Protein AF-A0A9P6XFS3-F1 (afdb_monomer_lite)

InterPro domains:
  IPR006603 PQ-loop repeat [PF04193] (33-91)
  IPR006603 PQ-loop repeat [PF04193] (213-265)
  IPR006603 PQ-loop repeat [SM00679] (46-77)
  IPR006603 PQ-loop repeat [SM00679] (227-258)
  IPR029044 Nucleotide-diphospho-sugar transferases [G3DSA:3.90.550.10] (421-679)

Sequence (886 aa):
MTICIPVKDGIPYIQWINTLFGDCVYGKQEAASLLLGYLSIFFWLNAQLPQLIENYKASSADGLSLNFLSIWLAGDTTNLIGALLTDQLPFQLYLGFYFVSIDICLLSQWIYYKKIKSNHIEEYVIIPQQDTIKPSNTLFQHPAHHIPLNINNNTPIIHDESTPFSSSASPSKWYTLSSKDNTAKLMSIFLFALNTTHSSTSFISTQDGLIWIGRISAWICTTLYLMSRIPQILKNRRRQSVEGLSASLFIFAACANFAYTSSILSHPGQTIESLLEALPYLIGSSVMLTIQSTPQFISFYPLLCRFKHYPLHLVLLTRDGLNQQKIQRVFTESACEHADNVIIHDLTNSLDPLEQLSDLVKDIQTKVLLQSDQPIHPTLKALIDKHQITNIALPEKEIIHALWIPDLSIGALQNWNKIDIKLVIITDRRPHSLSRLLQSAGKSNYLGDQVDLMIHMEQSADRATRMLVNSFVWKQGIKFLRHRVKKGGLMPAIVESWYPSHNDEYAVLLEDDIEVSPLFYVWSKYSILKYRYSGNKDAYRLMYGISLYAPRNLELVPSGRVSFDPNSVLLPAHYAPQTPYASQIPCSWGAVYFPEHWREFHAYLIRRLQDLNLPKHSDVRLISVPGSRSDKWKKSWKKYFIELVYLRAYVMLYPNFYDFEAFSTNHVEFGTHVKSEKRQSVIGTFMVPLMQRDTILSQLPDHRLPFFEDLPVLDLWGQLQTHESLDAKASAYHEHVSSCPRKVGSFDPRDLFCLVDGPPDPPQVFPMSRKKPKPPVLVKEAVQPIEYKYKTDHTKEEEEQGKNTLVELGPKPIDVAQLSAVEDKSKGKDDELVDLENDLDTLNRIYYTLNPNHLDFLEDEKMNIEDEEMEEMEGLEEEDVQIVEE

Foldseek 3Di:
DDDEDQDDPNFGFDVVCCVPPVFGATDDLLVLLQVLLVLLVVLVLCLLVLLLVLLVVVLAQLLDFLLLLVLQLLLLVLQLVLCVLLVHDVVLNVVSVSSNVSSVSSNVSNCCSPPVVVVVVVVPDDDDDDDDDDDDDDDDDDDDDDDDDDDDDDDDDDDDDDDDFPGRDRPRPPPDDDDDDDPVPPVVVVVVVDDDDDDDDDDPDDPVVSVVSSVVSRVSSVVSVVCSVVSSVVSCVVVVHSPSDDPSSVVSNVSSVVSNVVSVCSRPVDDPVVVVLCCLVVVDAEEEEEDADPLLCVLCVLLLLLQDPAAYEYEYNYQHPDFPVVVVVCCVVVVSPPNVSYHYHYLNPPPDSLVVVLVVCVSSVHQEYEYAQDDDDVSVVVSCVVSVHHYQHFHSVCSVLVSQVSVFDSQLSSCLQVAAEEEFEEEEACLPLLVLALVLVQLADQRLAQYEYEYEYEQRYDPNNVVSLVPDDRDRHHYHYHYDVDGDDDQCRQLVRDADPDQNYKYWYAYSQKHFESCLNSVQSQVCSQQPRRPDPCSVQFAFWAAQFQAQWQAFAQVGIDGDALCVAQVVVPHDAFAKAKELQDDDHIIMGGNLLSVLLVQQVVVLVVLVPDPPPDQRQDQADPNTPLVVVPPDSSSSSSSVCLLQVHIYIYGRFPQRAGGMFGQQDDDDPDDDPCNVVCRVNGGGHYDHDPCCQVGYVVSHHDHPQPHFYAYSRSHTDHSVRSNVSSQVVQVVQAVAHDDRRPSHCVRSDHDDPDHHDDPDDDDPDPPDPPDPDDDDDDDDDDDDDDDDPDDPVVVVVVVVVPVPPDDDDDDPVPDDDPPDDDPDDDCVVVVVVVVVVVVVVVVCVVPVPPPPVVVVVVVVVVVVVVVVVVPPPDDDDYDDDD

Structure (mmCIF, N/CA/C/O backbone):
data_AF-A0A9P6XFS3-F1
#
_entry.id   AF-A0A9P6XFS3-F1
#
loop_
_atom_site.group_PDB
_atom_site.id
_atom_site.type_symbol
_atom_site.label_atom_id
_atom_site.label_alt_id
_atom_site.label_comp_id
_atom_site.label_asym_id
_atom_site.label_entity_id
_atom_site.label_seq_id
_atom_site.pdbx_PDB_ins_code
_atom_site.Cartn_x
_atom_site.Cartn_y
_atom_site.Cartn_z
_atom_site.occupancy
_atom_site.B_iso_or_equiv
_atom_site.auth_seq_id
_atom_site.auth_comp_id
_atom_site.auth_asym_id
_atom_site.auth_atom_id
_atom_site.pdbx_PDB_model_num
ATOM 1 N N . MET A 1 1 ? -45.324 42.388 4.764 1.00 39.16 1 MET A N 1
ATOM 2 C CA . MET A 1 1 ? -44.541 42.719 5.971 1.00 39.16 1 MET A CA 1
ATOM 3 C C . MET A 1 1 ? -44.550 41.501 6.863 1.00 39.16 1 MET A C 1
ATOM 5 O O . MET A 1 1 ? -45.624 40.977 7.133 1.00 39.16 1 MET A O 1
ATOM 9 N N . THR A 1 2 ? -43.370 41.021 7.230 1.00 50.62 2 THR A N 1
ATOM 10 C CA . THR A 1 2 ? -43.166 39.866 8.108 1.00 50.62 2 THR A CA 1
ATOM 11 C C . THR A 1 2 ? -43.687 40.214 9.505 1.00 50.62 2 THR A C 1
ATOM 13 O O . THR A 1 2 ? -43.320 41.251 10.055 1.00 50.62 2 THR A O 1
ATOM 16 N N . ILE A 1 3 ? -44.591 39.408 10.066 1.00 64.38 3 ILE A N 1
ATOM 17 C CA . ILE A 1 3 ? -45.109 39.629 11.425 1.00 64.38 3 ILE A CA 1
ATOM 18 C C . ILE A 1 3 ? -44.061 39.084 12.400 1.00 64.38 3 ILE A C 1
ATOM 20 O O . ILE A 1 3 ? -43.930 37.872 12.546 1.00 64.38 3 ILE A O 1
ATOM 24 N N . CYS A 1 4 ? -43.290 39.970 13.035 1.00 68.12 4 CYS A N 1
ATOM 25 C CA . CYS A 1 4 ? -42.277 39.574 14.013 1.00 68.12 4 CYS A CA 1
ATOM 26 C C . CYS A 1 4 ? -42.895 39.348 15.394 1.00 68.12 4 CYS A C 1
ATOM 28 O O . CYS A 1 4 ? -43.711 40.144 15.863 1.00 68.12 4 CYS A O 1
ATOM 30 N N . ILE A 1 5 ? -42.455 38.291 16.076 1.00 74.38 5 ILE A N 1
ATOM 31 C CA . ILE A 1 5 ? -42.801 38.043 17.478 1.00 74.38 5 ILE A CA 1
ATOM 32 C C . ILE A 1 5 ? -42.156 39.163 18.321 1.00 74.38 5 ILE A C 1
ATOM 34 O O . ILE A 1 5 ? -40.963 39.415 18.138 1.00 74.38 5 ILE A O 1
ATOM 38 N N . PRO A 1 6 ? -42.883 39.849 19.227 1.00 70.44 6 PRO A N 1
ATOM 39 C CA . PRO A 1 6 ? -42.342 40.992 19.968 1.00 70.44 6 PRO A CA 1
ATOM 40 C C . PRO A 1 6 ? -41.097 40.658 20.797 1.00 70.44 6 PRO A C 1
ATOM 42 O O . PRO A 1 6 ? -40.181 41.473 20.881 1.00 70.44 6 PRO A O 1
ATOM 45 N N . VAL A 1 7 ? -41.058 39.454 21.377 1.00 70.88 7 VAL A N 1
ATOM 46 C CA . VAL A 1 7 ? -39.967 38.945 22.215 1.00 70.88 7 VAL A CA 1
ATOM 47 C C . VAL A 1 7 ? -39.783 37.452 21.935 1.00 70.88 7 VAL A C 1
ATOM 49 O O . VAL A 1 7 ? -40.754 36.700 22.002 1.00 70.88 7 VAL A O 1
ATOM 52 N N . LYS A 1 8 ? -38.550 37.030 21.639 1.00 61.84 8 LYS A N 1
ATOM 53 C CA . LYS A 1 8 ? -38.138 35.624 21.497 1.00 61.84 8 LYS A CA 1
ATOM 54 C C . LYS A 1 8 ? -37.037 35.367 22.531 1.00 61.84 8 LYS A C 1
ATOM 56 O O . LYS A 1 8 ? -36.092 36.147 22.601 1.00 61.84 8 LYS A O 1
ATOM 61 N N . ASP A 1 9 ? -37.214 34.367 23.394 1.00 64.62 9 ASP A N 1
ATOM 62 C CA . ASP A 1 9 ? -36.261 34.005 24.462 1.00 64.62 9 ASP A CA 1
ATOM 63 C C . ASP A 1 9 ? -35.845 35.181 25.376 1.00 64.62 9 ASP A C 1
ATOM 65 O O . ASP A 1 9 ? -34.686 35.349 25.744 1.00 64.62 9 ASP A O 1
ATOM 69 N N . GLY A 1 10 ? -36.800 36.052 25.725 1.00 68.94 10 GLY A N 1
ATOM 70 C CA . GLY A 1 10 ? -36.563 37.225 26.581 1.00 68.94 10 GLY A CA 1
ATOM 71 C C . GLY A 1 10 ? -35.883 38.416 25.890 1.00 68.94 10 GLY A C 1
ATOM 72 O O . GLY A 1 10 ? -35.712 39.462 26.516 1.00 68.94 10 GLY A O 1
ATOM 73 N N . ILE A 1 11 ? -35.543 38.303 24.601 1.00 73.81 11 ILE A N 1
ATOM 74 C CA . ILE A 1 11 ? -34.881 39.352 23.819 1.00 73.81 11 ILE A CA 1
ATOM 75 C C . ILE A 1 11 ? -35.889 39.962 22.824 1.00 73.81 11 ILE A C 1
ATOM 77 O O . ILE A 1 11 ? -36.499 39.228 22.040 1.00 73.81 11 ILE A O 1
ATOM 81 N N . PRO A 1 12 ? -36.107 41.293 22.826 1.00 80.00 12 PRO A N 1
ATOM 82 C CA . PRO A 1 12 ? -36.963 41.937 21.835 1.00 80.00 12 PRO A CA 1
ATOM 83 C C . PRO A 1 12 ? -36.295 41.947 20.455 1.00 80.00 12 PRO A C 1
ATOM 85 O O . PRO A 1 12 ? -35.069 42.044 20.349 1.00 80.00 12 PRO A O 1
ATOM 88 N N . TYR A 1 13 ? -37.096 41.884 19.387 1.00 77.31 13 TYR A N 1
ATOM 89 C CA . TYR A 1 13 ? -36.550 42.027 18.035 1.00 77.31 13 TYR A CA 1
ATOM 90 C C . TYR A 1 13 ? -35.995 43.438 17.818 1.00 77.31 13 TYR A C 1
ATOM 92 O O . TYR A 1 13 ? -36.491 44.433 18.357 1.00 77.31 13 TYR A O 1
ATOM 100 N N . ILE A 1 14 ? -34.965 43.545 16.988 1.00 80.88 14 ILE A N 1
ATOM 101 C CA . ILE A 1 14 ? -34.314 44.818 16.704 1.00 80.88 14 ILE A CA 1
ATOM 102 C C . ILE A 1 14 ? -35.177 45.619 15.723 1.00 80.88 14 ILE A C 1
ATOM 104 O O . ILE A 1 14 ? -35.217 45.356 14.520 1.00 80.88 14 ILE A O 1
ATOM 108 N N . GLN A 1 15 ? -35.867 46.632 16.250 1.00 78.31 15 GLN A N 1
ATOM 109 C CA . GLN A 1 15 ? -36.891 47.381 15.519 1.00 78.31 15 GLN A CA 1
ATOM 110 C C . GLN A 1 15 ? -36.364 48.081 14.257 1.00 78.31 15 GLN A C 1
ATOM 112 O O . GLN A 1 15 ? -37.048 48.089 13.233 1.00 78.31 15 GLN A O 1
ATOM 117 N N . TRP A 1 16 ? -35.145 48.631 14.288 1.00 79.31 16 TRP A N 1
ATOM 118 C CA . TRP A 1 16 ? -34.572 49.310 13.121 1.00 79.31 16 TRP A CA 1
ATOM 119 C C . TRP A 1 16 ? -34.246 48.337 11.978 1.00 79.31 16 TRP A C 1
ATOM 121 O O . TRP A 1 16 ? -34.464 48.685 10.822 1.00 79.31 16 TRP A O 1
ATOM 131 N N . ILE A 1 17 ? -33.814 47.105 12.282 1.00 72.81 17 ILE A N 1
ATOM 132 C CA . ILE A 1 17 ? -33.537 46.066 11.274 1.00 72.81 17 ILE A CA 1
ATOM 133 C C . ILE A 1 17 ? -34.837 45.631 10.598 1.00 72.81 17 ILE A C 1
ATOM 135 O O . ILE A 1 17 ? -34.900 45.566 9.374 1.00 72.81 17 ILE A O 1
ATOM 139 N N . ASN A 1 18 ? -35.897 45.415 11.377 1.00 72.44 18 ASN A N 1
ATOM 140 C CA . ASN A 1 18 ? -37.210 45.092 10.823 1.00 72.44 18 ASN A CA 1
ATOM 141 C C . ASN A 1 18 ? -37.765 46.246 9.966 1.00 72.44 18 ASN A C 1
ATOM 143 O O . ASN A 1 18 ? -38.307 46.026 8.889 1.00 72.44 18 ASN A O 1
ATOM 147 N N . THR A 1 19 ? -37.570 47.494 10.397 1.00 73.31 19 THR A N 1
ATOM 148 C CA . THR A 1 19 ? -38.058 48.669 9.652 1.00 73.31 19 THR A CA 1
ATOM 149 C C . THR A 1 19 ? -37.316 48.867 8.324 1.00 73.31 19 THR A C 1
ATOM 151 O O . THR A 1 19 ? -37.940 49.232 7.331 1.00 73.31 19 THR A O 1
ATOM 154 N N . LEU A 1 20 ? -36.001 48.621 8.289 1.00 67.31 20 LEU A N 1
ATOM 155 C CA . LEU A 1 20 ? -35.159 48.830 7.103 1.00 67.31 20 LEU A CA 1
ATOM 156 C C . LEU A 1 20 ? -35.117 47.624 6.152 1.00 67.31 20 LEU A C 1
ATOM 158 O O . LEU A 1 20 ? -35.124 47.811 4.938 1.00 67.31 20 LEU A O 1
ATOM 162 N N . PHE A 1 21 ? -35.076 46.400 6.682 1.00 66.38 21 PHE A N 1
ATOM 163 C CA . PHE A 1 21 ? -34.845 45.169 5.909 1.00 66.38 21 PHE A CA 1
ATOM 164 C C . PHE A 1 21 ? -36.028 44.179 5.952 1.00 66.38 21 PHE A C 1
ATOM 166 O O . PHE A 1 21 ? -36.081 43.227 5.166 1.00 66.38 21 PHE A O 1
ATOM 173 N N . GLY A 1 22 ? -37.011 44.404 6.833 1.00 62.94 22 GLY A N 1
ATOM 174 C CA . GLY A 1 22 ? -38.179 43.528 6.997 1.00 62.94 22 GLY A CA 1
ATOM 175 C C . GLY A 1 22 ? -37.867 42.178 7.649 1.00 62.94 22 GLY A C 1
ATOM 176 O O . GLY A 1 22 ? -38.631 41.229 7.458 1.00 62.94 22 GLY A O 1
ATOM 177 N N . ASP A 1 23 ? -36.735 42.085 8.352 1.00 64.31 23 ASP A N 1
ATOM 178 C CA . ASP A 1 23 ? -36.216 40.862 8.966 1.00 64.31 23 ASP A CA 1
ATOM 179 C C . ASP A 1 23 ? -36.404 40.885 10.492 1.00 64.31 23 ASP A C 1
ATOM 181 O O . ASP A 1 23 ? -36.121 41.884 11.161 1.00 64.31 23 ASP A O 1
ATOM 185 N N . CYS A 1 24 ? -36.870 39.765 11.050 1.00 73.50 24 CYS A N 1
ATOM 186 C CA . CYS A 1 24 ? -37.084 39.600 12.487 1.00 73.50 24 CYS A CA 1
ATOM 187 C C . CYS A 1 24 ? -35.804 39.059 13.138 1.00 73.50 24 CYS A C 1
ATOM 189 O O . CYS A 1 24 ? -35.574 37.854 13.134 1.00 73.50 24 CYS A O 1
ATOM 191 N N . VAL A 1 25 ? -34.968 39.957 13.663 1.00 71.44 25 VAL A N 1
ATOM 192 C CA . VAL A 1 25 ? -33.649 39.632 14.231 1.00 71.44 25 VAL A CA 1
ATOM 193 C C . VAL A 1 25 ? -33.635 39.879 15.731 1.00 71.44 25 VAL A C 1
ATOM 195 O O . VAL A 1 25 ? -34.026 40.960 16.183 1.00 71.44 25 VAL A O 1
ATOM 198 N N . TYR A 1 26 ? -33.157 38.900 16.493 1.00 75.69 26 TYR A N 1
ATOM 199 C CA . TYR A 1 26 ? -33.203 38.867 17.950 1.00 75.69 26 TYR A CA 1
ATOM 200 C C . TYR A 1 26 ? -31.785 38.761 18.525 1.00 75.69 26 TYR A C 1
ATOM 202 O O . TYR A 1 26 ? -31.110 37.751 18.400 1.00 75.69 26 TYR A O 1
ATOM 210 N N . GLY A 1 27 ? -31.311 39.812 19.197 1.00 78.62 27 GLY A N 1
ATOM 211 C CA . GLY A 1 27 ? -29.997 39.803 19.852 1.00 78.62 27 GLY A CA 1
ATOM 212 C C . GLY A 1 27 ? -28.816 40.206 18.956 1.00 78.62 27 GLY A C 1
ATOM 213 O O . GLY A 1 27 ? -28.952 40.495 17.769 1.00 78.62 27 GLY A O 1
ATOM 214 N N . LYS A 1 28 ? -27.627 40.309 19.567 1.00 79.19 28 LYS A N 1
ATOM 215 C CA . LYS A 1 28 ? -26.438 40.929 18.945 1.00 79.19 28 LYS A CA 1
ATOM 216 C C . LYS A 1 28 ? -25.748 40.034 17.909 1.00 79.19 28 LYS A C 1
ATOM 218 O O . LYS A 1 28 ? -25.191 40.551 16.947 1.00 79.19 28 LYS A O 1
ATOM 223 N N . GLN A 1 29 ? -25.784 38.718 18.107 1.00 71.94 29 GLN A N 1
ATOM 224 C CA . GLN A 1 29 ? -25.119 37.740 17.242 1.00 71.94 29 GLN A CA 1
ATOM 225 C C . GLN A 1 29 ? -25.838 37.591 15.894 1.00 71.94 29 GLN A C 1
ATOM 227 O O . GLN A 1 29 ? -25.209 37.716 14.846 1.00 71.94 29 GLN A O 1
ATOM 232 N N . GLU A 1 30 ? -27.168 37.451 15.909 1.00 67.88 30 GLU A N 1
ATOM 233 C CA . GLU A 1 30 ? -27.983 37.431 14.686 1.00 67.88 30 GLU A CA 1
ATOM 234 C C . GLU A 1 30 ? -27.827 38.731 13.883 1.00 67.88 30 GLU A C 1
ATOM 236 O O . GLU A 1 30 ? -27.698 38.714 12.659 1.00 67.88 30 GLU A O 1
ATOM 241 N N . ALA A 1 31 ? -27.765 39.869 14.581 1.00 75.81 31 ALA A N 1
ATOM 242 C CA . ALA A 1 31 ? -27.537 41.169 13.962 1.00 75.81 31 ALA A CA 1
ATOM 243 C C . ALA A 1 31 ? -26.146 41.281 13.321 1.00 75.81 31 ALA A C 1
ATOM 245 O O . ALA A 1 31 ? -26.024 41.830 12.227 1.00 75.81 31 ALA A O 1
ATOM 246 N N . ALA A 1 32 ? -25.102 40.753 13.969 1.00 77.31 32 ALA A N 1
ATOM 247 C CA . ALA A 1 32 ? -23.749 40.741 13.419 1.00 77.31 32 ALA A CA 1
ATOM 248 C C . ALA A 1 32 ? -23.660 39.868 12.159 1.00 77.31 32 ALA A C 1
ATOM 250 O O . ALA A 1 32 ? -23.127 40.318 11.145 1.00 77.31 32 ALA A O 1
ATOM 251 N N . SER A 1 33 ? -24.246 38.665 12.193 1.00 70.06 33 SER A N 1
ATOM 252 C CA . SER A 1 33 ? -24.356 37.780 11.028 1.00 70.06 33 SER A CA 1
ATOM 253 C C . SER A 1 33 ? -25.056 38.482 9.860 1.00 70.06 33 SER A C 1
ATOM 255 O O . SER A 1 33 ? -24.516 38.524 8.752 1.00 70.06 33 SER A O 1
ATOM 257 N N . LEU A 1 34 ? -26.196 39.131 10.116 1.00 69.44 34 LEU A N 1
ATOM 258 C CA . LEU A 1 34 ? -26.934 39.882 9.099 1.00 69.44 34 LEU A CA 1
ATOM 259 C C . LEU A 1 34 ? -26.101 41.020 8.487 1.00 69.44 34 LEU A C 1
ATOM 261 O O . LEU A 1 34 ? -26.038 41.167 7.265 1.00 69.44 34 LEU A O 1
ATOM 265 N N . LEU A 1 35 ? -25.463 41.835 9.331 1.00 79.31 35 LEU A N 1
ATOM 266 C CA . LEU A 1 35 ? -24.676 42.989 8.894 1.00 79.31 35 LEU A CA 1
ATOM 267 C C . LEU A 1 35 ? -23.454 42.578 8.068 1.00 79.31 35 LEU A C 1
ATOM 269 O O . LEU A 1 35 ? -23.166 43.212 7.054 1.00 79.31 35 LEU A O 1
ATOM 273 N N . LEU A 1 36 ? -22.774 41.498 8.457 1.00 71.50 36 LEU A N 1
ATOM 274 C CA . LEU A 1 36 ? -21.675 40.913 7.684 1.00 71.50 36 LEU A CA 1
ATOM 275 C C . LEU A 1 36 ? -22.153 40.389 6.321 1.00 71.50 36 LEU A C 1
ATOM 277 O O . LEU A 1 36 ? -21.462 40.566 5.316 1.00 71.50 36 LEU A O 1
ATOM 281 N N . GLY A 1 37 ? -23.366 39.830 6.261 1.00 63.78 37 GLY A N 1
ATOM 282 C CA . GLY A 1 37 ? -23.999 39.410 5.010 1.00 63.78 37 GLY A CA 1
ATOM 283 C C . 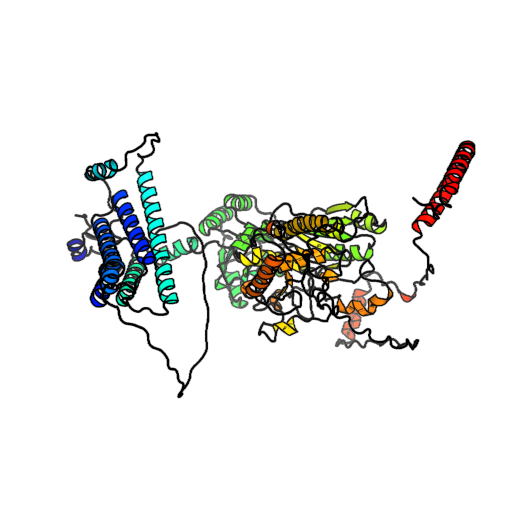GLY A 1 37 ? -24.237 40.587 4.057 1.00 63.78 37 GLY A C 1
ATOM 284 O O . GLY A 1 37 ? -23.845 40.533 2.892 1.00 63.78 37 GLY A O 1
ATOM 285 N N . TYR A 1 38 ? -24.793 41.697 4.551 1.00 73.88 38 TYR A N 1
ATOM 286 C CA . TYR A 1 38 ? -24.963 42.914 3.742 1.00 73.88 38 TYR A CA 1
ATOM 287 C C . TYR A 1 38 ? -23.635 43.572 3.351 1.00 73.88 38 TYR A C 1
ATOM 289 O O . TYR A 1 38 ? -23.512 44.100 2.244 1.00 73.88 38 TYR A O 1
ATOM 297 N N . LEU A 1 39 ? -22.622 43.504 4.217 1.00 79.69 39 LEU A N 1
ATOM 298 C CA . LEU A 1 39 ? -21.278 43.990 3.910 1.00 79.69 39 LEU A CA 1
ATOM 299 C C . LEU A 1 39 ? -20.637 43.196 2.760 1.00 79.69 39 LEU A C 1
ATOM 301 O O . LEU A 1 39 ? -20.007 43.783 1.880 1.00 79.69 39 LEU A O 1
ATOM 305 N N . SER A 1 40 ? -20.851 41.878 2.722 1.00 73.31 40 SER A N 1
ATOM 306 C CA . SER A 1 40 ? -20.419 41.038 1.602 1.00 73.31 40 SER A CA 1
ATOM 307 C C . SER A 1 40 ? -21.057 41.470 0.278 1.00 73.31 40 SER A C 1
ATOM 309 O O . SER A 1 40 ? -20.356 41.670 -0.715 1.00 73.31 40 SER A O 1
ATOM 311 N N . ILE A 1 41 ? -22.374 41.697 0.278 1.00 69.56 41 ILE A N 1
ATOM 312 C CA . ILE A 1 41 ? -23.122 42.164 -0.901 1.00 69.56 41 ILE A CA 1
ATOM 313 C C . ILE A 1 41 ? -22.569 43.497 -1.404 1.00 69.56 41 ILE A C 1
ATOM 315 O O . ILE A 1 41 ? -22.357 43.671 -2.604 1.00 69.56 41 ILE A O 1
ATOM 319 N N . PHE A 1 42 ? -22.317 44.434 -0.489 1.00 82.19 42 PHE A N 1
ATOM 320 C CA . PHE A 1 42 ? -21.756 45.736 -0.830 1.00 82.19 42 PHE A CA 1
ATOM 321 C C . PHE A 1 42 ? -20.411 45.603 -1.554 1.00 82.19 42 PHE A C 1
ATOM 323 O O . PHE A 1 42 ? -20.197 46.243 -2.586 1.00 82.19 42 PHE A O 1
ATOM 330 N N . PHE A 1 43 ? -19.515 44.749 -1.057 1.00 78.69 43 PHE A N 1
ATOM 331 C CA . PHE A 1 43 ? -18.230 44.521 -1.710 1.00 78.69 43 PHE A CA 1
ATOM 332 C C . PHE A 1 43 ? -18.369 43.819 -3.065 1.00 78.69 43 PHE A C 1
ATOM 334 O O . PHE A 1 43 ? -17.682 44.209 -4.009 1.00 78.69 43 PHE A O 1
ATOM 341 N N . TRP A 1 44 ? -19.288 42.858 -3.203 1.00 75.69 44 TRP A N 1
ATOM 342 C CA . TRP A 1 44 ? -19.545 42.175 -4.474 1.00 75.69 44 TRP A CA 1
ATOM 343 C C . TRP A 1 44 ? -20.098 43.106 -5.558 1.00 75.69 44 TRP A C 1
ATOM 345 O O . TRP A 1 44 ? -19.600 43.084 -6.683 1.00 75.69 44 TRP A O 1
ATOM 355 N N . LEU A 1 45 ? -21.048 43.984 -5.219 1.00 79.06 45 LEU A N 1
ATOM 356 C CA . LEU A 1 45 ? -21.591 44.977 -6.156 1.00 79.06 45 LEU A CA 1
ATOM 357 C C . LEU A 1 45 ? -20.506 45.906 -6.714 1.00 79.06 45 LEU A C 1
ATOM 359 O O . LEU A 1 45 ? -20.556 46.298 -7.878 1.00 79.06 45 LEU A O 1
ATOM 363 N N . ASN A 1 46 ? -19.507 46.238 -5.895 1.00 82.81 46 ASN A N 1
ATOM 364 C CA . ASN A 1 46 ? -18.442 47.167 -6.261 1.00 82.81 46 ASN A CA 1
ATOM 365 C C . ASN A 1 46 ? -17.182 46.481 -6.810 1.00 82.81 46 ASN A C 1
ATOM 367 O O . ASN A 1 46 ? -16.261 47.174 -7.238 1.00 82.81 46 ASN A O 1
ATOM 371 N N . ALA A 1 47 ? -17.121 45.147 -6.838 1.00 78.94 47 ALA A N 1
ATOM 372 C CA . ALA A 1 47 ? -15.903 44.428 -7.203 1.00 78.94 47 ALA A CA 1
ATOM 373 C C . ALA A 1 47 ? -15.498 44.652 -8.668 1.00 78.94 47 ALA A C 1
ATOM 375 O O . ALA A 1 47 ? -14.326 44.874 -8.956 1.00 78.94 47 ALA A O 1
ATOM 376 N N . GLN A 1 48 ? -16.450 44.635 -9.602 1.00 80.81 48 GLN A N 1
ATOM 377 C CA . GLN A 1 48 ? -16.161 44.684 -11.043 1.00 80.81 48 GLN A CA 1
ATOM 378 C C . GLN A 1 48 ? -15.972 46.110 -11.596 1.00 80.81 48 GLN A C 1
ATOM 380 O O . GLN A 1 48 ? -15.328 46.291 -12.633 1.00 80.81 48 GLN A O 1
ATOM 385 N N . LEU A 1 49 ? -16.443 47.139 -10.881 1.00 86.50 49 LEU A N 1
ATOM 386 C CA . LEU A 1 49 ? -16.354 48.543 -11.308 1.00 86.50 49 LEU A CA 1
ATOM 387 C C . LEU A 1 49 ? -14.909 49.051 -11.493 1.00 86.50 49 LEU A C 1
ATOM 389 O O . LEU A 1 49 ? -14.637 49.662 -12.529 1.00 86.50 49 LEU A O 1
ATOM 393 N N . PRO A 1 50 ? -13.952 48.792 -10.576 1.00 88.25 50 PRO A N 1
ATOM 394 C CA . PRO A 1 50 ? -12.562 49.196 -10.762 1.00 88.25 50 PRO A CA 1
ATOM 395 C C . PRO A 1 50 ? -11.946 48.689 -12.065 1.00 88.25 50 PRO A C 1
ATOM 397 O O . PRO A 1 50 ? -11.201 49.422 -12.706 1.00 88.25 50 PRO A O 1
ATOM 400 N N . GLN A 1 51 ? -12.280 47.469 -12.492 1.00 87.44 51 GLN A N 1
ATOM 401 C CA . GLN A 1 51 ? -11.755 46.912 -13.738 1.00 87.44 51 GLN A CA 1
ATOM 402 C C . GLN A 1 51 ? -12.383 47.566 -14.975 1.00 87.44 51 GLN A C 1
ATOM 404 O O . GLN A 1 51 ? -11.680 47.816 -15.953 1.00 87.44 51 GLN A O 1
ATOM 409 N N . LEU A 1 52 ? -13.679 47.887 -14.929 1.00 86.75 52 LEU A N 1
ATOM 410 C CA . LEU A 1 52 ? -14.365 48.621 -15.997 1.00 86.75 52 LEU A CA 1
ATOM 411 C C . LEU A 1 52 ? -13.743 50.015 -16.203 1.00 86.75 52 LEU A C 1
ATOM 413 O O . LEU A 1 52 ? -13.557 50.463 -17.338 1.00 86.75 52 LEU A O 1
ATOM 417 N N . ILE A 1 53 ? -13.394 50.680 -15.097 1.00 87.38 53 ILE A N 1
ATOM 418 C CA . ILE A 1 53 ? -12.721 51.985 -15.088 1.00 87.38 53 ILE A CA 1
ATOM 419 C C . ILE A 1 53 ? -11.282 51.855 -15.593 1.00 87.38 53 ILE A C 1
ATOM 421 O O . ILE A 1 53 ? -10.847 52.685 -16.390 1.00 87.38 53 ILE A O 1
ATOM 425 N N . GLU A 1 54 ? -10.551 50.828 -15.155 1.00 86.00 54 GLU A N 1
ATOM 426 C CA . GLU A 1 54 ? -9.167 50.587 -15.571 1.00 86.00 54 GLU A CA 1
ATOM 427 C C . GLU A 1 54 ? -9.078 50.362 -17.083 1.00 86.00 54 GLU A C 1
ATOM 429 O O . GLU A 1 54 ? -8.298 51.032 -17.751 1.00 86.00 54 GLU A O 1
ATOM 434 N N . ASN A 1 55 ? -9.951 49.521 -17.649 1.00 87.00 55 ASN A N 1
ATOM 435 C CA . ASN A 1 55 ? -10.027 49.301 -19.096 1.00 87.00 55 ASN A CA 1
ATOM 436 C C . ASN A 1 55 ? -10.314 50.600 -19.866 1.00 87.00 55 ASN A C 1
ATOM 438 O O . ASN A 1 55 ? -9.735 50.848 -20.924 1.00 87.00 55 ASN A O 1
ATOM 442 N N . TYR A 1 56 ? -11.207 51.443 -19.336 1.00 86.81 56 TYR A N 1
ATOM 443 C CA . TYR A 1 56 ? -11.553 52.721 -19.956 1.00 86.81 56 TYR A CA 1
ATOM 444 C C . TYR A 1 56 ? -10.382 53.714 -19.922 1.00 86.81 56 TYR A C 1
ATOM 446 O O . TYR A 1 56 ? -10.047 54.307 -20.950 1.00 86.81 56 TYR A O 1
ATOM 454 N N . LYS A 1 57 ? -9.722 53.859 -18.763 1.00 85.56 57 LYS A N 1
ATOM 455 C CA . LYS A 1 57 ? -8.554 54.738 -18.573 1.00 85.56 57 LYS A CA 1
ATOM 456 C C . LYS A 1 57 ? -7.351 54.280 -19.389 1.00 85.56 57 LYS A C 1
ATOM 458 O O . LYS A 1 57 ? -6.736 55.091 -20.073 1.00 85.56 57 LYS A O 1
ATOM 463 N N . ALA A 1 58 ? -7.045 52.986 -19.336 1.00 81.00 58 ALA A N 1
ATOM 464 C CA . ALA A 1 58 ? -5.962 52.374 -20.096 1.00 81.00 58 ALA A CA 1
ATOM 465 C C . ALA A 1 58 ? -6.271 52.328 -21.597 1.00 81.00 58 ALA A C 1
ATOM 467 O O . ALA A 1 58 ? -5.370 52.148 -22.413 1.00 81.00 58 ALA A O 1
ATOM 468 N N . SER A 1 59 ? -7.542 52.506 -21.984 1.00 82.31 59 SER A N 1
ATOM 469 C CA . SER A 1 59 ? -7.975 52.484 -23.380 1.00 82.31 59 SER A CA 1
ATOM 470 C C . SER A 1 59 ? -7.591 51.176 -24.103 1.00 82.31 59 SER A C 1
ATOM 472 O O . SER A 1 59 ? -7.431 51.166 -25.330 1.00 82.31 59 SER A O 1
ATOM 474 N N . SER A 1 60 ? -7.428 50.103 -23.317 1.00 79.75 60 SER A N 1
ATOM 475 C CA . SER A 1 60 ? -7.020 48.745 -23.677 1.00 79.75 60 SER A CA 1
ATOM 476 C C . SER A 1 60 ? -7.657 47.756 -22.693 1.00 79.75 60 SER A C 1
ATOM 478 O O . SER A 1 60 ? -7.824 48.053 -21.512 1.00 79.75 60 SER A O 1
ATOM 480 N N . ALA A 1 61 ? -7.985 46.559 -23.181 1.00 82.50 61 ALA A N 1
ATOM 481 C CA . ALA A 1 61 ? -8.469 45.434 -22.379 1.00 82.50 61 ALA A CA 1
ATOM 482 C C . ALA A 1 61 ? -7.475 44.252 -22.374 1.00 82.50 61 ALA A C 1
ATOM 484 O O . ALA A 1 61 ? -7.847 43.105 -22.100 1.00 82.50 61 ALA A O 1
ATOM 485 N N . ASP A 1 62 ? -6.197 44.507 -22.682 1.00 78.25 62 ASP A N 1
ATOM 486 C CA . ASP A 1 62 ? -5.172 43.463 -22.801 1.00 78.25 62 ASP A CA 1
ATOM 487 C C . ASP A 1 62 ? -4.863 42.765 -21.476 1.00 78.25 62 ASP A C 1
ATOM 489 O O . ASP A 1 62 ? -4.429 41.610 -21.482 1.00 78.25 62 ASP A O 1
ATOM 493 N N . GLY A 1 63 ? -5.177 43.402 -20.346 1.00 76.94 63 GLY A N 1
ATOM 494 C CA . GLY A 1 63 ? -5.137 42.794 -19.015 1.00 76.94 63 GLY A CA 1
ATOM 495 C C . GLY A 1 63 ? -6.022 41.552 -18.886 1.00 76.94 63 GLY A C 1
ATOM 496 O O . GLY A 1 63 ? -5.608 40.559 -18.291 1.00 76.94 63 GLY A O 1
ATOM 497 N N . LEU A 1 64 ? -7.199 41.532 -19.522 1.00 83.12 64 LEU A N 1
ATOM 498 C CA . LEU A 1 64 ? -8.238 40.523 -19.275 1.00 83.12 64 LEU A CA 1
ATOM 499 C C . LEU A 1 64 ? -8.247 39.381 -20.297 1.00 83.12 64 LEU A C 1
ATOM 501 O O . LEU A 1 64 ? -8.135 39.568 -21.513 1.00 83.12 64 LEU A O 1
ATOM 505 N N . SER A 1 65 ? -8.368 38.154 -19.805 1.00 85.50 65 SER A N 1
ATOM 506 C CA . SER A 1 65 ? -8.522 36.943 -20.607 1.00 85.50 65 SER A CA 1
ATOM 507 C C . SER A 1 65 ? -9.956 36.824 -21.119 1.00 85.50 65 SER A C 1
ATOM 509 O O . SER A 1 65 ? -10.904 36.912 -20.345 1.00 85.50 65 SER A O 1
ATOM 511 N N . LEU A 1 66 ? -10.122 36.575 -22.422 1.00 85.69 66 LEU A N 1
ATOM 512 C CA . LEU A 1 66 ? -11.447 36.353 -23.012 1.00 85.69 66 LEU A CA 1
ATOM 513 C C . LEU A 1 66 ? -12.134 35.139 -22.383 1.00 85.69 66 LEU A C 1
ATOM 515 O O . LEU A 1 66 ? -13.321 35.187 -22.083 1.00 85.69 66 LEU A O 1
ATOM 519 N N . ASN A 1 67 ? -11.372 34.070 -22.142 1.00 85.44 67 ASN A N 1
ATOM 520 C CA . ASN A 1 67 ? -11.889 32.844 -21.540 1.00 85.44 67 ASN A CA 1
ATOM 521 C C . ASN A 1 67 ? -12.351 33.082 -20.098 1.00 85.44 67 ASN A C 1
ATOM 523 O O . ASN A 1 67 ? -13.348 32.515 -19.679 1.00 85.44 67 ASN A O 1
ATOM 527 N N . PHE A 1 68 ? -11.667 33.957 -19.358 1.00 82.00 68 PHE A N 1
ATOM 528 C CA . PHE A 1 68 ? -12.095 34.365 -18.020 1.00 82.00 68 PHE A CA 1
ATOM 529 C C . PHE A 1 68 ? -13.426 35.123 -18.059 1.00 82.00 68 PHE A C 1
ATOM 531 O O . PHE A 1 68 ? -14.356 34.740 -17.358 1.00 82.00 68 PHE A O 1
ATOM 538 N N . LEU A 1 69 ? -13.541 36.130 -18.933 1.00 84.56 69 LEU A N 1
ATOM 539 C CA . LEU A 1 69 ? -14.772 36.912 -19.099 1.00 84.56 69 LEU A CA 1
ATOM 540 C C . LEU A 1 69 ? -15.948 36.060 -19.598 1.00 84.56 69 LEU A C 1
ATOM 542 O O . LEU A 1 69 ? -17.070 36.229 -19.139 1.00 84.56 69 LEU A O 1
ATOM 546 N N . SER A 1 70 ? -15.688 35.118 -20.507 1.00 85.62 70 SER A N 1
ATOM 547 C CA . SER A 1 70 ? -16.724 34.241 -21.067 1.00 85.62 70 SER A CA 1
ATOM 548 C C . SER A 1 70 ? -17.255 33.252 -20.029 1.00 85.62 70 SER A C 1
ATOM 550 O O . SER A 1 70 ? -18.453 32.992 -19.984 1.00 85.62 70 SER A O 1
ATOM 552 N N . ILE A 1 71 ? -16.373 32.713 -19.179 1.00 79.19 71 ILE A N 1
ATOM 553 C CA . ILE A 1 71 ? -16.763 31.810 -18.090 1.00 79.19 71 ILE A CA 1
ATOM 554 C C . ILE A 1 71 ? -17.527 32.566 -16.998 1.00 79.19 71 ILE A C 1
ATOM 556 O O . ILE A 1 71 ? -18.486 32.016 -16.464 1.00 79.19 71 ILE A O 1
ATOM 560 N N . TRP A 1 72 ? -17.145 33.810 -16.687 1.00 80.12 72 TRP A N 1
ATOM 561 C CA . TRP A 1 72 ? -17.902 34.661 -15.764 1.00 80.12 72 TRP A CA 1
ATOM 562 C C . TRP A 1 72 ? -19.312 34.940 -16.265 1.00 80.12 72 TRP A C 1
ATOM 564 O O . TRP A 1 72 ? -20.263 34.536 -15.601 1.00 80.12 72 TRP A O 1
ATOM 574 N N . LEU A 1 73 ? -19.443 35.431 -17.499 1.00 86.50 73 LEU A N 1
ATOM 575 C CA . LEU A 1 73 ? -20.752 35.681 -18.091 1.00 86.50 73 LEU A CA 1
ATOM 576 C C . LEU A 1 73 ? -21.621 34.414 -18.124 1.00 86.50 73 LEU A C 1
ATOM 578 O O . LEU A 1 73 ? -22.820 34.473 -17.852 1.00 86.50 73 LEU A O 1
ATOM 582 N N . ALA A 1 74 ? -21.031 33.256 -18.439 1.00 81.06 74 ALA A N 1
ATOM 583 C CA . ALA A 1 74 ? -21.739 31.978 -18.411 1.00 81.06 74 ALA A CA 1
ATOM 584 C C . ALA A 1 74 ? -22.185 31.594 -16.989 1.00 81.06 74 ALA A C 1
ATOM 586 O O . ALA A 1 74 ? -23.316 31.141 -16.808 1.00 81.06 74 ALA A O 1
ATOM 587 N N . GLY A 1 75 ? -21.329 31.798 -15.984 1.00 70.50 75 GLY A N 1
ATOM 588 C CA . GLY A 1 75 ? -21.642 31.566 -14.574 1.00 70.50 75 GLY A CA 1
ATOM 589 C C . GLY A 1 75 ? -22.800 32.437 -14.090 1.00 70.50 75 GLY A C 1
ATOM 590 O O . GLY A 1 75 ? -23.775 31.904 -13.560 1.00 70.50 75 GLY A O 1
ATOM 591 N N . ASP A 1 76 ? -22.741 33.741 -14.359 1.00 76.38 76 ASP A N 1
ATOM 592 C CA . ASP A 1 76 ? -23.767 34.722 -13.989 1.00 76.38 76 ASP A CA 1
ATOM 593 C C . ASP A 1 76 ? -25.095 34.492 -14.717 1.00 76.38 76 ASP A C 1
ATOM 595 O O . ASP A 1 76 ? -26.170 34.563 -14.118 1.00 76.38 76 ASP A O 1
ATOM 599 N N . THR A 1 77 ? -25.040 34.117 -15.995 1.00 82.00 77 THR A N 1
ATOM 600 C CA . THR A 1 77 ? -26.241 33.766 -16.769 1.00 82.00 77 THR A CA 1
ATOM 601 C C . THR A 1 77 ? -26.904 32.509 -16.211 1.00 82.00 77 THR A C 1
ATOM 603 O O . THR A 1 77 ? -28.122 32.467 -16.047 1.00 82.00 77 THR A O 1
ATOM 606 N N . THR A 1 78 ? -26.111 31.492 -15.867 1.00 71.88 78 THR A N 1
ATOM 607 C CA . THR A 1 78 ? -26.620 30.243 -15.279 1.00 71.88 78 THR A CA 1
ATOM 608 C C . THR A 1 78 ? -27.184 30.481 -13.872 1.00 71.88 78 THR A C 1
ATOM 610 O O . THR A 1 78 ? -28.195 29.883 -13.499 1.00 71.88 78 THR A O 1
ATOM 613 N N . ASN A 1 79 ? -26.594 31.407 -13.109 1.00 69.31 79 ASN A N 1
ATOM 614 C CA . ASN A 1 79 ? -27.127 31.854 -11.823 1.00 69.31 79 ASN A CA 1
ATOM 615 C C . ASN A 1 79 ? -28.494 32.544 -11.982 1.00 69.31 79 ASN A C 1
ATOM 617 O O . ASN A 1 79 ? -29.461 32.181 -11.314 1.00 69.31 79 ASN A O 1
ATOM 621 N N . LEU A 1 80 ? -28.604 33.488 -12.923 1.00 73.12 80 LEU A N 1
ATOM 622 C CA . LEU A 1 80 ? -29.846 34.209 -13.212 1.00 73.12 80 LEU A CA 1
ATOM 623 C C . LEU A 1 80 ? -30.960 33.274 -13.706 1.00 73.12 80 LEU A C 1
ATOM 625 O O . LEU A 1 80 ? -32.104 33.399 -13.272 1.00 73.12 80 LEU A O 1
ATOM 629 N N . ILE A 1 81 ? -30.631 32.312 -14.574 1.00 74.06 81 ILE A N 1
ATOM 630 C CA . ILE A 1 81 ? -31.571 31.277 -15.025 1.00 74.06 81 ILE A CA 1
ATOM 631 C C . ILE A 1 81 ? -32.035 30.431 -13.835 1.00 74.06 81 ILE A C 1
ATOM 633 O O . ILE A 1 81 ? -33.233 30.213 -13.676 1.00 74.06 81 ILE A O 1
ATOM 637 N N . GLY A 1 82 ? -31.115 30.013 -12.961 1.00 62.38 82 GLY A N 1
ATOM 638 C CA . GLY A 1 82 ? -31.454 29.292 -11.734 1.00 62.38 82 GLY A CA 1
ATOM 639 C C . GLY A 1 82 ? -32.415 30.082 -10.843 1.00 62.38 82 GLY A C 1
ATOM 640 O O . GLY A 1 82 ? -33.418 29.532 -10.388 1.00 62.38 82 GLY A O 1
ATOM 641 N N . ALA A 1 83 ? -32.162 31.380 -10.654 1.00 61.03 83 ALA A N 1
ATOM 642 C CA . ALA A 1 83 ? -33.008 32.267 -9.857 1.00 61.03 83 ALA A CA 1
ATOM 643 C C . ALA A 1 83 ? -34.407 32.474 -10.466 1.00 61.03 83 ALA A C 1
ATOM 645 O O . ALA A 1 83 ? -35.399 32.456 -9.737 1.00 61.03 83 ALA A O 1
ATOM 646 N N . LEU A 1 84 ? -34.499 32.616 -11.793 1.00 68.50 84 LEU A N 1
ATOM 647 C CA . LEU A 1 84 ? -35.768 32.722 -12.524 1.00 68.50 84 LEU A CA 1
ATOM 648 C C . LEU A 1 84 ? -36.595 31.435 -12.450 1.00 68.50 84 LEU A C 1
ATOM 650 O O . LEU A 1 84 ? -37.807 31.496 -12.284 1.00 68.50 84 LEU A O 1
ATOM 654 N N . LEU A 1 85 ? -35.948 30.275 -12.578 1.00 61.44 85 LEU A N 1
ATOM 655 C CA . LEU A 1 85 ? -36.623 28.973 -12.584 1.00 61.44 85 LEU A CA 1
ATOM 656 C C . LEU A 1 85 ? -37.075 28.516 -11.193 1.00 61.44 85 LEU A C 1
ATOM 658 O O . LEU A 1 85 ? -37.940 27.651 -11.091 1.00 61.44 85 LEU A O 1
ATOM 662 N N . THR A 1 86 ? -36.485 29.068 -10.131 1.00 55.31 86 THR A N 1
ATOM 663 C CA . THR A 1 86 ? -36.789 28.696 -8.739 1.00 55.31 86 THR A CA 1
ATOM 664 C C . THR A 1 86 ? -37.613 29.747 -7.990 1.00 55.31 86 THR A C 1
ATOM 666 O O . THR A 1 86 ? -37.755 29.631 -6.776 1.00 55.31 86 THR A O 1
ATOM 669 N N . ASP A 1 87 ? -38.161 30.748 -8.697 1.00 53.38 87 ASP A N 1
ATOM 670 C CA . ASP A 1 87 ? -38.947 31.862 -8.134 1.00 53.38 87 ASP A CA 1
ATOM 671 C C . ASP A 1 87 ? -38.286 32.476 -6.882 1.00 53.38 87 ASP A C 1
ATOM 673 O O . ASP A 1 87 ? -38.906 32.700 -5.838 1.00 53.38 87 ASP A O 1
ATOM 677 N N . GLN A 1 88 ? -36.978 32.727 -6.986 1.00 52.12 88 GLN A N 1
ATOM 678 C CA . GLN A 1 88 ? -36.189 33.320 -5.910 1.00 52.12 88 GLN A CA 1
ATOM 679 C C . GLN A 1 88 ? -36.631 34.754 -5.582 1.00 52.12 88 GLN A C 1
ATOM 681 O O . GLN A 1 88 ? -37.345 35.416 -6.339 1.00 52.12 88 GLN A O 1
ATOM 686 N N . LEU A 1 89 ? -36.194 35.262 -4.423 1.00 50.84 89 LEU A N 1
ATOM 687 C CA . LEU A 1 89 ? -36.598 36.583 -3.937 1.00 50.84 89 LEU A CA 1
ATOM 688 C C . LEU A 1 89 ? -36.277 37.674 -4.983 1.00 50.84 89 LEU A C 1
ATOM 690 O O . LEU A 1 89 ? -35.187 37.654 -5.558 1.00 50.84 89 LEU A O 1
ATOM 694 N N . PRO A 1 90 ? -37.143 38.694 -5.177 1.00 52.84 90 PRO A N 1
ATOM 695 C CA . PRO A 1 90 ? -36.945 39.732 -6.199 1.00 52.84 90 PRO A CA 1
ATOM 696 C C . PRO A 1 90 ? -35.569 40.411 -6.163 1.00 52.84 90 PRO A C 1
ATOM 698 O O . PRO A 1 90 ? -35.016 40.778 -7.192 1.00 52.84 90 PRO A O 1
ATOM 701 N N . PHE A 1 91 ? -34.984 40.544 -4.974 1.00 57.97 91 PHE A N 1
ATOM 702 C CA . PHE A 1 91 ? -33.641 41.085 -4.795 1.00 57.97 91 PHE A CA 1
ATOM 703 C C . PHE A 1 91 ? -32.530 40.204 -5.401 1.00 57.97 91 PHE A C 1
ATOM 705 O O . PHE A 1 91 ? -31.613 40.735 -6.024 1.00 57.97 91 PHE A O 1
ATOM 712 N N . GLN A 1 92 ? -32.620 38.877 -5.263 1.00 54.09 92 GLN A N 1
ATOM 713 C CA . GLN A 1 92 ? -31.670 37.932 -5.866 1.00 54.09 92 GLN A CA 1
ATOM 714 C C . GLN A 1 92 ? -31.759 37.983 -7.392 1.00 54.09 92 GLN A C 1
ATOM 716 O O . GLN A 1 92 ? -30.739 37.973 -8.079 1.00 54.09 92 GLN A O 1
ATOM 721 N N . LEU A 1 93 ? -32.976 38.156 -7.913 1.00 62.09 93 LEU A N 1
ATOM 722 C CA . LEU A 1 93 ? -33.205 38.357 -9.335 1.00 62.09 93 LEU A CA 1
ATOM 723 C C . LEU A 1 93 ? -32.570 39.664 -9.844 1.00 62.09 93 LEU A C 1
ATOM 725 O O . LEU A 1 93 ? -31.863 39.651 -10.850 1.00 62.09 93 LEU A O 1
ATOM 729 N N . TYR A 1 94 ? -32.758 40.783 -9.134 1.00 72.19 94 TYR A N 1
ATOM 730 C CA . TYR A 1 94 ? -32.137 42.065 -9.497 1.00 72.19 94 TYR A CA 1
ATOM 731 C C . TYR A 1 94 ? -30.607 42.015 -9.473 1.00 72.19 94 TYR A C 1
ATOM 733 O O . TYR A 1 94 ? -29.968 42.598 -10.348 1.00 72.19 94 TYR A O 1
ATOM 741 N N . LEU A 1 95 ? -30.014 41.299 -8.516 1.00 68.44 95 LEU A N 1
ATOM 742 C CA . LEU A 1 95 ? -28.568 41.088 -8.475 1.00 68.44 95 LEU A CA 1
ATOM 743 C C . LEU A 1 95 ? -28.070 40.215 -9.627 1.00 68.44 95 LEU A C 1
ATOM 745 O O . LEU A 1 95 ? -27.066 40.559 -10.243 1.00 68.44 95 LEU A O 1
ATOM 749 N N . GLY A 1 96 ? -28.784 39.139 -9.967 1.00 68.62 96 GLY A N 1
ATOM 750 C CA . GLY A 1 96 ? -28.454 38.321 -11.137 1.00 68.62 96 GLY A CA 1
ATOM 751 C C . GLY A 1 96 ? -28.471 39.139 -12.432 1.00 68.62 96 GLY A C 1
ATOM 752 O O . GLY A 1 96 ? -27.530 39.080 -13.221 1.00 68.62 96 GLY A O 1
ATOM 753 N N . PHE A 1 97 ? -29.489 39.986 -12.621 1.00 80.38 97 PHE A N 1
ATOM 754 C CA . PHE A 1 97 ? -29.532 40.915 -13.755 1.00 80.38 97 PHE A CA 1
ATOM 755 C C . PHE A 1 97 ? -28.378 41.922 -13.738 1.00 80.38 97 PHE A C 1
ATOM 757 O O . PHE A 1 97 ? -27.813 42.216 -14.794 1.00 80.38 97 PHE A O 1
ATOM 764 N N . TYR A 1 98 ? -28.016 42.443 -12.563 1.00 83.19 98 TYR A N 1
ATOM 765 C CA . TYR A 1 98 ? -26.890 43.361 -12.411 1.00 83.19 98 TYR A CA 1
ATOM 766 C C . TYR A 1 98 ? -25.573 42.724 -12.872 1.00 83.19 98 TYR A C 1
ATOM 768 O O . TYR A 1 98 ? -24.911 43.302 -13.735 1.00 83.19 98 TYR A O 1
ATOM 776 N N . PHE A 1 99 ? -25.228 41.534 -12.364 1.00 80.00 99 PHE A N 1
ATOM 777 C CA . PHE A 1 99 ? -23.958 40.871 -12.682 1.00 80.00 99 PHE A CA 1
ATOM 778 C C . PHE A 1 99 ? -23.853 40.450 -14.154 1.00 80.00 99 PHE A C 1
ATOM 780 O O . PHE A 1 99 ? -22.842 40.717 -14.802 1.00 80.00 99 PHE A O 1
ATOM 787 N N . VAL A 1 100 ? -24.934 39.926 -14.741 1.00 85.25 100 VAL A N 1
ATOM 788 C CA . VAL A 1 100 ? -24.969 39.645 -16.188 1.00 85.25 100 VAL A CA 1
ATOM 789 C C . VAL A 1 100 ? -24.755 40.927 -17.005 1.00 85.25 100 VAL A C 1
ATOM 791 O O . VAL A 1 100 ? -24.019 40.927 -17.992 1.00 85.25 100 VAL A O 1
ATOM 794 N N . SER A 1 101 ? -25.358 42.046 -16.594 1.00 88.06 101 SER A N 1
ATOM 795 C CA . SER A 1 101 ? -25.243 43.316 -17.324 1.00 88.06 101 SER A CA 1
ATOM 796 C C . SER A 1 101 ? -23.821 43.885 -17.296 1.00 88.06 101 SER A C 1
ATOM 798 O O . SER A 1 101 ? -23.313 44.342 -18.321 1.00 88.06 101 SER A O 1
ATOM 800 N N . ILE A 1 102 ? -23.155 43.863 -16.140 1.00 85.94 102 ILE A N 1
ATOM 801 C CA . ILE A 1 102 ? -21.780 44.369 -15.999 1.00 85.94 102 ILE A CA 1
ATOM 802 C C . ILE A 1 102 ? -20.751 43.452 -16.680 1.00 85.94 102 ILE A C 1
ATOM 804 O O . ILE A 1 102 ? -19.794 43.959 -17.272 1.00 85.94 102 ILE A O 1
ATOM 808 N N . ASP A 1 103 ? -20.989 42.140 -16.719 1.00 87.19 103 ASP A N 1
ATOM 809 C CA . ASP A 1 103 ? -20.173 41.194 -17.484 1.00 87.19 103 ASP A CA 1
ATOM 810 C C . ASP A 1 103 ? -20.289 41.429 -18.993 1.00 87.19 103 ASP A C 1
ATOM 812 O O . ASP A 1 103 ? -19.276 41.464 -19.699 1.00 87.19 103 ASP A O 1
ATOM 816 N N . ILE A 1 104 ? -21.505 41.681 -19.497 1.00 91.62 104 ILE A N 1
ATOM 817 C CA . ILE A 1 104 ? -21.724 42.089 -20.893 1.00 91.62 104 ILE A CA 1
ATOM 818 C C . ILE A 1 104 ? -20.987 43.401 -21.190 1.00 91.62 104 ILE A C 1
ATOM 820 O O . ILE A 1 104 ? -20.355 43.522 -22.244 1.00 91.62 104 ILE A O 1
ATOM 824 N N . CYS A 1 105 ? -21.012 44.373 -20.275 1.00 91.00 105 CYS A N 1
ATOM 825 C CA . CYS A 1 105 ? -20.264 45.626 -20.426 1.00 91.00 105 CYS A CA 1
ATOM 826 C C . CYS A 1 105 ? -18.746 45.389 -20.514 1.00 91.00 105 CYS A C 1
ATOM 828 O O . CYS A 1 105 ? -18.092 45.942 -21.402 1.00 91.00 105 CYS A O 1
ATOM 830 N N . LEU A 1 106 ? -18.176 44.545 -19.647 1.00 87.19 106 LEU A N 1
ATOM 831 C CA . LEU A 1 106 ? -16.749 44.198 -19.675 1.00 87.19 106 LEU A CA 1
ATOM 832 C C . LEU A 1 106 ? -16.363 43.432 -20.946 1.00 87.19 106 LEU A C 1
ATOM 834 O O . LEU A 1 106 ? -15.328 43.722 -21.553 1.00 87.19 106 LEU A O 1
ATOM 838 N N . LEU A 1 107 ? -17.202 42.494 -21.389 1.00 89.38 107 LEU A N 1
ATOM 839 C CA . LEU A 1 107 ? -16.998 41.770 -22.643 1.00 89.38 107 LEU A CA 1
ATOM 840 C C . LEU A 1 107 ? -17.080 42.715 -23.852 1.00 89.38 107 LEU A C 1
ATOM 842 O O . LEU A 1 107 ? -16.258 42.628 -24.764 1.00 89.38 107 LEU A O 1
ATOM 846 N N . SER A 1 108 ? -18.012 43.669 -23.831 1.00 88.44 108 SER A N 1
ATOM 847 C CA . SER A 1 108 ? -18.161 44.688 -24.876 1.00 88.44 108 SER A CA 1
ATOM 848 C C . SER A 1 108 ? -16.952 45.622 -24.934 1.00 88.44 108 SER A C 1
ATOM 850 O O . SER A 1 108 ? -16.434 45.877 -26.022 1.00 88.44 108 SER A O 1
ATOM 852 N N . GLN A 1 109 ? -16.435 46.072 -23.783 1.00 88.50 109 GLN A N 1
ATOM 853 C CA . GLN A 1 109 ? -15.173 46.820 -23.719 1.00 88.50 109 GLN A CA 1
ATOM 854 C C . GLN A 1 109 ? -14.013 46.011 -24.303 1.00 88.50 109 GLN A C 1
ATOM 856 O O . GLN A 1 109 ? -13.222 46.543 -25.082 1.00 88.50 109 GLN A O 1
ATOM 861 N N . TRP A 1 110 ? -13.921 44.723 -23.963 1.00 87.69 110 TRP A N 1
ATOM 862 C CA . TRP A 1 110 ? -12.880 43.849 -24.492 1.00 87.69 110 TRP A CA 1
ATOM 863 C C . TRP A 1 110 ? -12.938 43.745 -26.019 1.00 87.69 110 TRP A C 1
ATOM 865 O O . TRP A 1 110 ? -11.915 43.913 -26.685 1.00 87.69 110 TRP A O 1
ATOM 875 N N . ILE A 1 111 ? -14.132 43.538 -26.586 1.00 86.44 111 ILE A N 1
ATOM 876 C CA . ILE A 1 111 ? -14.335 43.477 -28.041 1.00 86.44 111 ILE A CA 1
ATOM 877 C C . ILE A 1 111 ? -13.984 44.822 -28.691 1.00 86.44 111 ILE A C 1
ATOM 879 O O . ILE A 1 111 ? -13.265 44.848 -29.691 1.00 86.44 111 ILE A O 1
ATOM 883 N N . TYR A 1 112 ? -14.444 45.937 -28.122 1.00 85.44 112 TYR A N 1
ATOM 884 C CA . TYR A 1 112 ? -14.215 47.274 -28.668 1.00 85.44 112 TYR A CA 1
ATOM 885 C C . TYR A 1 112 ? -12.725 47.640 -28.711 1.00 85.44 112 TYR A C 1
ATOM 887 O O . TYR A 1 112 ? -12.195 47.971 -29.776 1.00 85.44 112 TYR A O 1
ATOM 895 N N . TYR A 1 113 ? -12.021 47.524 -27.582 1.00 83.81 113 TYR A N 1
ATOM 896 C CA . TYR A 1 113 ? -10.614 47.918 -27.499 1.00 83.81 113 TYR A CA 1
ATOM 897 C C . TYR A 1 113 ? -9.683 46.977 -28.262 1.00 83.81 113 TYR A C 1
ATOM 899 O O . TYR A 1 113 ? -8.680 47.437 -28.801 1.00 83.81 113 TYR A O 1
ATOM 907 N N . LYS A 1 114 ? -10.015 45.683 -28.356 1.00 75.75 114 LYS A N 1
ATOM 908 C CA . LYS A 1 114 ? -9.141 44.702 -29.007 1.00 75.75 114 LYS A CA 1
ATOM 909 C C . LYS A 1 114 ? -9.425 44.495 -30.493 1.00 75.75 114 LYS A C 1
ATOM 911 O O . LYS A 1 114 ? -8.493 44.259 -31.251 1.00 75.75 114 LYS A O 1
ATOM 916 N N . LYS A 1 115 ? -10.690 44.551 -30.922 1.00 69.00 115 LYS A N 1
ATOM 917 C CA . LYS A 1 115 ? -11.093 44.190 -32.295 1.00 69.00 115 LYS A CA 1
ATOM 918 C C . LYS A 1 115 ? -11.442 45.399 -33.163 1.00 69.00 115 LYS A C 1
ATOM 920 O O . LYS A 1 115 ? -11.195 45.361 -34.360 1.00 69.00 115 LYS A O 1
ATOM 925 N N . ILE A 1 116 ? -11.997 46.465 -32.581 1.00 63.81 116 ILE A N 1
ATOM 926 C CA . ILE A 1 116 ? -12.454 47.646 -33.338 1.00 63.81 116 ILE A CA 1
ATOM 927 C C . ILE A 1 116 ? -11.379 48.743 -33.348 1.00 63.81 116 ILE A C 1
ATOM 929 O O . ILE A 1 116 ? -11.039 49.257 -34.410 1.00 63.81 116 ILE A O 1
ATOM 933 N N . LYS A 1 117 ? -10.780 49.065 -32.193 1.00 60.22 117 LYS A N 1
ATOM 934 C CA . LYS A 1 117 ? -9.723 50.091 -32.101 1.00 60.22 117 LYS A CA 1
ATOM 935 C C . LYS A 1 117 ? -8.390 49.644 -32.726 1.00 60.22 117 LYS A C 1
ATOM 937 O O . LYS A 1 117 ? -7.721 50.465 -33.341 1.00 60.22 117 LYS A O 1
ATOM 942 N N . SER A 1 118 ? -8.031 48.358 -32.622 1.00 55.78 118 SER A N 1
ATOM 943 C CA . SER A 1 118 ? -6.806 47.807 -33.236 1.00 55.78 118 SER A CA 1
ATOM 944 C C . SER A 1 118 ? -6.829 47.900 -34.768 1.00 55.78 118 SER A C 1
ATOM 946 O O . SER A 1 118 ? -5.835 48.303 -35.365 1.00 55.78 118 SER A O 1
ATOM 948 N N . ASN A 1 119 ? -7.980 47.630 -35.398 1.00 50.97 119 ASN A N 1
ATOM 949 C CA . ASN A 1 119 ? -8.137 47.720 -36.854 1.00 50.97 119 ASN A CA 1
ATOM 950 C C . ASN A 1 119 ? -8.025 49.160 -37.389 1.00 50.97 119 ASN A C 1
ATOM 952 O O . ASN A 1 119 ? -7.625 49.348 -38.529 1.00 50.97 119 ASN A O 1
ATOM 956 N N . HIS A 1 120 ? -8.334 50.178 -36.577 1.00 51.72 120 HIS A N 1
ATOM 957 C CA . HIS A 1 120 ? -8.166 51.584 -36.968 1.00 51.72 120 HIS A CA 1
ATOM 958 C C . HIS A 1 120 ? -6.729 52.113 -36.802 1.00 51.72 120 HIS A C 1
ATOM 960 O O . HIS A 1 120 ? -6.404 53.148 -37.379 1.00 51.72 120 HIS A O 1
ATOM 966 N N . ILE A 1 121 ? -5.873 51.443 -36.018 1.00 52.47 121 ILE A N 1
ATOM 967 C CA . ILE A 1 121 ? -4.480 51.868 -35.783 1.00 52.47 121 ILE A CA 1
ATOM 968 C C . ILE A 1 121 ? -3.522 51.241 -36.812 1.00 52.47 121 ILE A C 1
ATOM 970 O O . ILE A 1 121 ? -2.575 51.906 -37.231 1.00 52.47 121 ILE A O 1
ATOM 974 N N . GLU A 1 122 ? -3.783 50.015 -37.285 1.00 46.19 122 GLU A N 1
ATOM 975 C CA . GLU A 1 122 ? -2.969 49.375 -38.338 1.00 46.19 122 GLU A CA 1
ATOM 976 C C . GLU A 1 122 ? -3.074 50.072 -39.710 1.00 46.19 122 GLU A C 1
ATOM 978 O O . GLU A 1 122 ? -2.161 49.953 -40.522 1.00 46.19 122 GLU A O 1
ATOM 983 N N . GLU A 1 123 ? -4.112 50.877 -39.957 1.00 45.78 123 GLU A N 1
ATOM 984 C CA . GLU A 1 123 ? -4.271 51.626 -41.215 1.00 45.78 123 GLU A CA 1
ATOM 985 C C . GLU A 1 123 ? -3.400 52.907 -41.286 1.00 45.78 123 GLU A C 1
ATOM 987 O O . GLU A 1 123 ? -3.276 53.506 -42.352 1.00 45.78 123 GLU A O 1
ATOM 992 N N . TYR A 1 124 ? -2.746 53.323 -40.186 1.00 48.00 124 TYR A N 1
ATOM 993 C CA . TYR A 1 124 ? -2.004 54.599 -40.107 1.00 48.00 124 TYR A CA 1
ATOM 994 C C . TYR A 1 124 ? -0.480 54.499 -39.921 1.00 48.00 124 TYR A C 1
ATOM 996 O O . TYR A 1 124 ? 0.187 55.536 -39.912 1.00 48.00 124 TYR A O 1
ATOM 1004 N N . VAL A 1 125 ? 0.114 53.306 -39.807 1.00 41.50 125 VAL A N 1
ATOM 1005 C CA . VAL A 1 125 ? 1.572 53.168 -39.610 1.00 41.50 125 VAL A CA 1
ATOM 1006 C C . VAL A 1 125 ? 2.222 52.469 -40.803 1.00 41.50 125 VAL A C 1
ATOM 1008 O O . VAL A 1 125 ? 2.482 51.271 -40.791 1.00 41.50 125 VAL A O 1
ATOM 1011 N N . ILE A 1 126 ? 2.532 53.254 -41.835 1.00 45.91 126 ILE A N 1
ATOM 1012 C CA . ILE A 1 126 ? 3.590 52.940 -42.802 1.00 45.91 126 ILE A CA 1
ATOM 1013 C C . ILE A 1 126 ? 4.805 53.770 -42.389 1.00 45.91 126 ILE A C 1
ATOM 1015 O O . ILE A 1 126 ? 4.666 54.985 -42.322 1.00 45.91 126 ILE A O 1
ATOM 1019 N N . ILE A 1 127 ? 5.961 53.140 -42.130 1.00 33.81 127 ILE A N 1
ATOM 1020 C CA . ILE A 1 127 ? 7.334 53.654 -42.371 1.00 33.81 127 ILE A CA 1
ATOM 1021 C C . ILE A 1 127 ? 8.370 52.540 -42.049 1.00 33.81 127 ILE A C 1
ATOM 1023 O O . ILE A 1 127 ? 8.086 51.674 -41.222 1.00 33.81 127 ILE A O 1
ATOM 1027 N N . PRO A 1 128 ? 9.534 52.508 -42.739 1.00 39.28 128 PRO A N 1
ATOM 1028 C CA . PRO A 1 128 ? 10.335 51.311 -43.011 1.00 39.28 128 PRO A CA 1
ATOM 1029 C C . PRO A 1 128 ? 11.500 51.042 -42.034 1.00 39.28 128 PRO A C 1
ATOM 1031 O O . PRO A 1 128 ? 11.827 51.853 -41.174 1.00 39.28 128 PRO A O 1
ATOM 1034 N N . GLN A 1 129 ? 12.113 49.865 -42.228 1.00 39.19 129 GLN A N 1
ATOM 1035 C CA . GLN A 1 129 ? 13.261 49.259 -41.529 1.00 39.19 129 GLN A CA 1
ATOM 1036 C C . GLN A 1 129 ? 14.451 50.191 -41.238 1.00 39.19 129 GLN A C 1
ATOM 1038 O O . GLN A 1 129 ? 14.888 50.909 -42.135 1.00 39.19 129 GLN A O 1
ATOM 1043 N N . GLN A 1 130 ? 15.095 50.010 -40.069 1.00 28.88 130 GLN A N 1
ATOM 1044 C CA . GLN A 1 130 ? 16.562 50.068 -39.964 1.00 28.88 130 GLN A CA 1
ATOM 1045 C C . GLN A 1 130 ? 17.155 49.394 -38.710 1.00 28.88 130 GLN A C 1
ATOM 1047 O O . GLN A 1 130 ? 16.508 49.244 -37.676 1.00 28.88 130 GLN A O 1
ATOM 1052 N N . ASP A 1 131 ? 18.402 48.965 -38.892 1.00 28.84 131 ASP A N 1
ATOM 1053 C CA . ASP A 1 131 ? 19.200 47.977 -38.168 1.00 28.84 131 ASP A CA 1
ATOM 1054 C C . ASP A 1 131 ? 19.861 48.407 -36.837 1.00 28.84 131 ASP A C 1
ATOM 1056 O O . ASP A 1 131 ? 20.249 49.554 -36.649 1.00 28.84 131 ASP A O 1
ATOM 1060 N N . THR A 1 132 ? 20.174 47.379 -36.028 1.00 33.00 132 THR A N 1
ATOM 1061 C CA . THR A 1 132 ? 21.341 47.198 -35.119 1.00 33.00 132 THR A CA 1
ATOM 1062 C C . THR A 1 132 ? 21.588 48.137 -33.923 1.00 33.00 132 THR A C 1
ATOM 1064 O O . THR A 1 132 ? 21.658 49.347 -34.067 1.00 33.00 132 THR A O 1
ATOM 1067 N N . ILE A 1 133 ? 21.876 47.537 -32.747 1.00 27.22 133 ILE A N 1
ATOM 1068 C CA . ILE A 1 133 ? 23.114 47.670 -31.923 1.00 27.22 133 ILE A CA 1
ATOM 1069 C C . ILE A 1 133 ? 22.892 47.028 -30.523 1.00 27.22 133 ILE A C 1
ATOM 1071 O O . ILE A 1 133 ? 21.920 47.320 -29.835 1.00 27.22 133 ILE A O 1
ATOM 1075 N N . LYS A 1 134 ? 23.829 46.172 -30.076 1.00 32.50 134 LYS A N 1
ATOM 1076 C CA . LYS A 1 134 ? 24.121 45.851 -28.652 1.00 32.50 134 LYS A CA 1
ATOM 1077 C C . LYS A 1 134 ? 25.391 46.627 -28.253 1.00 32.50 134 LYS A C 1
ATOM 1079 O O . LYS A 1 134 ? 26.253 46.746 -29.126 1.00 32.50 134 LYS A O 1
ATOM 1084 N N . PRO A 1 135 ? 25.576 47.100 -26.994 1.00 28.61 135 PRO A N 1
ATOM 1085 C CA . PRO A 1 135 ? 26.364 46.303 -26.023 1.00 28.61 135 PRO A CA 1
ATOM 1086 C C . PRO A 1 135 ? 26.111 46.513 -24.492 1.00 28.61 135 PRO A C 1
ATOM 1088 O O . PRO A 1 135 ? 25.680 47.562 -24.036 1.00 28.61 135 PRO A O 1
ATOM 1091 N N . SER A 1 136 ? 26.438 45.441 -23.752 1.00 21.34 136 SER A N 1
ATOM 1092 C CA . SER A 1 136 ? 27.058 45.174 -22.420 1.00 21.34 136 SER A CA 1
ATOM 1093 C C . SER A 1 136 ? 27.180 46.152 -21.209 1.00 21.34 136 SER A C 1
ATOM 1095 O O . SER A 1 136 ? 27.707 47.247 -21.346 1.00 21.34 136 SER A O 1
ATOM 1097 N N . ASN A 1 137 ? 26.919 45.556 -20.014 1.00 22.86 137 ASN A N 1
ATOM 1098 C CA . ASN A 1 137 ? 27.529 45.608 -18.640 1.00 22.86 137 ASN A CA 1
ATOM 1099 C C . ASN A 1 137 ? 27.668 46.948 -17.865 1.00 22.86 137 ASN A C 1
ATOM 1101 O O . ASN A 1 137 ? 28.217 47.895 -18.404 1.00 22.86 137 ASN A O 1
ATOM 1105 N N . THR A 1 138 ? 27.222 47.086 -16.595 1.00 22.42 138 THR A N 1
ATOM 1106 C CA . THR A 1 138 ? 27.865 46.699 -15.289 1.00 22.42 138 THR A CA 1
ATOM 1107 C C . THR A 1 138 ? 26.835 46.809 -14.114 1.00 22.42 138 THR A C 1
ATOM 1109 O O . THR A 1 138 ? 26.035 47.735 -14.122 1.00 22.42 138 THR A O 1
ATOM 1112 N N . LEU A 1 139 ? 26.597 45.836 -13.203 1.00 21.09 139 LEU A N 1
ATOM 1113 C CA . LEU A 1 139 ? 27.272 45.422 -11.930 1.00 21.09 139 LEU A CA 1
ATOM 1114 C C . LEU A 1 139 ? 27.492 46.568 -10.894 1.00 21.09 139 LEU A C 1
ATOM 1116 O O . LEU A 1 139 ? 28.285 47.455 -11.180 1.00 21.09 139 LEU A O 1
ATOM 1120 N N . PHE A 1 140 ? 26.775 46.697 -9.757 1.00 21.09 140 PHE A N 1
ATOM 1121 C CA . PHE A 1 140 ? 26.892 46.088 -8.392 1.00 21.09 140 PHE A CA 1
ATOM 1122 C C . PHE A 1 140 ? 25.772 46.744 -7.506 1.00 21.09 140 PHE A C 1
ATOM 1124 O O . PHE A 1 140 ? 25.387 47.861 -7.825 1.00 21.09 140 PHE A O 1
ATOM 1131 N N . GLN A 1 141 ? 25.159 46.213 -6.425 1.00 20.70 141 GLN A N 1
ATOM 1132 C CA . GLN A 1 141 ? 25.701 45.626 -5.183 1.00 20.70 141 GLN A CA 1
ATOM 1133 C C . GLN A 1 141 ? 24.571 44.992 -4.298 1.00 20.70 141 GLN A C 1
ATOM 1135 O O . GLN A 1 141 ? 23.459 45.508 -4.241 1.00 20.70 141 GLN A O 1
ATOM 1140 N N . HIS A 1 142 ? 24.900 43.880 -3.618 1.00 20.88 142 HIS A N 1
ATOM 1141 C CA . HIS A 1 142 ? 24.171 43.054 -2.605 1.00 20.88 142 HIS A CA 1
ATOM 1142 C C . HIS A 1 142 ? 23.973 43.776 -1.226 1.00 20.88 142 HIS A C 1
ATOM 1144 O O . HIS A 1 142 ? 24.522 44.874 -1.134 1.00 20.88 142 HIS A O 1
ATOM 1150 N N . PRO A 1 143 ? 23.326 43.241 -0.130 1.00 25.20 143 PRO A N 1
ATOM 1151 C CA . PRO A 1 143 ? 23.247 41.826 0.317 1.00 25.20 143 PRO A CA 1
ATOM 1152 C C . PRO A 1 143 ? 21.949 41.294 1.016 1.00 25.20 143 PRO A C 1
ATOM 1154 O O . PRO A 1 143 ? 21.113 42.040 1.503 1.00 25.20 143 PRO A O 1
ATOM 1157 N N . ALA A 1 144 ? 21.904 39.952 1.119 1.00 21.61 144 ALA A N 1
ATOM 1158 C CA . ALA A 1 144 ? 21.304 39.089 2.161 1.00 21.61 144 ALA A CA 1
ATOM 1159 C C . ALA A 1 144 ? 19.772 39.066 2.416 1.00 21.61 144 ALA A C 1
ATOM 1161 O O . ALA A 1 144 ? 19.210 39.992 2.981 1.00 21.61 144 ALA A O 1
ATOM 1162 N N . HIS A 1 145 ? 19.114 37.920 2.171 1.00 22.16 145 HIS A N 1
ATOM 1163 C CA . HIS A 1 145 ? 18.875 36.883 3.197 1.00 22.16 145 HIS A CA 1
ATOM 1164 C C . HIS A 1 145 ? 17.966 35.733 2.695 1.00 22.16 145 HIS A C 1
ATOM 1166 O O . HIS A 1 145 ? 16.922 35.951 2.098 1.00 22.16 145 HIS A O 1
ATOM 1172 N N . HIS A 1 146 ? 18.420 34.514 3.001 1.00 22.75 146 HIS A N 1
ATOM 1173 C CA . HIS A 1 146 ? 17.693 33.291 3.367 1.00 22.75 146 HIS A CA 1
ATOM 1174 C C . HIS A 1 146 ? 16.510 32.739 2.548 1.00 22.75 146 HIS A C 1
ATOM 1176 O O . HIS A 1 146 ? 15.389 33.209 2.650 1.00 22.75 146 HIS A O 1
ATOM 1182 N N . ILE A 1 147 ? 16.812 31.581 1.939 1.00 24.06 147 ILE A N 1
ATOM 1183 C CA . ILE A 1 147 ? 16.252 30.244 2.243 1.00 24.06 147 ILE A CA 1
ATOM 1184 C C . ILE A 1 147 ? 14.788 29.993 1.849 1.00 24.06 147 ILE A C 1
ATOM 1186 O O . ILE A 1 147 ? 13.917 30.844 1.986 1.00 24.06 147 ILE A O 1
ATOM 1190 N N . PRO A 1 148 ? 14.547 28.804 1.273 1.00 28.41 148 PRO A N 1
ATOM 1191 C CA . PRO A 1 148 ? 13.465 28.546 0.354 1.00 28.41 148 PRO A CA 1
ATOM 1192 C C . PRO A 1 148 ? 12.234 28.068 1.119 1.00 28.41 148 PRO A C 1
ATOM 1194 O O . PRO A 1 148 ? 12.319 27.746 2.298 1.00 28.41 148 PRO A O 1
ATOM 1197 N N . LEU A 1 149 ? 11.109 27.940 0.425 1.00 21.33 149 LEU A N 1
ATOM 1198 C CA . LEU A 1 149 ? 10.415 26.658 0.351 1.00 21.33 149 LEU A CA 1
ATOM 1199 C C . LEU A 1 149 ? 9.279 26.754 -0.665 1.00 21.33 149 LEU A C 1
ATOM 1201 O O . LEU A 1 149 ? 8.281 27.449 -0.507 1.00 21.33 149 LEU A O 1
ATOM 1205 N N . ASN A 1 150 ? 9.531 26.033 -1.752 1.00 24.33 150 ASN A N 1
ATOM 1206 C CA . ASN A 1 150 ? 8.603 25.124 -2.396 1.00 24.33 150 ASN A CA 1
ATOM 1207 C C . ASN A 1 150 ? 7.466 24.690 -1.453 1.00 24.33 150 ASN A C 1
ATOM 1209 O O . ASN A 1 150 ? 7.735 24.307 -0.320 1.00 24.33 150 ASN A O 1
ATOM 1213 N N . ILE A 1 151 ? 6.233 24.679 -1.938 1.00 24.86 151 ILE A N 1
ATOM 1214 C CA . ILE A 1 151 ? 5.488 23.431 -2.117 1.00 24.86 151 ILE A CA 1
ATOM 1215 C C . ILE A 1 151 ? 4.213 23.776 -2.874 1.00 24.86 151 ILE A C 1
ATOM 1217 O O . ILE A 1 151 ? 3.403 24.623 -2.499 1.00 24.86 151 ILE A O 1
ATOM 1221 N N . ASN A 1 152 ? 4.121 23.112 -4.011 1.00 26.25 152 ASN A N 1
ATOM 1222 C CA . ASN A 1 152 ? 3.018 23.132 -4.929 1.00 26.25 152 ASN A CA 1
ATOM 1223 C C . ASN A 1 152 ? 2.047 22.006 -4.557 1.00 26.25 152 ASN A C 1
ATOM 1225 O O . ASN A 1 152 ? 2.465 20.881 -4.310 1.00 26.25 152 ASN A O 1
ATOM 1229 N N . ASN A 1 153 ? 0.772 22.336 -4.727 1.00 28.69 153 ASN A N 1
ATOM 1230 C CA . ASN A 1 153 ? -0.210 21.560 -5.483 1.00 28.69 153 ASN A CA 1
ATOM 1231 C C . ASN A 1 153 ? -0.911 20.347 -4.846 1.00 28.69 153 ASN A C 1
ATOM 1233 O O . ASN A 1 153 ? -0.377 19.254 -4.764 1.00 28.69 153 ASN A O 1
ATOM 1237 N N . ASN A 1 154 ? -2.214 20.577 -4.640 1.00 28.52 154 ASN A N 1
ATOM 1238 C CA . ASN A 1 154 ? -3.362 19.897 -5.260 1.00 28.52 154 ASN A CA 1
ATOM 1239 C C . ASN A 1 154 ? -3.480 18.361 -5.178 1.00 28.52 154 ASN A C 1
ATOM 1241 O O . ASN A 1 154 ? -2.685 17.637 -5.763 1.00 28.52 154 ASN A O 1
ATOM 1245 N N . THR A 1 155 ? -4.647 17.866 -4.738 1.00 29.19 155 THR A N 1
ATOM 1246 C CA . THR A 1 155 ? -5.816 17.455 -5.575 1.00 29.19 155 THR A CA 1
ATOM 1247 C C . THR A 1 155 ? -6.863 16.702 -4.672 1.00 29.19 155 THR A C 1
ATOM 1249 O O . THR A 1 155 ? -6.812 16.926 -3.471 1.00 29.19 155 THR A O 1
ATOM 1252 N N . PRO A 1 156 ? -7.863 15.903 -5.126 1.00 39.88 156 PRO A N 1
ATOM 1253 C CA . PRO A 1 156 ? -9.264 16.306 -5.402 1.00 39.88 156 PRO A CA 1
ATOM 1254 C C . PRO A 1 156 ? -10.385 15.373 -4.793 1.00 39.88 156 PRO A C 1
ATOM 1256 O O . PRO A 1 156 ? -10.065 14.311 -4.283 1.00 39.88 156 PRO A O 1
ATOM 1259 N N . ILE A 1 157 ? -11.691 15.706 -4.982 1.00 26.30 157 ILE A N 1
ATOM 1260 C CA . ILE A 1 157 ? -12.898 14.814 -5.195 1.00 26.30 157 ILE A CA 1
ATOM 1261 C C . ILE A 1 157 ? -14.092 14.802 -4.171 1.00 26.30 157 ILE A C 1
ATOM 1263 O O . ILE A 1 157 ? -13.998 14.227 -3.099 1.00 26.30 157 ILE A O 1
ATOM 1267 N N . ILE A 1 158 ? -15.235 15.375 -4.622 1.00 26.86 158 ILE A N 1
ATOM 1268 C CA . ILE A 1 158 ? -16.682 14.961 -4.698 1.00 26.86 158 ILE A CA 1
ATOM 1269 C C . ILE A 1 158 ? -17.445 14.236 -3.535 1.00 26.86 158 ILE A C 1
ATOM 1271 O O . ILE A 1 158 ? -17.191 13.063 -3.299 1.00 26.86 158 ILE A O 1
ATOM 1275 N N . HIS A 1 159 ? -18.500 14.864 -2.961 1.00 23.83 159 HIS A N 1
ATOM 1276 C CA . HIS A 1 159 ? -19.959 14.508 -2.987 1.00 23.83 159 HIS A CA 1
ATOM 1277 C C . HIS A 1 159 ? -20.772 15.157 -1.835 1.00 23.83 159 HIS A C 1
ATOM 1279 O O . HIS A 1 159 ? -20.250 15.414 -0.759 1.00 23.83 159 HIS A O 1
ATOM 1285 N N . ASP A 1 160 ? -22.041 15.448 -2.137 1.00 23.14 160 ASP A N 1
ATOM 1286 C CA . ASP A 1 160 ? -23.080 16.164 -1.380 1.00 23.14 160 ASP A CA 1
ATOM 1287 C C . ASP A 1 160 ? -23.144 15.954 0.147 1.00 23.14 160 ASP A C 1
ATOM 1289 O O . ASP A 1 160 ? -23.438 14.860 0.614 1.00 23.14 160 ASP A O 1
ATOM 1293 N N . GLU A 1 161 ? -23.065 17.056 0.903 1.00 23.00 161 GLU A N 1
ATOM 1294 C CA . GLU A 1 161 ? -24.206 17.574 1.673 1.00 23.00 161 GLU A CA 1
ATOM 1295 C C . GLU A 1 161 ? -23.985 19.053 2.052 1.00 23.00 161 GLU A C 1
ATOM 1297 O O . GLU A 1 161 ? -22.909 19.469 2.472 1.00 23.00 161 GLU A O 1
ATOM 1302 N N . SER A 1 162 ? -25.042 19.855 1.903 1.00 26.48 162 SER A N 1
ATOM 1303 C CA . SER A 1 162 ? -25.164 21.277 2.274 1.00 26.48 162 SER A CA 1
ATOM 1304 C C . SER A 1 162 ? -24.309 22.299 1.491 1.00 26.48 162 SER A C 1
ATOM 1306 O O . SER A 1 162 ? -23.175 22.650 1.798 1.00 26.48 162 SER A O 1
ATOM 1308 N N . THR A 1 163 ? -24.945 22.844 0.457 1.00 27.06 163 THR A N 1
ATOM 1309 C CA . THR A 1 163 ? -24.535 24.000 -0.351 1.00 27.06 163 THR A CA 1
ATOM 1310 C C . THR A 1 163 ? -24.153 25.239 0.474 1.00 27.06 163 THR A C 1
ATOM 1312 O O . THR A 1 163 ? -24.955 25.667 1.306 1.00 27.06 163 THR A O 1
ATOM 1315 N N . PRO A 1 164 ? -23.088 25.968 0.100 1.00 25.88 164 PRO A N 1
ATOM 1316 C CA . PRO A 1 164 ? -23.045 27.410 0.272 1.00 25.88 164 PRO A CA 1
ATOM 1317 C C . PRO A 1 164 ? -23.074 28.051 -1.115 1.00 25.88 164 PRO A C 1
ATOM 1319 O O . PRO A 1 164 ? -22.059 28.174 -1.800 1.00 25.88 164 PRO A O 1
ATOM 1322 N N . PHE A 1 165 ? -24.269 28.445 -1.551 1.00 31.72 165 PHE A N 1
ATOM 1323 C CA . PHE A 1 165 ? -24.397 29.295 -2.722 1.00 31.72 165 PHE A CA 1
ATOM 1324 C C . PHE A 1 165 ? -24.008 30.720 -2.356 1.00 31.72 165 PHE A C 1
ATOM 1326 O O . PHE A 1 165 ? -24.429 31.238 -1.325 1.00 31.72 165 PHE A O 1
ATOM 1333 N N . SER A 1 166 ? -23.233 31.366 -3.221 1.00 29.14 166 SER A N 1
ATOM 1334 C CA . SER A 1 166 ? -23.118 32.819 -3.241 1.00 29.14 166 SER A CA 1
ATOM 1335 C C . SER A 1 166 ? -24.424 33.370 -3.821 1.00 29.14 166 SER A C 1
ATOM 1337 O O . SER A 1 166 ? -24.559 33.565 -5.023 1.00 29.14 166 SER A O 1
ATOM 1339 N N . SER A 1 167 ? -25.431 33.543 -2.969 1.00 31.98 167 SER A N 1
ATOM 1340 C CA . SER A 1 167 ? -26.659 34.274 -3.294 1.00 31.98 167 SER A CA 1
ATOM 1341 C C . SER A 1 167 ? -27.112 35.031 -2.055 1.00 31.98 167 SER A C 1
ATOM 1343 O O . SER A 1 167 ? -27.938 34.569 -1.275 1.00 31.98 167 SER A O 1
ATOM 1345 N N . SER A 1 168 ? -26.502 36.194 -1.871 1.00 37.84 168 SER A N 1
ATOM 1346 C CA . SER A 1 168 ? -27.069 37.395 -1.256 1.00 37.84 168 SER A CA 1
ATOM 1347 C C . SER A 1 168 ? -28.575 37.348 -0.917 1.00 37.84 168 SER A C 1
ATOM 1349 O O . SER A 1 168 ? -29.420 37.857 -1.652 1.00 37.84 168 SER A O 1
ATOM 1351 N N . ALA A 1 169 ? -28.916 36.792 0.243 1.00 31.02 169 ALA A N 1
ATOM 1352 C CA . ALA A 1 169 ? -30.138 37.095 0.977 1.00 31.02 169 ALA A CA 1
ATOM 1353 C C . ALA A 1 169 ? -29.927 36.787 2.466 1.00 31.02 169 ALA A C 1
ATOM 1355 O O . ALA A 1 169 ? -29.293 35.801 2.830 1.00 31.02 169 ALA A O 1
ATOM 1356 N N . SER A 1 170 ? -30.454 37.669 3.312 1.00 30.70 170 SER A N 1
ATOM 1357 C CA . SER A 1 170 ? -30.491 37.551 4.771 1.00 30.70 170 SER A CA 1
ATOM 1358 C C . SER A 1 170 ? -30.912 36.143 5.249 1.00 30.70 170 SER A C 1
ATOM 1360 O O . SER A 1 170 ? -31.937 35.638 4.780 1.00 30.70 170 SER A O 1
ATOM 1362 N N . PRO A 1 171 ? -30.202 35.531 6.221 1.00 33.06 171 PRO A N 1
ATOM 1363 C CA . PRO A 1 171 ? -30.521 34.206 6.773 1.00 33.06 171 PRO A CA 1
ATOM 1364 C C . PRO A 1 171 ? -31.915 34.065 7.417 1.00 33.06 171 PRO A C 1
ATOM 1366 O O . PRO A 1 171 ? -32.374 32.955 7.668 1.00 33.06 171 PRO A O 1
ATOM 1369 N N . SER A 1 172 ? -32.625 35.164 7.685 1.00 32.78 172 SER A N 1
ATOM 1370 C CA . SER A 1 172 ? -33.867 35.147 8.480 1.00 32.78 172 SER A CA 1
ATOM 1371 C C . SER A 1 172 ? -35.148 34.760 7.716 1.00 32.78 172 SER A C 1
ATOM 1373 O O . SER A 1 172 ? -36.171 34.490 8.345 1.00 32.78 172 SER A O 1
ATOM 1375 N N . LYS A 1 173 ? -35.133 34.701 6.375 1.00 34.69 173 LYS A N 1
ATOM 1376 C CA . LYS A 1 173 ? -36.354 34.508 5.556 1.00 34.69 173 LYS A CA 1
ATOM 1377 C C . LYS A 1 173 ? -36.668 33.069 5.135 1.00 34.69 173 LYS A C 1
ATOM 1379 O O . LYS A 1 173 ? -37.663 32.853 4.450 1.00 34.69 173 LYS A O 1
ATOM 1384 N N . TRP A 1 174 ? -35.909 32.077 5.597 1.00 31.42 174 TRP A N 1
ATOM 1385 C CA . TRP A 1 174 ? -36.148 30.668 5.250 1.00 31.42 174 TRP A CA 1
ATOM 1386 C C . TRP A 1 174 ? -37.437 30.070 5.856 1.00 31.42 174 TRP A C 1
ATOM 1388 O O . TRP A 1 174 ? -37.847 28.990 5.444 1.00 31.42 174 TRP A O 1
ATOM 1398 N N . TYR A 1 175 ? -38.120 30.764 6.781 1.00 29.86 175 TYR A N 1
ATOM 1399 C CA . TYR A 1 175 ? -39.192 30.173 7.601 1.00 29.86 175 TYR A CA 1
ATOM 1400 C C . TYR A 1 175 ? -40.619 30.728 7.421 1.00 29.86 175 TYR A C 1
ATOM 1402 O O . TYR A 1 175 ? -41.456 30.500 8.290 1.00 29.86 175 TYR A O 1
ATOM 1410 N N . THR A 1 176 ? -40.978 31.395 6.315 1.00 24.94 176 THR A N 1
ATOM 1411 C CA . THR A 1 176 ? -42.404 31.745 6.084 1.00 24.94 176 THR A CA 1
ATOM 1412 C C . THR A 1 176 ? -42.922 31.377 4.693 1.00 24.94 176 THR A C 1
ATOM 1414 O O . THR A 1 176 ? -42.340 31.712 3.670 1.00 24.94 176 THR A O 1
ATOM 1417 N N . LEU A 1 177 ? -44.030 30.634 4.727 1.00 27.72 177 LEU A N 1
ATOM 1418 C CA . LEU A 1 177 ? -44.705 29.873 3.678 1.00 27.72 177 LEU A CA 1
ATOM 1419 C C . LEU A 1 177 ? -45.309 30.681 2.509 1.00 27.72 177 LEU A C 1
ATOM 1421 O O . LEU A 1 177 ? -45.858 31.758 2.703 1.00 27.72 177 LEU A O 1
ATOM 1425 N N . SER A 1 178 ? -45.418 29.960 1.384 1.00 26.86 178 SER A N 1
ATOM 1426 C CA . SER A 1 178 ? -46.598 29.823 0.505 1.00 26.86 178 SER A CA 1
ATOM 1427 C C . SER A 1 178 ? -47.036 30.977 -0.410 1.00 26.86 178 SER A C 1
ATOM 1429 O O . SER A 1 178 ? -47.443 32.046 0.031 1.00 26.86 178 SER A O 1
ATOM 1431 N N . SER A 1 179 ? -47.101 30.616 -1.700 1.00 35.25 179 SER A N 1
ATOM 1432 C CA . SER A 1 179 ? -48.124 30.969 -2.697 1.00 35.25 179 SER A CA 1
ATOM 1433 C C . SER A 1 179 ? -48.438 32.451 -2.921 1.00 35.25 179 SER A C 1
ATOM 1435 O O . SER A 1 179 ? -49.157 33.067 -2.131 1.00 35.25 179 SER A O 1
ATOM 1437 N N . LYS A 1 180 ? -48.140 32.936 -4.136 1.00 29.91 180 LYS A N 1
ATOM 1438 C CA . LYS A 1 180 ? -49.181 33.529 -4.997 1.00 29.91 180 LYS A CA 1
ATOM 1439 C C . LYS A 1 180 ? -48.758 33.673 -6.460 1.00 29.91 180 LYS A C 1
ATOM 1441 O O . LYS A 1 180 ? -47.685 34.180 -6.768 1.00 29.91 180 LYS A O 1
ATOM 1446 N N . ASP A 1 181 ? -49.693 33.266 -7.312 1.00 38.88 181 ASP A N 1
ATOM 1447 C CA . ASP A 1 181 ? -49.784 33.461 -8.756 1.00 38.88 181 ASP A CA 1
ATOM 1448 C C . ASP A 1 181 ? -49.408 34.880 -9.207 1.00 38.88 181 ASP A C 1
ATOM 1450 O O . ASP A 1 181 ? -49.961 35.844 -8.674 1.00 38.88 181 ASP A O 1
ATOM 1454 N N . ASN A 1 182 ? -48.520 35.005 -10.210 1.00 33.59 182 ASN A N 1
ATOM 1455 C CA . ASN A 1 182 ? -48.625 35.990 -11.313 1.00 33.59 182 ASN A CA 1
ATOM 1456 C C . ASN A 1 182 ? -47.449 36.010 -12.324 1.00 33.59 182 ASN A C 1
ATOM 1458 O O . ASN A 1 182 ? -47.466 36.822 -13.251 1.00 33.59 182 ASN A O 1
ATOM 1462 N N . THR A 1 183 ? -46.453 35.123 -12.250 1.00 38.25 183 THR A N 1
ATOM 1463 C CA . THR A 1 183 ? -45.289 35.139 -13.172 1.00 38.25 183 THR A CA 1
ATOM 1464 C C . THR A 1 183 ? -45.500 34.383 -14.497 1.00 38.25 183 THR A C 1
ATOM 1466 O O . THR A 1 183 ? -44.663 34.454 -15.396 1.00 38.25 183 THR A O 1
ATOM 1469 N N . ALA A 1 184 ? -46.667 33.759 -14.704 1.00 34.66 184 ALA A N 1
ATOM 1470 C CA . ALA A 1 184 ? -46.983 32.934 -15.880 1.00 34.66 184 ALA A CA 1
ATOM 1471 C C . ALA A 1 184 ? -47.101 33.682 -17.233 1.00 34.66 184 ALA A C 1
ATOM 1473 O O . ALA A 1 184 ? -47.320 33.049 -18.264 1.00 34.66 184 ALA A O 1
ATOM 1474 N N . LYS A 1 185 ? -46.948 35.014 -17.287 1.00 35.91 185 LYS A N 1
ATOM 1475 C CA . LYS A 1 185 ? -47.052 35.777 -18.552 1.00 35.91 185 LYS A CA 1
ATOM 1476 C C . LYS A 1 185 ? -45.723 36.010 -19.277 1.00 35.91 185 LYS A C 1
ATOM 1478 O O . LYS A 1 185 ? -45.737 36.134 -20.500 1.00 35.91 185 LYS A O 1
ATOM 1483 N N . LEU A 1 186 ? -44.585 36.008 -18.579 1.00 37.81 186 LEU A N 1
ATOM 1484 C CA . LEU A 1 186 ? -43.277 36.295 -19.194 1.00 37.81 186 LEU A CA 1
ATOM 1485 C C . LEU A 1 186 ? -42.633 35.078 -19.880 1.00 37.81 186 LEU A C 1
ATOM 1487 O O . LEU A 1 186 ? -41.826 35.245 -20.790 1.00 37.81 186 LEU A O 1
ATOM 1491 N N . MET A 1 187 ? -43.054 33.860 -19.528 1.00 37.09 187 MET A N 1
ATOM 1492 C CA . MET A 1 187 ? -42.493 32.617 -20.078 1.00 37.09 187 MET A CA 1
ATOM 1493 C C . MET A 1 187 ? -43.015 32.269 -21.489 1.00 37.09 187 MET A C 1
ATOM 1495 O O . MET A 1 187 ? -42.403 31.477 -22.199 1.00 37.09 187 MET A O 1
ATOM 1499 N N . SER A 1 188 ? -44.105 32.903 -21.944 1.00 38.88 188 SER A N 1
ATOM 1500 C CA . SER A 1 188 ? -44.704 32.627 -23.264 1.00 38.88 188 SER A CA 1
ATOM 1501 C C . SER A 1 188 ? -43.991 33.308 -24.440 1.00 38.88 188 SER A C 1
ATOM 1503 O O . SER A 1 188 ? -44.087 32.836 -25.569 1.00 38.88 188 SER A O 1
ATOM 1505 N N . ILE A 1 189 ? -43.236 34.384 -24.188 1.00 39.50 189 ILE A N 1
ATOM 1506 C CA . ILE A 1 189 ? -42.561 35.156 -25.245 1.00 39.50 189 ILE A CA 1
ATOM 1507 C C . ILE A 1 189 ? -41.199 34.537 -25.597 1.00 39.50 189 ILE A C 1
ATOM 1509 O O . ILE A 1 189 ? -40.774 34.600 -26.748 1.00 39.50 189 ILE A O 1
ATOM 1513 N N . PHE A 1 190 ? -40.539 33.874 -24.642 1.00 34.69 190 PHE A N 1
ATOM 1514 C CA . PHE A 1 190 ? -39.214 33.282 -24.860 1.00 34.69 190 PHE A CA 1
ATOM 1515 C C . PHE A 1 190 ? -39.273 31.871 -25.476 1.00 34.69 190 PHE A C 1
ATOM 1517 O O . PHE A 1 190 ? -38.374 31.480 -26.216 1.00 34.69 190 PHE A O 1
ATOM 1524 N N . LEU A 1 191 ? -40.363 31.126 -25.252 1.00 38.38 191 LEU A N 1
ATOM 1525 C CA . LEU A 1 191 ? -40.550 29.771 -25.795 1.00 38.38 191 LEU A CA 1
ATOM 1526 C C . LEU A 1 191 ? -41.060 29.734 -27.249 1.00 38.38 191 LEU A C 1
ATOM 1528 O O . LEU A 1 191 ? -41.054 28.672 -27.864 1.00 38.38 191 LEU A O 1
ATOM 1532 N N . PHE A 1 192 ? -41.452 30.869 -27.838 1.00 37.09 192 PHE A N 1
ATOM 1533 C CA . PHE A 1 192 ? -41.913 30.915 -29.234 1.00 37.09 192 PHE A CA 1
ATOM 1534 C C . PHE A 1 192 ? -40.766 31.027 -30.260 1.00 37.09 192 PHE A C 1
ATOM 1536 O O . PHE A 1 192 ? -40.976 30.790 -31.446 1.00 37.09 192 PHE A O 1
ATOM 1543 N N . ALA A 1 193 ? -39.539 31.337 -29.823 1.00 36.72 193 ALA A N 1
ATOM 1544 C CA . ALA A 1 193 ? -38.381 31.501 -30.711 1.00 36.72 193 ALA A CA 1
ATOM 1545 C C . ALA A 1 193 ? -37.635 30.187 -31.037 1.00 36.72 193 ALA A C 1
ATOM 1547 O O . ALA A 1 193 ? -36.727 30.193 -31.864 1.00 36.72 193 ALA A O 1
ATOM 1548 N N . LEU A 1 194 ? -38.012 29.060 -30.420 1.00 36.09 194 LEU A N 1
ATOM 1549 C CA . LEU A 1 194 ? -37.315 27.769 -30.542 1.00 36.09 194 LEU A CA 1
ATOM 1550 C C . LEU A 1 194 ? -38.247 26.616 -30.959 1.00 36.09 194 LEU A C 1
ATOM 1552 O O . LEU A 1 194 ? -38.089 25.490 -30.503 1.00 36.09 194 LEU A O 1
ATOM 1556 N N . ASN A 1 195 ? -39.209 26.870 -31.852 1.00 33.28 195 ASN A N 1
ATOM 1557 C CA . ASN A 1 195 ? -39.999 25.804 -32.475 1.00 33.28 195 ASN A CA 1
ATOM 1558 C C . ASN A 1 195 ? -39.568 25.579 -33.927 1.00 33.28 195 ASN A C 1
ATOM 1560 O O . ASN A 1 195 ? -40.065 26.212 -34.856 1.00 33.28 195 ASN A O 1
ATOM 1564 N N . THR A 1 196 ? -38.686 24.608 -34.150 1.00 33.81 196 THR A N 1
ATOM 1565 C CA . THR A 1 196 ? -38.775 23.785 -35.361 1.00 33.81 196 THR A CA 1
ATOM 1566 C C . THR A 1 196 ? -38.488 22.333 -35.010 1.00 33.81 196 THR A C 1
ATOM 1568 O O . THR A 1 196 ? -37.470 22.017 -34.407 1.00 33.81 196 THR A O 1
ATOM 1571 N N . THR A 1 197 ? -39.397 21.471 -35.461 1.00 32.84 197 THR A N 1
ATOM 1572 C CA . THR A 1 197 ? -39.401 20.000 -35.426 1.00 32.84 197 THR A CA 1
ATOM 1573 C C . THR A 1 197 ? -39.932 19.333 -34.150 1.00 32.84 197 THR A C 1
ATOM 1575 O O . THR A 1 197 ? -39.280 19.199 -33.123 1.00 32.84 197 THR A O 1
ATOM 1578 N N . HIS A 1 198 ? -41.182 18.884 -34.282 1.00 36.91 198 HIS A N 1
ATOM 1579 C CA . HIS A 1 198 ? -41.862 17.913 -33.436 1.00 36.91 198 HIS A CA 1
ATOM 1580 C C . HIS A 1 198 ? -41.049 16.623 -33.277 1.00 36.91 198 HIS A C 1
ATOM 1582 O O . HIS A 1 198 ? -40.651 16.033 -34.280 1.00 36.91 198 HIS A O 1
ATOM 1588 N N . SER A 1 199 ? -40.955 16.113 -32.046 1.00 26.89 199 SER A N 1
ATOM 1589 C CA . SER A 1 199 ? -41.391 14.753 -31.683 1.00 26.89 199 SER A CA 1
ATOM 1590 C C . SER A 1 199 ? -41.409 14.596 -30.160 1.00 26.89 199 SER A C 1
ATOM 1592 O O . SER A 1 199 ? -40.407 14.756 -29.477 1.00 26.89 199 SER A O 1
ATOM 1594 N N . SER A 1 200 ? -42.608 14.322 -29.665 1.00 33.38 200 SER A N 1
ATOM 1595 C CA . SER A 1 200 ? -43.048 13.898 -28.338 1.00 33.38 200 SER A CA 1
ATOM 1596 C C . SER A 1 200 ? -41.996 13.366 -27.348 1.00 33.38 200 SER A C 1
ATOM 1598 O O . SER A 1 200 ? -41.565 12.227 -27.471 1.00 33.38 200 SER A O 1
ATOM 1600 N N . THR A 1 201 ? -41.778 14.097 -26.250 1.00 29.89 201 THR A N 1
ATOM 1601 C CA . THR A 1 201 ? -41.730 13.516 -24.894 1.00 29.89 201 THR A CA 1
ATOM 1602 C C . THR A 1 201 ? -42.276 14.527 -23.891 1.00 29.89 201 THR A C 1
ATOM 1604 O O . THR A 1 201 ? -41.656 15.538 -23.571 1.00 29.89 201 THR A O 1
ATOM 1607 N N . SER A 1 202 ? -43.474 14.233 -23.406 1.00 39.22 202 SER A N 1
ATOM 1608 C CA . SER A 1 202 ? -44.103 14.810 -22.226 1.00 39.22 202 SER A CA 1
ATOM 1609 C C . SER A 1 202 ? -43.251 14.550 -20.978 1.00 39.22 202 SER A C 1
ATOM 1611 O O . SER A 1 202 ? -43.267 13.431 -20.475 1.00 39.22 202 SER A O 1
ATOM 1613 N N . PHE A 1 203 ? -42.521 15.549 -20.473 1.00 32.41 203 PHE A N 1
ATOM 1614 C CA . PHE A 1 203 ? -41.866 15.467 -19.156 1.00 32.41 203 PHE A CA 1
ATOM 1615 C C . PHE A 1 203 ? -41.591 16.848 -18.531 1.00 32.41 203 PHE A C 1
ATOM 1617 O O . PHE A 1 203 ? -40.498 17.122 -18.058 1.00 32.41 203 PHE A O 1
ATOM 1624 N N . ILE A 1 204 ? -42.569 17.760 -18.522 1.00 40.84 204 ILE A N 1
ATOM 1625 C CA . ILE A 1 204 ? -42.469 18.987 -17.709 1.00 40.84 204 ILE A CA 1
ATOM 1626 C C . ILE A 1 204 ? -43.821 19.251 -17.050 1.00 40.84 204 ILE A C 1
ATOM 1628 O O . ILE A 1 204 ? -44.645 19.980 -17.587 1.00 40.84 204 ILE A O 1
ATOM 1632 N N . SER A 1 205 ? -44.066 18.608 -15.907 1.00 43.59 205 SER A N 1
ATOM 1633 C CA . SER A 1 205 ? -45.057 19.061 -14.920 1.00 43.59 205 SER A CA 1
ATOM 1634 C C . SER A 1 205 ? -44.915 18.284 -13.604 1.00 43.59 205 SER A C 1
ATOM 1636 O O . SER A 1 205 ? -45.833 17.585 -13.186 1.00 43.59 205 SER A O 1
ATOM 1638 N N . THR A 1 206 ? -43.777 18.417 -12.925 1.00 45.84 206 THR A N 1
ATOM 1639 C CA . THR A 1 206 ? -43.721 18.252 -11.466 1.00 45.84 206 THR A CA 1
ATOM 1640 C C . THR A 1 206 ? -42.813 19.338 -10.901 1.00 45.84 206 THR A C 1
ATOM 1642 O O . THR A 1 206 ? -41.750 19.628 -11.448 1.00 45.84 206 THR A O 1
ATOM 1645 N N . GLN A 1 207 ? -43.259 19.969 -9.819 1.00 48.66 207 GLN A N 1
ATOM 1646 C CA . GLN A 1 207 ? -42.546 21.000 -9.057 1.00 48.66 207 GLN A CA 1
ATOM 1647 C C . GLN A 1 207 ? -41.112 20.559 -8.681 1.00 48.66 207 GLN A C 1
ATOM 1649 O O . GLN A 1 207 ? -40.201 21.380 -8.613 1.00 48.66 207 GLN A O 1
ATOM 1654 N N . ASP A 1 208 ? -40.892 19.247 -8.569 1.00 49.03 208 ASP A N 1
ATOM 1655 C CA . ASP A 1 208 ? -39.593 18.614 -8.332 1.00 49.03 208 ASP A CA 1
ATOM 1656 C C . ASP A 1 208 ? -38.595 18.797 -9.486 1.00 49.03 208 ASP A C 1
ATOM 1658 O O . ASP A 1 208 ? -37.406 19.003 -9.247 1.00 49.03 208 ASP A O 1
ATOM 1662 N N . GLY A 1 209 ? -39.054 18.774 -10.742 1.00 54.31 209 GLY A N 1
ATOM 1663 C CA . GLY A 1 209 ? -38.182 18.946 -11.909 1.00 54.31 209 GLY A CA 1
ATOM 1664 C C . GLY A 1 209 ? -37.540 20.335 -11.962 1.00 54.31 209 GLY A C 1
ATOM 1665 O O . GLY A 1 209 ? -36.353 20.460 -12.255 1.00 54.31 209 GLY A O 1
ATOM 1666 N N . LEU A 1 210 ? -38.295 21.376 -11.596 1.00 54.06 210 LEU A N 1
ATOM 1667 C CA . LEU A 1 210 ? -37.799 22.756 -11.509 1.00 54.06 210 LEU A CA 1
ATOM 1668 C C . LEU A 1 210 ? -36.757 22.925 -10.395 1.00 54.06 210 LEU A C 1
ATOM 1670 O O . LEU A 1 210 ? -35.748 23.602 -10.594 1.00 54.06 210 LEU A O 1
ATOM 1674 N N . ILE A 1 211 ? -36.945 22.248 -9.258 1.00 52.53 211 ILE A N 1
ATOM 1675 C CA . ILE A 1 211 ? -35.979 22.244 -8.149 1.00 52.53 211 ILE A CA 1
ATOM 1676 C C . ILE A 1 211 ? -34.672 21.564 -8.571 1.00 52.53 211 ILE A C 1
ATOM 1678 O O . ILE A 1 211 ? -33.590 22.092 -8.308 1.00 52.53 211 ILE A O 1
ATOM 1682 N N . TRP A 1 212 ? -34.748 20.419 -9.256 1.00 56.31 212 TRP A N 1
ATOM 1683 C CA . TRP A 1 212 ? -33.562 19.724 -9.762 1.00 56.31 212 TRP A CA 1
ATOM 1684 C C . TRP A 1 212 ? -32.814 20.536 -10.817 1.00 56.31 212 TRP A C 1
ATOM 1686 O O . TRP A 1 212 ? -31.588 20.620 -10.753 1.00 56.31 212 TRP A O 1
ATOM 1696 N N . ILE A 1 213 ? -33.527 21.199 -11.729 1.00 56.19 213 ILE A N 1
ATOM 1697 C CA . ILE A 1 213 ? -32.908 22.108 -12.701 1.00 56.19 213 ILE A CA 1
ATOM 1698 C C . ILE A 1 213 ? -32.223 23.274 -11.979 1.00 56.19 213 ILE A C 1
ATOM 1700 O O . ILE A 1 213 ? -31.075 23.579 -12.292 1.00 56.19 213 ILE A O 1
ATOM 1704 N N . GLY A 1 214 ? -32.861 23.870 -10.966 1.00 51.38 214 GLY A N 1
ATOM 1705 C CA . GLY A 1 214 ? -32.253 24.915 -10.136 1.00 51.38 214 GLY A CA 1
ATOM 1706 C C . GLY A 1 214 ? -30.973 24.456 -9.430 1.00 51.38 214 GLY A C 1
ATOM 1707 O O . GLY A 1 214 ? -29.966 25.162 -9.460 1.00 51.38 214 GLY A O 1
ATOM 1708 N N . ARG A 1 215 ? -30.970 23.241 -8.864 1.00 51.06 215 ARG A N 1
ATOM 1709 C CA . ARG A 1 215 ? -29.793 22.629 -8.215 1.00 51.06 215 ARG A CA 1
ATOM 1710 C C . ARG A 1 215 ? -28.660 22.341 -9.197 1.00 51.06 215 ARG A C 1
ATOM 1712 O O . ARG A 1 215 ? -27.501 22.607 -8.895 1.00 51.06 215 ARG A O 1
ATOM 1719 N N . ILE A 1 216 ? -28.979 21.824 -10.379 1.00 63.62 216 ILE A N 1
ATOM 1720 C CA . ILE A 1 216 ? -27.987 21.572 -11.432 1.00 63.62 216 ILE A CA 1
ATOM 1721 C C . ILE A 1 216 ? -27.409 22.901 -11.938 1.00 63.62 216 ILE A C 1
ATOM 1723 O O . ILE A 1 216 ? -26.193 23.037 -12.054 1.00 63.62 216 ILE A O 1
ATOM 1727 N N . SER A 1 217 ? -28.261 23.905 -12.165 1.00 54.50 217 SER A N 1
ATOM 1728 C CA . SER A 1 217 ? -27.863 25.266 -12.554 1.00 54.50 217 SER A CA 1
ATOM 1729 C C . SER A 1 217 ? -26.911 25.883 -11.526 1.00 54.50 217 SER A C 1
ATOM 1731 O O . SER A 1 217 ? -25.880 26.454 -11.882 1.00 54.50 217 SER A O 1
ATOM 1733 N N . ALA A 1 218 ? -27.208 25.689 -10.240 1.00 50.56 218 ALA A N 1
ATOM 1734 C CA . ALA A 1 218 ? -26.353 26.087 -9.135 1.00 50.56 218 ALA A CA 1
ATOM 1735 C C . ALA A 1 218 ? -24.962 25.421 -9.215 1.00 50.56 218 ALA A C 1
ATOM 1737 O O . ALA A 1 218 ? -23.949 26.119 -9.283 1.00 50.56 218 ALA A O 1
ATOM 1738 N N . TRP A 1 219 ? -24.886 24.091 -9.302 1.00 54.00 219 TRP A N 1
ATOM 1739 C CA . TRP A 1 219 ? -23.603 23.377 -9.394 1.00 54.00 219 TRP A CA 1
ATOM 1740 C C . TRP A 1 219 ? -22.772 23.750 -10.632 1.00 54.00 219 TRP A C 1
ATOM 1742 O O . TRP A 1 219 ? -21.543 23.865 -10.547 1.00 54.00 219 TRP A O 1
ATOM 1752 N N . ILE A 1 220 ? -23.426 23.990 -11.773 1.00 65.00 220 ILE A N 1
ATOM 1753 C CA . ILE A 1 220 ? -22.767 24.472 -12.995 1.00 65.00 220 ILE A CA 1
ATOM 1754 C C . ILE A 1 220 ? -22.174 25.865 -12.762 1.00 65.00 220 ILE A C 1
ATOM 1756 O O . ILE A 1 220 ? -20.996 26.086 -13.040 1.00 65.00 220 ILE A O 1
ATOM 1760 N N . CYS A 1 221 ? -22.958 26.785 -12.200 1.00 57.59 221 CYS A N 1
ATOM 1761 C CA . CYS A 1 221 ? -22.519 28.135 -11.857 1.00 57.59 221 CYS A CA 1
ATOM 1762 C C . CYS A 1 221 ? -21.307 28.125 -10.903 1.00 57.59 221 CYS A C 1
ATOM 1764 O O . CYS A 1 221 ? -20.287 28.759 -11.188 1.00 57.59 221 CYS A O 1
ATOM 1766 N N . THR A 1 222 ? -21.357 27.329 -9.828 1.00 54.81 222 THR A N 1
ATOM 1767 C CA . THR A 1 222 ? -20.239 27.163 -8.883 1.00 54.81 222 THR A CA 1
ATOM 1768 C C . THR A 1 222 ? -18.975 26.670 -9.584 1.00 54.81 222 THR A C 1
ATOM 1770 O O . THR A 1 222 ? -17.892 27.228 -9.394 1.00 54.81 222 THR A O 1
ATOM 1773 N N . THR A 1 223 ? -19.110 25.657 -10.440 1.00 62.66 223 THR A N 1
ATOM 1774 C CA . THR A 1 223 ? -17.980 25.091 -11.187 1.00 62.66 223 THR A CA 1
ATOM 1775 C C . THR A 1 223 ? -17.363 26.127 -12.127 1.00 62.66 223 THR A C 1
ATOM 1777 O O . THR A 1 223 ? -16.139 26.273 -12.170 1.00 62.66 223 THR A O 1
ATOM 1780 N N . LEU A 1 224 ? -18.190 26.901 -12.837 1.00 64.81 224 LEU A N 1
ATOM 1781 C CA . LEU A 1 224 ? -17.728 27.972 -13.722 1.00 64.81 224 LEU A CA 1
ATOM 1782 C C . LEU A 1 224 ? -16.968 29.055 -12.944 1.00 64.81 224 LEU A C 1
ATOM 1784 O O . LEU A 1 224 ? -15.862 29.422 -13.342 1.00 64.81 224 LEU A O 1
ATOM 1788 N N . TYR A 1 225 ? -17.474 29.512 -11.794 1.00 62.25 225 TYR A N 1
ATOM 1789 C CA . TYR A 1 225 ? -16.765 30.510 -10.987 1.00 62.25 225 TYR A CA 1
ATOM 1790 C C . TYR A 1 225 ? -15.428 30.015 -10.442 1.00 62.25 225 TYR A C 1
ATOM 1792 O O . TYR A 1 225 ? -14.447 30.765 -10.497 1.00 62.25 225 TYR A O 1
ATOM 1800 N N . LEU A 1 226 ? -15.352 28.766 -9.971 1.00 63.38 226 LEU A N 1
ATOM 1801 C CA . LEU A 1 226 ? -14.099 28.180 -9.486 1.00 63.38 226 LEU A CA 1
ATOM 1802 C C . LEU A 1 226 ? -13.063 28.060 -10.612 1.00 63.38 226 LEU A C 1
ATOM 1804 O O . LEU A 1 226 ? -11.897 28.416 -10.429 1.00 63.38 226 LEU A O 1
ATOM 1808 N N . MET A 1 227 ? -13.492 27.639 -11.803 1.00 66.75 227 MET A N 1
ATOM 1809 C CA . MET A 1 227 ? -12.597 27.457 -12.951 1.00 66.75 227 MET A CA 1
ATOM 1810 C C . MET A 1 227 ? -12.241 28.770 -13.660 1.00 66.75 227 MET A C 1
ATOM 1812 O O . MET A 1 227 ? -11.208 28.843 -14.330 1.00 66.75 227 MET A O 1
ATOM 1816 N N . SER A 1 228 ? -13.034 29.833 -13.477 1.00 72.06 228 SER A N 1
ATOM 1817 C CA . SER A 1 228 ? -12.847 31.142 -14.130 1.00 72.06 228 SER A CA 1
ATOM 1818 C C . SER A 1 228 ? -11.450 31.738 -13.910 1.00 72.06 228 SER A C 1
ATOM 1820 O O . SER A 1 228 ? -10.881 32.371 -14.802 1.00 72.06 228 SER A O 1
ATOM 1822 N N . ARG A 1 229 ? -10.832 31.500 -12.747 1.00 75.56 229 ARG A N 1
ATOM 1823 C CA . ARG A 1 229 ? -9.532 32.091 -12.395 1.00 75.56 229 ARG A CA 1
ATOM 1824 C C . ARG A 1 229 ? -8.371 31.483 -13.175 1.00 75.56 229 ARG A C 1
ATOM 1826 O O . ARG A 1 229 ? -7.406 32.192 -13.470 1.00 75.56 229 ARG A O 1
ATOM 1833 N N . ILE A 1 230 ? -8.474 30.211 -13.564 1.00 80.88 230 ILE A N 1
ATOM 1834 C CA . ILE A 1 230 ? -7.398 29.469 -14.230 1.00 80.88 230 ILE A CA 1
ATOM 1835 C C . ILE A 1 230 ? -6.997 30.144 -15.557 1.00 80.88 230 ILE A C 1
ATOM 1837 O O . ILE A 1 230 ? -5.815 30.458 -15.721 1.00 80.88 230 ILE A O 1
ATOM 1841 N N . PRO A 1 231 ? -7.920 30.476 -16.485 1.00 82.81 231 PRO A N 1
ATOM 1842 C CA . PRO A 1 231 ? -7.562 31.186 -17.711 1.00 82.81 231 PRO A CA 1
ATOM 1843 C C . PRO A 1 231 ? -6.886 32.544 -17.506 1.00 82.81 231 PRO A C 1
ATOM 1845 O O . PRO A 1 231 ? -6.023 32.910 -18.307 1.00 82.81 231 PRO A O 1
ATOM 1848 N N . GLN A 1 232 ? -7.266 33.306 -16.476 1.00 82.31 232 GLN A N 1
ATOM 1849 C CA . GLN A 1 232 ? -6.643 34.603 -16.198 1.00 82.31 232 GLN A CA 1
ATOM 1850 C C . GLN A 1 232 ? -5.237 34.427 -15.618 1.00 82.31 232 GLN A C 1
ATOM 1852 O O . GLN A 1 232 ? -4.306 35.098 -16.059 1.00 82.31 232 GLN A O 1
ATOM 1857 N N . ILE A 1 233 ? -5.057 33.481 -14.693 1.00 82.50 233 ILE A N 1
ATOM 1858 C CA . ILE A 1 233 ? -3.751 33.151 -14.108 1.00 82.50 233 ILE A CA 1
ATOM 1859 C C . ILE A 1 233 ? -2.797 32.636 -15.188 1.00 82.50 233 ILE A C 1
ATOM 1861 O O . ILE A 1 233 ? -1.655 33.086 -15.266 1.00 82.50 233 ILE A O 1
ATOM 1865 N N . LEU A 1 234 ? -3.263 31.753 -16.076 1.00 84.38 234 LEU A N 1
ATOM 1866 C CA . LEU A 1 234 ? -2.462 31.262 -17.198 1.00 84.38 234 LEU A CA 1
ATOM 1867 C C . LEU A 1 234 ? -2.083 32.391 -18.163 1.00 84.38 234 LEU A C 1
ATOM 1869 O O . LEU A 1 234 ? -0.955 32.408 -18.654 1.00 84.38 234 LEU A O 1
ATOM 1873 N N . LYS A 1 235 ? -2.983 33.353 -18.417 1.00 79.38 235 LYS A N 1
ATOM 1874 C CA . LYS A 1 235 ? -2.667 34.537 -19.228 1.00 79.38 235 LYS A CA 1
ATOM 1875 C C . LYS A 1 235 ? -1.602 35.409 -18.557 1.00 79.38 235 LYS A C 1
ATOM 1877 O O . LYS A 1 235 ? -0.639 35.782 -19.222 1.00 79.38 235 LYS A O 1
ATOM 1882 N N . ASN A 1 236 ? -1.734 35.677 -17.259 1.00 84.06 236 ASN A N 1
ATOM 1883 C CA . ASN A 1 236 ? -0.762 36.464 -16.492 1.00 84.06 236 ASN A CA 1
ATOM 1884 C C . ASN A 1 236 ? 0.603 35.767 -16.451 1.00 84.06 236 ASN A C 1
ATOM 1886 O O . ASN A 1 236 ? 1.625 36.400 -16.699 1.00 84.06 236 ASN A O 1
ATOM 1890 N N . ARG A 1 237 ? 0.621 34.442 -16.240 1.00 86.50 237 ARG A N 1
ATOM 1891 C CA . ARG A 1 237 ? 1.843 33.627 -16.272 1.00 86.50 237 ARG A CA 1
ATOM 1892 C C . ARG A 1 237 ? 2.503 33.646 -17.649 1.00 86.50 237 ARG A C 1
ATOM 1894 O O . ARG A 1 237 ? 3.717 33.749 -17.726 1.00 86.50 237 ARG A O 1
ATOM 1901 N N . ARG A 1 238 ? 1.744 33.579 -18.746 1.00 83.88 238 ARG A N 1
ATOM 1902 C CA . ARG A 1 238 ? 2.323 33.683 -20.099 1.00 83.88 238 ARG A CA 1
ATOM 1903 C C . ARG A 1 238 ? 2.860 35.083 -20.403 1.00 83.88 238 ARG A C 1
ATOM 1905 O O . ARG A 1 238 ? 3.882 35.192 -21.063 1.00 83.88 238 ARG A O 1
ATOM 1912 N N . ARG A 1 239 ? 2.191 36.137 -19.921 1.00 81.19 239 ARG A N 1
ATOM 1913 C CA . ARG A 1 239 ? 2.621 37.537 -20.105 1.00 81.19 239 ARG A CA 1
ATOM 1914 C C . ARG A 1 239 ? 3.739 37.964 -19.150 1.00 81.19 239 ARG A C 1
ATOM 1916 O O . ARG A 1 239 ? 4.321 39.015 -19.380 1.00 81.19 239 ARG A O 1
ATOM 1923 N N . GLN A 1 240 ? 3.997 37.196 -18.084 1.00 81.31 240 GLN A N 1
ATOM 1924 C CA . GLN A 1 240 ? 4.892 37.568 -16.975 1.00 81.31 240 GLN A CA 1
ATOM 1925 C C . GLN A 1 240 ? 4.587 38.974 -16.413 1.00 81.31 240 GLN A C 1
ATOM 1927 O O . GLN A 1 240 ? 5.465 39.669 -15.915 1.00 81.31 240 GLN A O 1
ATOM 1932 N N . SER A 1 241 ? 3.327 39.408 -16.514 1.00 79.62 241 SER A N 1
ATOM 1933 C CA . SER A 1 241 ? 2.867 40.737 -16.118 1.00 79.62 241 SER A CA 1
ATOM 1934 C C . SER A 1 241 ? 1.385 40.688 -15.752 1.00 79.62 241 SER A C 1
ATOM 1936 O O . SER A 1 241 ? 0.604 39.932 -16.342 1.00 79.62 241 SER A O 1
ATOM 1938 N N . VAL A 1 242 ? 1.004 41.505 -14.771 1.00 81.38 242 VAL A N 1
ATOM 1939 C CA . VAL A 1 242 ? -0.387 41.753 -14.354 1.00 81.38 242 VAL A CA 1
ATOM 1940 C C . VAL A 1 242 ? -0.886 43.127 -14.814 1.00 81.38 242 VAL A C 1
ATOM 1942 O O . VAL A 1 242 ? -1.944 43.582 -14.394 1.00 81.38 242 VAL A O 1
ATOM 1945 N N . GLU A 1 243 ? -0.131 43.790 -15.689 1.00 78.81 243 GLU A N 1
ATOM 1946 C CA . GLU A 1 243 ? -0.466 45.102 -16.233 1.00 78.81 243 GLU A CA 1
ATOM 1947 C C . GLU A 1 243 ? -1.801 45.076 -17.002 1.00 78.81 243 GLU A C 1
ATOM 1949 O O . GLU A 1 243 ? -2.064 44.189 -17.834 1.00 78.81 243 GLU A O 1
ATOM 1954 N N . GLY A 1 244 ? -2.657 46.055 -16.688 1.00 77.69 244 GLY A N 1
ATOM 1955 C CA . GLY A 1 244 ? -4.040 46.157 -17.166 1.00 77.69 244 GLY A CA 1
ATOM 1956 C C . GLY A 1 244 ? -5.082 45.434 -16.299 1.00 77.69 244 GLY A C 1
ATOM 1957 O O . GLY A 1 244 ? -6.254 45.392 -16.677 1.00 77.69 244 GLY A O 1
ATOM 1958 N N . LEU A 1 245 ? -4.694 44.847 -15.158 1.00 84.50 245 LEU A N 1
ATOM 1959 C CA . LEU A 1 245 ? -5.622 44.302 -14.159 1.00 84.50 245 LEU A CA 1
ATOM 1960 C C . LEU A 1 245 ? -5.717 45.216 -12.936 1.00 84.50 245 LEU A C 1
ATOM 1962 O O . LEU A 1 245 ? -4.709 45.590 -12.342 1.00 84.50 245 LEU A O 1
ATOM 1966 N N . SER A 1 246 ? -6.940 45.514 -12.509 1.00 85.50 246 SER A N 1
ATOM 1967 C CA . SER A 1 246 ? -7.190 46.296 -11.304 1.00 85.50 246 SER A CA 1
ATOM 1968 C C . SER A 1 246 ? -6.996 45.433 -10.056 1.00 85.50 246 SER A C 1
ATOM 1970 O O . SER A 1 246 ? -7.740 44.480 -9.831 1.00 85.50 246 SER A O 1
ATOM 1972 N N . ALA A 1 247 ? -6.038 45.784 -9.195 1.00 82.19 247 ALA A N 1
ATOM 1973 C CA . ALA A 1 247 ? -5.857 45.116 -7.901 1.00 82.19 247 ALA A CA 1
ATOM 1974 C C . ALA A 1 247 ? -7.104 45.244 -7.005 1.00 82.19 247 ALA A C 1
ATOM 1976 O O . ALA A 1 247 ? -7.451 44.317 -6.272 1.00 82.19 247 ALA A O 1
ATOM 1977 N N . SER A 1 248 ? -7.823 46.367 -7.113 1.00 82.31 248 SER A N 1
ATOM 1978 C CA . SER A 1 248 ? -9.039 46.633 -6.345 1.00 82.31 248 SER A CA 1
ATOM 1979 C C . SER A 1 248 ? -10.139 45.603 -6.613 1.00 82.31 248 SER A C 1
ATOM 1981 O O . SER A 1 248 ? -10.799 45.200 -5.662 1.00 82.31 248 SER A O 1
ATOM 1983 N N . LEU A 1 249 ? -10.284 45.101 -7.848 1.00 80.56 249 LEU A N 1
ATOM 1984 C CA . LEU A 1 249 ? -11.225 44.016 -8.178 1.00 80.56 249 LEU A CA 1
ATOM 1985 C C . LEU A 1 249 ? -11.033 42.796 -7.266 1.00 80.56 249 LEU A C 1
ATOM 1987 O O . LEU A 1 249 ? -11.997 42.218 -6.764 1.00 80.56 249 LEU A O 1
ATOM 1991 N N . PHE A 1 250 ? -9.778 42.410 -7.040 1.00 78.62 250 PHE A N 1
ATOM 1992 C CA . PHE A 1 250 ? -9.437 41.236 -6.242 1.00 78.62 250 PHE A CA 1
ATOM 1993 C C . PHE A 1 250 ? -9.557 41.502 -4.741 1.00 78.62 250 PHE A C 1
ATOM 1995 O O . PHE A 1 250 ? -10.012 40.624 -4.013 1.00 78.62 250 PHE A O 1
ATOM 2002 N N . ILE A 1 251 ? -9.215 42.712 -4.287 1.00 83.06 251 ILE A N 1
ATOM 2003 C CA . ILE A 1 251 ? -9.375 43.121 -2.883 1.00 83.06 251 ILE A CA 1
ATOM 2004 C C . ILE A 1 251 ? -10.858 43.134 -2.502 1.00 83.06 251 ILE A C 1
ATOM 2006 O O . ILE A 1 251 ? -11.234 42.523 -1.506 1.00 83.06 251 ILE A O 1
ATOM 2010 N N . PHE A 1 252 ? -11.714 43.750 -3.324 1.00 77.69 252 PHE A N 1
ATOM 2011 C CA . PHE A 1 252 ? -13.160 43.760 -3.096 1.00 77.69 252 PHE A CA 1
ATOM 2012 C C . PHE A 1 252 ? -13.745 42.343 -3.086 1.00 77.69 252 PHE A C 1
ATOM 2014 O O . PHE A 1 252 ? -14.498 42.012 -2.175 1.00 77.69 252 PHE A O 1
ATOM 2021 N N . ALA A 1 253 ? -13.345 41.474 -4.021 1.00 66.81 253 ALA A N 1
ATOM 2022 C CA . ALA A 1 253 ? -13.789 40.078 -4.032 1.00 66.81 253 ALA A CA 1
ATOM 2023 C C . ALA A 1 253 ? -13.324 39.289 -2.788 1.00 66.81 253 ALA A C 1
ATOM 2025 O O . ALA A 1 253 ? -14.089 38.503 -2.230 1.00 66.81 253 ALA A O 1
ATOM 2026 N N . ALA A 1 254 ? -12.092 39.509 -2.319 1.00 70.19 254 ALA A N 1
ATOM 2027 C CA . ALA A 1 254 ? -11.575 38.869 -1.109 1.00 70.19 254 ALA A CA 1
ATOM 2028 C C . ALA A 1 254 ? -12.318 39.343 0.151 1.00 70.19 254 ALA A C 1
ATOM 2030 O O . ALA A 1 254 ? -12.744 38.517 0.959 1.00 70.19 254 ALA A O 1
ATOM 2031 N N . CYS A 1 255 ? -12.539 40.655 0.289 1.00 75.31 255 CYS A N 1
ATOM 2032 C CA . CYS A 1 255 ? -13.328 41.227 1.381 1.00 75.31 255 CYS A CA 1
ATOM 2033 C C . CYS A 1 255 ? -14.776 40.722 1.365 1.00 75.31 255 CYS A C 1
ATOM 2035 O O . CYS A 1 255 ? -15.333 40.433 2.424 1.00 75.31 255 CYS A O 1
ATOM 2037 N N . ALA A 1 256 ? -15.371 40.569 0.179 1.00 62.38 256 ALA A N 1
ATOM 2038 C CA . ALA A 1 256 ? -16.721 40.045 0.030 1.00 62.38 256 ALA A CA 1
ATOM 2039 C C . ALA A 1 256 ? -16.831 38.588 0.507 1.00 62.38 256 ALA A C 1
ATOM 2041 O O . ALA A 1 256 ? -17.736 38.264 1.278 1.00 62.38 256 ALA A O 1
ATOM 2042 N N . ASN A 1 257 ? -15.885 37.731 0.111 1.00 68.81 257 ASN A N 1
ATOM 2043 C CA . ASN A 1 257 ? -15.836 36.333 0.548 1.00 68.81 257 ASN A CA 1
ATOM 2044 C C . ASN A 1 257 ? -15.577 36.207 2.051 1.00 68.81 257 ASN A C 1
ATOM 2046 O O . ASN A 1 257 ? -16.229 35.411 2.717 1.00 68.81 257 ASN A O 1
ATOM 2050 N N . PHE A 1 258 ? -14.675 37.021 2.604 1.00 71.88 258 PHE A N 1
ATOM 2051 C CA . PHE A 1 258 ? -14.402 37.024 4.041 1.00 71.88 258 PHE A CA 1
ATOM 2052 C C . PHE A 1 258 ? -15.642 37.424 4.850 1.00 71.88 258 PHE A C 1
ATOM 2054 O O . PHE A 1 258 ? -16.049 36.696 5.752 1.00 71.88 258 PHE A O 1
ATOM 2061 N N . ALA A 1 259 ? -16.293 38.533 4.483 1.00 64.25 259 ALA A N 1
ATOM 2062 C CA . ALA A 1 259 ? -17.514 38.989 5.145 1.00 64.25 259 ALA A CA 1
ATOM 2063 C C . ALA A 1 259 ? -18.655 37.960 5.036 1.00 64.25 259 ALA A C 1
ATOM 2065 O O . ALA A 1 259 ? -19.400 37.769 5.995 1.00 64.25 259 ALA A O 1
ATOM 2066 N N . TYR A 1 260 ? -18.757 37.253 3.905 1.00 56.56 260 TYR A N 1
ATOM 2067 C CA . TYR A 1 260 ? -19.741 36.187 3.708 1.00 56.56 260 TYR A CA 1
ATOM 2068 C C . TYR A 1 260 ? -19.494 34.992 4.632 1.00 56.56 260 TYR A C 1
ATOM 2070 O O . TYR A 1 260 ? -20.389 34.572 5.364 1.00 56.56 260 TYR A O 1
ATOM 2078 N N . THR A 1 261 ? -18.262 34.483 4.665 1.00 55.38 261 THR A N 1
ATOM 2079 C CA . THR A 1 261 ? -17.892 33.356 5.529 1.00 55.38 261 THR A CA 1
ATOM 2080 C C . THR A 1 261 ? -18.082 33.706 7.003 1.00 55.38 261 THR A C 1
ATOM 2082 O O . THR A 1 261 ? -18.665 32.928 7.756 1.00 55.38 261 THR A O 1
ATOM 2085 N N . SER A 1 262 ? -17.671 34.906 7.423 1.00 67.69 262 SER A N 1
ATOM 2086 C CA . SER A 1 262 ? -17.891 35.377 8.794 1.00 67.69 262 SER A CA 1
ATOM 2087 C C . SER A 1 262 ? -19.376 35.552 9.130 1.00 67.69 262 SER A C 1
ATOM 2089 O O . SER A 1 262 ? -19.760 35.314 10.273 1.00 67.69 262 SER A O 1
ATOM 2091 N N . SER A 1 263 ? -20.220 35.931 8.162 1.00 58.41 263 SER A N 1
ATOM 2092 C CA . SER A 1 263 ? -21.678 36.014 8.337 1.00 58.41 263 SER A CA 1
ATOM 2093 C C . SER A 1 263 ? -22.286 34.650 8.668 1.00 58.41 263 SER A C 1
ATOM 2095 O O . SER A 1 263 ? -23.049 34.552 9.631 1.00 58.41 263 SER A O 1
ATOM 2097 N N . ILE A 1 264 ? -21.896 33.600 7.936 1.00 56.91 264 ILE A N 1
ATOM 2098 C CA . ILE A 1 264 ? -22.371 32.225 8.160 1.00 56.91 264 ILE A CA 1
ATOM 2099 C C . ILE A 1 264 ? -21.925 31.716 9.534 1.00 56.91 264 ILE A C 1
ATOM 2101 O O . ILE A 1 264 ? -22.761 31.291 10.327 1.00 56.91 264 ILE A O 1
ATOM 2105 N N . LEU A 1 265 ? -20.630 31.839 9.846 1.00 60.03 265 LEU A N 1
ATOM 2106 C CA . LEU A 1 265 ? -20.057 31.373 11.117 1.00 60.03 265 LEU A CA 1
ATOM 2107 C C . LEU A 1 265 ? -20.618 32.109 12.343 1.00 60.03 265 LEU A C 1
ATOM 2109 O O . LEU A 1 265 ? -20.582 31.588 13.451 1.00 60.03 265 LEU A O 1
ATOM 2113 N N . SER A 1 266 ? -21.126 33.330 12.158 1.00 61.00 266 SER A N 1
ATOM 2114 C CA . SER A 1 266 ? -21.697 34.133 13.244 1.00 61.00 266 SER A CA 1
ATOM 2115 C C . SER A 1 266 ? -23.200 33.905 13.439 1.00 61.00 266 SER A C 1
ATOM 2117 O O . SER A 1 266 ? -23.798 34.578 14.277 1.00 61.00 266 SER A O 1
ATOM 2119 N N . HIS A 1 267 ? -23.848 33.020 12.672 1.00 59.06 267 HIS A N 1
ATOM 2120 C CA . HIS A 1 267 ? -25.296 32.820 12.751 1.00 59.06 267 HIS A CA 1
ATOM 2121 C C . HIS A 1 267 ? -25.697 32.056 14.039 1.00 59.06 267 HIS A C 1
ATOM 2123 O O . HIS A 1 267 ? -25.108 31.025 14.344 1.00 59.06 267 HIS A O 1
ATOM 2129 N N . PRO A 1 268 ? -26.730 32.495 14.783 1.00 50.16 268 PRO A N 1
ATOM 2130 C CA . PRO A 1 268 ? -27.220 31.883 16.042 1.00 50.16 268 PRO A CA 1
ATOM 2131 C C . PRO A 1 268 ? -27.612 30.399 15.941 1.00 50.16 268 PRO A C 1
ATOM 2133 O O . P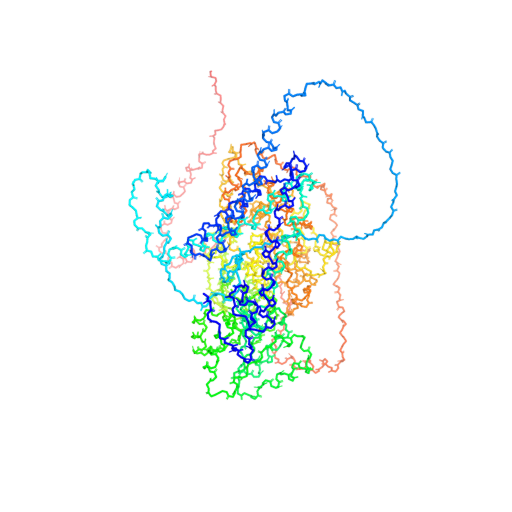RO A 1 268 ? -27.547 29.678 16.928 1.00 50.16 268 PRO A O 1
ATOM 2136 N N . GLY A 1 269 ? -28.052 29.952 14.761 1.00 50.28 269 GLY A N 1
ATOM 2137 C CA . GLY A 1 269 ? -28.414 28.558 14.486 1.00 50.28 269 GLY A CA 1
ATOM 2138 C C . GLY A 1 269 ? -27.212 27.641 14.243 1.00 50.28 269 GLY A C 1
ATOM 2139 O O . GLY A 1 269 ? -27.413 26.448 14.064 1.00 50.28 269 GLY A O 1
ATOM 2140 N N . GLN A 1 270 ? -25.992 28.190 14.217 1.00 48.56 270 GLN A N 1
ATOM 2141 C CA . GLN A 1 270 ? -24.751 27.431 14.311 1.00 48.56 270 GLN A CA 1
ATOM 2142 C C . GLN A 1 270 ? -24.141 27.663 15.697 1.00 48.56 270 GLN A C 1
ATOM 2144 O O . GLN A 1 270 ? -23.313 28.550 15.905 1.00 48.56 270 GLN A O 1
ATOM 2149 N N . THR A 1 271 ? -24.592 26.893 16.685 1.00 50.84 271 THR A N 1
ATOM 2150 C CA . THR A 1 271 ? -23.925 26.815 17.991 1.00 50.84 271 THR A CA 1
ATOM 2151 C C . THR A 1 271 ? -22.620 26.029 17.857 1.00 50.84 271 THR A C 1
ATOM 2153 O O . THR A 1 271 ? -22.514 25.160 16.990 1.00 50.84 271 THR A O 1
ATOM 2156 N N . ILE A 1 272 ? -21.633 26.286 18.730 1.00 49.78 272 ILE A N 1
ATOM 2157 C CA . ILE A 1 272 ? -20.437 25.425 18.848 1.00 49.78 272 ILE A CA 1
ATOM 2158 C C . ILE A 1 272 ? -20.874 23.965 19.023 1.00 49.78 272 ILE A C 1
ATOM 2160 O O . ILE A 1 272 ? -20.279 23.092 18.417 1.00 49.78 272 ILE A O 1
ATOM 2164 N N . GLU A 1 273 ? -21.966 23.716 19.748 1.00 41.53 273 GLU A N 1
ATOM 2165 C CA . GLU A 1 273 ? -22.589 22.397 19.880 1.00 41.53 273 GLU A CA 1
ATOM 2166 C C . GLU A 1 273 ? -23.131 21.849 18.557 1.00 41.53 273 GLU A C 1
ATOM 2168 O O . GLU A 1 273 ? -22.825 20.716 18.250 1.00 41.53 273 GLU A O 1
ATOM 2173 N N . SER A 1 274 ? -23.821 22.624 17.712 1.00 36.72 274 SER A N 1
ATOM 2174 C CA . SER A 1 274 ? -24.255 22.147 16.383 1.00 36.72 274 SER A CA 1
ATOM 2175 C C . SER A 1 274 ? -23.085 21.908 15.416 1.00 36.72 274 SER A C 1
ATOM 2177 O O . SER A 1 274 ? -23.148 21.027 14.564 1.00 36.72 274 SER A O 1
ATOM 2179 N N . LEU A 1 275 ? -21.994 22.672 15.560 1.00 45.00 275 LEU A N 1
ATOM 2180 C CA . LEU A 1 275 ? -20.759 22.484 14.798 1.00 45.00 275 LEU A CA 1
ATOM 2181 C C . LEU A 1 275 ? -20.001 21.247 15.296 1.00 45.00 275 LEU A C 1
ATOM 2183 O O . LEU A 1 275 ? -19.399 20.547 14.490 1.00 45.00 275 LEU A O 1
ATOM 2187 N N . LEU A 1 276 ? -20.066 20.979 16.607 1.00 47.25 276 LEU A N 1
ATOM 2188 C CA . LEU A 1 276 ? -19.555 19.785 17.282 1.00 47.25 276 LEU A CA 1
ATOM 2189 C C . LEU A 1 276 ? -20.444 18.552 17.056 1.00 47.25 276 LEU A C 1
ATOM 2191 O O . LEU A 1 276 ? -19.913 17.455 17.025 1.00 47.25 276 LEU A O 1
ATOM 2195 N N . GLU A 1 277 ? -21.752 18.706 16.853 1.00 36.06 277 GLU A N 1
ATOM 2196 C CA . GLU A 1 277 ? -22.701 17.639 16.507 1.00 36.06 277 GLU A CA 1
ATOM 2197 C C . GLU A 1 277 ? -22.615 17.289 15.027 1.00 36.06 277 GLU A C 1
ATOM 2199 O O . GLU A 1 277 ? -22.713 16.120 14.685 1.00 36.06 277 GLU A O 1
ATOM 2204 N N . ALA A 1 278 ? -22.372 18.269 14.151 1.00 36.53 278 ALA A N 1
ATOM 2205 C CA . ALA A 1 278 ? -22.033 18.036 12.749 1.00 36.53 278 ALA A CA 1
ATOM 2206 C C . ALA A 1 278 ? -20.589 17.530 12.573 1.00 36.53 278 ALA A C 1
ATOM 2208 O O . ALA A 1 278 ? -20.260 16.962 11.532 1.00 36.53 278 ALA A O 1
ATOM 2209 N N . LEU A 1 279 ? -19.723 17.704 13.580 1.00 41.50 279 LEU A N 1
ATOM 2210 C CA . LEU A 1 279 ? -18.314 17.313 13.526 1.00 41.50 279 LEU A CA 1
ATOM 2211 C C . LEU A 1 279 ? -18.128 15.799 13.362 1.00 41.50 279 LEU A C 1
ATOM 2213 O O . LEU A 1 279 ? -17.328 15.445 12.518 1.00 41.50 279 LEU A O 1
ATOM 2217 N N . PRO A 1 280 ? -18.849 14.893 14.051 1.00 41.09 280 PRO A N 1
ATOM 2218 C CA . PRO A 1 280 ? -18.807 13.457 13.764 1.00 41.09 280 PRO A CA 1
ATOM 2219 C C . PRO A 1 280 ? -19.280 13.085 12.352 1.00 41.09 280 PRO A C 1
ATOM 2221 O O . PRO A 1 280 ? -18.769 12.136 11.765 1.00 41.09 280 PRO A O 1
ATOM 2224 N N . TYR A 1 281 ? -20.227 13.841 11.783 1.00 36.59 281 TYR A N 1
ATOM 2225 C CA . TYR A 1 281 ? -20.714 13.621 10.414 1.00 36.59 281 TYR A CA 1
ATOM 2226 C C . TYR A 1 281 ? -19.750 14.189 9.347 1.00 36.59 281 TYR A C 1
ATOM 2228 O O . TYR A 1 281 ? -19.723 13.695 8.223 1.00 36.59 281 TYR A O 1
ATOM 2236 N N . LEU A 1 282 ? -18.921 15.183 9.702 1.00 39.72 282 LEU A N 1
ATOM 2237 C CA . LEU A 1 282 ? -17.870 15.788 8.861 1.00 39.72 282 LEU A CA 1
ATOM 2238 C C . LEU A 1 282 ? -16.481 15.140 9.051 1.00 39.72 282 LEU A C 1
ATOM 2240 O O . LEU A 1 282 ? -15.681 15.088 8.118 1.00 39.72 282 LEU A O 1
ATOM 2244 N N . ILE A 1 283 ? -16.197 14.629 10.247 1.00 46.22 283 ILE A N 1
ATOM 2245 C CA . ILE A 1 283 ? -15.011 13.864 10.653 1.00 46.22 283 ILE A CA 1
ATOM 2246 C C . ILE A 1 283 ? -15.441 12.404 10.665 1.00 46.22 283 ILE A C 1
ATOM 2248 O O . ILE A 1 283 ? -15.694 11.794 11.701 1.00 46.22 283 ILE A O 1
ATOM 2252 N N . GLY A 1 284 ? -15.609 11.875 9.460 1.00 44.84 284 GLY A N 1
ATOM 2253 C CA . GLY A 1 284 ? -16.135 10.541 9.267 1.00 44.84 284 GLY A CA 1
ATOM 2254 C C . GLY A 1 284 ? -15.350 9.464 10.017 1.00 44.84 284 GLY A C 1
ATOM 2255 O O . GLY A 1 284 ? -14.122 9.472 10.070 1.00 44.84 284 GLY A O 1
ATOM 2256 N N . SER A 1 285 ? -16.103 8.446 10.424 1.00 56.06 285 SER A N 1
ATOM 2257 C CA . SER A 1 285 ? -15.635 7.084 10.685 1.00 56.06 285 SER A CA 1
ATOM 2258 C C . SER A 1 285 ? -14.836 6.897 11.978 1.00 56.06 285 SER A C 1
ATOM 2260 O O . SER A 1 285 ? -13.626 7.075 12.027 1.00 56.06 285 SER A O 1
ATOM 2262 N N . SER A 1 286 ? -15.505 6.430 13.027 1.00 75.31 286 SER A N 1
ATOM 2263 C CA . SER A 1 286 ? -14.857 6.048 14.283 1.00 75.31 286 SER A CA 1
ATOM 2264 C C . SER A 1 286 ? -14.389 4.589 14.270 1.00 75.31 286 SER A C 1
ATOM 2266 O O . SER A 1 286 ? -15.008 3.710 13.648 1.00 75.31 286 SER A O 1
ATOM 2268 N N . VAL A 1 287 ? -13.293 4.330 14.988 1.00 88.19 287 VAL A N 1
ATOM 2269 C CA . VAL A 1 287 ? -12.866 2.976 15.354 1.00 88.19 287 VAL A CA 1
ATOM 2270 C C . VAL A 1 287 ? -13.385 2.680 16.755 1.00 88.19 287 VAL A C 1
ATOM 2272 O O . VAL A 1 287 ? -13.178 3.464 17.681 1.00 88.19 287 VAL A O 1
ATOM 2275 N N . MET A 1 288 ? -14.059 1.546 16.907 1.00 91.25 288 MET A N 1
ATOM 2276 C CA . MET A 1 288 ? -14.541 1.041 18.188 1.00 91.25 288 MET A CA 1
ATOM 2277 C C . MET A 1 288 ? -13.717 -0.180 18.589 1.00 91.25 288 MET A C 1
ATOM 2279 O O . MET A 1 288 ? -13.447 -1.035 17.754 1.00 91.25 288 MET A O 1
ATOM 2283 N N . LEU A 1 289 ? -13.335 -0.288 19.858 1.00 92.25 289 LEU A N 1
ATOM 2284 C CA . LEU A 1 289 ? -12.684 -1.467 20.424 1.00 92.25 289 LEU A CA 1
ATOM 2285 C C . LEU A 1 289 ? -13.520 -1.995 21.581 1.00 92.25 289 LEU A C 1
ATOM 2287 O O . LEU A 1 289 ? -13.775 -1.270 22.539 1.00 92.25 289 LEU A O 1
ATOM 2291 N N . THR A 1 290 ? -13.909 -3.265 21.522 1.00 90.06 290 THR A N 1
ATOM 2292 C CA . THR A 1 290 ? -14.660 -3.912 22.605 1.00 90.06 290 THR A CA 1
ATOM 2293 C C . THR A 1 290 ? -13.751 -4.758 23.485 1.00 90.06 290 THR A C 1
ATOM 2295 O O . THR A 1 290 ? -13.060 -5.654 22.992 1.00 90.06 290 THR A O 1
ATOM 2298 N N . ILE A 1 291 ? -13.812 -4.526 24.796 1.00 89.50 291 ILE A N 1
ATOM 2299 C CA . ILE A 1 291 ? -13.096 -5.293 25.819 1.00 89.50 291 ILE A CA 1
ATOM 2300 C C . ILE A 1 291 ? -14.096 -6.026 26.714 1.00 89.50 291 ILE A C 1
ATOM 2302 O O . ILE A 1 291 ? -14.964 -5.416 27.337 1.00 89.50 291 ILE A O 1
ATOM 2306 N N . GLN A 1 292 ? -13.945 -7.342 26.806 1.00 86.25 292 GLN A N 1
ATOM 2307 C CA . GLN A 1 292 ? -14.805 -8.254 27.559 1.00 86.25 292 GLN A CA 1
ATOM 2308 C C . GLN A 1 292 ? -14.129 -8.791 28.829 1.00 86.25 292 GLN A C 1
ATOM 2310 O O . GLN A 1 292 ? -14.823 -9.202 29.756 1.00 86.25 292 GLN A O 1
ATOM 2315 N N . SER A 1 293 ? -12.796 -8.750 28.920 1.00 87.06 293 SER A N 1
ATOM 2316 C CA . SER A 1 293 ? -12.048 -9.251 30.081 1.00 87.06 293 SER A CA 1
ATOM 2317 C C . SER A 1 293 ? -10.808 -8.408 30.401 1.00 87.06 293 SER A C 1
ATOM 2319 O O . SER A 1 293 ? -10.294 -7.661 29.563 1.00 87.06 293 SER A O 1
ATOM 2321 N N . THR A 1 294 ? -10.294 -8.541 31.626 1.00 87.94 294 THR A N 1
ATOM 2322 C CA . THR A 1 294 ? -9.055 -7.852 32.040 1.00 87.94 294 THR A CA 1
ATOM 2323 C C . THR A 1 294 ? -7.810 -8.327 31.268 1.00 87.94 294 THR A C 1
ATOM 2325 O O . THR A 1 294 ? -7.042 -7.472 30.824 1.00 87.94 294 THR A O 1
ATOM 2328 N N . PRO A 1 295 ? -7.584 -9.639 31.034 1.00 88.38 295 PRO A N 1
ATOM 2329 C CA . PRO A 1 295 ? -6.470 -10.101 30.193 1.00 88.38 295 PRO A CA 1
ATOM 2330 C C . PRO A 1 295 ? -6.511 -9.539 28.766 1.00 88.38 295 PRO A C 1
ATOM 2332 O O . PRO A 1 295 ? -5.472 -9.175 28.208 1.00 88.38 295 PRO A O 1
ATOM 2335 N N . GLN A 1 296 ? -7.713 -9.391 28.199 1.00 88.62 296 GLN A N 1
ATOM 2336 C CA . GLN A 1 296 ? -7.885 -8.772 26.889 1.00 88.62 296 GLN A CA 1
ATOM 2337 C C . GLN A 1 296 ? -7.447 -7.302 26.916 1.00 88.62 296 GLN A C 1
ATOM 2339 O O . GLN A 1 296 ? -6.684 -6.879 26.050 1.00 88.62 296 GLN A O 1
ATOM 2344 N N . PHE A 1 297 ? -7.859 -6.534 27.932 1.00 90.25 297 PHE A N 1
ATOM 2345 C CA . PHE A 1 297 ? -7.409 -5.147 28.098 1.00 90.25 297 PHE A CA 1
ATOM 2346 C C . PHE A 1 297 ? -5.880 -5.041 28.133 1.00 90.25 297 PHE A C 1
ATOM 2348 O O . PHE A 1 297 ? -5.313 -4.208 27.433 1.00 90.25 297 PHE A O 1
ATOM 2355 N N . ILE A 1 298 ? -5.211 -5.914 28.895 1.00 90.19 298 ILE A N 1
ATOM 2356 C CA . ILE A 1 298 ? -3.743 -5.939 28.994 1.00 90.19 298 ILE A CA 1
ATOM 2357 C C . ILE A 1 298 ? -3.105 -6.196 27.621 1.00 90.19 298 ILE A C 1
ATOM 2359 O O . ILE A 1 298 ? -2.120 -5.549 27.274 1.00 90.19 298 ILE A O 1
ATOM 2363 N N . SER A 1 299 ? -3.684 -7.093 26.822 1.00 91.69 299 SER A N 1
ATOM 2364 C CA . SER A 1 299 ? -3.168 -7.422 25.487 1.00 91.69 299 SER A CA 1
ATOM 2365 C C . SER A 1 299 ? -3.334 -6.264 24.493 1.00 91.69 299 SER A C 1
ATOM 2367 O O . SER A 1 299 ? -2.443 -6.012 23.685 1.00 91.69 299 SER A O 1
ATOM 2369 N N . PHE A 1 300 ? -4.440 -5.516 24.577 1.00 92.50 300 PHE A N 1
ATOM 2370 C CA . PHE A 1 300 ? -4.699 -4.339 23.735 1.00 92.50 300 PHE A CA 1
ATOM 2371 C C . PHE A 1 300 ? -4.033 -3.054 24.237 1.00 92.50 300 PHE A C 1
ATOM 2373 O O . PHE A 1 300 ? -3.897 -2.106 23.467 1.00 92.50 300 PHE A O 1
ATOM 2380 N N . TYR A 1 301 ? -3.598 -2.998 25.495 1.00 92.06 301 TYR A N 1
ATOM 2381 C CA . TYR A 1 301 ? -3.049 -1.787 26.102 1.00 92.06 301 TYR A CA 1
ATOM 2382 C C . TYR A 1 301 ? -1.919 -1.126 25.277 1.00 92.06 301 TYR A C 1
ATOM 2384 O O . TYR A 1 301 ? -2.015 0.078 25.024 1.00 92.06 301 TYR A O 1
ATOM 2392 N N . PRO A 1 302 ? -0.914 -1.859 24.746 1.00 91.25 302 PRO A N 1
ATOM 2393 C CA . PRO A 1 302 ? 0.123 -1.252 23.906 1.00 91.25 302 PRO A CA 1
ATOM 2394 C C . PRO A 1 302 ? -0.415 -0.648 22.598 1.00 91.25 302 PRO A C 1
ATOM 2396 O O . PRO A 1 302 ? 0.173 0.291 22.066 1.00 91.25 302 PRO A O 1
ATOM 2399 N N . LEU A 1 303 ? -1.529 -1.174 22.075 1.00 92.12 303 LEU A N 1
ATOM 2400 C CA . LEU A 1 303 ? -2.191 -0.659 20.878 1.00 92.12 303 LEU A CA 1
ATOM 2401 C C . LEU A 1 303 ? -2.952 0.642 21.179 1.00 92.12 303 LEU A C 1
ATOM 2403 O O . LEU A 1 303 ? -2.874 1.588 20.396 1.00 92.12 303 LEU A O 1
ATOM 2407 N N . LEU A 1 304 ? -3.644 0.705 22.325 1.00 91.19 304 LEU A N 1
ATOM 2408 C CA . LEU A 1 304 ? -4.415 1.877 22.768 1.00 91.19 304 LEU A CA 1
ATOM 2409 C C . LEU A 1 304 ? -3.559 3.149 22.794 1.00 91.19 304 LEU A C 1
ATOM 2411 O O . LEU A 1 304 ? -3.981 4.194 22.309 1.00 91.19 304 LEU A O 1
ATOM 2415 N N . CYS A 1 305 ? -2.326 3.044 23.293 1.00 88.94 305 CYS A N 1
ATOM 2416 C CA . CYS A 1 305 ? -1.431 4.190 23.471 1.00 88.94 305 CYS A CA 1
ATOM 2417 C C . CYS A 1 305 ? -0.815 4.744 22.175 1.00 88.94 305 CYS A C 1
ATOM 2419 O O . CYS A 1 305 ? -0.049 5.707 22.229 1.00 88.94 305 CYS A O 1
ATOM 2421 N N . ARG A 1 306 ? -1.140 4.164 21.010 1.00 90.06 306 ARG A N 1
ATOM 2422 C CA . ARG A 1 306 ? -0.592 4.564 19.702 1.00 90.06 306 ARG A CA 1
ATOM 2423 C C . ARG A 1 306 ? -1.591 5.296 18.799 1.00 90.06 306 ARG A C 1
ATOM 2425 O O . ARG A 1 306 ? -1.199 5.757 17.728 1.00 90.06 306 ARG A O 1
ATOM 2432 N N . PHE A 1 307 ? -2.861 5.431 19.193 1.00 87.19 307 PHE A N 1
ATOM 2433 C CA . PHE A 1 307 ? -3.867 6.151 18.401 1.00 87.19 307 PHE A CA 1
ATOM 2434 C C . PHE A 1 307 ? -3.660 7.666 18.466 1.00 87.19 307 PHE A C 1
ATOM 2436 O O . PHE A 1 307 ? -4.078 8.329 19.409 1.00 87.19 307 PHE A O 1
ATOM 2443 N N . LYS A 1 308 ? -3.020 8.226 17.434 1.00 81.56 308 LYS A N 1
ATOM 2444 C CA . LYS A 1 308 ? -2.719 9.664 17.330 1.00 81.56 308 LYS A CA 1
ATOM 2445 C C . LYS A 1 308 ? -3.672 10.441 16.417 1.00 81.56 308 LYS A C 1
ATOM 2447 O O . LYS A 1 308 ? -3.908 11.622 16.650 1.00 81.56 308 LYS A O 1
ATOM 2452 N N . HIS A 1 309 ? -4.153 9.811 15.346 1.00 75.69 309 HIS A N 1
ATOM 2453 C CA . HIS A 1 309 ? -4.750 10.517 14.205 1.00 75.69 309 HIS A CA 1
ATOM 2454 C C . HIS A 1 309 ? -6.274 10.645 14.249 1.00 75.69 309 HIS A C 1
ATOM 2456 O O . HIS A 1 309 ? -6.820 11.547 13.620 1.00 75.69 309 HIS A O 1
ATOM 2462 N N . TYR A 1 310 ? -6.955 9.753 14.961 1.00 81.06 310 TYR A N 1
ATOM 2463 C CA . TYR A 1 310 ? -8.409 9.732 15.074 1.00 81.06 310 TYR A CA 1
ATOM 2464 C C . TYR A 1 310 ? -8.819 9.144 16.433 1.00 81.06 310 TYR A C 1
ATOM 2466 O O . TYR A 1 310 ? -8.059 8.346 16.996 1.00 81.06 310 TYR A O 1
ATOM 2474 N N . PRO A 1 311 ? -9.988 9.538 16.974 1.00 84.69 311 PRO A N 1
ATOM 2475 C CA . PRO A 1 311 ? -10.451 9.056 18.268 1.00 84.69 311 PRO A CA 1
ATOM 2476 C C . PRO A 1 311 ? -10.796 7.562 18.219 1.00 84.69 311 PRO A C 1
ATOM 2478 O O . PRO A 1 311 ? -11.400 7.070 17.261 1.00 84.69 311 PRO A O 1
ATOM 2481 N N . LEU A 1 312 ? -10.428 6.849 19.282 1.00 90.31 312 LEU A N 1
ATOM 2482 C CA . LEU A 1 312 ? -10.773 5.451 19.513 1.00 90.31 312 LEU A CA 1
ATOM 2483 C C . LEU A 1 312 ? -11.861 5.363 20.585 1.00 90.31 312 LEU A C 1
ATOM 2485 O O . LEU A 1 312 ? -11.681 5.846 21.700 1.00 90.31 312 LEU A O 1
ATOM 2489 N N . HIS A 1 313 ? -12.961 4.679 20.281 1.00 91.50 313 HIS A N 1
ATOM 2490 C CA . HIS A 1 313 ? -14.041 4.428 21.234 1.00 91.50 313 HIS A CA 1
ATOM 2491 C C . HIS A 1 313 ? -13.832 3.071 21.912 1.00 91.50 313 HIS A C 1
ATOM 2493 O O . HIS A 1 313 ? -14.068 2.022 21.316 1.00 91.50 313 HIS A O 1
ATOM 2499 N N . LEU A 1 314 ? -13.372 3.086 23.161 1.00 92.12 314 LEU A N 1
ATOM 2500 C CA . LEU A 1 314 ? -13.148 1.895 23.976 1.00 92.12 314 LEU A CA 1
ATOM 2501 C C . LEU A 1 314 ? -14.426 1.528 24.733 1.00 92.12 314 LEU A C 1
ATOM 2503 O O . LEU A 1 314 ? -14.833 2.249 25.638 1.00 92.12 314 LEU A O 1
ATOM 2507 N N . VAL A 1 315 ? -15.029 0.392 24.403 1.00 91.00 315 VAL A N 1
ATOM 2508 C CA . VAL A 1 315 ? -16.268 -0.090 25.021 1.00 91.00 315 VAL A CA 1
ATOM 2509 C C . VAL A 1 315 ? -15.976 -1.235 25.984 1.00 91.00 315 VAL A C 1
ATOM 2511 O O . VAL A 1 315 ? -15.417 -2.265 25.595 1.00 91.00 315 VAL A O 1
ATOM 2514 N N . LEU A 1 316 ? -16.375 -1.069 27.244 1.00 90.00 316 LEU A N 1
ATOM 2515 C CA . LEU A 1 316 ? -16.187 -2.061 28.303 1.00 90.00 316 LEU A CA 1
ATOM 2516 C C . LEU A 1 316 ? -17.460 -2.891 28.483 1.00 90.00 316 LEU A C 1
ATOM 2518 O O . LEU A 1 316 ? -18.496 -2.370 28.888 1.00 90.00 316 LEU A O 1
ATOM 2522 N N . LEU A 1 317 ? -17.360 -4.192 28.218 1.00 84.00 317 LEU A N 1
ATOM 2523 C CA . LEU A 1 317 ? -18.442 -5.182 28.339 1.00 84.00 317 LEU A CA 1
ATOM 2524 C C . LEU A 1 317 ? -18.186 -6.202 29.465 1.00 84.00 317 LEU A C 1
ATOM 2526 O O . LEU A 1 317 ? -18.883 -7.207 29.587 1.00 84.00 317 LEU A O 1
ATOM 2530 N N . THR A 1 318 ? -17.148 -5.978 30.265 1.00 79.31 318 THR A N 1
ATOM 2531 C CA . THR A 1 318 ? -16.657 -6.916 31.280 1.00 79.31 318 THR A CA 1
ATOM 2532 C C . THR A 1 318 ? -17.458 -6.886 32.583 1.00 79.31 318 THR A C 1
ATOM 2534 O O . THR A 1 318 ? -18.012 -5.863 32.973 1.00 79.31 318 THR A O 1
ATOM 2537 N N . ARG A 1 319 ? -17.481 -8.015 33.302 1.00 71.75 319 ARG A N 1
ATOM 2538 C CA . ARG A 1 319 ? -18.002 -8.112 34.679 1.00 71.75 319 ARG A CA 1
ATOM 2539 C C . ARG A 1 319 ? -16.899 -8.358 35.715 1.00 71.75 319 ARG A C 1
ATOM 2541 O O . ARG A 1 319 ? -17.189 -8.485 36.900 1.00 71.75 319 ARG A O 1
ATOM 2548 N N . ASP A 1 320 ? -15.633 -8.346 35.292 1.00 78.62 320 ASP A N 1
ATOM 2549 C CA . ASP A 1 320 ? -14.469 -8.729 36.108 1.00 78.62 320 ASP A CA 1
ATOM 2550 C C . ASP A 1 320 ? -13.952 -7.579 36.996 1.00 78.62 320 ASP A C 1
ATOM 2552 O O . ASP A 1 320 ? -12.815 -7.577 37.467 1.00 78.62 320 ASP A O 1
ATOM 2556 N N . GLY A 1 321 ? -14.776 -6.549 37.205 1.00 74.38 321 GLY A N 1
ATOM 2557 C CA . GLY A 1 321 ? -14.446 -5.384 38.021 1.00 74.38 321 GLY A CA 1
ATOM 2558 C C . GLY A 1 321 ? -13.506 -4.369 37.360 1.00 74.38 321 GLY A C 1
ATOM 2559 O O . GLY A 1 321 ? -13.040 -3.463 38.055 1.00 74.38 321 GLY A O 1
ATOM 2560 N N . LEU A 1 322 ? -13.203 -4.493 36.064 1.00 84.38 322 LEU A N 1
ATOM 2561 C CA . LEU A 1 322 ? -12.580 -3.428 35.273 1.00 84.38 322 LEU A CA 1
ATOM 2562 C C . LEU A 1 322 ? -13.646 -2.365 34.960 1.00 84.38 322 LEU A C 1
ATOM 2564 O O . LEU A 1 322 ? -14.725 -2.700 34.488 1.00 84.38 322 LEU A O 1
ATOM 2568 N N . ASN A 1 323 ? -13.352 -1.101 35.256 1.00 86.50 323 ASN A N 1
ATOM 2569 C CA . ASN A 1 323 ? -14.268 0.023 35.069 1.00 86.50 323 ASN A CA 1
ATOM 2570 C C . ASN A 1 323 ? -13.512 1.247 34.538 1.00 86.50 323 ASN A C 1
ATOM 2572 O O . ASN A 1 323 ? -12.273 1.271 34.536 1.00 86.50 323 ASN A O 1
ATOM 2576 N N . GLN A 1 324 ? -14.252 2.277 34.128 1.00 88.19 324 GLN A N 1
ATOM 2577 C CA . GLN A 1 324 ? -13.677 3.509 33.585 1.00 88.19 324 GLN A CA 1
ATOM 2578 C C . GLN A 1 324 ? -12.618 4.137 34.508 1.00 88.19 324 GLN A C 1
ATOM 2580 O O . GLN A 1 324 ? -11.549 4.524 34.041 1.00 88.19 324 GLN A O 1
ATOM 2585 N N . GLN A 1 325 ? -12.869 4.186 35.821 1.00 87.62 325 GLN A N 1
ATOM 2586 C CA . GLN A 1 325 ? -11.952 4.799 36.793 1.00 87.62 325 GLN A CA 1
ATOM 2587 C C . GLN A 1 325 ? -10.602 4.074 36.869 1.00 87.62 325 GLN A C 1
ATOM 2589 O O . GLN A 1 325 ? -9.552 4.716 36.927 1.00 87.62 325 GLN A O 1
ATOM 2594 N N . LYS A 1 326 ? -10.607 2.734 36.851 1.00 88.56 326 LYS A N 1
ATOM 2595 C CA . LYS A 1 326 ? -9.376 1.931 36.862 1.00 88.56 326 LYS A CA 1
ATOM 2596 C C . LYS A 1 326 ? -8.561 2.142 35.591 1.00 88.56 326 LYS A C 1
ATOM 2598 O O . LYS A 1 326 ? -7.348 2.286 35.685 1.00 88.56 326 LYS A O 1
ATOM 2603 N N . ILE A 1 327 ? -9.207 2.198 34.428 1.00 88.69 327 ILE A N 1
ATOM 2604 C CA . ILE A 1 327 ? -8.513 2.421 33.150 1.00 88.69 327 ILE A CA 1
ATOM 2605 C C . ILE A 1 327 ? -7.916 3.825 33.091 1.00 88.69 327 ILE A C 1
ATOM 2607 O O . ILE A 1 327 ? -6.747 3.970 32.745 1.00 88.69 327 ILE A O 1
ATOM 2611 N N . GLN A 1 328 ? -8.672 4.848 33.500 1.00 88.56 328 GLN A N 1
ATOM 2612 C CA . GLN A 1 328 ? -8.161 6.220 33.577 1.00 88.56 328 GLN A CA 1
ATOM 2613 C C . GLN A 1 328 ? -6.941 6.313 34.500 1.00 88.56 328 GLN A C 1
ATOM 2615 O O . GLN A 1 328 ? -5.939 6.931 34.141 1.00 88.56 328 GLN A O 1
ATOM 2620 N N . ARG A 1 329 ? -6.985 5.628 35.652 1.00 87.69 329 ARG A N 1
ATOM 2621 C CA . ARG A 1 329 ? -5.845 5.533 36.568 1.00 87.69 329 ARG A CA 1
ATOM 2622 C C . ARG A 1 329 ? -4.636 4.864 35.916 1.00 87.69 329 ARG A C 1
ATOM 2624 O O . ARG A 1 329 ? -3.539 5.400 36.021 1.00 87.69 329 ARG A O 1
ATOM 2631 N N . VAL A 1 330 ? -4.838 3.749 35.208 1.00 89.00 330 VAL A N 1
ATOM 2632 C CA . VAL A 1 330 ? -3.765 3.077 34.459 1.00 89.00 330 VAL A CA 1
ATOM 2633 C C . VAL A 1 330 ? -3.157 4.029 33.434 1.00 89.00 330 VAL A C 1
ATOM 2635 O O . VAL A 1 330 ? -1.938 4.164 33.412 1.00 89.00 330 VAL A O 1
ATOM 2638 N N . PHE A 1 331 ? -3.958 4.742 32.638 1.00 88.31 331 PHE A N 1
ATOM 2639 C CA . PHE A 1 331 ? -3.442 5.706 31.658 1.00 88.31 331 PHE A CA 1
ATOM 2640 C C . PHE A 1 331 ? -2.614 6.827 32.297 1.00 88.31 331 PHE A C 1
ATOM 2642 O O . PHE A 1 331 ? -1.568 7.180 31.756 1.00 88.31 331 PHE A O 1
ATOM 2649 N N . THR A 1 332 ? -3.022 7.327 33.469 1.00 85.00 332 THR A N 1
ATOM 2650 C CA . THR A 1 332 ? -2.260 8.350 34.206 1.00 85.00 332 THR A CA 1
ATOM 2651 C C . THR A 1 332 ? -0.958 7.798 34.802 1.00 85.00 332 THR A C 1
ATOM 2653 O O . THR A 1 332 ? 0.079 8.446 34.707 1.00 85.00 332 THR A O 1
ATOM 2656 N N . GLU A 1 333 ? -0.982 6.603 35.404 1.00 87.25 333 GLU A N 1
ATOM 2657 C CA . GLU A 1 333 ? 0.188 6.004 36.075 1.00 87.25 333 GLU A CA 1
ATOM 2658 C C . GLU A 1 333 ? 1.253 5.492 35.090 1.00 87.25 333 GLU A C 1
ATOM 2660 O O . GLU A 1 333 ? 2.437 5.466 35.417 1.00 87.25 333 GLU A O 1
ATOM 2665 N N . SER A 1 334 ? 0.844 5.097 33.884 1.00 80.31 334 SER A N 1
ATOM 2666 C CA . SER A 1 334 ? 1.715 4.473 32.876 1.00 80.31 334 SER A CA 1
ATOM 2667 C C . SER A 1 334 ? 2.254 5.427 31.803 1.00 80.31 334 SER A C 1
ATOM 2669 O O . SER A 1 334 ? 2.973 4.978 30.916 1.00 80.31 334 SER A O 1
ATOM 2671 N N . ALA A 1 335 ? 1.925 6.725 31.878 1.00 74.50 335 ALA A N 1
ATOM 2672 C CA . ALA A 1 335 ? 2.329 7.745 30.902 1.00 74.50 335 ALA A CA 1
ATOM 2673 C C . ALA A 1 335 ? 1.999 7.371 29.438 1.00 74.50 335 ALA A C 1
ATOM 2675 O O . ALA A 1 335 ? 2.811 7.544 28.532 1.00 74.50 335 ALA A O 1
ATOM 2676 N N . CYS A 1 336 ? 0.791 6.852 29.205 1.00 83.38 336 CYS A N 1
ATOM 2677 C CA . CYS A 1 336 ? 0.283 6.533 27.871 1.00 83.38 336 CYS A CA 1
ATOM 2678 C C . CYS A 1 336 ? 0.168 7.815 27.017 1.00 83.38 336 CYS A C 1
ATOM 2680 O O . CYS A 1 336 ? -0.715 8.636 27.259 1.00 83.38 336 CYS A O 1
ATOM 2682 N N . GLU A 1 337 ? 1.051 7.984 26.025 1.00 77.25 337 GLU A N 1
ATOM 2683 C CA . GLU A 1 337 ? 1.244 9.251 25.288 1.00 77.25 337 GLU A CA 1
ATOM 2684 C C . GLU A 1 337 ? -0.027 9.827 24.645 1.00 77.25 337 GLU A C 1
ATOM 2686 O O . GLU A 1 337 ? -0.177 11.042 24.564 1.00 77.25 337 GLU A O 1
ATOM 2691 N N . HIS A 1 338 ? -0.942 8.965 24.190 1.00 82.88 338 HIS A N 1
ATOM 2692 C CA . HIS A 1 338 ? -2.137 9.361 23.437 1.00 82.88 338 HIS A CA 1
ATOM 2693 C C . HIS A 1 338 ? -3.444 8.964 24.135 1.00 82.88 338 HIS A C 1
ATOM 2695 O O . HIS A 1 338 ? -4.456 8.723 23.476 1.00 82.88 338 HIS A O 1
ATOM 2701 N N . ALA A 1 339 ? -3.438 8.885 25.470 1.00 83.12 339 ALA A N 1
ATOM 2702 C CA . ALA A 1 339 ? -4.627 8.526 26.245 1.00 83.12 339 ALA A CA 1
ATOM 2703 C C . ALA A 1 339 ? -5.832 9.451 25.978 1.00 83.12 339 ALA A C 1
ATOM 2705 O O . ALA A 1 339 ? -6.968 8.984 26.008 1.00 83.12 339 ALA A O 1
ATOM 2706 N N . ASP A 1 340 ? -5.593 10.725 25.650 1.00 83.19 340 ASP A N 1
ATOM 2707 C CA . ASP A 1 340 ? -6.640 11.718 25.362 1.00 83.19 340 ASP A CA 1
ATOM 2708 C C . ASP A 1 340 ? -7.490 11.372 24.126 1.00 83.19 340 ASP A C 1
ATOM 2710 O O . ASP A 1 340 ? -8.639 11.797 24.020 1.00 83.19 340 ASP A O 1
ATOM 2714 N N . ASN A 1 341 ? -6.956 10.562 23.205 1.00 84.81 341 ASN A N 1
ATOM 2715 C CA . ASN A 1 341 ? -7.678 10.105 22.017 1.00 84.81 341 ASN A CA 1
ATOM 2716 C C . ASN A 1 341 ? -8.542 8.858 22.280 1.00 84.81 341 ASN A C 1
ATOM 2718 O O . ASN A 1 341 ? -9.231 8.394 21.369 1.00 84.81 341 ASN A O 1
ATOM 2722 N N . VAL A 1 342 ? -8.514 8.297 23.495 1.00 88.50 342 VAL A N 1
ATOM 2723 C CA . VAL A 1 342 ? -9.286 7.106 23.871 1.00 88.50 342 VAL A CA 1
ATOM 2724 C C . VAL A 1 342 ? -10.526 7.515 24.666 1.00 88.50 342 VAL A C 1
ATOM 2726 O O . VAL A 1 342 ? -10.456 7.868 25.843 1.00 88.50 342 VAL A O 1
ATOM 2729 N N . ILE A 1 343 ? -11.693 7.411 24.034 1.00 89.81 343 ILE A N 1
ATOM 2730 C CA . ILE A 1 343 ? -12.992 7.717 24.638 1.00 89.81 343 ILE A CA 1
ATOM 2731 C C . ILE A 1 343 ? -13.568 6.433 25.231 1.00 89.81 343 ILE A C 1
ATOM 2733 O O . ILE A 1 343 ? -13.864 5.484 24.507 1.00 89.81 343 ILE A O 1
ATOM 2737 N N . ILE A 1 344 ? -13.732 6.399 26.552 1.00 90.62 344 ILE A N 1
ATOM 2738 C CA . ILE A 1 344 ? -14.170 5.206 27.285 1.00 90.62 344 ILE A CA 1
ATOM 2739 C C . ILE A 1 344 ? -15.694 5.210 27.447 1.00 90.62 344 ILE A C 1
ATOM 2741 O O . ILE A 1 344 ? -16.257 6.164 27.980 1.00 90.62 344 ILE A O 1
ATOM 2745 N N . HIS A 1 345 ? -16.332 4.109 27.055 1.00 89.75 345 HIS A N 1
ATOM 2746 C CA . HIS A 1 345 ? -17.758 3.827 27.222 1.00 89.75 345 HIS A CA 1
ATOM 2747 C C . HIS A 1 345 ? -17.921 2.633 28.164 1.00 89.75 345 HIS A C 1
ATOM 2749 O O . HIS A 1 345 ? -17.591 1.497 27.814 1.00 89.75 345 HIS A O 1
ATOM 2755 N N . ASP A 1 346 ? -18.391 2.893 29.381 1.00 87.62 346 ASP A N 1
ATOM 2756 C CA . ASP A 1 346 ? -18.546 1.879 30.425 1.00 87.62 346 ASP A CA 1
ATOM 2757 C C . ASP A 1 346 ? -19.976 1.313 30.427 1.00 87.62 346 ASP A C 1
ATOM 2759 O O . ASP A 1 346 ? -20.902 1.935 30.948 1.00 87.62 346 ASP A O 1
ATOM 2763 N N . LEU A 1 347 ? -20.157 0.127 29.834 1.00 85.75 347 LEU A N 1
ATOM 2764 C CA . LEU A 1 347 ? -21.445 -0.580 29.775 1.00 85.75 347 LEU A CA 1
ATOM 2765 C C . LEU A 1 347 ? -21.559 -1.675 30.852 1.00 85.75 347 LEU A C 1
ATOM 2767 O O . LEU A 1 347 ? -22.485 -2.488 30.822 1.00 85.75 347 LEU A O 1
ATOM 2771 N N . THR A 1 348 ? -20.634 -1.714 31.819 1.00 79.19 348 THR A N 1
ATOM 2772 C CA . THR A 1 348 ? -20.525 -2.819 32.792 1.00 79.19 348 THR A CA 1
ATOM 2773 C C . THR A 1 348 ? -21.704 -2.893 33.769 1.00 79.19 348 THR A C 1
ATOM 2775 O O . THR A 1 348 ? -22.073 -3.984 34.205 1.00 79.19 348 THR A O 1
ATOM 2778 N N . ASN A 1 349 ? -22.341 -1.754 34.066 1.00 73.75 349 ASN A N 1
ATOM 2779 C CA . ASN A 1 349 ? -23.490 -1.649 34.977 1.00 73.75 349 ASN A CA 1
ATOM 2780 C C . ASN A 1 349 ? -24.857 -1.683 34.267 1.00 73.75 349 ASN A C 1
ATOM 2782 O O . ASN A 1 349 ? -25.887 -1.492 34.917 1.00 73.75 349 ASN A O 1
ATOM 2786 N N . SER A 1 350 ? -24.889 -1.889 32.947 1.00 74.50 350 SER A N 1
ATOM 2787 C CA . SER A 1 350 ? -26.140 -1.887 32.189 1.00 74.50 350 SER A CA 1
ATOM 2788 C C . SER A 1 350 ? -26.952 -3.168 32.399 1.00 74.50 350 SER A C 1
ATOM 2790 O O . SER A 1 350 ? -26.412 -4.276 32.402 1.00 74.50 350 SER A O 1
ATOM 2792 N N . LEU A 1 351 ? -28.271 -3.005 32.544 1.00 68.62 351 LEU A N 1
ATOM 2793 C CA . LEU A 1 351 ? -29.243 -4.104 32.577 1.00 68.62 351 LEU A CA 1
ATOM 2794 C C . LEU A 1 351 ? -29.345 -4.808 31.213 1.00 68.62 351 LEU A C 1
ATOM 2796 O O . LEU A 1 351 ? -29.514 -6.026 31.186 1.00 68.62 351 LEU A O 1
ATOM 2800 N N . ASP A 1 352 ? -29.177 -4.058 30.116 1.00 76.19 352 ASP A N 1
ATOM 2801 C CA . ASP A 1 352 ? -29.060 -4.578 28.749 1.00 76.19 352 ASP A CA 1
ATOM 2802 C C . ASP A 1 352 ? -27.866 -3.920 28.018 1.00 76.19 352 ASP A C 1
ATOM 2804 O O . ASP A 1 352 ? -27.999 -2.885 27.355 1.00 76.19 352 ASP A O 1
ATOM 2808 N N . PRO A 1 353 ? -26.652 -4.483 28.160 1.00 74.62 353 PRO A N 1
ATOM 2809 C CA . PRO A 1 353 ? -25.448 -3.948 27.523 1.00 74.62 353 PRO A CA 1
ATOM 2810 C C . PRO A 1 353 ? -25.491 -4.001 25.991 1.00 74.62 353 PRO A C 1
ATOM 2812 O O . PRO A 1 353 ? -24.764 -3.259 25.335 1.00 74.62 353 PRO A O 1
ATOM 2815 N N . LEU A 1 354 ? -26.302 -4.892 25.408 1.00 73.44 354 LEU A N 1
ATOM 2816 C CA . LEU A 1 354 ? -26.354 -5.102 23.961 1.00 73.44 354 LEU A CA 1
ATOM 2817 C C . LEU A 1 354 ? -27.251 -4.073 23.270 1.00 73.44 354 LEU A C 1
ATOM 2819 O O . LEU A 1 354 ? -26.906 -3.618 22.179 1.00 73.44 354 LEU A O 1
ATOM 2823 N N . GLU A 1 355 ? -28.361 -3.682 23.900 1.00 78.31 355 GLU A N 1
ATOM 2824 C CA . GLU A 1 355 ? -29.208 -2.587 23.412 1.00 78.31 355 GLU A CA 1
ATOM 2825 C C . GLU A 1 355 ? -28.435 -1.258 23.420 1.00 78.31 355 GLU A C 1
ATOM 2827 O O . GLU A 1 355 ? -28.343 -0.586 22.395 1.00 78.31 355 GLU A O 1
ATOM 2832 N N . GLN A 1 356 ? -27.741 -0.950 24.520 1.00 81.50 356 GLN A N 1
ATOM 2833 C CA . GLN A 1 356 ? -26.902 0.251 24.598 1.00 81.50 356 GLN A CA 1
ATOM 2834 C C . GLN A 1 356 ? -25.733 0.228 23.609 1.00 81.50 356 GLN A C 1
ATOM 2836 O O . GLN A 1 356 ? -25.378 1.264 23.054 1.00 81.50 356 GLN A O 1
ATOM 2841 N N . LEU A 1 357 ? -25.142 -0.943 23.350 1.00 82.38 357 LEU A N 1
ATOM 2842 C CA . LEU A 1 357 ? -24.113 -1.082 22.320 1.00 82.38 357 LEU A CA 1
ATOM 2843 C C . LEU A 1 357 ? -24.673 -0.791 20.920 1.00 82.38 357 LEU A C 1
ATOM 2845 O O . LEU A 1 357 ? -23.985 -0.175 20.111 1.00 82.38 357 LEU A O 1
ATOM 2849 N N . SER A 1 358 ? -25.909 -1.210 20.632 1.00 81.06 358 SER A N 1
ATOM 2850 C CA . SER A 1 358 ? -26.586 -0.911 19.363 1.00 81.06 358 SER A CA 1
ATOM 2851 C C . SER A 1 358 ? -26.785 0.592 19.170 1.00 81.06 358 SER A C 1
ATOM 2853 O O . SER A 1 358 ? -26.475 1.117 18.098 1.00 81.06 358 SER A O 1
ATOM 2855 N N . ASP A 1 359 ? -27.273 1.281 20.201 1.00 82.06 359 ASP A N 1
ATOM 2856 C CA . ASP A 1 359 ? -27.456 2.735 20.163 1.00 82.06 359 ASP A CA 1
ATOM 2857 C C . ASP A 1 359 ? -26.113 3.447 19.993 1.00 82.06 359 ASP A C 1
ATOM 2859 O O . ASP A 1 359 ? -25.957 4.290 19.114 1.00 82.06 359 ASP A O 1
ATOM 2863 N N . LEU A 1 360 ? -25.092 3.002 20.726 1.00 83.69 360 LEU A N 1
ATOM 2864 C CA . LEU A 1 360 ? -23.749 3.559 20.644 1.00 83.69 360 LEU A CA 1
ATOM 2865 C C . LEU A 1 360 ? -23.124 3.387 19.248 1.00 83.69 360 LEU A C 1
ATOM 2867 O O . LEU A 1 360 ? -22.548 4.322 18.697 1.00 83.69 360 LEU A O 1
ATOM 2871 N N . VAL A 1 361 ? -23.256 2.208 18.636 1.00 83.25 361 VAL A N 1
ATOM 2872 C CA . VAL A 1 361 ? -22.783 1.958 17.262 1.00 83.25 361 VAL A CA 1
ATOM 2873 C C . VAL A 1 361 ? -23.467 2.893 16.259 1.00 83.25 361 VAL A C 1
ATOM 2875 O O . VAL A 1 361 ? -22.822 3.374 15.321 1.00 83.25 361 VAL A O 1
ATOM 2878 N N . LYS A 1 362 ? -24.762 3.163 16.457 1.00 78.88 362 LYS A N 1
ATOM 2879 C CA . LYS A 1 362 ? -25.544 4.067 15.611 1.00 78.88 362 LYS A CA 1
ATOM 2880 C C . LYS A 1 362 ? -25.114 5.523 15.793 1.00 78.88 362 LYS A C 1
ATOM 2882 O O . LYS A 1 362 ? -24.918 6.208 14.791 1.00 78.88 362 LYS A O 1
ATOM 2887 N N . ASP A 1 363 ? -24.934 5.959 17.034 1.00 80.62 363 ASP A N 1
ATOM 2888 C CA . ASP A 1 363 ? -24.611 7.345 17.377 1.00 80.62 363 ASP A CA 1
ATOM 2889 C C . ASP A 1 363 ? -23.182 7.722 16.965 1.00 80.62 363 ASP A C 1
ATOM 2891 O O . ASP A 1 363 ? -22.955 8.802 16.425 1.00 80.62 363 ASP A O 1
ATOM 2895 N N . ILE A 1 364 ? -22.213 6.815 17.143 1.00 81.50 364 ILE A N 1
ATOM 2896 C CA . ILE A 1 364 ? -20.811 7.064 16.764 1.00 81.50 364 ILE A CA 1
ATOM 2897 C C . ILE A 1 364 ? -20.547 6.761 15.270 1.00 81.50 364 ILE A C 1
ATOM 2899 O O . ILE A 1 364 ? -19.460 7.030 14.754 1.00 81.50 364 ILE A O 1
ATOM 2903 N N . GLN A 1 365 ? -21.503 6.166 14.549 1.00 79.31 365 GLN A N 1
ATOM 2904 C CA . GLN A 1 365 ? -21.321 5.714 13.160 1.00 79.31 365 GLN A CA 1
ATOM 2905 C C . GLN A 1 365 ? -20.050 4.868 12.954 1.00 79.31 365 GLN A C 1
ATOM 2907 O O . GLN A 1 365 ? -19.234 5.123 12.060 1.00 79.31 365 GLN A O 1
ATOM 2912 N N . THR A 1 366 ? -19.864 3.858 13.803 1.00 86.06 366 THR A N 1
ATOM 2913 C CA . THR A 1 366 ? -18.675 2.997 13.777 1.00 86.06 366 THR A CA 1
ATOM 2914 C C . THR A 1 366 ? -18.461 2.371 12.402 1.00 86.06 366 THR A C 1
ATOM 2916 O O . THR A 1 366 ? -19.361 1.743 11.846 1.00 86.06 366 THR A O 1
ATOM 2919 N N . LYS A 1 367 ? -17.249 2.518 11.853 1.00 87.94 367 LYS A N 1
ATOM 2920 C CA . LYS A 1 367 ? -16.862 1.885 10.577 1.00 87.94 367 LYS A CA 1
ATOM 2921 C C . LYS A 1 367 ? -15.963 0.679 10.757 1.00 87.94 367 LYS A C 1
ATOM 2923 O O . LYS A 1 367 ? -15.993 -0.224 9.925 1.00 87.94 367 LYS A O 1
ATOM 2928 N N . VAL A 1 368 ? -15.170 0.671 11.824 1.00 92.44 368 VAL A N 1
ATOM 2929 C CA . VAL A 1 368 ? -14.243 -0.415 12.136 1.00 92.44 368 VAL A CA 1
ATOM 2930 C C . VAL A 1 368 ? -14.441 -0.822 13.583 1.00 92.44 368 VAL A C 1
ATOM 2932 O O . VAL A 1 368 ? -14.418 0.022 14.478 1.00 92.44 368 VAL A O 1
ATOM 2935 N N . LEU A 1 369 ? -14.614 -2.120 13.798 1.00 92.75 369 LEU A N 1
ATOM 2936 C CA . LEU A 1 369 ? -14.698 -2.732 15.114 1.00 92.75 369 LEU A CA 1
ATOM 2937 C C . LEU A 1 369 ? -13.460 -3.601 15.331 1.00 92.75 369 LEU A C 1
ATOM 2939 O O . LEU A 1 369 ? -13.220 -4.528 14.565 1.00 92.75 369 LEU A O 1
ATOM 2943 N N . LEU A 1 370 ? -12.692 -3.312 16.375 1.00 92.81 370 LEU A N 1
ATOM 2944 C CA . LEU A 1 370 ? -11.577 -4.124 16.846 1.00 92.81 370 LEU A CA 1
ATOM 2945 C C . LEU A 1 370 ? -12.047 -5.000 18.011 1.00 92.81 370 LEU A C 1
ATOM 2947 O O . LEU A 1 370 ? -12.667 -4.511 18.959 1.00 92.81 370 LEU A O 1
ATOM 2951 N N . GLN A 1 371 ? -11.721 -6.289 17.965 1.00 90.62 371 GLN A N 1
ATOM 2952 C CA . GLN A 1 371 ? -11.964 -7.213 19.072 1.00 90.62 371 GLN A CA 1
ATOM 2953 C C . GLN A 1 371 ? -10.923 -8.337 19.120 1.00 90.62 371 GLN A C 1
ATOM 2955 O O . GLN A 1 371 ? -10.151 -8.539 18.182 1.00 90.62 371 GLN A O 1
ATOM 2960 N N . SER A 1 372 ? -10.893 -9.061 20.240 1.00 87.94 372 SER A N 1
ATOM 2961 C CA . SER A 1 372 ? -10.143 -10.318 20.345 1.00 87.94 372 SER A CA 1
ATOM 2962 C C . SER A 1 372 ? -10.794 -11.383 19.458 1.00 87.94 372 SER A C 1
ATOM 2964 O O . SER A 1 372 ? -12.012 -11.357 19.271 1.00 87.94 372 SER A O 1
ATOM 2966 N N . ASP A 1 373 ? -9.999 -12.308 18.920 1.00 81.12 373 ASP A N 1
ATOM 2967 C CA . ASP A 1 373 ? -10.470 -13.476 18.166 1.00 81.12 373 ASP A CA 1
ATOM 2968 C C . ASP A 1 373 ? -11.197 -14.463 19.094 1.00 81.12 373 ASP A C 1
ATOM 2970 O O . ASP A 1 373 ? -10.657 -15.458 19.577 1.00 81.12 373 ASP A O 1
ATOM 2974 N N . GLN A 1 374 ? -12.432 -14.099 19.426 1.00 77.19 374 GLN A N 1
ATOM 2975 C CA . GLN A 1 374 ? -13.373 -14.851 20.241 1.00 77.19 374 GLN A CA 1
ATOM 2976 C C . GLN A 1 374 ? -14.710 -14.945 19.495 1.00 77.19 374 GLN A C 1
ATOM 2978 O O . GLN A 1 374 ? -15.004 -14.110 18.633 1.00 77.19 374 GLN A O 1
ATOM 2983 N N . PRO A 1 375 ? -15.558 -15.941 19.813 1.00 74.62 375 PRO A N 1
ATOM 2984 C CA . PRO A 1 375 ? -16.850 -16.098 19.161 1.00 74.62 375 PRO A CA 1
ATOM 2985 C C . PRO A 1 375 ? -17.692 -14.825 19.294 1.00 74.62 375 PRO A C 1
ATOM 2987 O O . PRO A 1 375 ? -18.057 -14.409 20.394 1.00 74.62 375 PRO A O 1
ATOM 2990 N N . ILE A 1 376 ? -18.019 -14.214 18.156 1.00 74.56 376 ILE A N 1
ATOM 2991 C CA . ILE A 1 376 ? -18.813 -12.986 18.121 1.00 74.56 376 ILE A CA 1
ATOM 2992 C C . ILE A 1 376 ? -20.227 -13.305 18.601 1.00 74.56 376 ILE A C 1
ATOM 2994 O O . ILE A 1 376 ? -20.886 -14.206 18.075 1.00 74.56 376 ILE A O 1
ATOM 2998 N N . HIS A 1 377 ? -20.720 -12.531 19.568 1.00 76.56 377 HIS A N 1
ATOM 2999 C CA . HIS A 1 377 ? -22.098 -12.657 20.027 1.00 76.56 377 HIS A CA 1
ATOM 3000 C C . HIS A 1 377 ? -23.078 -12.444 18.850 1.00 76.56 377 HIS A C 1
ATOM 3002 O O . HIS A 1 377 ? -22.911 -11.472 18.106 1.00 76.56 377 HIS A O 1
ATOM 3008 N N . PRO A 1 378 ? -24.125 -13.276 18.673 1.00 80.25 378 PRO A N 1
ATOM 3009 C CA . PRO A 1 378 ? -25.030 -13.194 17.519 1.00 80.25 378 PRO A CA 1
ATOM 3010 C C . PRO A 1 378 ? -25.630 -11.801 17.283 1.00 80.25 378 PRO A C 1
ATOM 3012 O O . PRO A 1 378 ? -25.726 -11.352 16.146 1.00 80.25 378 PRO A O 1
ATOM 3015 N N . THR A 1 379 ? -25.974 -11.087 18.356 1.00 75.00 379 THR A N 1
ATOM 3016 C CA . THR A 1 379 ? -26.491 -9.710 18.286 1.00 75.00 379 THR A CA 1
ATOM 3017 C C . THR A 1 379 ? -25.461 -8.723 17.738 1.00 75.00 379 THR A C 1
ATOM 3019 O O . THR A 1 379 ? -25.790 -7.901 16.890 1.00 75.00 379 THR A O 1
ATOM 3022 N N . LEU A 1 380 ? -24.201 -8.825 18.174 1.00 80.00 380 LEU A N 1
ATOM 3023 C CA . LEU A 1 380 ? -23.120 -7.976 17.675 1.00 80.00 380 LEU A CA 1
ATOM 3024 C C . LEU A 1 380 ? -22.832 -8.282 16.204 1.00 80.00 380 LEU A C 1
ATOM 3026 O O . LEU A 1 380 ? -22.657 -7.366 15.409 1.00 80.00 380 LEU A O 1
ATOM 3030 N N . LYS A 1 381 ? -22.879 -9.561 15.819 1.00 85.31 381 LYS A N 1
ATOM 3031 C CA . LYS A 1 381 ? -22.790 -9.969 14.415 1.00 85.31 381 LYS A CA 1
ATOM 3032 C C . LYS A 1 381 ? -23.909 -9.349 13.570 1.00 85.31 381 LYS A C 1
ATOM 3034 O O . LYS A 1 381 ? -23.628 -8.766 12.532 1.00 85.31 381 LYS A O 1
ATOM 3039 N N . ALA A 1 382 ? -25.153 -9.384 14.051 1.00 84.81 382 ALA A N 1
ATOM 3040 C CA . ALA A 1 382 ? -26.275 -8.752 13.360 1.00 84.81 382 ALA A CA 1
ATOM 3041 C C . ALA A 1 382 ? -26.096 -7.228 13.200 1.00 84.81 382 ALA A C 1
ATOM 3043 O O . ALA A 1 382 ? -26.477 -6.677 12.168 1.00 84.81 382 ALA A O 1
ATOM 3044 N N . LEU A 1 383 ? -25.496 -6.545 14.184 1.00 83.06 383 LEU A N 1
ATOM 3045 C CA . LEU A 1 383 ? -25.164 -5.117 14.088 1.00 83.06 383 LEU A CA 1
ATOM 3046 C C . LEU A 1 383 ? -24.062 -4.844 13.060 1.00 83.06 383 LEU A C 1
ATOM 3048 O O . LEU A 1 383 ? -24.213 -3.939 12.238 1.00 83.06 383 LEU A O 1
ATOM 3052 N N . ILE A 1 384 ? -22.992 -5.643 13.086 1.00 87.31 384 ILE A N 1
ATOM 3053 C CA . ILE A 1 384 ? -21.887 -5.581 12.120 1.00 87.31 384 ILE A CA 1
ATOM 3054 C C . ILE A 1 384 ? -22.432 -5.713 10.694 1.00 87.31 384 ILE A C 1
ATOM 3056 O O . ILE A 1 384 ? -22.152 -4.861 9.851 1.00 87.31 384 ILE A O 1
ATOM 3060 N N . ASP A 1 385 ? -23.270 -6.725 10.456 1.00 86.69 385 ASP A N 1
ATOM 3061 C CA . ASP A 1 385 ? -23.853 -7.009 9.143 1.00 86.69 385 ASP A CA 1
ATOM 3062 C C . ASP A 1 385 ? -24.808 -5.888 8.697 1.00 86.69 385 ASP A C 1
ATOM 3064 O O . ASP A 1 385 ? -24.749 -5.424 7.556 1.00 86.69 385 ASP A O 1
ATOM 3068 N N . LYS A 1 386 ? -25.663 -5.396 9.605 1.00 86.06 386 LYS A N 1
ATOM 3069 C CA . LYS A 1 386 ? -26.635 -4.327 9.319 1.00 86.06 386 LYS A CA 1
ATOM 3070 C C . LYS A 1 386 ? -25.964 -3.005 8.940 1.00 86.06 386 LYS A C 1
ATOM 3072 O O . LYS A 1 386 ? -26.461 -2.305 8.060 1.00 86.06 386 LYS A O 1
ATOM 3077 N N . HIS A 1 387 ? -24.872 -2.651 9.615 1.00 83.94 387 HIS A N 1
ATOM 3078 C CA . HIS A 1 387 ? -24.183 -1.370 9.439 1.00 83.94 387 HIS A CA 1
ATOM 3079 C C . HIS A 1 387 ? -22.937 -1.456 8.543 1.00 83.94 387 HIS A C 1
ATOM 3081 O O . HIS A 1 387 ? -22.261 -0.445 8.360 1.00 83.94 387 HIS A O 1
ATOM 3087 N N . GLN A 1 388 ? -22.658 -2.629 7.956 1.00 87.50 388 GLN A N 1
ATOM 3088 C CA . GLN A 1 388 ? -21.477 -2.894 7.120 1.00 87.50 388 GLN A CA 1
ATOM 3089 C C . GLN A 1 388 ? -20.170 -2.487 7.817 1.00 87.50 388 GLN A C 1
ATOM 3091 O O . GLN A 1 388 ? -19.301 -1.836 7.235 1.00 87.50 388 GLN A O 1
ATOM 3096 N N . ILE A 1 389 ? -20.057 -2.832 9.100 1.00 90.94 389 ILE A N 1
ATOM 3097 C CA . ILE A 1 389 ? -18.889 -2.502 9.918 1.00 90.94 389 ILE A CA 1
ATOM 3098 C C . ILE A 1 389 ? -17.778 -3.490 9.584 1.00 90.94 389 ILE A C 1
ATOM 3100 O O . ILE A 1 389 ? -17.992 -4.703 9.581 1.00 90.94 389 ILE A O 1
ATOM 3104 N N . THR A 1 390 ? -16.565 -3.002 9.350 1.00 93.38 390 THR A N 1
ATOM 3105 C CA . THR A 1 390 ? -15.424 -3.898 9.176 1.00 93.38 390 THR A CA 1
ATOM 3106 C C . THR A 1 390 ? -14.983 -4.409 10.536 1.00 93.38 390 THR A C 1
ATOM 3108 O O . THR A 1 390 ? -14.410 -3.676 11.341 1.00 93.38 390 THR A O 1
ATOM 3111 N N . ASN A 1 391 ? -15.265 -5.679 10.796 1.00 93.50 391 ASN A N 1
ATOM 3112 C CA . ASN A 1 391 ? -14.827 -6.352 12.004 1.00 93.50 391 ASN A CA 1
ATOM 3113 C C . ASN A 1 391 ? -13.404 -6.902 11.850 1.00 93.50 391 ASN A C 1
ATOM 3115 O O . ASN A 1 391 ? -13.160 -7.731 10.975 1.00 93.50 391 ASN A O 1
ATOM 3119 N N . ILE A 1 392 ? -12.497 -6.480 12.722 1.00 94.56 392 ILE A N 1
ATOM 3120 C CA . ILE A 1 392 ? -11.108 -6.924 12.796 1.00 94.56 392 ILE A CA 1
ATOM 3121 C C . ILE A 1 392 ? -10.948 -7.716 14.097 1.00 94.56 392 ILE A C 1
ATOM 3123 O O . ILE A 1 392 ? -10.897 -7.148 15.191 1.00 94.56 392 ILE A O 1
ATOM 3127 N N . ALA A 1 393 ? -10.893 -9.039 13.962 1.00 92.19 393 ALA A N 1
ATOM 3128 C CA . ALA A 1 393 ? -10.674 -9.967 15.063 1.00 92.19 393 ALA A CA 1
ATOM 3129 C C . ALA A 1 393 ? -9.191 -10.356 15.115 1.00 92.19 393 ALA A C 1
ATOM 3131 O O . ALA A 1 393 ? -8.663 -10.892 14.144 1.00 92.19 393 ALA A O 1
ATOM 3132 N N . LEU A 1 394 ? -8.517 -10.061 16.229 1.00 93.62 394 LEU A N 1
ATOM 3133 C CA . LEU A 1 394 ? -7.090 -10.346 16.405 1.00 93.62 394 LEU A CA 1
ATOM 3134 C C . LEU A 1 394 ? -6.870 -11.394 17.500 1.00 93.62 394 LEU A C 1
ATOM 3136 O O . LEU A 1 394 ? -7.352 -11.204 18.622 1.00 93.62 394 LEU A O 1
ATOM 3140 N N . PRO A 1 395 ? -6.090 -12.457 17.240 1.00 93.62 395 PRO A N 1
ATOM 3141 C CA . PRO A 1 395 ? -5.662 -13.374 18.287 1.00 93.62 395 PRO A CA 1
ATOM 3142 C C . PRO A 1 395 ? -4.853 -12.633 19.353 1.00 93.62 395 PRO A C 1
ATOM 3144 O O . PRO A 1 395 ? -3.925 -11.896 19.028 1.00 93.62 395 PRO A O 1
ATOM 3147 N N . GLU A 1 396 ? -5.148 -12.859 20.636 1.00 91.06 396 GLU A N 1
ATOM 3148 C CA . GLU A 1 396 ? -4.556 -12.076 21.739 1.00 91.06 396 GLU A CA 1
ATOM 3149 C C . GLU A 1 396 ? -3.023 -12.091 21.741 1.00 91.06 396 GLU A C 1
ATOM 3151 O O . GLU A 1 396 ? -2.381 -11.075 22.001 1.00 91.06 396 GLU A O 1
ATOM 3156 N N . LYS A 1 397 ? -2.431 -13.235 21.379 1.00 91.44 397 LYS A N 1
ATOM 3157 C CA . LYS A 1 397 ? -0.975 -13.417 21.292 1.00 91.44 397 LYS A CA 1
ATOM 3158 C C . LYS A 1 397 ? -0.336 -12.669 20.120 1.00 91.44 397 LYS A C 1
ATOM 3160 O O . LYS A 1 397 ? 0.864 -12.427 20.156 1.00 91.44 397 LYS A O 1
ATOM 3165 N N . GLU A 1 398 ? -1.116 -12.314 19.102 1.00 94.06 398 GLU A N 1
ATOM 3166 C CA . GLU A 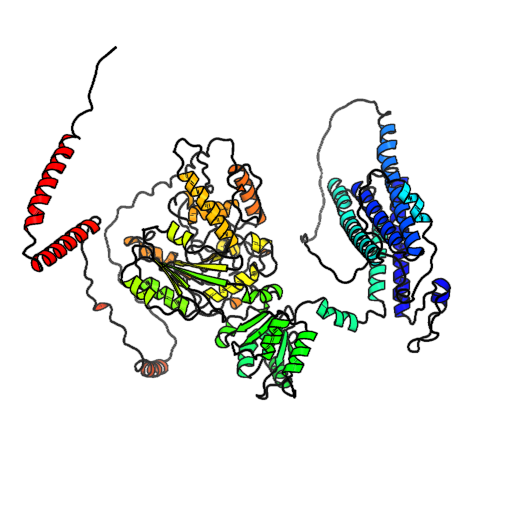1 398 ? -0.647 -11.655 17.881 1.00 94.06 398 GLU A CA 1
ATOM 3167 C C . GLU A 1 398 ? -0.920 -10.144 17.872 1.00 94.06 398 GLU A C 1
ATOM 3169 O O . GLU A 1 398 ? -0.405 -9.443 17.005 1.00 94.06 398 GLU A O 1
ATOM 3174 N N . ILE A 1 399 ? -1.652 -9.598 18.854 1.00 93.81 399 ILE A N 1
ATOM 3175 C CA . ILE A 1 399 ? -1.924 -8.147 18.954 1.00 93.81 399 ILE A CA 1
ATOM 3176 C C . ILE A 1 399 ? -0.624 -7.331 19.003 1.00 93.81 399 ILE A C 1
ATOM 3178 O O . ILE A 1 399 ? -0.536 -6.263 18.396 1.00 93.81 399 ILE A O 1
ATOM 3182 N N . ILE A 1 400 ? 0.414 -7.857 19.661 1.00 93.50 400 ILE A N 1
ATOM 3183 C CA . ILE A 1 400 ? 1.745 -7.230 19.709 1.00 93.50 400 ILE A CA 1
ATOM 3184 C C . ILE A 1 400 ? 2.384 -7.071 18.319 1.00 93.50 400 ILE A C 1
ATOM 3186 O O . ILE A 1 400 ? 3.233 -6.204 18.143 1.00 93.50 400 ILE A O 1
ATOM 3190 N N . HIS A 1 401 ? 1.948 -7.867 17.338 1.00 96.12 401 HIS A N 1
ATOM 3191 C CA . HIS A 1 401 ? 2.392 -7.819 15.945 1.00 96.12 401 HIS A CA 1
ATOM 3192 C C . HIS A 1 401 ? 1.509 -6.933 15.058 1.00 96.12 401 HIS A C 1
ATOM 3194 O O . HIS A 1 401 ? 1.787 -6.752 13.873 1.00 96.12 401 HIS A O 1
ATOM 3200 N N . ALA A 1 402 ? 0.450 -6.352 15.626 1.00 95.94 402 ALA A N 1
ATOM 3201 C CA . ALA A 1 402 ? -0.507 -5.479 14.952 1.00 95.94 402 ALA A CA 1
ATOM 3202 C C . ALA A 1 402 ? -0.461 -4.029 15.474 1.00 95.94 402 ALA A C 1
ATOM 3204 O O . ALA A 1 402 ? -1.367 -3.238 15.214 1.00 95.94 402 ALA A O 1
ATOM 3205 N N . LEU A 1 403 ? 0.607 -3.638 16.185 1.00 95.06 403 LEU A N 1
ATOM 3206 C CA . LEU A 1 403 ? 0.761 -2.295 16.776 1.00 95.06 403 LEU A CA 1
ATOM 3207 C C . LEU A 1 403 ? 0.849 -1.152 15.750 1.00 95.06 403 LEU A C 1
ATOM 3209 O O . LEU A 1 403 ? 0.865 0.019 16.125 1.00 95.06 403 LEU A O 1
ATOM 3213 N N . TRP A 1 404 ? 0.901 -1.486 14.463 1.00 95.12 404 TRP A N 1
ATOM 3214 C CA . TRP A 1 404 ? 0.885 -0.562 13.334 1.00 95.12 404 TRP A CA 1
ATOM 3215 C C . TRP A 1 404 ? -0.520 -0.180 12.858 1.00 95.12 404 TRP A C 1
ATOM 3217 O O . TRP A 1 404 ? -0.645 0.750 12.069 1.00 95.12 404 TRP A O 1
ATOM 3227 N N . ILE A 1 405 ? -1.582 -0.844 13.337 1.00 94.81 405 ILE A N 1
ATOM 3228 C CA . ILE A 1 405 ? -2.978 -0.503 13.001 1.00 94.81 405 ILE A CA 1
ATOM 3229 C C . ILE A 1 405 ? -3.277 1.005 13.118 1.00 94.81 405 ILE A C 1
ATOM 3231 O O . ILE A 1 405 ? -3.906 1.533 12.202 1.00 94.81 405 ILE A O 1
ATOM 3235 N N . PRO A 1 406 ? -2.815 1.734 14.156 1.00 91.12 406 PRO A N 1
ATOM 3236 C CA . PRO A 1 406 ? -3.135 3.154 14.311 1.00 91.12 406 PRO A CA 1
ATOM 3237 C C . PRO A 1 406 ? -2.435 4.090 13.311 1.00 91.12 406 PRO A C 1
ATOM 3239 O O . PRO A 1 406 ? -2.791 5.264 13.232 1.00 91.12 406 PRO A O 1
ATOM 3242 N N . ASP A 1 407 ? -1.441 3.602 12.558 1.00 89.44 407 ASP A N 1
ATOM 3243 C CA . ASP A 1 407 ? -0.800 4.348 11.460 1.00 89.44 407 ASP A CA 1
ATOM 3244 C C . ASP A 1 407 ? -1.622 4.305 10.154 1.00 89.44 407 ASP A C 1
ATOM 3246 O O . ASP A 1 407 ? -1.378 5.062 9.207 1.00 89.44 407 ASP A O 1
ATOM 3250 N N . LEU A 1 408 ? -2.610 3.411 10.077 1.00 90.44 408 LEU A N 1
ATOM 3251 C CA . LEU A 1 408 ? -3.464 3.277 8.906 1.00 90.44 408 LEU A CA 1
ATOM 3252 C C . LEU A 1 408 ? -4.629 4.261 8.938 1.00 90.44 408 LEU A C 1
ATOM 3254 O O . LEU A 1 408 ? -5.170 4.599 9.986 1.00 90.44 408 LEU A O 1
ATOM 3258 N N . SER A 1 409 ? -5.064 4.688 7.753 1.00 87.69 409 SER A N 1
ATOM 3259 C CA . SER A 1 409 ? -6.318 5.425 7.629 1.00 87.69 409 SER A CA 1
ATOM 3260 C C . SER A 1 409 ? -7.507 4.499 7.887 1.00 87.69 409 SER A C 1
ATOM 3262 O O . SER A 1 409 ? -7.454 3.296 7.619 1.00 87.69 409 SER A O 1
ATOM 3264 N N . ILE A 1 410 ? -8.626 5.065 8.342 1.00 87.25 410 ILE A N 1
ATOM 3265 C CA . ILE A 1 410 ? -9.852 4.287 8.564 1.00 87.25 410 ILE A CA 1
ATOM 3266 C C . ILE A 1 410 ? -10.328 3.629 7.259 1.00 87.25 410 ILE A C 1
ATOM 3268 O O . ILE A 1 410 ? -10.734 2.472 7.277 1.00 87.25 410 ILE A O 1
ATOM 3272 N N . GLY A 1 411 ? -10.175 4.305 6.114 1.00 86.06 411 GLY A N 1
ATOM 3273 C CA . GLY A 1 411 ? -10.460 3.721 4.798 1.00 86.06 411 GLY A CA 1
ATOM 3274 C C . GLY A 1 411 ? -9.609 2.484 4.484 1.00 86.06 411 GLY A C 1
ATOM 3275 O O . GLY A 1 411 ? -10.125 1.508 3.939 1.00 86.06 411 GLY A O 1
ATOM 3276 N N . ALA A 1 412 ? -8.335 2.467 4.889 1.00 90.06 412 ALA A N 1
ATOM 3277 C CA . ALA A 1 412 ? -7.503 1.273 4.762 1.00 90.06 412 ALA A CA 1
ATOM 3278 C C . ALA A 1 412 ? -8.003 0.149 5.679 1.00 90.06 412 ALA A C 1
ATOM 3280 O O . ALA A 1 412 ? -8.187 -0.978 5.224 1.00 90.06 412 ALA A O 1
ATOM 3281 N N . LEU A 1 413 ? -8.304 0.463 6.944 1.00 92.69 413 LEU A N 1
ATOM 3282 C CA . LEU A 1 413 ? -8.828 -0.507 7.911 1.00 92.69 413 LEU A CA 1
ATOM 3283 C C . LEU A 1 413 ? -10.177 -1.103 7.491 1.00 92.69 413 LEU A C 1
ATOM 3285 O O . LEU A 1 413 ? -10.410 -2.287 7.715 1.00 92.69 413 LEU A O 1
ATOM 3289 N N . GLN A 1 414 ? -11.039 -0.338 6.815 1.00 91.38 414 GLN A N 1
ATOM 3290 C CA . GLN A 1 414 ? -12.295 -0.858 6.269 1.00 91.38 414 GLN A CA 1
ATOM 3291 C C . GLN A 1 414 ? -12.083 -1.984 5.244 1.00 91.38 414 GLN A C 1
ATOM 3293 O O . GLN A 1 414 ? -12.951 -2.842 5.087 1.00 91.38 414 GLN A O 1
ATOM 3298 N N . ASN A 1 415 ? -10.920 -2.026 4.591 1.00 93.19 415 ASN A N 1
ATOM 3299 C CA . ASN A 1 415 ? -10.554 -3.058 3.624 1.00 93.19 415 ASN A CA 1
ATOM 3300 C C . ASN A 1 415 ? -9.778 -4.236 4.247 1.00 93.19 415 ASN A C 1
ATOM 3302 O O . ASN A 1 415 ? -9.305 -5.099 3.512 1.00 93.19 415 ASN A O 1
ATOM 3306 N N . TRP A 1 416 ? -9.674 -4.322 5.582 1.00 95.25 416 TRP A N 1
ATOM 3307 C CA . TRP A 1 416 ? -8.918 -5.375 6.279 1.00 95.25 416 TRP A CA 1
ATOM 3308 C C . TRP A 1 416 ? -9.277 -6.798 5.833 1.00 95.25 416 TRP A C 1
ATOM 3310 O O . TRP A 1 416 ? -8.380 -7.596 5.576 1.00 95.25 416 TRP A O 1
ATOM 3320 N N . ASN A 1 417 ? -10.577 -7.093 5.716 1.00 94.31 417 ASN A N 1
ATOM 3321 C CA . ASN A 1 417 ? -11.097 -8.416 5.338 1.00 94.31 417 ASN A CA 1
ATOM 3322 C C . ASN A 1 417 ? -11.210 -8.622 3.818 1.00 94.31 417 ASN A C 1
ATOM 3324 O O . ASN A 1 417 ? -11.627 -9.687 3.375 1.00 94.31 417 ASN A O 1
ATOM 3328 N N . LYS A 1 418 ? -10.911 -7.595 3.015 1.00 94.12 418 LYS A N 1
ATOM 3329 C CA . LYS A 1 418 ? -10.977 -7.670 1.549 1.00 94.12 418 LYS A CA 1
ATOM 3330 C C . LYS A 1 418 ? -9.707 -8.284 0.953 1.00 94.12 418 LYS A C 1
ATOM 3332 O O . LYS A 1 418 ? -9.747 -8.840 -0.138 1.00 94.12 418 LYS A O 1
ATOM 3337 N N . ILE A 1 419 ? -8.591 -8.139 1.664 1.00 95.75 419 ILE A N 1
ATOM 3338 C CA . ILE A 1 419 ? -7.269 -8.602 1.253 1.00 95.75 419 ILE A CA 1
ATOM 3339 C C . ILE A 1 419 ? -7.210 -10.124 1.374 1.00 95.75 419 ILE A C 1
ATOM 3341 O O . ILE A 1 419 ? -7.303 -10.659 2.475 1.00 95.75 419 ILE A O 1
ATOM 3345 N N . ASP A 1 420 ? -6.997 -10.797 0.249 1.00 96.44 420 ASP A N 1
ATOM 3346 C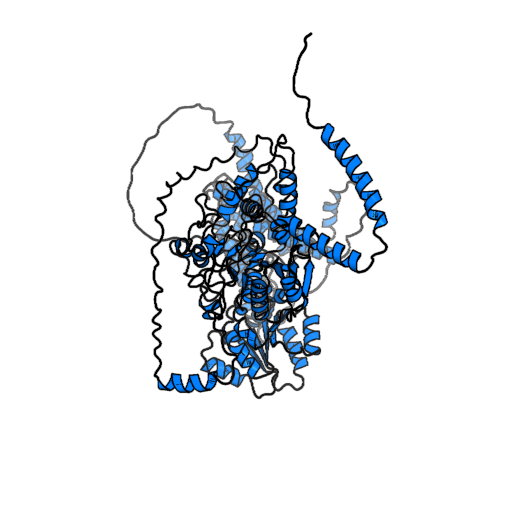 CA . ASP A 1 420 ? -6.789 -12.241 0.174 1.00 96.44 420 ASP A CA 1
ATOM 3347 C C . ASP A 1 420 ? -5.346 -12.510 -0.262 1.00 96.44 420 ASP A C 1
ATOM 3349 O O . ASP A 1 420 ? -4.966 -12.213 -1.392 1.00 96.44 420 ASP A O 1
ATOM 3353 N N . ILE A 1 421 ? -4.504 -13.019 0.637 1.00 97.94 421 ILE A N 1
ATOM 3354 C CA . ILE A 1 421 ? -3.102 -13.331 0.335 1.00 97.94 421 ILE A CA 1
ATOM 3355 C C . ILE A 1 421 ? -2.961 -14.848 0.218 1.00 97.94 421 ILE A C 1
ATOM 3357 O O . ILE A 1 421 ? -3.165 -15.577 1.185 1.00 97.94 421 ILE A O 1
ATOM 3361 N N . LYS A 1 422 ? -2.547 -15.325 -0.956 1.00 97.56 422 LYS A N 1
ATOM 3362 C CA . LYS A 1 422 ? -2.253 -16.733 -1.244 1.00 97.56 422 LYS A CA 1
ATOM 3363 C C . LYS A 1 422 ? -0.769 -17.027 -1.059 1.00 97.56 422 LYS A C 1
ATOM 3365 O O . LYS A 1 422 ? 0.086 -16.268 -1.518 1.00 97.56 422 LYS A O 1
ATOM 3370 N N . LEU A 1 423 ? -0.445 -18.153 -0.429 1.00 98.25 423 LEU A N 1
ATOM 3371 C CA . LEU A 1 423 ? 0.928 -18.635 -0.302 1.00 98.25 423 LEU A CA 1
ATOM 3372 C C . LEU A 1 423 ? 1.217 -19.654 -1.404 1.00 98.25 423 LEU A C 1
ATOM 3374 O O . LEU A 1 423 ? 0.612 -20.721 -1.430 1.00 98.25 423 LEU A O 1
ATOM 3378 N N . VAL A 1 424 ? 2.147 -19.347 -2.305 1.00 98.12 424 VAL A N 1
ATOM 3379 C CA . VAL A 1 424 ? 2.442 -20.177 -3.479 1.00 98.12 424 VAL A CA 1
ATOM 3380 C C . VAL A 1 424 ? 3.885 -20.659 -3.410 1.00 98.12 424 VAL A C 1
ATOM 3382 O O . VAL A 1 424 ? 4.822 -19.865 -3.477 1.00 98.12 424 VAL A O 1
ATOM 3385 N N . ILE A 1 425 ? 4.062 -21.971 -3.275 1.00 97.81 425 ILE A N 1
ATOM 3386 C CA . ILE A 1 425 ? 5.363 -22.627 -3.136 1.00 97.81 425 ILE A CA 1
ATOM 3387 C C . ILE A 1 425 ? 5.647 -23.476 -4.369 1.00 97.81 425 ILE A C 1
ATOM 3389 O O . ILE A 1 425 ? 4.837 -24.321 -4.752 1.00 97.81 425 ILE A O 1
ATOM 3393 N N . ILE A 1 426 ? 6.822 -23.290 -4.963 1.00 95.88 426 ILE A N 1
ATOM 3394 C CA . ILE A 1 426 ? 7.280 -24.035 -6.139 1.00 95.88 426 ILE A CA 1
ATOM 3395 C C . ILE A 1 426 ? 8.445 -24.938 -5.738 1.00 95.88 426 ILE A C 1
ATOM 3397 O O . ILE A 1 426 ? 9.390 -24.492 -5.086 1.00 95.88 426 ILE A O 1
ATOM 3401 N N . THR A 1 427 ? 8.388 -26.211 -6.134 1.00 94.88 427 THR A N 1
ATOM 3402 C CA . THR A 1 427 ? 9.406 -27.208 -5.781 1.00 94.88 427 THR A CA 1
ATOM 3403 C C . THR A 1 427 ? 9.606 -28.265 -6.871 1.00 94.88 427 THR A C 1
ATOM 3405 O O . THR A 1 427 ? 8.720 -28.519 -7.691 1.00 94.88 427 THR A O 1
ATOM 3408 N N . ASP A 1 428 ? 10.784 -28.889 -6.869 1.00 90.31 428 ASP A N 1
ATOM 3409 C CA . ASP A 1 428 ? 11.127 -30.032 -7.724 1.00 90.31 428 ASP A CA 1
ATOM 3410 C C . ASP A 1 428 ? 11.604 -31.218 -6.864 1.00 90.31 428 ASP A C 1
ATOM 3412 O O . ASP A 1 428 ? 10.787 -32.005 -6.395 1.00 90.31 428 ASP A O 1
ATOM 3416 N N . ARG A 1 429 ? 12.913 -31.336 -6.596 1.00 89.12 429 ARG A N 1
ATOM 3417 C CA . ARG A 1 429 ? 13.524 -32.503 -5.921 1.00 89.12 429 ARG A CA 1
ATOM 3418 C C . ARG A 1 429 ? 14.309 -32.126 -4.660 1.00 89.12 429 ARG A C 1
ATOM 3420 O O . ARG A 1 429 ? 15.460 -32.529 -4.499 1.00 89.12 429 ARG A O 1
ATOM 3427 N N . ARG A 1 430 ? 13.740 -31.289 -3.782 1.00 86.19 430 ARG A N 1
ATOM 3428 C CA . ARG A 1 430 ? 14.437 -30.785 -2.577 1.00 86.19 430 ARG A CA 1
ATOM 3429 C C . ARG A 1 430 ? 13.600 -30.916 -1.297 1.00 86.19 430 ARG A C 1
ATOM 3431 O O . ARG A 1 430 ? 13.235 -29.904 -0.694 1.00 86.19 430 ARG A O 1
ATOM 3438 N N . PRO A 1 431 ? 13.358 -32.142 -0.802 1.00 91.19 431 PRO A N 1
ATOM 3439 C CA . PRO A 1 431 ? 12.468 -32.370 0.338 1.00 91.19 431 PRO A CA 1
ATOM 3440 C C . PRO A 1 431 ? 12.959 -31.708 1.634 1.00 91.19 431 PRO A C 1
ATOM 3442 O O . PRO A 1 431 ? 12.162 -31.143 2.377 1.00 91.19 431 PRO A O 1
ATOM 3445 N N . HIS A 1 432 ? 14.267 -31.715 1.910 1.00 90.81 432 HIS A N 1
ATOM 3446 C CA . HIS A 1 432 ? 14.811 -31.093 3.124 1.00 90.81 432 HIS A CA 1
ATOM 3447 C C . HIS A 1 432 ? 14.598 -29.570 3.135 1.00 90.81 432 HIS A C 1
ATOM 3449 O O . HIS A 1 432 ? 14.134 -28.999 4.121 1.00 90.81 432 HIS A O 1
ATOM 3455 N N . SER A 1 433 ? 14.910 -28.921 2.013 1.00 92.88 433 SER A N 1
ATOM 3456 C CA . SER A 1 433 ? 14.756 -27.477 1.848 1.00 92.88 433 SER A CA 1
ATOM 3457 C C . SER A 1 433 ? 13.284 -27.062 1.905 1.00 92.88 433 SER A C 1
ATOM 3459 O O . SER A 1 433 ? 12.914 -26.172 2.670 1.00 92.88 433 SER A O 1
ATOM 3461 N N . LEU A 1 434 ? 12.425 -27.805 1.201 1.00 95.44 434 LEU A N 1
ATOM 3462 C CA . LEU A 1 434 ? 10.981 -27.613 1.243 1.00 95.44 434 LEU A CA 1
ATOM 3463 C C . LEU A 1 434 ? 10.419 -27.786 2.660 1.00 95.44 434 LEU A C 1
ATOM 3465 O O . LEU A 1 434 ? 9.573 -27.005 3.085 1.00 95.44 434 LEU A O 1
ATOM 3469 N N . SER A 1 435 ? 10.901 -28.773 3.421 1.00 96.00 435 SER A N 1
ATOM 3470 C CA . SER A 1 435 ? 10.478 -28.970 4.811 1.00 96.00 435 SER A CA 1
ATOM 3471 C C . SER A 1 435 ? 10.806 -27.753 5.679 1.00 96.00 435 SER A C 1
ATOM 3473 O O . SER A 1 435 ? 9.974 -27.345 6.486 1.00 96.00 435 SER A O 1
ATOM 3475 N N . ARG A 1 436 ? 11.987 -27.144 5.512 1.00 96.12 436 ARG A N 1
ATOM 3476 C CA . ARG A 1 436 ? 12.369 -25.909 6.222 1.00 96.12 436 ARG A CA 1
ATOM 3477 C C . ARG A 1 436 ? 11.428 -24.752 5.877 1.00 96.12 436 ARG A C 1
ATOM 3479 O O . ARG A 1 436 ? 10.967 -24.047 6.777 1.00 96.12 436 ARG A O 1
ATOM 3486 N N . LEU A 1 437 ? 11.088 -24.593 4.599 1.00 97.69 437 LEU A N 1
ATOM 3487 C CA . LEU A 1 437 ? 10.133 -23.578 4.160 1.00 97.69 437 LEU A CA 1
ATOM 3488 C C . LEU A 1 437 ? 8.733 -23.802 4.755 1.00 97.69 437 LEU A C 1
ATOM 3490 O O . LEU A 1 437 ? 8.159 -22.896 5.351 1.00 97.69 437 LEU A O 1
ATOM 3494 N N . LEU A 1 438 ? 8.197 -25.020 4.651 1.00 97.75 438 LEU A N 1
ATOM 3495 C CA . LEU A 1 438 ? 6.865 -25.354 5.167 1.00 97.75 438 LEU A CA 1
ATOM 3496 C C . LEU A 1 438 ? 6.777 -25.184 6.691 1.00 97.75 438 LEU A C 1
ATOM 3498 O O . LEU A 1 438 ? 5.766 -24.712 7.210 1.00 97.75 438 LEU A O 1
ATOM 3502 N N . GLN A 1 439 ? 7.842 -25.535 7.417 1.00 96.81 439 GLN A N 1
ATOM 3503 C CA . GLN A 1 439 ? 7.906 -25.347 8.866 1.00 96.81 439 GLN A CA 1
ATOM 3504 C C . GLN A 1 439 ? 8.006 -23.876 9.269 1.00 96.81 439 GLN A C 1
ATOM 3506 O O . GLN A 1 439 ? 7.355 -23.485 10.236 1.00 96.81 439 GLN A O 1
ATOM 3511 N N . SER A 1 440 ? 8.812 -23.073 8.564 1.00 97.75 440 SER A N 1
ATOM 3512 C CA . SER A 1 440 ? 8.915 -21.635 8.845 1.00 97.75 440 SER A CA 1
ATOM 3513 C C . SER A 1 440 ? 7.592 -20.926 8.554 1.00 97.75 440 SER A C 1
ATOM 3515 O O . SER A 1 440 ? 7.056 -20.284 9.452 1.00 97.75 440 SER A O 1
ATOM 3517 N N . ALA A 1 441 ? 6.987 -21.161 7.384 1.00 97.88 441 ALA A N 1
ATOM 3518 C CA . ALA A 1 441 ? 5.680 -20.603 7.033 1.00 97.88 441 ALA A CA 1
ATOM 3519 C C . ALA A 1 441 ? 4.560 -21.058 7.986 1.00 97.88 441 ALA A C 1
ATOM 3521 O O . ALA A 1 441 ? 3.702 -20.261 8.361 1.00 97.88 441 ALA A O 1
ATOM 3522 N N . GLY A 1 442 ? 4.567 -22.320 8.428 1.00 96.62 442 GLY A N 1
ATOM 3523 C CA . GLY A 1 442 ? 3.559 -22.844 9.358 1.00 96.62 442 GLY A CA 1
ATOM 3524 C C . GLY A 1 442 ? 3.634 -22.271 10.779 1.00 96.62 442 GLY A C 1
ATOM 3525 O O . GLY A 1 442 ? 2.663 -22.403 11.526 1.00 96.62 442 GLY A O 1
ATOM 3526 N N . LYS A 1 443 ? 4.762 -21.652 11.159 1.00 94.94 443 LYS A N 1
ATOM 3527 C CA . LYS A 1 443 ? 4.995 -21.017 12.472 1.00 94.94 443 LYS A CA 1
ATOM 3528 C C . LYS A 1 443 ? 4.847 -19.488 12.452 1.00 94.94 443 LYS A C 1
ATOM 3530 O O . LYS A 1 443 ? 5.044 -18.865 13.492 1.00 94.94 443 LYS A O 1
ATOM 3535 N N . SER A 1 444 ? 4.552 -18.889 11.301 1.00 97.19 444 SER A N 1
ATOM 3536 C CA . SER A 1 444 ? 4.401 -17.438 11.160 1.00 97.19 444 SER A CA 1
ATOM 3537 C C . SER A 1 444 ? 3.086 -16.914 11.747 1.00 97.19 444 SER A C 1
ATOM 3539 O O . SER A 1 444 ? 2.138 -17.674 11.946 1.00 97.19 444 SER A O 1
ATOM 3541 N N . ASN A 1 445 ? 3.042 -15.607 12.011 1.00 97.12 445 ASN A N 1
ATOM 3542 C CA . ASN A 1 445 ? 1.874 -14.895 12.533 1.00 97.12 445 ASN A CA 1
ATOM 3543 C C . ASN A 1 445 ? 0.998 -14.391 11.378 1.00 97.12 445 ASN A C 1
ATOM 3545 O O . ASN A 1 445 ? 1.501 -13.683 10.504 1.00 97.12 445 ASN A O 1
ATOM 3549 N N . TYR A 1 446 ? -0.293 -14.730 11.385 1.00 96.94 446 TYR A N 1
ATOM 3550 C CA . TYR A 1 446 ? -1.237 -14.460 10.286 1.00 96.94 446 TYR A CA 1
ATOM 3551 C C . TYR A 1 446 ? -2.353 -13.475 10.654 1.00 96.94 446 TYR A C 1
ATOM 3553 O O . TYR A 1 446 ? -3.230 -13.195 9.844 1.00 96.94 446 TYR A O 1
ATOM 3561 N N . LEU A 1 447 ? -2.314 -12.910 11.861 1.00 95.44 447 LEU A N 1
ATOM 3562 C CA . LEU A 1 447 ? -3.235 -11.882 12.350 1.00 95.44 447 LEU A CA 1
ATOM 3563 C C . LEU A 1 447 ? -4.709 -12.320 12.320 1.00 95.44 447 LEU A C 1
ATOM 3565 O O . LEU A 1 447 ? -5.592 -11.492 12.114 1.00 95.44 447 LEU A O 1
ATOM 3569 N N . GLY A 1 448 ? -4.959 -13.618 12.520 1.00 91.88 448 GLY A N 1
ATOM 3570 C CA . GLY A 1 448 ? -6.295 -14.226 12.468 1.00 91.88 448 GLY A CA 1
ATOM 3571 C C . GLY A 1 448 ? -6.816 -14.528 11.057 1.00 91.88 448 GLY A C 1
ATOM 3572 O O . GLY A 1 448 ? -7.893 -15.108 10.924 1.00 91.88 448 GLY A O 1
ATOM 3573 N N . ASP A 1 449 ? -6.071 -14.180 10.004 1.00 94.94 449 ASP A N 1
ATOM 3574 C CA . ASP A 1 449 ? -6.507 -14.421 8.630 1.00 94.94 449 ASP A CA 1
ATOM 3575 C C . ASP A 1 449 ? -6.422 -15.901 8.241 1.00 94.94 449 ASP A C 1
ATOM 3577 O O . ASP A 1 449 ? -5.522 -16.636 8.655 1.00 94.94 449 ASP A O 1
ATOM 3581 N N . GLN A 1 450 ? -7.339 -16.312 7.363 1.00 94.44 450 GLN A N 1
ATOM 3582 C CA . GLN A 1 450 ? -7.256 -17.593 6.671 1.00 94.44 450 GLN A CA 1
ATOM 3583 C C . GLN A 1 450 ? -6.399 -17.434 5.410 1.00 94.44 450 GLN A C 1
ATOM 3585 O O . GLN A 1 450 ? -6.722 -16.624 4.544 1.00 94.44 450 GLN A O 1
ATOM 3590 N N . VAL A 1 451 ? -5.323 -18.212 5.296 1.00 97.06 451 VAL A N 1
ATOM 3591 C CA . VAL A 1 451 ? -4.360 -18.133 4.186 1.00 97.06 451 VAL A CA 1
ATOM 3592 C C . VAL A 1 451 ? -4.267 -19.478 3.495 1.00 97.06 451 VAL A C 1
ATOM 3594 O O . VAL A 1 451 ? -3.857 -20.461 4.107 1.00 97.06 451 VAL A O 1
ATOM 3597 N N . ASP A 1 452 ? -4.606 -19.534 2.212 1.00 97.50 452 ASP A N 1
ATOM 3598 C CA . ASP A 1 452 ? -4.505 -20.770 1.435 1.00 97.50 452 ASP A CA 1
ATOM 3599 C C . ASP A 1 452 ? -3.069 -21.023 0.961 1.00 97.50 452 ASP A C 1
ATOM 3601 O O . ASP A 1 452 ? -2.354 -20.107 0.545 1.00 97.50 452 ASP A O 1
ATOM 3605 N N . LEU A 1 453 ? -2.668 -22.295 0.983 1.00 98.25 453 LEU A N 1
ATOM 3606 C CA . LEU A 1 453 ? -1.353 -22.768 0.564 1.00 98.25 453 LEU A CA 1
ATOM 3607 C C . LEU A 1 453 ? -1.459 -23.550 -0.747 1.00 98.25 453 LEU A C 1
ATOM 3609 O O . LEU A 1 453 ? -2.098 -24.597 -0.800 1.00 98.25 453 LEU A O 1
ATOM 3613 N N . MET A 1 454 ? -0.768 -23.093 -1.785 1.00 97.94 454 MET A N 1
ATOM 3614 C CA . MET A 1 454 ? -0.652 -23.757 -3.082 1.00 97.94 454 MET A CA 1
ATOM 3615 C C . MET A 1 454 ? 0.763 -24.303 -3.257 1.00 97.94 454 MET A C 1
ATOM 3617 O O . MET A 1 454 ? 1.732 -23.548 -3.232 1.00 97.94 454 MET A O 1
ATOM 3621 N N . ILE A 1 455 ? 0.901 -25.615 -3.451 1.00 97.75 455 ILE A N 1
ATOM 3622 C CA . ILE A 1 455 ? 2.196 -26.259 -3.700 1.00 97.75 455 ILE A CA 1
ATOM 3623 C C . ILE A 1 455 ? 2.235 -26.776 -5.138 1.00 97.75 455 ILE A C 1
ATOM 3625 O O . ILE A 1 455 ? 1.453 -27.649 -5.525 1.00 97.75 455 ILE A O 1
ATOM 3629 N N . HIS A 1 456 ? 3.177 -26.247 -5.914 1.00 96.62 456 HIS A N 1
ATOM 3630 C CA . HIS A 1 456 ? 3.419 -26.577 -7.312 1.00 96.62 456 HIS A CA 1
ATOM 3631 C C . HIS A 1 456 ? 4.666 -27.451 -7.429 1.00 96.62 456 HIS A C 1
ATOM 3633 O O . HIS A 1 456 ? 5.793 -26.974 -7.307 1.00 96.62 456 HIS A O 1
ATOM 3639 N N . MET A 1 457 ? 4.447 -28.736 -7.687 1.00 95.38 457 MET A N 1
ATOM 3640 C CA . MET A 1 457 ? 5.489 -29.722 -7.947 1.00 95.38 457 MET A CA 1
ATOM 3641 C C . MET A 1 457 ? 5.747 -29.831 -9.455 1.00 95.38 457 MET A C 1
ATOM 3643 O O . MET A 1 457 ? 4.813 -30.000 -10.251 1.00 95.38 457 MET A O 1
ATOM 3647 N N . GLU A 1 458 ? 7.013 -29.749 -9.854 1.00 93.50 458 GLU A N 1
ATOM 3648 C CA . GLU A 1 458 ? 7.448 -30.079 -11.216 1.00 93.50 458 GLU A CA 1
ATOM 3649 C C . GLU A 1 458 ? 7.277 -31.582 -11.499 1.00 93.50 458 GLU A C 1
ATOM 3651 O O . GLU A 1 458 ? 7.229 -32.396 -10.578 1.00 93.50 458 GLU A O 1
ATOM 3656 N N . GLN A 1 459 ? 7.200 -31.954 -12.780 1.00 93.81 459 GLN A N 1
ATOM 3657 C CA . GLN A 1 459 ? 7.059 -33.342 -13.236 1.00 93.81 459 GLN A CA 1
ATOM 3658 C C . GLN A 1 459 ? 8.129 -34.269 -12.661 1.00 93.81 459 GLN A C 1
ATOM 3660 O O . GLN A 1 459 ? 7.881 -35.457 -12.472 1.00 93.81 459 GLN A O 1
ATOM 3665 N N . SER A 1 460 ? 9.317 -33.734 -12.390 1.00 90.94 460 SER A N 1
ATOM 3666 C CA . SER A 1 460 ? 10.428 -34.522 -11.890 1.00 90.94 460 SER A CA 1
ATOM 3667 C C . SER A 1 460 ? 10.514 -34.631 -10.369 1.00 90.94 460 SER A C 1
ATOM 3669 O O . SER A 1 460 ? 11.535 -35.096 -9.866 1.00 90.94 460 SER A O 1
ATOM 3671 N N . ALA A 1 461 ? 9.461 -34.256 -9.636 1.00 92.12 461 ALA A N 1
ATOM 3672 C CA . ALA A 1 461 ? 9.451 -34.320 -8.183 1.00 92.12 461 ALA A CA 1
ATOM 3673 C C . ALA A 1 461 ? 9.654 -35.749 -7.645 1.00 92.12 461 ALA A C 1
ATOM 3675 O O . ALA A 1 461 ? 8.910 -36.691 -7.952 1.00 92.12 461 ALA A O 1
ATOM 3676 N N . ASP A 1 462 ? 10.664 -35.906 -6.790 1.00 91.19 462 ASP A N 1
ATOM 3677 C CA . ASP A 1 462 ? 11.061 -37.200 -6.244 1.00 91.19 462 ASP A CA 1
ATOM 3678 C C . ASP A 1 462 ? 10.015 -37.759 -5.258 1.00 91.19 462 ASP A C 1
ATOM 3680 O O . ASP A 1 462 ? 9.072 -37.091 -4.815 1.00 91.19 462 ASP A O 1
ATOM 3684 N N . ARG A 1 463 ? 10.141 -39.048 -4.919 1.00 92.12 463 ARG A N 1
ATOM 3685 C CA . ARG A 1 463 ? 9.196 -39.712 -4.004 1.00 92.12 463 ARG A CA 1
ATOM 3686 C C . ARG A 1 463 ? 9.167 -39.037 -2.630 1.00 92.12 463 ARG A C 1
ATOM 3688 O O . ARG A 1 463 ? 8.089 -38.902 -2.054 1.00 92.12 463 ARG A O 1
ATOM 3695 N N . ALA A 1 464 ? 10.322 -38.611 -2.122 1.00 94.38 464 ALA A N 1
ATOM 3696 C CA . ALA A 1 464 ? 10.436 -37.964 -0.821 1.00 94.38 464 ALA A CA 1
ATOM 3697 C C . ALA A 1 464 ? 9.687 -36.622 -0.781 1.00 94.38 464 ALA A C 1
ATOM 3699 O O . ALA A 1 464 ? 8.906 -36.396 0.145 1.00 94.38 464 ALA A O 1
ATOM 3700 N N . THR A 1 465 ? 9.835 -35.776 -1.808 1.00 93.38 465 THR A N 1
ATOM 3701 C CA . THR A 1 465 ? 9.103 -34.502 -1.925 1.00 93.38 465 THR A CA 1
ATOM 3702 C C . THR A 1 465 ? 7.601 -34.744 -2.007 1.00 93.38 465 THR A C 1
ATOM 3704 O O . THR A 1 465 ? 6.839 -34.138 -1.253 1.00 93.38 465 THR A O 1
ATOM 3707 N N . ARG A 1 466 ? 7.155 -35.701 -2.832 1.00 94.94 466 ARG A N 1
ATOM 3708 C CA . ARG A 1 466 ? 5.726 -36.051 -2.939 1.00 94.94 466 ARG A CA 1
ATOM 3709 C C . ARG A 1 466 ? 5.141 -36.544 -1.612 1.00 94.94 466 ARG A C 1
ATOM 3711 O O . ARG A 1 466 ? 4.034 -36.154 -1.245 1.00 94.94 466 ARG A O 1
ATOM 3718 N N . MET A 1 467 ? 5.872 -37.378 -0.871 1.00 94.88 467 MET A N 1
ATOM 3719 C CA . MET A 1 467 ? 5.436 -37.855 0.447 1.00 94.88 467 MET A CA 1
ATOM 3720 C C . MET A 1 467 ? 5.363 -36.722 1.476 1.00 94.88 467 MET A C 1
ATOM 3722 O O . MET A 1 467 ? 4.382 -36.640 2.219 1.00 94.88 467 MET A O 1
ATOM 3726 N N . LEU A 1 468 ? 6.355 -35.827 1.496 1.00 95.75 468 LEU A N 1
ATOM 3727 C CA . LEU A 1 468 ? 6.374 -34.654 2.373 1.00 95.75 468 LEU A CA 1
ATOM 3728 C C . LEU A 1 468 ? 5.163 -33.749 2.113 1.00 95.75 468 LEU A C 1
ATOM 3730 O O . LEU A 1 468 ? 4.418 -33.424 3.033 1.00 95.75 468 LEU A O 1
ATOM 3734 N N . VAL A 1 469 ? 4.924 -33.398 0.850 1.00 95.38 469 VAL A N 1
ATOM 3735 C CA . VAL A 1 469 ? 3.828 -32.510 0.442 1.00 95.38 469 VAL A CA 1
ATOM 3736 C C . VAL A 1 469 ? 2.455 -33.111 0.763 1.00 95.38 469 VAL A C 1
ATOM 3738 O O . VAL A 1 469 ? 1.570 -32.412 1.267 1.00 95.38 469 VAL A O 1
ATOM 3741 N N . ASN A 1 470 ? 2.271 -34.413 0.527 1.00 94.56 470 ASN A N 1
ATOM 3742 C CA . ASN A 1 470 ? 1.009 -35.093 0.822 1.00 94.56 470 ASN A CA 1
ATOM 3743 C C . ASN A 1 470 ? 0.737 -35.184 2.329 1.00 94.56 470 ASN A C 1
ATOM 3745 O O . ASN A 1 470 ? -0.388 -34.918 2.753 1.00 94.56 470 ASN A O 1
ATOM 3749 N N . SER A 1 471 ? 1.757 -35.500 3.132 1.00 95.25 471 SER A N 1
ATOM 3750 C CA . SER A 1 471 ? 1.625 -35.672 4.587 1.00 95.25 471 SER A CA 1
ATOM 3751 C C . SER A 1 471 ? 1.566 -34.361 5.376 1.00 95.25 471 SER A C 1
ATOM 3753 O O . SER A 1 471 ? 1.054 -34.346 6.495 1.00 95.25 471 SER A O 1
ATOM 3755 N N . PHE A 1 472 ? 2.055 -33.254 4.815 1.00 96.06 472 PHE A N 1
ATOM 3756 C CA . PHE A 1 472 ? 2.062 -31.962 5.496 1.00 96.06 472 PHE A CA 1
ATOM 3757 C C . PHE A 1 472 ? 0.642 -31.423 5.741 1.00 96.06 472 PHE A C 1
ATOM 3759 O O . PHE A 1 472 ? -0.159 -31.314 4.811 1.00 96.06 472 PHE A O 1
ATOM 3766 N N . VAL A 1 473 ? 0.334 -31.044 6.983 1.00 95.56 473 VAL A N 1
ATOM 3767 C CA . VAL A 1 473 ? -0.964 -30.465 7.367 1.00 95.56 473 VAL A CA 1
ATOM 3768 C C . VAL A 1 473 ? -0.830 -28.953 7.495 1.00 95.56 473 VAL A C 1
ATOM 3770 O O . VAL A 1 473 ? -0.082 -28.461 8.337 1.00 95.56 473 VAL A O 1
ATOM 3773 N N . TRP A 1 474 ? -1.592 -28.228 6.680 1.00 97.25 474 TRP A N 1
ATOM 3774 C CA . TRP A 1 474 ? -1.690 -26.774 6.735 1.00 97.25 474 TRP A CA 1
ATOM 3775 C C . TRP A 1 474 ? -2.842 -26.363 7.654 1.00 97.25 474 TRP A C 1
ATOM 3777 O O . TRP A 1 474 ? -3.943 -26.892 7.514 1.00 97.25 474 TRP A O 1
ATOM 3787 N N . LYS A 1 475 ? -2.582 -25.480 8.626 1.00 94.75 475 LYS A N 1
ATOM 3788 C CA . LYS A 1 475 ? -3.560 -25.121 9.672 1.00 94.75 475 LYS A CA 1
ATOM 3789 C C . LYS A 1 475 ? -4.245 -23.779 9.429 1.00 94.75 475 LYS A C 1
ATOM 3791 O O . LYS A 1 475 ? -5.285 -23.528 10.024 1.00 94.75 475 LYS A O 1
ATOM 3796 N N . GLN A 1 476 ? -3.646 -22.930 8.602 1.00 94.56 476 GLN A N 1
ATOM 3797 C CA . GLN A 1 476 ? -4.074 -21.553 8.386 1.00 94.56 476 GLN A CA 1
ATOM 3798 C C . GLN A 1 476 ? -5.131 -21.407 7.287 1.00 94.56 476 GLN A C 1
ATOM 3800 O O . GLN A 1 476 ? -5.729 -20.350 7.185 1.00 94.56 476 GLN A O 1
ATOM 3805 N N . GLY A 1 477 ? -5.356 -22.425 6.457 1.00 95.06 477 GLY A N 1
ATOM 3806 C CA . GLY A 1 477 ? -6.318 -22.366 5.357 1.00 95.06 477 GLY A CA 1
ATOM 3807 C C . GLY A 1 477 ? -6.346 -23.664 4.560 1.00 95.06 477 GLY A C 1
ATOM 3808 O O . GLY A 1 477 ? -5.988 -24.731 5.075 1.00 95.06 477 GLY A O 1
ATOM 3809 N N . ILE A 1 478 ? -6.739 -23.597 3.290 1.00 96.75 478 ILE A N 1
ATOM 3810 C CA . ILE A 1 478 ? -6.851 -24.778 2.427 1.00 96.75 478 ILE A CA 1
ATOM 3811 C C . ILE A 1 478 ? -5.506 -25.067 1.746 1.00 96.75 478 ILE A C 1
ATOM 3813 O O . ILE A 1 478 ? -4.829 -24.165 1.256 1.00 96.75 478 ILE A O 1
ATOM 3817 N N . LYS A 1 479 ? -5.108 -26.347 1.701 1.00 97.31 479 LYS A N 1
ATOM 3818 C CA . LYS A 1 479 ? -3.916 -26.817 0.974 1.00 97.31 479 LYS A CA 1
ATOM 3819 C C . LYS A 1 479 ? -4.299 -27.325 -0.418 1.00 97.31 479 LYS A C 1
ATOM 3821 O O . LYS A 1 479 ? -4.958 -28.357 -0.534 1.00 97.31 479 LYS A O 1
ATOM 3826 N N . PHE A 1 480 ? -3.808 -26.664 -1.460 1.00 96.88 480 PHE A N 1
ATOM 3827 C CA . PHE A 1 480 ? -3.944 -27.061 -2.860 1.00 96.88 480 PHE A CA 1
ATOM 3828 C C . PHE A 1 480 ? -2.637 -27.644 -3.393 1.00 96.88 480 PHE A C 1
ATOM 3830 O O . PHE A 1 480 ? -1.559 -27.093 -3.177 1.00 96.88 480 PHE A O 1
ATOM 3837 N N . LEU A 1 481 ? -2.732 -28.758 -4.119 1.00 96.19 481 LEU A N 1
ATOM 3838 C CA . LEU A 1 481 ? -1.583 -29.447 -4.699 1.00 96.19 481 LEU A CA 1
ATOM 3839 C C . LEU A 1 481 ? -1.705 -29.488 -6.219 1.00 96.19 481 LEU A C 1
ATOM 3841 O O . LEU A 1 481 ? -2.722 -29.933 -6.752 1.00 96.19 481 LEU A O 1
ATOM 3845 N N . ARG A 1 482 ? -0.644 -29.083 -6.917 1.00 95.25 482 ARG A N 1
ATOM 3846 C CA . ARG A 1 482 ? -0.523 -29.217 -8.371 1.00 95.25 482 ARG A CA 1
ATOM 3847 C C . ARG A 1 482 ? 0.771 -29.941 -8.707 1.00 95.25 482 ARG A C 1
ATOM 3849 O O . ARG A 1 482 ? 1.837 -29.543 -8.258 1.00 95.25 482 ARG A O 1
ATOM 3856 N N . HIS A 1 483 ? 0.676 -30.978 -9.531 1.00 94.56 483 HIS A N 1
ATOM 3857 C CA . HIS A 1 483 ? 1.821 -31.723 -10.048 1.00 94.56 483 HIS A CA 1
ATOM 3858 C C . HIS A 1 483 ? 1.816 -31.653 -11.574 1.00 94.56 483 HIS A C 1
ATOM 3860 O O . HIS A 1 483 ? 0.788 -31.928 -12.200 1.00 94.56 483 HIS A O 1
ATOM 3866 N N . ARG A 1 484 ? 2.928 -31.234 -12.185 1.00 92.56 484 ARG A N 1
ATOM 3867 C CA . ARG A 1 484 ? 3.030 -31.157 -13.648 1.00 92.56 484 ARG A CA 1
ATOM 3868 C C . ARG A 1 484 ? 3.171 -32.553 -14.255 1.00 92.56 484 ARG A C 1
ATOM 3870 O O . ARG A 1 484 ? 3.884 -33.398 -13.738 1.00 92.56 484 ARG A O 1
ATOM 3877 N N . VAL A 1 485 ? 2.512 -32.771 -15.392 1.00 92.06 485 VAL A N 1
ATOM 3878 C CA . VAL A 1 485 ? 2.628 -34.024 -16.165 1.00 92.06 485 VAL A CA 1
ATOM 3879 C C . VAL A 1 485 ? 3.835 -33.992 -17.106 1.00 92.06 485 VAL A C 1
ATOM 3881 O O . VAL A 1 485 ? 4.457 -35.017 -17.349 1.00 92.06 485 VAL A O 1
ATOM 3884 N N . LYS A 1 486 ? 4.190 -32.808 -17.618 1.00 90.38 486 LYS A N 1
ATOM 3885 C CA . LYS A 1 486 ? 5.347 -32.580 -18.491 1.00 90.38 486 LYS A CA 1
ATOM 3886 C C . LYS A 1 486 ? 6.257 -31.531 -17.868 1.00 90.38 486 LYS A C 1
ATOM 3888 O O . LYS A 1 486 ? 5.759 -30.525 -17.361 1.00 90.38 486 LYS A O 1
ATOM 3893 N N . LYS A 1 487 ? 7.571 -31.750 -17.965 1.00 87.88 487 LYS A N 1
ATOM 3894 C CA . LYS A 1 487 ? 8.593 -30.821 -17.475 1.00 87.88 487 LYS A CA 1
ATOM 3895 C C . LYS A 1 487 ? 8.425 -29.445 -18.123 1.00 87.88 487 LYS A C 1
ATOM 3897 O O . LYS A 1 487 ? 8.577 -29.312 -19.338 1.00 87.88 487 LYS A O 1
ATOM 3902 N N . GLY A 1 488 ? 8.094 -28.441 -17.312 1.00 79.88 488 GLY A N 1
ATOM 3903 C CA . GLY A 1 488 ? 7.883 -27.062 -17.767 1.00 79.88 488 GLY A CA 1
ATOM 3904 C C . GLY A 1 488 ? 9.143 -26.200 -17.670 1.00 79.88 488 GLY A C 1
ATOM 3905 O O . GLY A 1 488 ? 9.373 -25.328 -18.506 1.00 79.88 488 GLY A O 1
ATOM 3906 N N . GLY A 1 489 ? 9.990 -26.463 -16.674 1.00 85.38 489 GLY A N 1
ATOM 3907 C CA . GLY A 1 489 ? 11.138 -25.622 -16.351 1.00 85.38 489 GLY A CA 1
ATOM 3908 C C . GLY A 1 489 ? 10.751 -24.372 -15.551 1.00 85.38 489 GLY A C 1
ATOM 3909 O O . GLY A 1 489 ? 9.580 -24.090 -15.307 1.00 85.38 489 GLY A O 1
ATOM 3910 N N . LEU A 1 490 ? 11.761 -23.599 -15.139 1.00 82.69 490 LEU A N 1
ATOM 3911 C CA . LEU A 1 490 ? 11.605 -22.546 -14.125 1.00 82.69 490 LEU A CA 1
ATOM 3912 C C . LEU A 1 490 ? 10.653 -21.407 -14.534 1.00 82.69 490 LEU A C 1
ATOM 3914 O O . LEU A 1 490 ? 9.909 -20.900 -13.702 1.00 82.69 490 LEU A O 1
ATOM 3918 N N . MET A 1 491 ? 10.660 -20.994 -15.807 1.00 88.19 491 MET A N 1
ATOM 3919 C CA . MET A 1 491 ? 9.806 -19.894 -16.273 1.00 88.19 491 MET A CA 1
ATOM 3920 C C . MET A 1 491 ? 8.313 -20.267 -16.214 1.00 88.19 491 MET A C 1
ATOM 3922 O O . MET A 1 491 ? 7.590 -19.569 -15.504 1.00 88.19 491 MET A O 1
ATOM 3926 N N . PRO A 1 492 ? 7.835 -21.357 -16.852 1.00 89.94 492 PRO A N 1
ATOM 3927 C CA . PRO A 1 492 ? 6.451 -21.798 -16.676 1.00 89.94 492 PRO A CA 1
ATOM 3928 C C . PRO A 1 492 ? 6.114 -22.134 -15.223 1.00 89.94 492 PRO A C 1
ATOM 3930 O O . PRO A 1 492 ? 5.014 -21.825 -14.772 1.00 89.94 492 PRO A O 1
ATOM 3933 N N . ALA A 1 493 ? 7.051 -22.725 -14.467 1.00 89.44 493 ALA A N 1
ATOM 3934 C CA . ALA A 1 493 ? 6.839 -23.048 -13.058 1.00 89.44 493 ALA A CA 1
ATOM 3935 C C . ALA A 1 493 ? 6.462 -21.815 -12.227 1.00 89.44 493 ALA A C 1
ATOM 3937 O O . ALA A 1 493 ? 5.519 -21.908 -11.452 1.00 89.44 493 ALA A O 1
ATOM 3938 N N . ILE A 1 494 ? 7.128 -20.674 -12.438 1.00 92.25 494 ILE A N 1
ATOM 3939 C CA . ILE A 1 494 ? 6.848 -19.426 -11.713 1.00 92.25 494 ILE A CA 1
ATOM 3940 C C . ILE A 1 494 ? 5.647 -18.688 -12.297 1.00 92.25 494 ILE A C 1
ATOM 3942 O O . ILE A 1 494 ? 4.720 -18.356 -11.563 1.00 92.25 494 ILE A O 1
ATOM 3946 N N . VAL A 1 495 ? 5.626 -18.451 -13.609 1.00 93.38 495 VAL A N 1
ATOM 3947 C CA . VAL A 1 495 ? 4.595 -17.600 -14.224 1.00 93.38 495 VAL A CA 1
ATOM 3948 C C . VAL A 1 495 ? 3.206 -18.228 -14.109 1.00 93.38 495 VAL A C 1
ATOM 3950 O O . VAL A 1 495 ? 2.249 -17.540 -13.775 1.00 93.38 495 VAL A O 1
ATOM 3953 N N . GLU A 1 496 ? 3.086 -19.541 -14.309 1.00 92.50 496 GLU A N 1
ATOM 3954 C CA . GLU A 1 496 ? 1.801 -20.253 -14.244 1.00 92.50 496 GLU A CA 1
ATOM 3955 C C . GLU A 1 496 ? 1.451 -20.760 -12.834 1.00 92.50 496 GLU A C 1
ATOM 3957 O O . GLU A 1 496 ? 0.476 -21.505 -12.680 1.00 92.50 496 GLU A O 1
ATOM 3962 N N . SER A 1 497 ? 2.265 -20.436 -11.820 1.00 93.31 497 SER A N 1
ATOM 3963 C CA . SER A 1 497 ? 1.980 -20.819 -10.430 1.00 93.31 497 SER A CA 1
ATOM 3964 C C . SER A 1 497 ? 0.750 -20.098 -9.886 1.00 93.31 497 SER A C 1
ATOM 3966 O O . SER A 1 497 ? -0.003 -20.666 -9.106 1.00 93.31 497 SER A O 1
ATOM 3968 N N . TRP A 1 498 ? 0.497 -18.880 -10.361 1.00 96.00 498 TRP A N 1
ATOM 3969 C CA . TRP A 1 498 ? -0.597 -18.054 -9.885 1.00 96.00 498 TRP A CA 1
ATOM 3970 C C . TRP A 1 498 ? -1.148 -17.157 -10.989 1.00 96.00 498 TRP A C 1
ATOM 3972 O O . TRP A 1 498 ? -0.394 -16.543 -11.753 1.00 96.00 498 TRP A O 1
ATOM 3982 N N . TYR A 1 499 ? -2.477 -17.073 -11.040 1.00 95.75 499 TYR A N 1
ATOM 3983 C CA . TYR A 1 499 ? -3.216 -16.109 -11.839 1.00 95.75 499 TYR A CA 1
ATOM 3984 C C . TYR A 1 499 ? -4.387 -15.576 -10.997 1.00 95.75 499 TYR A C 1
ATOM 3986 O O . TYR A 1 499 ? -5.261 -16.367 -10.642 1.00 95.75 499 TYR A O 1
ATOM 3994 N N . PRO A 1 500 ? -4.417 -14.276 -10.667 1.00 96.19 500 PRO A N 1
ATOM 3995 C CA . PRO A 1 500 ? -5.385 -13.716 -9.725 1.00 96.19 500 PRO A CA 1
ATOM 3996 C C . PRO A 1 500 ? -6.805 -13.674 -10.280 1.00 96.19 500 PRO A C 1
ATOM 3998 O O . PRO A 1 500 ? -7.019 -13.215 -11.410 1.00 96.19 500 PRO A O 1
ATOM 4001 N N . SER A 1 501 ? -7.782 -14.044 -9.450 1.00 94.94 501 SER A N 1
ATOM 4002 C CA . SER A 1 501 ? -9.206 -14.022 -9.809 1.00 94.94 501 SER A CA 1
ATOM 4003 C C . SER A 1 501 ? -9.863 -12.640 -9.656 1.00 94.94 501 SER A C 1
ATOM 4005 O O . SER A 1 501 ? -10.770 -12.306 -10.418 1.00 94.94 501 SER A O 1
ATOM 4007 N N . HIS A 1 502 ? -9.376 -11.801 -8.734 1.00 95.62 502 HIS A N 1
ATOM 4008 C CA . HIS A 1 502 ? -9.821 -10.412 -8.530 1.00 95.62 502 HIS A CA 1
ATOM 4009 C C . HIS A 1 502 ? -8.646 -9.468 -8.187 1.00 95.62 502 HIS A C 1
ATOM 4011 O O . HIS A 1 502 ? -7.481 -9.846 -8.293 1.00 95.62 502 HIS A O 1
ATOM 4017 N N . ASN A 1 503 ? -8.926 -8.197 -7.870 1.00 95.25 503 ASN A N 1
ATOM 4018 C CA . ASN A 1 503 ? -7.905 -7.150 -7.639 1.00 95.25 503 ASN A CA 1
ATOM 4019 C C . ASN A 1 503 ? -7.408 -7.055 -6.191 1.00 95.25 503 ASN A C 1
ATOM 4021 O O . ASN A 1 503 ? -6.484 -6.300 -5.895 1.00 95.25 503 ASN A O 1
ATOM 4025 N N . ASP A 1 504 ? -8.034 -7.816 -5.305 1.00 96.31 504 ASP A N 1
ATOM 4026 C CA . ASP A 1 504 ? -7.712 -7.865 -3.880 1.00 96.31 504 ASP A CA 1
ATOM 4027 C C . ASP A 1 504 ? -7.076 -9.216 -3.496 1.00 96.31 504 ASP A C 1
ATOM 4029 O O . ASP A 1 504 ? -6.832 -9.471 -2.321 1.00 96.31 504 ASP A O 1
ATOM 4033 N N . GLU A 1 505 ? -6.803 -10.066 -4.496 1.00 97.31 505 GLU A N 1
ATOM 4034 C CA . GLU A 1 505 ? -6.076 -11.328 -4.366 1.00 97.31 505 GLU A CA 1
ATOM 4035 C C . GLU A 1 505 ? -4.591 -11.086 -4.664 1.00 97.31 505 GLU A C 1
ATOM 4037 O O . GLU A 1 505 ? -4.229 -10.642 -5.752 1.00 97.31 505 GLU A O 1
ATOM 4042 N N . TYR A 1 506 ? -3.721 -11.385 -3.712 1.00 98.00 506 TYR A N 1
ATOM 4043 C CA . TYR A 1 506 ? -2.273 -11.226 -3.796 1.00 98.00 506 TYR A CA 1
ATOM 4044 C C . TYR A 1 506 ? -1.608 -12.590 -3.653 1.00 98.00 506 TYR A C 1
ATOM 4046 O O . TYR A 1 506 ? -2.146 -13.469 -2.987 1.00 98.00 506 TYR A O 1
ATOM 4054 N N . ALA A 1 507 ? -0.406 -12.765 -4.200 1.00 97.62 507 ALA A N 1
ATOM 4055 C CA . ALA A 1 507 ? 0.355 -13.995 -3.992 1.00 97.62 507 ALA A CA 1
ATOM 4056 C C . ALA A 1 507 ? 1.750 -13.729 -3.446 1.00 97.62 507 ALA A C 1
ATOM 4058 O O . ALA A 1 507 ? 2.507 -12.927 -3.998 1.00 97.62 507 ALA A O 1
ATOM 4059 N N . VAL A 1 508 ? 2.097 -14.465 -2.393 1.00 98.38 508 VAL A N 1
ATOM 4060 C CA . VAL A 1 508 ? 3.465 -14.627 -1.907 1.00 98.38 508 VAL A CA 1
ATOM 4061 C C . VAL A 1 508 ? 4.089 -15.786 -2.676 1.00 98.38 508 VAL A C 1
ATOM 4063 O O . VAL A 1 508 ? 3.748 -16.943 -2.434 1.00 98.38 508 VAL A O 1
ATOM 4066 N N . LEU A 1 509 ? 4.988 -15.476 -3.610 1.00 97.56 509 LEU A N 1
ATOM 4067 C CA . LEU A 1 509 ? 5.678 -16.481 -4.421 1.00 97.56 509 LEU A CA 1
ATOM 4068 C C . LEU A 1 509 ? 6.999 -16.880 -3.758 1.00 97.56 509 LEU A C 1
ATOM 4070 O O . LEU A 1 509 ? 7.890 -16.038 -3.597 1.00 97.56 509 LEU A O 1
ATOM 4074 N N . LEU A 1 510 ? 7.129 -18.161 -3.405 1.00 97.25 510 LEU A N 1
ATOM 4075 C CA . LEU A 1 510 ? 8.303 -18.742 -2.750 1.00 97.25 510 LEU A CA 1
ATOM 4076 C C . LEU A 1 510 ? 8.822 -19.963 -3.525 1.00 97.25 510 LEU A C 1
ATOM 4078 O O . LEU A 1 510 ? 8.055 -20.805 -3.994 1.00 97.25 510 LEU A O 1
ATOM 4082 N N . GLU A 1 511 ? 10.142 -20.082 -3.619 1.00 94.44 511 GLU A N 1
ATOM 4083 C CA . GLU A 1 511 ? 10.824 -21.292 -4.092 1.00 94.44 511 GLU A CA 1
ATOM 4084 C C . GLU A 1 511 ? 11.240 -22.162 -2.898 1.00 94.44 511 GLU A C 1
ATOM 4086 O O . GLU A 1 511 ? 11.372 -21.674 -1.775 1.00 94.44 511 GLU A O 1
ATOM 4091 N N . ASP A 1 512 ? 11.470 -23.454 -3.131 1.00 92.19 512 ASP A N 1
ATOM 4092 C CA . ASP A 1 512 ? 11.822 -24.409 -2.075 1.00 92.19 512 ASP A CA 1
ATOM 4093 C C . ASP A 1 512 ? 13.139 -24.119 -1.334 1.00 92.19 512 ASP A C 1
ATOM 4095 O O . ASP A 1 512 ? 13.358 -24.692 -0.267 1.00 92.19 512 ASP A O 1
ATOM 4099 N N . ASP A 1 513 ? 14.002 -23.233 -1.841 1.00 90.31 513 ASP A N 1
ATOM 4100 C CA . ASP A 1 513 ? 15.259 -22.798 -1.215 1.00 90.31 513 ASP A CA 1
ATOM 4101 C C . ASP A 1 513 ? 15.126 -21.571 -0.300 1.00 90.31 513 ASP A C 1
ATOM 4103 O O . ASP A 1 513 ? 16.122 -21.106 0.272 1.00 90.31 513 ASP A O 1
ATOM 4107 N N . ILE A 1 514 ? 13.901 -21.081 -0.119 1.00 95.88 514 ILE A N 1
ATOM 4108 C CA . ILE A 1 514 ? 13.584 -19.944 0.737 1.00 95.88 514 ILE A CA 1
ATOM 4109 C C . ILE A 1 514 ? 13.239 -20.406 2.154 1.00 95.88 514 ILE A C 1
ATOM 4111 O O . ILE A 1 514 ? 12.657 -21.462 2.378 1.00 95.88 514 ILE A O 1
ATOM 4115 N N . GLU A 1 515 ? 13.594 -19.590 3.136 1.00 96.56 515 GLU A N 1
ATOM 4116 C CA . GLU A 1 515 ? 13.048 -19.650 4.491 1.00 96.56 515 GLU A CA 1
ATOM 4117 C C . GLU A 1 515 ? 12.450 -18.285 4.828 1.00 96.56 515 GLU A C 1
ATOM 4119 O O . GLU A 1 515 ? 13.014 -17.256 4.445 1.00 96.56 515 GLU A O 1
ATOM 4124 N N . VAL A 1 516 ? 11.302 -18.270 5.508 1.00 98.31 516 VAL A N 1
ATOM 4125 C CA . VAL A 1 516 ? 10.576 -17.036 5.838 1.00 98.31 516 VAL A CA 1
ATOM 4126 C C . VAL A 1 516 ? 10.655 -16.705 7.325 1.00 98.31 516 VAL A C 1
ATOM 4128 O O . VAL A 1 516 ? 10.717 -17.580 8.185 1.00 98.31 516 VAL A O 1
ATOM 4131 N N . SER A 1 517 ? 10.638 -15.413 7.631 1.00 98.31 517 SER A N 1
ATOM 4132 C CA . SER A 1 517 ? 10.508 -14.891 8.992 1.00 98.31 517 SER A CA 1
ATOM 4133 C C . SER A 1 517 ? 9.116 -15.202 9.563 1.00 98.31 517 SER A C 1
ATOM 4135 O O . SER A 1 517 ? 8.139 -15.186 8.812 1.00 98.31 517 SER A O 1
ATOM 4137 N N . PRO A 1 518 ? 8.953 -15.358 10.890 1.00 97.94 518 PRO A N 1
ATOM 4138 C CA . PRO A 1 518 ? 7.631 -15.390 11.521 1.00 97.94 518 PRO A CA 1
ATOM 4139 C C . PRO A 1 518 ? 6.742 -14.166 11.214 1.00 97.94 518 PRO A C 1
ATOM 4141 O O . PRO A 1 518 ? 5.526 -14.242 11.369 1.00 97.94 518 PRO A O 1
ATOM 4144 N N . LEU A 1 519 ? 7.328 -13.052 10.764 1.00 98.38 519 LEU A N 1
ATOM 4145 C CA . LEU A 1 519 ? 6.669 -11.766 10.512 1.00 98.38 519 LEU A CA 1
ATOM 4146 C C . LEU A 1 519 ? 6.452 -11.462 9.021 1.00 98.38 519 LEU A C 1
ATOM 4148 O O . LEU A 1 519 ? 6.007 -10.364 8.687 1.00 98.38 519 LEU A O 1
ATOM 4152 N N . PHE A 1 520 ? 6.743 -12.398 8.107 1.00 98.44 520 PHE A N 1
ATOM 4153 C CA . PHE A 1 520 ? 6.623 -12.130 6.665 1.00 98.44 520 PHE A CA 1
ATOM 4154 C C . PHE A 1 520 ? 5.207 -11.699 6.257 1.00 98.44 520 PHE A C 1
ATOM 4156 O O . PHE A 1 520 ? 5.037 -10.800 5.429 1.00 98.44 520 PHE A O 1
ATOM 4163 N N . TYR A 1 521 ? 4.191 -12.312 6.866 1.00 98.38 521 TYR A N 1
ATOM 4164 C CA . TYR A 1 521 ? 2.795 -11.993 6.601 1.00 98.38 521 TYR A CA 1
ATOM 4165 C C . TYR A 1 521 ? 2.406 -10.635 7.189 1.00 98.38 521 TYR A C 1
ATOM 4167 O O . TYR A 1 521 ? 1.767 -9.836 6.512 1.00 98.38 521 TYR A O 1
ATOM 4175 N N . VAL A 1 522 ? 2.874 -10.331 8.404 1.00 98.12 522 VAL A N 1
ATOM 4176 C CA . VAL A 1 522 ? 2.675 -9.033 9.068 1.00 98.12 522 VAL A CA 1
ATOM 4177 C C . VAL A 1 522 ? 3.207 -7.895 8.195 1.00 98.12 522 VAL A C 1
ATOM 4179 O O . VAL A 1 522 ? 2.478 -6.945 7.910 1.00 98.12 522 VAL A O 1
ATOM 4182 N N . TRP A 1 523 ? 4.441 -8.023 7.697 1.00 98.19 523 TRP A N 1
ATOM 4183 C CA . TRP A 1 523 ? 5.041 -7.060 6.768 1.00 98.19 523 TRP A CA 1
ATOM 4184 C C . TRP A 1 523 ? 4.234 -6.907 5.475 1.00 98.19 523 TRP A C 1
ATOM 4186 O O . TRP A 1 523 ? 3.994 -5.786 5.017 1.00 98.19 523 TRP A O 1
ATOM 4196 N N . SER A 1 524 ? 3.783 -8.030 4.910 1.00 98.44 524 SER A N 1
ATOM 4197 C CA . SER A 1 524 ? 2.991 -8.053 3.678 1.00 98.44 524 SER A CA 1
ATOM 4198 C C . SER A 1 524 ? 1.654 -7.335 3.862 1.00 98.44 524 SER A C 1
ATOM 4200 O O . SER A 1 524 ? 1.339 -6.418 3.104 1.00 98.44 524 SER A O 1
ATOM 4202 N N . LYS A 1 525 ? 0.890 -7.699 4.900 1.00 97.94 525 LYS A N 1
ATOM 4203 C CA . LYS A 1 525 ? -0.436 -7.137 5.173 1.00 97.94 525 LYS A CA 1
ATOM 4204 C C . LYS A 1 525 ? -0.363 -5.653 5.526 1.00 97.94 525 LYS A C 1
ATOM 4206 O O . LYS A 1 525 ? -1.135 -4.868 4.977 1.00 97.94 525 LYS A O 1
ATOM 4211 N N . TYR A 1 526 ? 0.598 -5.254 6.362 1.00 97.88 526 TYR A N 1
ATOM 4212 C CA . TYR A 1 526 ? 0.811 -3.846 6.701 1.00 97.88 526 TYR A CA 1
ATOM 4213 C C . TYR A 1 526 ? 1.130 -3.007 5.456 1.00 97.88 526 TYR A C 1
ATOM 4215 O O . TYR A 1 526 ? 0.484 -1.988 5.209 1.00 97.88 526 TYR A O 1
ATOM 4223 N N . SER A 1 527 ? 2.060 -3.476 4.620 1.00 97.75 527 SER A N 1
ATOM 4224 C CA . SER A 1 527 ? 2.462 -2.777 3.394 1.00 97.75 527 SER A CA 1
ATOM 4225 C C . SER A 1 527 ? 1.323 -2.688 2.370 1.00 97.75 527 SER A C 1
ATOM 4227 O O . SER A 1 527 ? 1.118 -1.630 1.774 1.00 97.75 527 SER A O 1
ATOM 4229 N N . ILE A 1 528 ? 0.543 -3.762 2.185 1.00 97.75 528 ILE A N 1
ATOM 4230 C CA . ILE A 1 528 ? -0.633 -3.753 1.301 1.00 97.75 528 ILE A CA 1
ATOM 4231 C C . ILE A 1 528 ? -1.651 -2.721 1.798 1.00 97.75 528 ILE A C 1
ATOM 4233 O O . ILE A 1 528 ? -2.047 -1.842 1.034 1.00 97.75 528 ILE A O 1
ATOM 4237 N N . LEU A 1 529 ? -2.047 -2.770 3.072 1.00 96.31 529 LEU A N 1
ATOM 4238 C CA . LEU A 1 529 ? -3.006 -1.810 3.632 1.00 96.31 529 LEU A CA 1
ATOM 4239 C C . LEU A 1 529 ? -2.513 -0.365 3.482 1.00 96.31 529 LEU A C 1
ATOM 4241 O O . LEU A 1 529 ? -3.270 0.499 3.031 1.00 96.31 529 LEU A O 1
ATOM 4245 N N . LYS A 1 530 ? -1.232 -0.115 3.788 1.00 94.12 530 LYS A N 1
ATOM 4246 C CA . LYS A 1 530 ? -0.623 1.218 3.732 1.00 94.12 530 LYS A CA 1
ATOM 4247 C C . LYS A 1 530 ? -0.552 1.784 2.317 1.00 94.12 530 LYS A C 1
ATOM 4249 O O . LYS A 1 530 ? -0.866 2.957 2.139 1.00 94.12 530 LYS A O 1
ATOM 4254 N N . TYR A 1 531 ? -0.150 1.000 1.319 1.00 94.81 531 TYR A N 1
ATOM 4255 C CA . TYR A 1 531 ? 0.124 1.529 -0.026 1.00 94.81 531 TYR A CA 1
ATOM 4256 C C . TYR A 1 531 ? -1.003 1.299 -1.036 1.00 94.81 531 TYR A C 1
ATOM 4258 O O . TYR A 1 531 ? -1.086 2.026 -2.022 1.00 94.81 531 TYR A O 1
ATOM 4266 N N . ARG A 1 532 ? -1.899 0.332 -0.808 1.00 92.31 532 ARG A N 1
ATOM 4267 C CA . ARG A 1 532 ? -3.006 0.027 -1.734 1.00 92.31 532 ARG A CA 1
ATOM 4268 C C . ARG A 1 532 ? -4.354 0.569 -1.284 1.00 92.31 532 ARG A C 1
ATOM 4270 O O . ARG A 1 532 ? -5.138 0.978 -2.135 1.00 92.31 532 ARG A O 1
ATOM 4277 N N . TYR A 1 533 ? -4.616 0.594 0.022 1.00 90.31 533 TYR A N 1
ATOM 4278 C CA . TYR A 1 533 ? -5.948 0.908 0.558 1.00 90.31 533 TYR A CA 1
ATOM 4279 C C . TYR A 1 533 ? -6.022 2.236 1.317 1.00 90.31 533 TYR A C 1
ATOM 4281 O O . TYR A 1 533 ? -7.096 2.635 1.756 1.00 90.31 533 TYR A O 1
ATOM 4289 N N . SER A 1 534 ? -4.914 2.973 1.417 1.00 78.56 534 SER A N 1
ATOM 4290 C CA . SER A 1 534 ? -4.881 4.303 2.041 1.00 78.56 534 SER A CA 1
ATOM 4291 C C . SER A 1 534 ? -5.433 5.435 1.163 1.00 78.56 534 SER A C 1
ATOM 4293 O O . SER A 1 534 ? -5.540 6.562 1.638 1.00 78.56 534 SER A O 1
ATOM 4295 N N . GLY A 1 535 ? -5.806 5.155 -0.093 1.00 70.25 535 GLY A N 1
ATOM 4296 C CA . GLY A 1 535 ? -6.348 6.139 -1.042 1.00 70.25 535 GLY A CA 1
ATOM 4297 C C . GLY A 1 535 ? -5.315 6.768 -1.985 1.00 70.25 535 GLY A C 1
ATOM 4298 O O . GLY A 1 535 ? -5.673 7.616 -2.803 1.00 70.25 535 GLY A O 1
ATOM 4299 N N . ASN A 1 536 ? -4.050 6.341 -1.924 1.00 79.56 536 ASN A N 1
ATOM 4300 C CA . ASN A 1 536 ? -2.997 6.831 -2.811 1.00 79.56 536 ASN A CA 1
ATOM 4301 C C . ASN A 1 536 ? -3.081 6.196 -4.215 1.00 79.56 536 ASN A C 1
ATOM 4303 O O . ASN A 1 536 ? -2.771 5.018 -4.412 1.00 79.56 536 ASN A O 1
ATOM 4307 N N . LYS A 1 537 ? -3.478 6.997 -5.211 1.00 81.75 537 LYS A N 1
ATOM 4308 C CA . LYS A 1 537 ? -3.632 6.542 -6.604 1.00 81.75 537 LYS A CA 1
ATOM 4309 C C . LYS A 1 537 ? -2.301 6.218 -7.285 1.00 81.75 537 LYS A C 1
ATOM 4311 O O . LYS A 1 537 ? -2.265 5.319 -8.125 1.00 81.75 537 LYS A O 1
ATOM 4316 N N . ASP A 1 538 ? -1.225 6.922 -6.945 1.00 85.75 538 ASP A N 1
ATOM 4317 C CA . ASP A 1 538 ? 0.086 6.694 -7.554 1.00 85.75 538 ASP A CA 1
ATOM 4318 C C . ASP A 1 538 ? 0.739 5.426 -7.025 1.00 85.75 538 ASP A C 1
ATOM 4320 O O . ASP A 1 538 ? 1.219 4.623 -7.825 1.00 85.75 538 ASP A O 1
ATOM 4324 N N . ALA A 1 539 ? 0.659 5.181 -5.717 1.00 86.56 539 ALA A N 1
ATOM 4325 C CA . ALA A 1 539 ? 1.103 3.927 -5.114 1.00 86.56 539 ALA A CA 1
ATOM 4326 C C . ALA A 1 539 ? 0.373 2.726 -5.734 1.00 86.56 539 ALA A C 1
ATOM 4328 O O . ALA A 1 539 ? 1.011 1.775 -6.188 1.00 86.56 539 ALA A O 1
ATOM 4329 N N . TYR A 1 540 ? -0.960 2.813 -5.844 1.00 88.25 540 TYR A N 1
ATOM 4330 C CA . TYR A 1 540 ? -1.792 1.801 -6.498 1.00 88.25 540 TYR A CA 1
ATOM 4331 C C . TYR A 1 540 ? -1.334 1.502 -7.932 1.00 88.25 540 TYR A C 1
ATOM 4333 O O . TYR A 1 540 ? -1.290 0.341 -8.341 1.00 88.25 540 TYR A O 1
ATOM 4341 N N . ARG A 1 541 ? -0.980 2.546 -8.688 1.00 91.69 541 ARG A N 1
ATOM 4342 C CA . ARG A 1 541 ? -0.579 2.460 -10.095 1.00 91.69 541 ARG A CA 1
ATOM 4343 C C . ARG A 1 541 ? 0.845 1.940 -10.288 1.00 91.69 541 ARG A C 1
ATOM 4345 O O . ARG A 1 541 ? 1.077 1.131 -11.184 1.00 91.69 541 ARG A O 1
ATOM 4352 N N . LEU A 1 542 ? 1.801 2.443 -9.513 1.00 95.19 542 LEU A N 1
ATOM 4353 C CA . LEU A 1 542 ? 3.236 2.260 -9.752 1.00 95.19 542 LEU A CA 1
ATOM 4354 C C . LEU A 1 542 ? 3.828 1.062 -9.011 1.00 95.19 542 LEU A C 1
ATOM 4356 O O . LEU A 1 542 ? 4.802 0.481 -9.492 1.00 95.19 542 LEU A O 1
ATOM 4360 N N . MET A 1 543 ? 3.274 0.699 -7.854 1.00 96.44 543 MET A N 1
ATOM 4361 C CA . MET A 1 543 ? 3.812 -0.385 -7.043 1.00 96.44 543 MET A CA 1
ATOM 4362 C C . MET A 1 543 ? 3.317 -1.736 -7.563 1.00 96.44 543 MET A C 1
ATOM 4364 O O . MET A 1 543 ? 2.116 -1.967 -7.554 1.00 96.44 543 MET A O 1
ATOM 4368 N N . TYR A 1 544 ? 4.217 -2.623 -7.996 1.00 97.19 544 TYR A N 1
ATOM 4369 C CA . TYR A 1 544 ? 3.860 -3.957 -8.521 1.00 97.19 544 TYR A CA 1
ATOM 4370 C C . TYR A 1 544 ? 4.018 -5.093 -7.506 1.00 97.19 544 TYR A C 1
ATOM 4372 O O . TYR A 1 544 ? 3.696 -6.247 -7.803 1.00 97.19 544 TYR A O 1
ATOM 4380 N N . GLY A 1 545 ? 4.552 -4.792 -6.324 1.00 97.94 545 GLY A N 1
ATOM 4381 C CA . GLY A 1 545 ? 4.756 -5.789 -5.289 1.00 97.94 545 GLY A CA 1
ATOM 4382 C C . GLY A 1 545 ? 5.580 -5.307 -4.105 1.00 97.94 545 GLY A C 1
ATOM 4383 O O . GLY A 1 545 ? 6.024 -4.157 -4.041 1.00 97.94 545 GLY A O 1
ATOM 4384 N N . ILE A 1 546 ? 5.799 -6.233 -3.177 1.00 98.56 546 ILE A N 1
ATOM 4385 C CA . ILE A 1 546 ? 6.558 -6.047 -1.939 1.00 98.56 546 ILE A CA 1
ATOM 4386 C C . ILE A 1 546 ? 7.598 -7.161 -1.851 1.00 98.56 546 ILE A C 1
ATOM 4388 O O . ILE A 1 546 ? 7.266 -8.341 -1.940 1.00 98.56 546 ILE A O 1
ATOM 4392 N N . SER A 1 547 ? 8.862 -6.809 -1.665 1.00 98.44 547 SER A N 1
ATOM 4393 C CA . SER A 1 547 ? 9.922 -7.773 -1.401 1.00 98.44 547 SER A CA 1
ATOM 4394 C C . SER A 1 547 ? 9.868 -8.235 0.053 1.00 98.44 547 SER A C 1
ATOM 4396 O O . SER A 1 547 ? 9.705 -7.428 0.972 1.00 98.44 547 SER A O 1
ATOM 4398 N N . LEU A 1 548 ? 10.062 -9.537 0.265 1.00 98.44 548 LEU A N 1
ATOM 4399 C CA . LEU A 1 548 ? 10.354 -10.098 1.585 1.00 98.44 548 LEU A CA 1
ATOM 4400 C C . LEU A 1 548 ? 11.865 -10.138 1.848 1.00 98.44 548 LEU A C 1
ATOM 4402 O O . LEU A 1 548 ? 12.293 -10.197 2.994 1.00 98.44 548 LEU A O 1
ATOM 4406 N N . TYR A 1 549 ? 12.673 -10.049 0.796 1.00 97.62 549 TYR A N 1
ATOM 4407 C CA . TYR A 1 549 ? 14.126 -10.142 0.846 1.00 97.62 549 TYR A CA 1
ATOM 4408 C C . TYR A 1 549 ? 14.799 -8.761 0.822 1.00 97.62 549 TYR A C 1
ATOM 4410 O O . TYR A 1 549 ? 14.338 -7.854 0.120 1.00 97.62 549 TYR A O 1
ATOM 4418 N N . ALA A 1 550 ? 15.932 -8.624 1.515 1.00 95.56 550 ALA A N 1
ATOM 4419 C CA . ALA A 1 550 ? 16.790 -7.439 1.469 1.00 95.56 550 ALA A CA 1
ATOM 4420 C C . ALA A 1 550 ? 18.041 -7.705 0.600 1.00 95.56 550 ALA A C 1
ATOM 4422 O O . ALA A 1 550 ? 18.908 -8.487 0.988 1.00 95.56 550 ALA A O 1
ATOM 4423 N N . PRO A 1 551 ? 18.183 -7.087 -0.587 1.00 92.31 551 PRO A N 1
ATOM 4424 C CA . PRO A 1 551 ? 19.299 -7.375 -1.477 1.00 92.31 551 PRO A CA 1
ATOM 4425 C C . PRO A 1 551 ? 20.626 -6.803 -0.981 1.00 92.31 551 PRO A C 1
ATOM 4427 O O . PRO A 1 551 ? 20.761 -5.602 -0.778 1.00 92.31 551 PRO A O 1
ATOM 4430 N N . ARG A 1 552 ? 21.640 -7.675 -0.897 1.00 90.50 552 ARG A N 1
ATOM 4431 C CA . ARG A 1 552 ? 23.047 -7.307 -0.638 1.00 90.50 552 ARG A CA 1
ATOM 4432 C C . ARG A 1 552 ? 23.854 -7.022 -1.910 1.00 90.50 552 ARG A C 1
ATOM 4434 O O . ARG A 1 552 ? 25.031 -6.679 -1.837 1.00 90.50 552 ARG A O 1
ATOM 4441 N N . ASN A 1 553 ? 23.259 -7.207 -3.093 1.00 90.12 553 ASN A N 1
ATOM 4442 C CA . ASN A 1 553 ? 23.936 -7.020 -4.378 1.00 90.12 553 ASN A CA 1
ATOM 4443 C C . ASN A 1 553 ? 23.004 -6.460 -5.452 1.00 90.12 553 ASN A C 1
ATOM 4445 O O . ASN A 1 553 ? 21.849 -6.870 -5.553 1.00 90.12 553 ASN A O 1
ATOM 4449 N N . LEU A 1 554 ? 23.564 -5.652 -6.351 1.00 90.44 554 LEU A N 1
ATOM 4450 C CA . LEU A 1 554 ? 22.944 -5.286 -7.622 1.00 90.44 554 LEU A CA 1
ATOM 4451 C C . LEU A 1 554 ? 23.297 -6.320 -8.687 1.00 90.44 554 LEU A C 1
ATOM 4453 O O . LEU A 1 554 ? 24.468 -6.601 -8.947 1.00 90.44 554 LEU A O 1
ATOM 4457 N N . GLU A 1 555 ? 22.282 -6.887 -9.332 1.00 88.75 555 GLU A N 1
ATOM 4458 C CA . GLU A 1 555 ? 22.462 -7.979 -10.295 1.00 88.75 555 GLU A CA 1
ATOM 4459 C C . GLU A 1 555 ? 22.408 -7.562 -11.769 1.00 88.75 555 GLU A C 1
ATOM 4461 O O . GLU A 1 555 ? 22.877 -8.322 -12.628 1.00 88.75 555 GLU A O 1
ATOM 4466 N N . LEU A 1 556 ? 21.869 -6.371 -12.052 1.00 91.06 556 LEU A N 1
ATOM 4467 C CA . LEU A 1 556 ? 21.579 -5.885 -13.405 1.00 91.06 556 LEU A CA 1
ATOM 4468 C C . LEU A 1 556 ? 22.727 -5.099 -14.047 1.00 91.06 556 LEU A C 1
ATOM 4470 O O . LEU A 1 556 ? 22.662 -4.791 -15.237 1.00 91.06 556 LEU A O 1
ATOM 4474 N N . VAL A 1 557 ? 23.805 -4.838 -13.303 1.00 87.19 557 VAL A N 1
ATOM 4475 C CA . VAL A 1 557 ? 24.984 -4.130 -13.814 1.00 87.19 557 VAL A CA 1
ATOM 4476 C C . VAL A 1 557 ? 25.694 -4.979 -14.890 1.00 87.19 557 VAL A C 1
ATOM 4478 O O . VAL A 1 557 ? 25.923 -6.177 -14.676 1.00 87.19 557 VAL A O 1
ATOM 4481 N N . PRO A 1 558 ? 26.100 -4.403 -16.044 1.00 79.75 558 PRO A N 1
ATOM 4482 C CA . PRO A 1 558 ? 26.764 -5.145 -17.126 1.00 79.75 558 PRO A CA 1
ATOM 4483 C C . PRO A 1 558 ? 28.037 -5.892 -16.717 1.00 79.75 558 PRO A C 1
ATOM 4485 O O . PRO A 1 558 ? 28.338 -6.950 -17.278 1.00 79.75 558 PRO A O 1
ATOM 4488 N N . SER A 1 559 ? 28.776 -5.352 -15.743 1.00 80.44 559 SER A N 1
ATOM 4489 C CA . SER A 1 559 ? 30.032 -5.908 -15.226 1.00 80.44 559 SER A CA 1
ATOM 4490 C C . SER A 1 559 ? 29.845 -7.170 -14.377 1.00 80.44 559 SER A C 1
ATOM 4492 O O . SER A 1 559 ? 30.814 -7.896 -14.156 1.00 80.44 559 SER A O 1
ATOM 4494 N N . GLY A 1 560 ? 28.620 -7.476 -13.941 1.00 81.75 560 GLY A N 1
ATOM 4495 C CA . GLY A 1 560 ? 28.316 -8.618 -13.082 1.00 81.75 560 GLY A CA 1
ATOM 4496 C C . GLY A 1 560 ? 27.538 -8.211 -11.835 1.00 81.75 560 GLY A C 1
ATOM 4497 O O . GLY A 1 560 ? 26.978 -7.124 -11.772 1.00 81.75 560 GLY A O 1
ATOM 4498 N N . ARG A 1 561 ? 27.477 -9.111 -10.847 1.00 84.06 561 ARG A N 1
ATOM 4499 C CA . ARG A 1 561 ? 26.907 -8.771 -9.537 1.00 84.06 561 ARG A CA 1
ATOM 4500 C C . ARG A 1 561 ? 27.897 -7.898 -8.778 1.00 84.06 561 ARG A C 1
ATOM 4502 O O . ARG A 1 561 ? 29.074 -8.252 -8.715 1.00 84.06 561 ARG A O 1
ATOM 4509 N N . VAL A 1 562 ? 27.415 -6.799 -8.216 1.00 88.50 562 VAL A N 1
ATOM 4510 C CA . VAL A 1 562 ? 28.213 -5.865 -7.415 1.00 88.50 562 VAL A CA 1
ATOM 4511 C C . VAL A 1 562 ? 27.573 -5.753 -6.038 1.00 88.50 562 VAL A C 1
ATOM 4513 O O . VAL A 1 562 ? 26.350 -5.681 -5.954 1.00 88.50 562 VAL A O 1
ATOM 4516 N N . SER A 1 563 ? 28.387 -5.760 -4.979 1.00 89.81 563 SER A N 1
ATOM 4517 C CA . SER A 1 563 ? 27.911 -5.539 -3.608 1.00 89.81 563 SER A CA 1
ATOM 4518 C C . SER A 1 563 ? 27.165 -4.213 -3.523 1.00 89.81 563 SER A C 1
ATOM 4520 O O . SER A 1 563 ? 27.610 -3.218 -4.096 1.00 89.81 563 SER A O 1
ATOM 4522 N N . PHE A 1 564 ? 26.047 -4.199 -2.811 1.00 91.00 564 PHE A N 1
ATOM 4523 C CA . PHE A 1 564 ? 25.194 -3.029 -2.693 1.00 91.00 564 PHE A CA 1
ATOM 4524 C C . PHE A 1 564 ? 24.590 -2.941 -1.301 1.00 91.00 564 PHE A C 1
ATOM 4526 O O . PHE A 1 564 ? 23.993 -3.896 -0.813 1.00 91.00 564 PHE A O 1
ATOM 4533 N N . ASP A 1 565 ? 24.749 -1.770 -0.700 1.00 93.38 565 ASP A N 1
ATOM 4534 C CA . ASP A 1 565 ? 24.054 -1.362 0.511 1.00 93.38 565 ASP A CA 1
ATOM 4535 C C . ASP A 1 565 ? 23.194 -0.146 0.145 1.00 93.38 565 ASP A C 1
ATOM 4537 O O . ASP A 1 565 ? 23.759 0.858 -0.308 1.00 93.38 565 ASP A O 1
ATOM 4541 N N . PRO A 1 566 ? 21.860 -0.193 0.312 1.00 93.50 566 PRO A N 1
ATOM 4542 C CA . PRO A 1 566 ? 21.003 0.953 0.020 1.00 93.50 566 PRO A CA 1
ATOM 4543 C C . PRO A 1 566 ? 21.431 2.206 0.795 1.00 93.50 566 PRO A C 1
ATOM 4545 O O . PRO A 1 566 ? 21.398 3.309 0.252 1.00 93.50 566 PRO A O 1
ATOM 4548 N N . ASN A 1 567 ? 21.950 2.075 2.018 1.00 93.75 567 ASN A N 1
ATOM 4549 C CA . ASN A 1 567 ? 22.379 3.224 2.817 1.00 93.75 567 ASN A CA 1
ATOM 4550 C C . ASN A 1 567 ? 23.544 3.999 2.175 1.00 93.75 567 ASN A C 1
ATOM 4552 O O . ASN A 1 567 ? 23.693 5.193 2.434 1.00 93.75 567 ASN A O 1
ATOM 4556 N N . SER A 1 568 ? 24.314 3.371 1.275 1.00 93.31 568 SER A N 1
ATOM 4557 C CA . SER A 1 568 ? 25.369 4.051 0.508 1.00 93.31 568 SER A CA 1
ATOM 4558 C C . SER A 1 568 ? 24.843 5.141 -0.433 1.00 93.31 568 SER A C 1
ATOM 4560 O O . SER A 1 568 ? 25.584 6.069 -0.752 1.00 93.31 568 SER A O 1
ATOM 4562 N N . VAL A 1 569 ? 23.573 5.059 -0.847 1.00 94.19 569 VAL A N 1
ATOM 4563 C CA . VAL A 1 569 ? 22.903 6.066 -1.689 1.00 94.19 569 VAL A CA 1
ATOM 4564 C C . VAL A 1 569 ? 21.856 6.871 -0.920 1.00 94.19 569 VAL A C 1
ATOM 4566 O O . VAL A 1 569 ? 21.652 8.044 -1.228 1.00 94.19 569 VAL A O 1
ATOM 4569 N N . LEU A 1 570 ? 21.231 6.280 0.103 1.00 95.50 570 LEU A N 1
ATOM 4570 C CA . LEU A 1 570 ? 20.178 6.930 0.888 1.00 95.50 570 LEU A CA 1
ATOM 4571 C C . LEU A 1 570 ? 20.725 7.955 1.892 1.00 95.50 570 LEU A C 1
ATOM 4573 O O . LEU A 1 570 ? 20.216 9.073 1.956 1.00 95.50 570 LEU A O 1
ATOM 4577 N N . LEU A 1 571 ? 21.783 7.616 2.641 1.00 94.44 571 LEU A N 1
ATOM 4578 C CA . LEU A 1 571 ? 22.332 8.512 3.668 1.00 94.44 571 LEU A CA 1
ATOM 4579 C C . LEU A 1 571 ? 22.918 9.809 3.080 1.00 94.44 571 LEU A C 1
ATOM 4581 O O . LEU A 1 571 ? 22.628 10.877 3.623 1.00 94.44 571 LEU A O 1
ATOM 4585 N N . PRO A 1 572 ? 23.678 9.786 1.960 1.00 96.25 572 PRO A N 1
ATOM 4586 C CA . PRO A 1 572 ? 24.141 11.020 1.321 1.00 96.25 572 PRO A CA 1
ATOM 4587 C C . PRO A 1 572 ? 23.006 11.915 0.810 1.00 96.25 572 PRO A C 1
ATOM 4589 O O . PRO A 1 572 ? 23.202 13.117 0.665 1.00 96.25 572 PRO A O 1
ATOM 4592 N N . ALA A 1 573 ? 21.830 11.340 0.543 1.00 93.94 573 ALA A N 1
ATOM 4593 C CA . ALA A 1 573 ? 20.630 12.056 0.121 1.00 93.94 573 ALA A CA 1
ATOM 4594 C C . ALA A 1 573 ? 19.731 12.488 1.298 1.00 93.94 573 ALA A C 1
ATOM 4596 O O . ALA A 1 573 ? 18.603 12.916 1.071 1.00 93.94 573 ALA A O 1
ATOM 4597 N N . HIS A 1 574 ? 20.232 12.413 2.537 1.00 94.31 574 HIS A N 1
ATOM 4598 C CA . HIS A 1 574 ? 19.556 12.843 3.768 1.00 94.31 574 HIS A CA 1
ATOM 4599 C C . HIS A 1 574 ? 18.304 12.043 4.163 1.00 94.31 574 HIS A C 1
ATOM 4601 O O . HIS A 1 574 ? 17.512 12.518 4.976 1.00 94.31 574 HIS A O 1
ATOM 4607 N N . TYR A 1 575 ? 18.141 10.818 3.660 1.00 94.31 575 TYR A N 1
ATOM 4608 C CA . TYR A 1 575 ? 17.136 9.902 4.204 1.00 94.31 575 TYR A CA 1
ATOM 4609 C C . TYR A 1 575 ? 17.581 9.360 5.564 1.00 94.31 575 TYR A C 1
ATOM 4611 O O . TYR A 1 575 ? 18.776 9.175 5.817 1.00 94.31 575 TYR A O 1
ATOM 4619 N N . ALA A 1 576 ? 16.614 9.072 6.437 1.00 92.69 576 ALA A N 1
ATOM 4620 C CA . ALA A 1 576 ? 16.897 8.431 7.714 1.00 92.69 576 ALA A CA 1
ATOM 4621 C C . ALA A 1 576 ? 17.520 7.035 7.493 1.00 92.69 576 ALA A C 1
ATOM 4623 O O . ALA A 1 576 ? 17.177 6.352 6.516 1.00 92.69 576 ALA A O 1
ATOM 4624 N N . PRO A 1 577 ? 18.414 6.573 8.387 1.00 88.12 577 PRO A N 1
ATOM 4625 C CA . PRO A 1 577 ? 18.877 5.191 8.369 1.00 88.12 577 PRO A CA 1
ATOM 4626 C C . PRO A 1 577 ? 17.688 4.232 8.377 1.00 88.12 577 PRO A C 1
ATOM 4628 O O . PRO A 1 577 ? 16.658 4.538 8.968 1.00 88.12 577 PRO A O 1
ATOM 4631 N N . GLN A 1 578 ? 17.840 3.076 7.731 1.00 89.19 578 GLN A N 1
ATOM 4632 C CA . GLN A 1 578 ? 16.820 2.019 7.730 1.00 89.19 578 GLN A CA 1
ATOM 4633 C C . GLN A 1 578 ? 15.479 2.412 7.078 1.00 89.19 578 GLN A C 1
ATOM 4635 O O . GLN A 1 578 ? 14.464 1.737 7.241 1.00 89.19 578 GLN A O 1
ATOM 4640 N N . THR A 1 579 ? 15.457 3.493 6.293 1.00 95.25 579 THR A N 1
ATOM 4641 C CA . THR A 1 579 ? 14.277 3.857 5.500 1.00 95.25 579 THR A CA 1
ATOM 4642 C C . THR A 1 579 ? 14.042 2.787 4.425 1.00 95.25 579 THR A C 1
ATOM 4644 O O . THR A 1 579 ? 14.948 2.561 3.608 1.00 95.25 579 THR A O 1
ATOM 4647 N N . PRO A 1 580 ? 12.870 2.118 4.393 1.00 97.19 580 PRO A N 1
ATOM 4648 C CA . PRO A 1 580 ? 12.490 1.248 3.282 1.00 97.19 580 PRO A CA 1
ATOM 4649 C C . PRO A 1 580 ? 12.488 2.030 1.971 1.00 97.19 580 PRO A C 1
ATOM 4651 O O . PRO A 1 580 ? 12.240 3.232 1.961 1.00 97.19 580 PRO A O 1
ATOM 4654 N N . TYR A 1 581 ? 12.744 1.360 0.854 1.00 97.81 581 TYR A N 1
ATOM 4655 C CA . TYR A 1 581 ? 12.886 2.029 -0.439 1.00 97.81 581 TYR A CA 1
ATOM 4656 C C . TYR A 1 581 ? 12.088 1.320 -1.523 1.00 97.81 581 TYR A C 1
ATOM 4658 O O . TYR A 1 581 ? 11.827 0.121 -1.449 1.00 97.81 581 TYR A O 1
ATOM 4666 N N . ALA A 1 582 ? 11.709 2.063 -2.553 1.00 97.88 582 ALA A N 1
ATOM 4667 C CA . ALA A 1 582 ? 11.110 1.519 -3.757 1.00 97.88 582 ALA A CA 1
ATOM 4668 C C . ALA A 1 582 ? 12.211 1.246 -4.794 1.00 97.88 582 ALA A C 1
ATOM 4670 O O . ALA A 1 582 ? 13.119 2.054 -4.963 1.00 97.88 582 ALA A O 1
ATOM 4671 N N . SER A 1 583 ? 12.156 0.127 -5.514 1.00 97.50 583 SER A N 1
ATOM 4672 C CA . SER A 1 583 ? 13.121 -0.182 -6.578 1.00 97.50 583 SER A CA 1
ATOM 4673 C C . SER A 1 583 ? 12.462 -0.807 -7.800 1.00 97.50 583 SER A C 1
ATOM 4675 O O . SER A 1 583 ? 11.530 -1.600 -7.682 1.00 97.50 583 SER A O 1
ATOM 4677 N N . GLN A 1 584 ? 12.979 -0.499 -8.991 1.00 96.75 584 GLN A N 1
ATOM 4678 C CA . GLN A 1 584 ? 12.560 -1.162 -10.230 1.00 96.75 584 GLN A CA 1
ATOM 4679 C C . GLN A 1 584 ? 13.009 -2.633 -10.319 1.00 96.75 584 GLN A C 1
ATOM 4681 O O . GLN A 1 584 ? 12.522 -3.365 -11.173 1.00 96.75 584 GLN A O 1
ATOM 4686 N N . ILE A 1 585 ? 13.939 -3.099 -9.482 1.00 95.69 585 ILE A N 1
ATOM 4687 C CA . ILE A 1 585 ? 14.458 -4.473 -9.563 1.00 95.69 585 ILE A CA 1
ATOM 4688 C C . ILE A 1 585 ? 13.410 -5.451 -9.004 1.00 95.69 585 ILE A C 1
ATOM 4690 O O . ILE A 1 585 ? 13.060 -5.320 -7.833 1.00 95.69 585 ILE A O 1
ATOM 4694 N N . PRO A 1 586 ? 12.934 -6.460 -9.761 1.00 95.62 586 PRO A N 1
ATOM 4695 C CA . PRO A 1 586 ? 12.016 -7.461 -9.213 1.00 95.62 586 PRO A CA 1
ATOM 4696 C C . PRO A 1 586 ? 12.707 -8.403 -8.231 1.00 95.62 586 PRO A C 1
ATOM 4698 O O . PRO A 1 586 ? 13.843 -8.826 -8.463 1.00 95.62 586 PRO A O 1
ATOM 4701 N N . CYS A 1 587 ? 12.024 -8.795 -7.159 1.00 94.75 587 CYS A N 1
ATOM 4702 C CA . CYS A 1 587 ? 12.557 -9.759 -6.200 1.00 94.75 587 CYS A CA 1
ATOM 4703 C C . CYS A 1 587 ? 12.190 -11.202 -6.590 1.00 94.75 587 CYS A C 1
ATOM 4705 O O . CYS A 1 587 ? 11.039 -11.512 -6.884 1.00 94.75 587 CYS A O 1
ATOM 4707 N N . SER A 1 588 ? 13.176 -12.103 -6.580 1.00 87.69 588 SER A N 1
ATOM 4708 C CA . SER A 1 588 ? 12.993 -13.536 -6.868 1.00 87.69 588 SER A CA 1
ATOM 4709 C C . SER A 1 588 ? 13.220 -14.442 -5.653 1.00 87.69 588 SER A C 1
ATOM 4711 O O . SER A 1 588 ? 13.148 -15.651 -5.791 1.00 87.69 588 SER A O 1
ATOM 4713 N N . TRP A 1 589 ? 13.509 -13.887 -4.472 1.00 92.31 589 TRP A N 1
ATOM 4714 C CA . TRP A 1 589 ? 13.824 -14.658 -3.257 1.00 92.31 589 TRP A CA 1
ATOM 4715 C C . TRP A 1 589 ? 12.765 -14.495 -2.169 1.00 92.31 589 TRP A C 1
ATOM 4717 O O . TRP A 1 589 ? 13.070 -14.374 -0.985 1.00 92.31 589 TRP A O 1
ATOM 4727 N N . GLY A 1 590 ? 11.508 -14.474 -2.596 1.00 94.38 590 GLY A N 1
ATOM 4728 C CA . GLY A 1 590 ? 10.349 -14.217 -1.756 1.00 94.38 590 GLY A CA 1
ATOM 4729 C C . GLY A 1 590 ? 9.821 -12.805 -1.949 1.00 94.38 590 GLY A C 1
ATOM 4730 O O . GLY A 1 590 ? 10.449 -11.818 -1.559 1.00 94.38 590 GLY A O 1
ATOM 4731 N N . ALA A 1 591 ? 8.654 -12.719 -2.578 1.00 97.31 591 ALA A N 1
ATOM 4732 C CA . ALA A 1 591 ? 7.984 -11.459 -2.848 1.00 97.31 591 ALA A CA 1
ATOM 4733 C C . ALA A 1 591 ? 6.472 -11.651 -2.932 1.00 97.31 591 ALA A C 1
ATOM 4735 O O . ALA A 1 591 ? 5.983 -12.712 -3.324 1.00 97.31 591 ALA A O 1
ATOM 4736 N N . VAL A 1 592 ? 5.755 -10.588 -2.589 1.00 98.38 592 VAL A N 1
ATOM 4737 C CA . VAL A 1 592 ? 4.320 -10.439 -2.793 1.00 98.38 592 VAL A CA 1
ATOM 4738 C C . VAL A 1 592 ? 4.116 -9.723 -4.123 1.00 98.38 592 VAL A C 1
ATOM 4740 O O . VAL A 1 592 ? 4.634 -8.619 -4.302 1.00 98.38 592 VAL A O 1
ATOM 4743 N N . TYR A 1 593 ? 3.360 -10.318 -5.042 1.00 97.88 593 TYR A N 1
ATOM 4744 C CA . TYR A 1 593 ? 3.031 -9.713 -6.336 1.00 97.88 593 TYR A CA 1
ATOM 4745 C C . TYR A 1 593 ? 1.600 -9.191 -6.368 1.00 97.88 593 TYR A C 1
ATOM 4747 O O . TYR A 1 593 ? 0.688 -9.806 -5.811 1.00 97.88 593 TYR A O 1
ATOM 4755 N N . PHE A 1 594 ? 1.409 -8.037 -7.012 1.00 97.50 594 PHE A N 1
ATOM 4756 C CA . PHE A 1 594 ? 0.098 -7.397 -7.109 1.00 97.50 594 PHE A CA 1
ATOM 4757 C C . PHE A 1 594 ? -0.674 -7.892 -8.337 1.00 97.50 594 PHE A C 1
ATOM 4759 O O . PHE A 1 594 ? -0.076 -8.111 -9.397 1.00 97.50 594 PHE A O 1
ATOM 4766 N N . PRO A 1 595 ? -1.998 -8.081 -8.210 1.00 97.12 595 PRO A N 1
ATOM 4767 C CA . PRO A 1 595 ? -2.765 -8.836 -9.189 1.00 97.12 595 PRO A CA 1
ATOM 4768 C C . PRO A 1 595 ? -2.855 -8.169 -10.560 1.00 97.12 595 PRO A C 1
ATOM 4770 O O . PRO A 1 595 ? -2.728 -8.845 -11.582 1.00 97.12 595 PRO A O 1
ATOM 4773 N N . GLU A 1 596 ? -3.060 -6.853 -10.617 1.00 96.00 596 GLU A N 1
ATOM 4774 C CA . GLU A 1 596 ? -3.183 -6.138 -11.888 1.00 96.00 596 GLU A CA 1
ATOM 4775 C C . GLU A 1 596 ? -1.877 -6.178 -12.686 1.00 96.00 596 GLU A C 1
ATOM 4777 O O . GLU A 1 596 ? -1.883 -6.548 -13.862 1.00 96.00 596 GLU A O 1
ATOM 4782 N N . HIS A 1 597 ? -0.754 -5.879 -12.028 1.00 96.88 597 HIS A N 1
ATOM 4783 C CA . HIS A 1 597 ? 0.580 -5.905 -12.632 1.00 96.88 597 HIS A CA 1
ATOM 4784 C C . HIS A 1 597 ? 0.980 -7.312 -13.074 1.00 96.88 597 HIS A C 1
ATOM 4786 O O . HIS A 1 597 ? 1.593 -7.478 -14.129 1.00 96.88 597 HIS A O 1
ATOM 4792 N N . TRP A 1 598 ? 0.616 -8.341 -12.300 1.00 97.00 598 TRP A N 1
ATOM 4793 C CA . TRP A 1 598 ? 0.892 -9.726 -12.677 1.00 97.00 598 TRP A CA 1
ATOM 4794 C C . TRP A 1 598 ? 0.076 -10.161 -13.899 1.00 97.00 598 TRP A C 1
ATOM 4796 O O . TRP A 1 598 ? 0.624 -10.789 -14.804 1.00 97.00 598 TRP A O 1
ATOM 4806 N N . ARG A 1 599 ? -1.206 -9.775 -14.000 1.00 96.69 599 ARG A N 1
ATOM 4807 C CA . ARG A 1 599 ? -2.010 -10.044 -15.211 1.00 96.69 599 ARG A CA 1
ATOM 4808 C C . ARG A 1 599 ? -1.488 -9.301 -16.435 1.00 96.69 599 ARG A C 1
ATOM 4810 O O . ARG A 1 599 ? -1.442 -9.893 -17.514 1.00 96.69 599 ARG A O 1
ATOM 4817 N N . GLU A 1 600 ? -1.060 -8.048 -16.276 1.00 96.75 600 GLU A N 1
ATOM 4818 C CA . GLU A 1 600 ? -0.395 -7.312 -17.356 1.00 96.75 600 GLU A CA 1
ATOM 4819 C C . GLU A 1 600 ? 0.871 -8.045 -17.810 1.00 96.75 600 GLU A C 1
ATOM 4821 O O . GLU A 1 600 ? 1.085 -8.226 -19.009 1.00 96.75 600 GLU A O 1
ATOM 4826 N N . PHE A 1 601 ? 1.676 -8.541 -16.864 1.00 97.00 601 PHE A N 1
ATOM 4827 C CA . PHE A 1 601 ? 2.866 -9.327 -17.175 1.00 97.00 601 PHE A CA 1
ATOM 4828 C C . PHE A 1 601 ? 2.550 -10.625 -17.919 1.00 97.00 601 PHE A C 1
ATOM 4830 O O . PHE A 1 601 ? 3.230 -10.936 -18.895 1.00 97.00 601 PHE A O 1
ATOM 4837 N N . HIS A 1 602 ? 1.506 -11.355 -17.522 1.00 95.75 602 HIS A N 1
ATOM 4838 C CA . HIS A 1 602 ? 1.038 -12.537 -18.254 1.00 95.75 602 HIS A CA 1
ATOM 4839 C C . HIS A 1 602 ? 0.711 -12.201 -19.711 1.00 95.75 602 HIS A C 1
ATOM 4841 O O . HIS A 1 602 ? 1.228 -12.842 -20.628 1.00 95.75 602 HIS A O 1
ATOM 4847 N N . ALA A 1 603 ? -0.093 -11.158 -19.936 1.00 94.50 603 ALA A N 1
ATOM 4848 C CA . ALA A 1 603 ? -0.455 -10.714 -21.281 1.00 94.50 603 ALA A CA 1
ATOM 4849 C C . ALA A 1 603 ? 0.772 -10.244 -22.089 1.00 94.50 603 ALA A C 1
ATOM 4851 O O . ALA A 1 603 ? 0.896 -10.566 -23.274 1.00 94.50 603 ALA A O 1
ATOM 4852 N N . TYR A 1 604 ? 1.708 -9.542 -21.443 1.00 93.94 604 TYR A N 1
ATOM 4853 C CA . TYR A 1 604 ? 2.962 -9.097 -22.047 1.00 93.94 604 TYR A CA 1
ATOM 4854 C C . TYR A 1 604 ? 3.827 -10.291 -22.466 1.00 93.94 604 TYR A C 1
ATOM 4856 O O . TYR A 1 604 ? 4.268 -10.368 -23.615 1.00 93.94 604 TYR A O 1
ATOM 4864 N N . LEU A 1 605 ? 4.034 -11.257 -21.567 1.00 92.88 605 LEU A N 1
ATOM 4865 C CA . LEU A 1 605 ? 4.889 -12.415 -21.808 1.00 92.88 605 LEU A CA 1
ATOM 4866 C C . LEU A 1 605 ? 4.349 -13.300 -22.933 1.00 92.88 605 LEU A C 1
ATOM 4868 O O . LEU A 1 605 ? 5.130 -13.711 -23.790 1.00 92.88 605 LEU A O 1
ATOM 4872 N N . ILE A 1 606 ? 3.035 -13.557 -22.972 1.00 90.38 606 ILE A N 1
ATOM 4873 C CA . ILE A 1 606 ? 2.404 -14.337 -24.050 1.00 90.38 606 ILE A CA 1
ATOM 4874 C C . ILE A 1 606 ? 2.756 -13.732 -25.410 1.00 90.38 606 ILE A C 1
ATOM 4876 O O . ILE A 1 606 ? 3.192 -14.446 -26.316 1.00 90.38 606 ILE A O 1
ATOM 4880 N N . ARG A 1 607 ? 2.628 -12.407 -25.548 1.00 87.00 607 ARG A N 1
ATOM 4881 C CA . ARG A 1 607 ? 2.936 -11.719 -26.803 1.00 87.00 607 ARG A CA 1
ATOM 4882 C C . ARG A 1 607 ? 4.434 -11.717 -27.115 1.00 87.00 607 ARG A C 1
ATOM 4884 O O . ARG A 1 607 ? 4.815 -12.007 -28.245 1.00 87.00 607 ARG A O 1
ATOM 4891 N N . ARG A 1 608 ? 5.294 -11.492 -26.116 1.00 86.19 608 ARG A N 1
ATOM 4892 C CA . ARG A 1 608 ? 6.759 -11.547 -26.288 1.00 86.19 608 ARG A CA 1
ATOM 4893 C C . ARG A 1 608 ? 7.272 -12.915 -26.718 1.00 86.19 608 ARG A C 1
ATOM 4895 O O . ARG A 1 608 ? 8.194 -12.985 -27.525 1.00 86.19 608 ARG A O 1
ATOM 4902 N N . LEU A 1 609 ? 6.702 -13.999 -26.198 1.00 85.25 609 LEU A N 1
ATOM 4903 C CA . LEU A 1 609 ? 7.081 -15.353 -26.606 1.00 85.25 609 LEU A CA 1
ATOM 4904 C C . LEU A 1 609 ? 6.657 -15.649 -28.053 1.00 85.25 609 LEU A C 1
ATOM 4906 O O . LEU A 1 609 ? 7.391 -16.333 -28.761 1.00 85.25 609 LEU A O 1
ATOM 4910 N N . GLN A 1 610 ? 5.530 -15.097 -28.520 1.00 82.31 610 GLN A N 1
ATOM 4911 C CA . GLN A 1 610 ? 5.136 -15.186 -29.932 1.00 82.31 610 GLN A CA 1
ATOM 4912 C C . GLN A 1 610 ? 6.140 -14.476 -30.845 1.00 82.31 610 GLN A C 1
ATOM 4914 O O . GLN A 1 610 ? 6.548 -15.061 -31.845 1.00 82.31 610 GLN A O 1
ATOM 4919 N N . ASP A 1 611 ? 6.588 -13.269 -30.478 1.00 76.25 611 ASP A N 1
ATOM 4920 C CA . ASP A 1 611 ? 7.581 -12.517 -31.261 1.00 76.25 611 ASP A CA 1
ATOM 4921 C C . ASP A 1 611 ? 8.902 -13.291 -31.412 1.00 76.25 611 ASP A C 1
ATOM 4923 O O . ASP A 1 611 ? 9.535 -13.255 -32.464 1.00 76.25 611 ASP A O 1
ATOM 4927 N N . LEU A 1 612 ? 9.316 -14.021 -30.370 1.00 74.25 612 LEU A N 1
ATOM 4928 C CA . LEU A 1 612 ? 10.545 -14.824 -30.379 1.00 74.25 612 LEU A CA 1
ATOM 4929 C C . LEU A 1 612 ? 10.448 -16.101 -31.224 1.00 74.25 612 LEU A C 1
ATOM 4931 O O . LEU A 1 612 ? 11.484 -16.648 -31.598 1.00 74.25 612 LEU A O 1
ATOM 4935 N N . ASN A 1 613 ? 9.231 -16.563 -31.519 1.00 72.56 613 ASN A N 1
ATOM 4936 C CA . ASN A 1 613 ? 8.978 -17.736 -32.354 1.00 72.56 613 ASN A CA 1
ATOM 4937 C C . ASN A 1 613 ? 8.827 -17.388 -33.845 1.00 72.56 613 ASN A C 1
ATOM 4939 O O . ASN A 1 613 ? 8.652 -18.290 -34.665 1.00 72.56 613 ASN A O 1
ATOM 4943 N N . LEU A 1 614 ? 8.888 -16.103 -34.215 1.00 68.06 614 LEU A N 1
ATOM 4944 C CA . LEU A 1 614 ? 8.843 -15.682 -35.614 1.00 68.06 614 LEU A CA 1
ATOM 4945 C C . LEU A 1 614 ? 10.118 -16.120 -36.372 1.00 68.06 614 LEU A C 1
ATOM 4947 O O . LEU A 1 614 ? 11.205 -16.159 -35.786 1.00 68.06 614 LEU A O 1
ATOM 4951 N N . PRO A 1 615 ? 10.023 -16.430 -37.683 1.00 66.38 615 PRO A N 1
ATOM 4952 C CA . PRO A 1 615 ? 11.183 -16.755 -38.514 1.00 66.38 615 PRO A CA 1
ATOM 4953 C C . PRO A 1 615 ? 12.266 -15.670 -38.437 1.00 66.38 615 PRO A C 1
ATOM 4955 O O . PRO A 1 615 ? 11.941 -14.486 -38.423 1.00 66.38 615 PRO A O 1
ATOM 4958 N N . LYS A 1 616 ? 13.553 -16.051 -38.471 1.00 58.03 616 LYS A N 1
ATOM 4959 C CA . LYS A 1 616 ? 14.712 -15.133 -38.352 1.00 58.03 616 LYS A CA 1
ATOM 4960 C C . LYS A 1 616 ? 14.740 -13.973 -39.368 1.00 58.03 616 LYS A C 1
ATOM 4962 O O . LYS A 1 616 ? 15.472 -13.017 -39.147 1.00 58.03 616 LYS A O 1
ATOM 4967 N N . HIS A 1 617 ? 13.990 -14.080 -40.465 1.00 54.34 617 HIS A N 1
ATOM 4968 C CA . HIS A 1 617 ? 13.864 -13.066 -41.521 1.00 54.34 617 HIS A CA 1
ATOM 4969 C C . HIS A 1 617 ? 12.669 -12.120 -41.337 1.00 54.34 617 HIS A C 1
ATOM 4971 O O . HIS A 1 617 ? 12.450 -11.247 -42.168 1.00 54.34 617 HIS A O 1
ATOM 4977 N N . SER A 1 618 ? 11.883 -12.311 -40.279 1.00 57.78 618 SER A N 1
ATOM 4978 C CA . SER A 1 618 ? 10.802 -11.399 -39.905 1.00 57.78 618 SER A CA 1
ATOM 4979 C C . SER A 1 618 ? 11.403 -10.202 -39.171 1.00 57.78 618 SER A C 1
ATOM 4981 O O . SER A 1 618 ? 12.384 -10.375 -38.446 1.00 57.78 618 SER A O 1
ATOM 4983 N N . ASP A 1 619 ? 10.797 -9.020 -39.289 1.00 55.38 619 ASP A N 1
ATOM 4984 C CA . ASP A 1 619 ? 11.138 -7.849 -38.472 1.00 55.38 619 ASP A CA 1
ATOM 4985 C C . ASP A 1 619 ? 10.779 -8.118 -36.997 1.00 55.38 619 ASP A C 1
ATOM 4987 O O . ASP A 1 619 ? 9.728 -7.722 -36.486 1.00 55.38 619 ASP A O 1
ATOM 4991 N N . VAL A 1 620 ? 11.621 -8.888 -36.302 1.00 54.41 620 VAL A N 1
ATOM 4992 C CA . VAL A 1 620 ? 11.427 -9.217 -34.890 1.00 54.41 620 VAL A CA 1
ATOM 4993 C C . VAL A 1 620 ? 11.704 -7.963 -34.075 1.00 54.41 620 VAL A C 1
ATOM 4995 O O . VAL A 1 620 ? 12.832 -7.469 -34.024 1.00 54.41 620 VAL A O 1
ATOM 4998 N N . ARG A 1 621 ? 10.679 -7.472 -33.376 1.00 61.69 621 ARG A N 1
ATOM 4999 C CA . ARG A 1 621 ? 10.829 -6.360 -32.435 1.00 61.69 621 ARG A CA 1
ATOM 5000 C C . ARG A 1 621 ? 11.665 -6.803 -31.238 1.00 61.69 621 ARG A C 1
ATOM 5002 O O . ARG A 1 621 ? 11.243 -7.633 -30.419 1.00 61.69 621 ARG A O 1
ATOM 5009 N N . LEU A 1 622 ? 12.866 -6.244 -31.133 1.00 67.75 622 LEU A N 1
ATOM 5010 C CA . LEU A 1 622 ? 13.796 -6.541 -30.054 1.00 67.75 622 LEU A CA 1
ATOM 5011 C C . LEU A 1 622 ? 13.606 -5.552 -28.898 1.00 67.75 622 LEU A C 1
ATOM 5013 O O . LEU A 1 622 ? 14.344 -4.585 -28.762 1.00 67.75 622 LEU A O 1
ATOM 5017 N N . ILE A 1 623 ? 12.629 -5.818 -28.030 1.00 79.62 623 ILE A N 1
ATOM 5018 C CA . ILE A 1 623 ? 12.518 -5.097 -26.754 1.00 79.62 623 ILE A CA 1
ATOM 5019 C C . ILE A 1 623 ? 13.654 -5.567 -25.843 1.00 79.62 623 ILE A C 1
ATOM 5021 O O . ILE A 1 623 ? 13.754 -6.761 -25.551 1.00 79.62 623 ILE A O 1
ATOM 5025 N N . SER A 1 624 ? 14.525 -4.646 -25.425 1.00 83.94 624 SER A N 1
ATOM 5026 C CA . SER A 1 624 ? 15.635 -4.930 -24.510 1.00 83.94 624 SER A CA 1
ATOM 5027 C C . SER A 1 624 ? 15.991 -3.700 -23.679 1.00 83.94 624 SER A C 1
ATOM 5029 O O . SER A 1 624 ? 16.151 -2.603 -24.206 1.00 83.94 624 SER A O 1
ATOM 5031 N N . VAL A 1 625 ? 16.145 -3.867 -22.364 1.00 88.06 625 VAL A N 1
ATOM 5032 C CA . VAL A 1 625 ? 16.480 -2.735 -21.490 1.00 88.06 625 VAL A CA 1
ATOM 5033 C C . VAL A 1 625 ? 17.930 -2.291 -21.737 1.00 88.06 625 VAL A C 1
ATOM 5035 O O . VAL A 1 625 ? 18.846 -3.093 -21.504 1.00 88.06 625 VAL A O 1
ATOM 5038 N N . PRO A 1 626 ? 18.175 -1.033 -22.159 1.00 84.19 626 PRO A N 1
ATOM 5039 C CA . PRO A 1 626 ? 19.511 -0.580 -22.529 1.00 84.19 626 PRO A CA 1
ATOM 5040 C C . PRO A 1 626 ? 20.512 -0.721 -21.387 1.00 84.19 626 PRO A C 1
ATOM 5042 O O . PRO A 1 626 ? 20.238 -0.308 -20.265 1.00 84.19 626 PRO A O 1
ATOM 5045 N N . GLY A 1 627 ? 21.682 -1.312 -21.649 1.00 82.88 627 GLY A N 1
ATOM 5046 C CA . GLY A 1 627 ? 22.717 -1.457 -20.619 1.00 82.88 627 GLY A CA 1
ATOM 5047 C C . GLY A 1 627 ? 22.322 -2.350 -19.432 1.00 82.88 627 GLY A C 1
ATOM 5048 O O . GLY A 1 627 ? 22.966 -2.291 -18.383 1.00 82.88 627 GLY A O 1
ATOM 5049 N N . SER A 1 628 ? 21.288 -3.188 -19.570 1.00 89.69 628 SER A N 1
ATOM 5050 C CA . SER A 1 628 ? 20.909 -4.172 -18.554 1.00 89.69 628 SER A CA 1
ATOM 5051 C C . SER A 1 628 ? 21.564 -5.524 -18.818 1.00 89.69 628 SER A C 1
ATOM 5053 O O . SER A 1 628 ? 21.514 -6.077 -19.918 1.00 89.69 628 SER A O 1
ATOM 5055 N N . ARG A 1 629 ? 22.132 -6.135 -17.775 1.00 88.31 629 ARG A N 1
ATOM 5056 C CA . ARG A 1 629 ? 22.652 -7.511 -17.844 1.00 88.31 629 ARG A CA 1
ATOM 5057 C C . ARG A 1 629 ? 21.557 -8.554 -18.099 1.00 88.31 629 ARG A C 1
ATOM 5059 O O . ARG A 1 629 ? 21.879 -9.655 -18.560 1.00 88.31 629 ARG A O 1
ATOM 5066 N N . SER A 1 630 ? 20.297 -8.216 -17.812 1.00 88.81 630 SER A N 1
ATOM 5067 C CA . SER A 1 630 ? 19.140 -9.104 -17.982 1.00 88.81 630 SER A CA 1
ATOM 5068 C C . SER A 1 630 ? 18.953 -9.591 -19.419 1.00 88.81 630 SER A C 1
ATOM 5070 O O . SER A 1 630 ? 18.431 -10.686 -19.620 1.00 88.81 630 SER A O 1
ATOM 5072 N N . ASP A 1 631 ? 19.467 -8.867 -20.419 1.00 83.44 631 ASP A N 1
ATOM 5073 C CA . ASP A 1 631 ? 19.344 -9.266 -21.822 1.00 83.44 631 ASP A CA 1
ATOM 5074 C C . ASP A 1 631 ? 19.968 -10.650 -22.109 1.00 83.44 631 ASP A C 1
ATOM 5076 O O . ASP A 1 631 ? 19.456 -11.442 -22.909 1.00 83.44 631 ASP A O 1
ATOM 5080 N N . LYS A 1 632 ? 21.002 -11.018 -21.338 1.00 83.00 632 LYS A N 1
ATOM 5081 C CA . LYS A 1 632 ? 21.672 -12.326 -21.411 1.00 83.00 632 LYS A CA 1
ATOM 5082 C C . LYS A 1 632 ? 20.825 -13.477 -20.845 1.00 83.00 632 LYS A C 1
ATOM 5084 O O . LYS A 1 632 ? 21.188 -14.640 -21.024 1.00 83.00 632 LYS A O 1
ATOM 5089 N N . TRP A 1 633 ? 19.717 -13.202 -20.154 1.00 84.88 633 TRP A N 1
ATOM 5090 C CA . TRP A 1 633 ? 18.911 -14.193 -19.429 1.00 84.88 633 TRP A CA 1
ATOM 5091 C C . TRP A 1 633 ? 17.739 -14.734 -20.258 1.00 84.88 633 TRP A C 1
ATOM 5093 O O . TRP A 1 633 ? 16.591 -14.703 -19.828 1.00 84.88 633 TRP A O 1
ATOM 5103 N N . LYS A 1 634 ? 18.023 -15.286 -21.443 1.00 78.06 634 LYS A N 1
ATOM 5104 C CA . LYS A 1 634 ? 16.995 -15.721 -22.413 1.00 78.06 634 LYS A CA 1
ATOM 5105 C C . LYS A 1 634 ? 15.964 -16.734 -21.881 1.00 78.06 634 LYS A C 1
ATOM 5107 O O . LYS A 1 634 ? 14.880 -16.827 -22.431 1.00 78.06 634 LYS A O 1
ATOM 5112 N N . LYS A 1 635 ? 16.297 -17.504 -20.838 1.00 79.69 635 LYS A N 1
ATOM 5113 C CA . LYS A 1 635 ? 15.409 -18.514 -20.222 1.00 79.69 635 LYS A CA 1
ATOM 5114 C C . LYS A 1 635 ? 14.767 -18.054 -18.905 1.00 79.69 635 LYS A C 1
ATOM 5116 O O . LYS A 1 635 ? 14.115 -18.853 -18.242 1.00 79.69 635 LYS A O 1
ATOM 5121 N N . SER A 1 636 ? 14.987 -16.806 -18.488 1.00 87.75 636 SER A N 1
ATOM 5122 C CA . SER A 1 636 ? 14.479 -16.285 -17.216 1.00 87.75 636 SER A CA 1
ATOM 5123 C C . SER A 1 636 ? 13.212 -15.473 -17.436 1.00 87.75 636 SER A C 1
ATOM 5125 O O . SER A 1 636 ? 13.220 -14.519 -18.210 1.00 87.75 636 SER A O 1
ATOM 5127 N N . TRP A 1 637 ? 12.147 -15.798 -16.703 1.00 91.94 637 TRP A N 1
ATOM 5128 C CA . TRP A 1 637 ? 10.925 -14.986 -16.666 1.00 91.94 637 TRP A CA 1
ATOM 5129 C C . TRP A 1 637 ? 11.229 -13.542 -16.228 1.00 91.94 637 TRP A C 1
ATOM 5131 O O . TRP A 1 637 ? 10.653 -12.589 -16.750 1.00 91.94 637 TRP A O 1
ATOM 5141 N N . LYS A 1 638 ? 12.214 -13.381 -15.333 1.00 93.38 638 LYS A N 1
ATOM 5142 C CA . LYS A 1 638 ? 12.620 -12.098 -14.760 1.00 93.38 638 LYS A CA 1
ATOM 5143 C C . LYS A 1 638 ? 13.124 -11.118 -15.817 1.00 93.38 638 LYS A C 1
ATOM 5145 O O . LYS A 1 638 ? 12.929 -9.922 -15.648 1.00 93.38 638 LYS A O 1
ATOM 5150 N N . LYS A 1 639 ? 13.723 -11.601 -16.918 1.00 92.12 639 LYS A N 1
ATOM 5151 C CA . LYS A 1 639 ? 14.131 -10.747 -18.050 1.00 92.12 639 LYS A CA 1
ATOM 5152 C C . LYS A 1 639 ? 12.933 -9.958 -18.581 1.00 92.12 639 LYS A C 1
ATOM 5154 O O . LYS A 1 639 ? 12.966 -8.735 -18.612 1.00 92.12 639 LYS A O 1
ATOM 5159 N N . TYR A 1 640 ? 11.878 -10.673 -18.952 1.00 93.69 640 TYR A N 1
ATOM 5160 C CA . TYR A 1 640 ? 10.676 -10.090 -19.543 1.00 93.69 640 TYR A CA 1
ATOM 5161 C C . TYR A 1 640 ? 9.932 -9.204 -18.550 1.00 93.69 640 TYR A C 1
ATOM 5163 O O . TYR A 1 640 ? 9.376 -8.178 -18.925 1.00 93.69 640 TYR A O 1
ATOM 5171 N N . PHE A 1 641 ? 9.956 -9.564 -17.267 1.00 96.12 641 PHE A N 1
ATOM 5172 C CA . PHE A 1 641 ? 9.339 -8.723 -16.254 1.00 96.12 641 PHE A CA 1
ATOM 5173 C C . PHE A 1 641 ? 10.119 -7.418 -16.028 1.00 96.12 641 PHE A C 1
ATOM 5175 O O . PHE A 1 641 ? 9.507 -6.364 -15.900 1.00 96.12 641 PHE A O 1
ATOM 5182 N N . ILE A 1 642 ? 11.457 -7.449 -16.077 1.00 96.25 642 ILE A N 1
ATOM 5183 C CA . ILE A 1 642 ? 12.300 -6.240 -16.046 1.00 96.25 642 ILE A CA 1
ATOM 5184 C C . ILE A 1 642 ? 12.011 -5.326 -17.246 1.00 96.25 642 ILE A C 1
ATOM 5186 O O . ILE A 1 642 ? 11.960 -4.110 -17.070 1.00 96.25 642 ILE A O 1
ATOM 5190 N N . GLU A 1 643 ? 11.798 -5.883 -18.444 1.00 94.44 643 GLU A N 1
ATOM 5191 C CA . GLU A 1 643 ? 11.388 -5.102 -19.625 1.00 94.44 643 GLU A CA 1
ATOM 5192 C C . GLU A 1 643 ? 10.080 -4.341 -19.361 1.00 94.44 643 GLU A C 1
ATOM 5194 O O . GLU A 1 643 ? 10.031 -3.122 -19.539 1.00 94.44 643 GLU A O 1
ATOM 5199 N N . LEU A 1 644 ? 9.046 -5.038 -18.872 1.00 95.44 644 LEU A N 1
ATOM 5200 C CA . LEU A 1 644 ? 7.757 -4.425 -18.545 1.00 95.44 644 LEU A CA 1
ATOM 5201 C C . LEU A 1 644 ? 7.894 -3.356 -17.453 1.00 95.44 644 LEU A C 1
ATOM 5203 O O . LEU A 1 644 ? 7.374 -2.250 -17.596 1.00 95.44 644 LEU A O 1
ATOM 5207 N N . VAL A 1 645 ? 8.628 -3.662 -16.382 1.00 96.38 645 VAL A N 1
ATOM 5208 C CA . VAL A 1 645 ? 8.859 -2.732 -15.271 1.00 96.38 645 VAL A CA 1
ATOM 5209 C C . VAL A 1 645 ? 9.562 -1.457 -15.746 1.00 96.38 645 VAL A C 1
ATOM 5211 O O . VAL A 1 645 ? 9.197 -0.359 -15.320 1.00 96.38 645 VAL A O 1
ATOM 5214 N N . TYR A 1 646 ? 10.517 -1.579 -16.670 1.00 95.50 646 TYR A N 1
ATOM 5215 C CA . TYR A 1 646 ? 11.202 -0.434 -17.263 1.00 95.50 646 TYR A CA 1
ATOM 5216 C C . TYR A 1 646 ? 10.261 0.419 -18.129 1.00 95.50 646 TYR A C 1
ATOM 5218 O O . TYR A 1 646 ? 10.206 1.633 -17.949 1.00 95.50 646 TYR A O 1
ATOM 5226 N N . LEU A 1 647 ? 9.455 -0.206 -18.999 1.00 93.88 647 LEU A N 1
ATOM 5227 C CA . LEU A 1 647 ? 8.472 0.470 -19.869 1.00 93.88 647 LEU A CA 1
ATOM 5228 C C . LEU A 1 647 ? 7.331 1.156 -19.096 1.00 93.88 647 LEU A C 1
ATOM 5230 O O . LEU A 1 647 ? 6.732 2.136 -19.555 1.00 93.88 647 LEU A O 1
ATOM 5234 N N . ARG A 1 648 ? 7.010 0.650 -17.903 1.00 95.06 648 ARG A N 1
ATOM 5235 C CA . ARG A 1 648 ? 5.937 1.182 -17.053 1.00 95.06 648 ARG A CA 1
ATOM 5236 C C . ARG A 1 648 ? 6.411 2.066 -15.909 1.00 95.06 648 ARG A C 1
ATOM 5238 O O . ARG A 1 648 ? 5.566 2.683 -15.270 1.00 95.06 648 ARG A O 1
ATOM 5245 N N . ALA A 1 649 ? 7.722 2.184 -15.695 1.00 96.12 649 ALA A N 1
ATOM 5246 C CA . ALA A 1 649 ? 8.299 2.840 -14.518 1.00 96.12 649 ALA A CA 1
ATOM 5247 C C . ALA A 1 649 ? 7.791 2.240 -13.190 1.00 96.12 649 ALA A C 1
ATOM 5249 O O . ALA A 1 649 ? 7.643 2.940 -12.189 1.00 96.12 649 ALA A O 1
ATOM 5250 N N . TYR A 1 650 ? 7.510 0.936 -13.187 1.00 97.75 650 TYR A N 1
ATOM 5251 C CA . TYR A 1 650 ? 7.000 0.238 -12.013 1.00 97.75 650 TYR A CA 1
ATOM 5252 C C . TYR A 1 650 ? 8.077 0.061 -10.941 1.00 97.75 650 TYR A C 1
ATOM 5254 O O . TYR A 1 650 ? 9.270 -0.016 -11.234 1.00 97.75 650 TYR A O 1
ATOM 5262 N N . VAL A 1 651 ? 7.652 -0.004 -9.681 1.00 97.94 651 VAL A N 1
ATOM 5263 C CA . VAL A 1 651 ? 8.540 -0.165 -8.524 1.00 97.94 651 VAL A CA 1
ATOM 5264 C C . VAL A 1 651 ? 8.004 -1.198 -7.531 1.00 97.94 651 VAL A C 1
ATOM 5266 O O . VAL A 1 651 ? 6.806 -1.442 -7.446 1.00 97.94 651 VAL A O 1
ATOM 5269 N N . MET A 1 652 ? 8.894 -1.817 -6.769 1.00 98.12 652 MET A N 1
ATOM 5270 C CA . MET A 1 652 ? 8.580 -2.749 -5.688 1.00 98.12 652 MET A CA 1
ATOM 5271 C C . MET A 1 652 ? 9.147 -2.204 -4.383 1.00 98.12 652 MET A C 1
ATOM 5273 O O . MET A 1 652 ? 10.240 -1.637 -4.379 1.00 98.12 652 MET A O 1
ATOM 5277 N N . LEU A 1 653 ? 8.410 -2.371 -3.287 1.00 98.50 653 LEU A N 1
ATOM 5278 C CA . LEU A 1 653 ? 8.874 -1.992 -1.953 1.00 98.50 653 LEU A CA 1
ATOM 5279 C C . LEU A 1 653 ? 9.936 -2.980 -1.459 1.00 98.50 653 LEU A C 1
ATOM 5281 O O . LEU A 1 653 ? 9.732 -4.188 -1.545 1.00 98.50 653 LEU A O 1
ATOM 5285 N N . TYR A 1 654 ? 11.030 -2.480 -0.892 1.00 98.31 654 TYR A N 1
ATOM 5286 C CA . TYR A 1 654 ? 12.095 -3.278 -0.294 1.00 98.31 654 TYR A CA 1
ATOM 5287 C C . TYR A 1 654 ? 12.308 -2.933 1.185 1.00 98.31 654 TYR A C 1
ATOM 5289 O O . TYR A 1 654 ? 12.362 -1.748 1.532 1.00 98.31 654 TYR A O 1
ATOM 5297 N N . PRO A 1 655 ? 12.479 -3.949 2.054 1.00 97.44 655 PRO A N 1
ATOM 5298 C CA . PRO A 1 655 ? 12.877 -3.729 3.435 1.00 97.44 655 PRO A CA 1
ATOM 5299 C C . PRO A 1 655 ? 14.326 -3.225 3.503 1.00 97.44 655 PRO A C 1
ATOM 5301 O O . PRO A 1 655 ? 15.180 -3.614 2.701 1.00 97.44 655 PRO A O 1
ATOM 5304 N N . ASN A 1 656 ? 14.604 -2.373 4.486 1.00 96.56 656 ASN A N 1
ATOM 5305 C CA . ASN A 1 656 ? 15.937 -1.854 4.782 1.00 96.56 656 ASN A CA 1
ATOM 5306 C C . ASN A 1 656 ? 16.116 -1.802 6.302 1.00 96.56 656 ASN A C 1
ATOM 5308 O O . ASN A 1 656 ? 16.059 -0.735 6.891 1.00 96.56 656 ASN A O 1
ATOM 5312 N N . PHE A 1 657 ? 16.261 -2.953 6.952 1.00 95.88 657 PHE A N 1
ATOM 5313 C CA . PHE A 1 657 ? 16.472 -3.016 8.400 1.00 95.88 657 PHE A CA 1
ATOM 5314 C C . PHE A 1 657 ? 17.955 -3.180 8.740 1.00 95.88 657 PHE A C 1
ATOM 5316 O O . PHE A 1 657 ? 18.801 -3.388 7.862 1.00 95.88 657 PHE A O 1
ATOM 5323 N N . TYR A 1 658 ? 18.279 -3.057 10.027 1.00 93.81 658 TYR A N 1
ATOM 5324 C CA . TYR A 1 658 ? 19.631 -3.244 10.540 1.00 93.81 658 TYR A CA 1
ATOM 5325 C C . TYR A 1 658 ? 20.249 -4.562 10.040 1.00 93.81 658 TYR A C 1
ATOM 5327 O O . TYR A 1 658 ? 19.596 -5.600 10.046 1.00 93.81 658 TYR A O 1
ATOM 5335 N N . ASP A 1 659 ? 21.505 -4.516 9.584 1.00 91.62 659 ASP A N 1
ATOM 5336 C CA . ASP A 1 659 ? 22.246 -5.673 9.045 1.00 91.62 659 ASP A CA 1
ATOM 5337 C C . ASP A 1 659 ? 21.506 -6.460 7.935 1.00 91.62 659 ASP A C 1
ATOM 5339 O O . ASP A 1 659 ? 21.673 -7.671 7.766 1.00 91.62 659 ASP A O 1
ATOM 5343 N N . PHE A 1 660 ? 20.704 -5.766 7.119 1.00 93.69 660 PHE A N 1
ATOM 5344 C CA . PHE A 1 660 ? 19.882 -6.384 6.071 1.00 93.69 660 PHE A CA 1
ATOM 5345 C C . PHE A 1 660 ? 18.886 -7.415 6.620 1.00 93.69 660 PHE A C 1
ATOM 5347 O O . PHE A 1 660 ? 18.540 -8.363 5.916 1.00 93.69 660 PHE A O 1
ATOM 5354 N N . GLU A 1 661 ? 18.439 -7.257 7.867 1.00 95.44 661 GLU A N 1
ATOM 5355 C CA . GLU A 1 661 ? 17.366 -8.074 8.421 1.00 95.44 661 GLU A CA 1
ATOM 5356 C C . GLU A 1 661 ? 16.127 -8.007 7.510 1.00 95.44 661 GLU A C 1
ATOM 5358 O O . GLU A 1 661 ? 15.736 -6.946 7.016 1.00 95.44 661 GLU A O 1
ATOM 5363 N N . ALA A 1 662 ? 15.557 -9.171 7.205 1.00 96.75 662 ALA A N 1
ATOM 5364 C CA . ALA A 1 662 ? 14.529 -9.319 6.183 1.00 96.75 662 ALA A CA 1
ATOM 5365 C C . ALA A 1 662 ? 13.470 -10.355 6.582 1.00 96.75 662 ALA A C 1
ATOM 5367 O O . ALA A 1 662 ? 13.545 -11.007 7.625 1.00 96.75 662 ALA A O 1
ATOM 5368 N N . PHE A 1 663 ? 12.471 -10.526 5.723 1.00 98.25 663 PHE A N 1
ATOM 5369 C CA . PHE A 1 663 ? 11.351 -11.441 5.930 1.00 98.25 663 PHE A CA 1
ATOM 5370 C C . PHE A 1 663 ? 11.464 -12.748 5.145 1.00 98.25 663 PHE A C 1
ATOM 5372 O O . PHE A 1 663 ? 10.679 -13.670 5.369 1.00 98.25 663 PHE A O 1
ATOM 5379 N N . SER A 1 664 ? 12.450 -12.851 4.261 1.00 97.75 664 SER A N 1
ATOM 5380 C CA . SER A 1 664 ? 12.862 -14.088 3.614 1.00 97.75 664 SER A CA 1
ATOM 5381 C C . SER A 1 664 ? 14.378 -14.130 3.444 1.00 97.75 664 SER A C 1
ATOM 5383 O O . SER A 1 664 ? 15.051 -13.100 3.377 1.00 97.75 664 SER A O 1
ATOM 5385 N N . THR A 1 665 ? 14.925 -15.340 3.365 1.00 95.25 665 THR A N 1
ATOM 5386 C CA . THR A 1 665 ? 16.344 -15.584 3.107 1.00 95.25 665 THR A CA 1
ATOM 5387 C C . THR A 1 665 ? 16.494 -16.750 2.141 1.00 95.25 665 THR A C 1
ATOM 5389 O O . THR A 1 665 ? 15.704 -17.695 2.171 1.00 95.25 665 THR A O 1
ATOM 5392 N N . ASN A 1 666 ? 17.490 -16.678 1.259 1.00 91.88 666 ASN A N 1
ATOM 5393 C CA . ASN A 1 666 ? 17.769 -17.724 0.281 1.00 91.88 666 ASN A CA 1
ATOM 5394 C C . ASN A 1 666 ? 18.986 -18.541 0.733 1.00 91.88 666 ASN A C 1
ATOM 5396 O O . ASN A 1 666 ? 20.070 -17.992 0.932 1.00 91.88 666 ASN A O 1
ATOM 5400 N N . HIS A 1 667 ? 18.813 -19.859 0.855 1.00 84.62 667 HIS A N 1
ATOM 5401 C CA . HIS A 1 667 ? 19.858 -20.792 1.313 1.00 84.62 667 HIS A CA 1
ATOM 5402 C C . HIS A 1 667 ? 20.813 -21.263 0.206 1.00 84.62 667 HIS A C 1
ATOM 5404 O O . HIS A 1 667 ? 21.730 -22.054 0.454 1.00 84.62 667 HIS A O 1
ATOM 5410 N N . VAL A 1 668 ? 20.625 -20.765 -1.020 1.00 77.56 668 VAL A N 1
ATOM 5411 C CA . VAL A 1 668 ? 21.482 -21.006 -2.188 1.00 77.56 668 VAL A CA 1
ATOM 5412 C C . VAL A 1 668 ? 21.663 -22.511 -2.421 1.00 77.56 668 VAL A C 1
ATOM 5414 O O . VAL A 1 668 ? 22.780 -23.022 -2.562 1.00 77.56 668 VAL A O 1
ATOM 5417 N N . GLU A 1 669 ? 20.549 -23.245 -2.382 1.00 68.00 669 GLU A N 1
ATOM 5418 C CA . GLU A 1 669 ? 20.535 -24.704 -2.518 1.00 68.00 669 GLU A CA 1
ATOM 5419 C C . GLU A 1 669 ? 20.871 -25.123 -3.962 1.00 68.00 669 GLU A C 1
ATOM 5421 O O . GLU A 1 669 ? 20.666 -24.379 -4.928 1.00 68.00 669 GLU A O 1
ATOM 5426 N N . PHE A 1 670 ? 21.416 -26.331 -4.139 1.00 56.72 670 PHE A N 1
ATOM 5427 C CA . PHE A 1 670 ? 21.891 -26.800 -5.447 1.00 56.72 670 PHE A CA 1
ATOM 5428 C C . PHE A 1 670 ? 20.776 -26.879 -6.486 1.00 56.72 670 PHE A C 1
ATOM 5430 O O . PHE A 1 670 ? 19.774 -27.557 -6.269 1.00 56.72 670 PHE A O 1
ATOM 5437 N N . GLY A 1 671 ? 20.945 -26.221 -7.635 1.00 55.88 671 GLY A N 1
ATOM 5438 C CA . GLY A 1 671 ? 19.995 -26.271 -8.754 1.00 55.88 671 GLY A CA 1
ATOM 5439 C C . GLY A 1 671 ? 20.429 -25.429 -9.946 1.00 55.88 671 GLY A C 1
ATOM 5440 O O . GLY A 1 671 ? 21.617 -25.179 -10.141 1.00 55.88 671 GLY A O 1
ATOM 5441 N N . THR A 1 672 ? 19.467 -24.959 -10.746 1.00 52.94 672 THR A N 1
ATOM 5442 C CA . THR A 1 672 ? 19.706 -24.324 -12.059 1.00 52.94 672 THR A CA 1
ATOM 5443 C C . THR A 1 672 ? 20.704 -23.158 -12.019 1.00 52.94 672 THR A C 1
ATOM 5445 O O . THR A 1 672 ? 21.438 -22.934 -12.984 1.00 52.94 672 THR A O 1
ATOM 5448 N N . HIS A 1 673 ? 20.770 -22.424 -10.903 1.00 49.84 673 HIS A N 1
ATOM 5449 C CA . HIS A 1 673 ? 21.620 -21.240 -10.748 1.00 49.84 673 HIS A CA 1
ATOM 5450 C C . HIS A 1 673 ? 22.898 -21.456 -9.914 1.00 49.84 673 HIS A C 1
ATOM 5452 O O . HIS A 1 673 ? 23.779 -20.592 -9.949 1.00 49.84 673 HIS A O 1
ATOM 5458 N N . VAL A 1 674 ? 23.045 -22.590 -9.212 1.00 53.81 674 VAL A N 1
ATOM 5459 C CA . VAL A 1 674 ? 24.140 -22.838 -8.252 1.00 53.81 674 VAL A CA 1
ATOM 5460 C C . VAL A 1 674 ? 24.712 -24.248 -8.445 1.00 53.81 674 VAL A C 1
ATOM 5462 O O . VAL A 1 674 ? 24.044 -25.239 -8.161 1.00 53.81 674 VAL A O 1
ATOM 5465 N N . LYS A 1 675 ? 25.972 -24.332 -8.901 1.00 53.25 675 LYS A N 1
ATOM 5466 C CA . LYS A 1 675 ? 26.739 -25.586 -9.072 1.00 53.25 675 LYS A CA 1
ATOM 5467 C C . LYS A 1 675 ? 27.730 -25.807 -7.908 1.00 53.25 675 LYS A C 1
ATOM 5469 O O . LYS A 1 675 ? 28.184 -24.829 -7.311 1.00 53.25 675 LYS A O 1
ATOM 5474 N N . SER A 1 676 ? 28.074 -27.070 -7.622 1.00 49.75 676 SER A N 1
ATOM 5475 C CA . SER A 1 676 ? 28.713 -27.555 -6.377 1.00 49.75 676 SER A CA 1
ATOM 5476 C C . SER A 1 676 ? 29.934 -26.770 -5.872 1.00 49.75 676 SER A C 1
ATOM 5478 O O . SER A 1 676 ? 29.983 -26.399 -4.702 1.00 49.75 676 SER A O 1
ATOM 5480 N N . GLU A 1 677 ? 30.891 -26.446 -6.740 1.00 49.75 677 GLU A N 1
ATOM 5481 C CA . GLU A 1 677 ? 32.210 -25.925 -6.335 1.00 49.75 677 GLU A CA 1
ATOM 5482 C C . GLU A 1 677 ? 32.230 -24.457 -5.860 1.00 49.75 677 GLU A C 1
ATOM 5484 O O . GLU A 1 677 ? 33.234 -24.002 -5.320 1.00 49.75 677 GLU A O 1
ATOM 5489 N N . LYS A 1 678 ? 31.148 -23.682 -6.045 1.00 52.12 678 LYS A N 1
ATOM 5490 C CA . LYS A 1 678 ? 31.122 -22.236 -5.714 1.00 52.12 678 LYS A CA 1
ATOM 5491 C C . LYS A 1 678 ? 30.296 -21.872 -4.482 1.00 52.12 678 LYS A C 1
ATOM 5493 O O . LYS A 1 678 ? 30.291 -20.703 -4.096 1.00 52.12 678 LYS A O 1
ATOM 5498 N N . ARG A 1 679 ? 29.623 -22.839 -3.851 1.00 50.84 679 ARG A N 1
ATOM 5499 C CA . ARG A 1 679 ? 28.622 -22.588 -2.800 1.00 50.84 679 ARG A CA 1
ATOM 5500 C C . ARG A 1 679 ? 29.189 -21.786 -1.621 1.00 50.84 679 ARG A C 1
ATOM 5502 O O . ARG A 1 679 ? 28.689 -20.705 -1.334 1.00 50.84 679 ARG A O 1
ATOM 5509 N N . GLN A 1 680 ? 30.286 -22.234 -1.007 1.00 52.91 680 GLN A N 1
ATOM 5510 C CA . GLN A 1 680 ? 30.875 -21.572 0.173 1.00 52.91 680 GLN A CA 1
ATOM 5511 C C . GLN A 1 680 ? 31.339 -20.132 -0.091 1.00 52.91 680 GLN A C 1
ATOM 5513 O O . GLN A 1 680 ? 31.235 -19.292 0.794 1.00 52.91 680 GLN A O 1
ATOM 5518 N N . SER A 1 681 ? 31.772 -19.815 -1.317 1.00 53.03 681 SER A N 1
ATOM 5519 C CA . SER A 1 681 ? 32.172 -18.448 -1.693 1.00 53.03 681 SER A CA 1
ATOM 5520 C C . SER A 1 681 ? 30.998 -17.488 -1.926 1.00 53.03 681 SER A C 1
ATOM 5522 O O . SER A 1 681 ? 31.207 -16.282 -2.006 1.00 53.03 681 SER A O 1
ATOM 5524 N N . VAL A 1 682 ? 29.776 -18.016 -2.065 1.00 59.38 682 VAL A N 1
ATOM 5525 C CA . VAL A 1 682 ? 28.583 -17.273 -2.499 1.00 59.38 682 VAL A CA 1
ATOM 5526 C C . VAL A 1 682 ? 27.524 -17.193 -1.391 1.00 59.38 682 VAL A C 1
ATOM 5528 O O . VAL A 1 682 ? 26.787 -16.217 -1.345 1.00 59.38 682 VAL A O 1
ATOM 5531 N N . ILE A 1 683 ? 27.472 -18.155 -0.462 1.00 60.78 683 ILE A N 1
ATOM 5532 C CA . ILE A 1 683 ? 26.484 -18.209 0.637 1.00 60.78 683 ILE A CA 1
ATOM 5533 C C . ILE A 1 683 ? 26.361 -16.873 1.389 1.00 60.78 683 ILE A C 1
ATOM 5535 O O . ILE A 1 683 ? 25.263 -16.328 1.495 1.00 60.78 683 ILE A O 1
ATOM 5539 N N . GLY A 1 684 ? 27.484 -16.297 1.833 1.00 60.69 684 GLY A N 1
ATOM 5540 C CA . GLY A 1 684 ? 27.492 -15.042 2.601 1.00 60.69 684 GLY A CA 1
ATOM 5541 C C . GLY A 1 684 ? 27.040 -13.805 1.815 1.00 60.69 684 GLY A C 1
ATOM 5542 O O . GLY A 1 684 ? 26.860 -12.739 2.396 1.00 60.69 684 GLY A O 1
ATOM 5543 N N . THR A 1 685 ? 26.864 -13.926 0.497 1.00 71.44 685 THR A N 1
ATOM 5544 C CA . THR A 1 685 ? 26.414 -12.830 -0.369 1.00 71.44 685 THR A CA 1
ATOM 5545 C C . THR A 1 685 ? 24.901 -12.840 -0.612 1.00 71.44 685 THR A C 1
ATOM 5547 O O . THR A 1 685 ? 24.376 -11.837 -1.087 1.00 71.44 685 THR A O 1
ATOM 5550 N N . PHE A 1 686 ? 24.208 -13.951 -0.333 1.00 79.62 686 PHE A N 1
ATOM 5551 C CA . PHE A 1 686 ? 22.772 -14.127 -0.609 1.00 79.62 686 PHE A CA 1
ATOM 5552 C C . PHE A 1 686 ? 21.965 -14.382 0.663 1.00 79.62 686 PHE A C 1
ATOM 5554 O O . PHE A 1 686 ? 20.821 -13.940 0.739 1.00 79.62 686 PHE A O 1
ATOM 5561 N N . MET A 1 687 ? 22.543 -15.044 1.667 1.00 88.62 687 MET A N 1
ATOM 5562 C CA . MET A 1 687 ? 21.875 -15.198 2.954 1.00 88.62 687 MET A CA 1
ATOM 5563 C C . MET A 1 687 ? 21.822 -13.860 3.688 1.00 88.62 687 MET A C 1
ATOM 5565 O O . MET A 1 687 ? 22.828 -13.159 3.819 1.00 88.62 687 MET A O 1
ATOM 5569 N N . VAL A 1 688 ? 20.633 -13.540 4.182 1.00 91.94 688 VAL A N 1
ATOM 5570 C CA . VAL A 1 688 ? 20.359 -12.395 5.051 1.00 91.94 688 VAL A CA 1
ATOM 5571 C C . VAL A 1 688 ? 19.722 -12.870 6.356 1.00 91.94 688 VAL A C 1
ATOM 5573 O O . VAL A 1 688 ? 19.077 -13.929 6.354 1.00 91.94 688 VAL A O 1
ATOM 5576 N N . PRO A 1 689 ? 19.915 -12.148 7.474 1.00 94.62 689 PRO A N 1
ATOM 5577 C CA . PRO A 1 689 ? 19.267 -12.501 8.728 1.00 94.62 689 PRO A CA 1
ATOM 5578 C C . PRO A 1 689 ? 17.743 -12.360 8.609 1.00 94.62 689 PRO A C 1
ATOM 5580 O O . PRO A 1 689 ? 17.233 -11.413 8.015 1.00 94.62 689 PRO A O 1
ATOM 5583 N N . LEU A 1 690 ? 17.009 -13.325 9.165 1.00 96.62 690 LEU A N 1
ATOM 5584 C CA . LEU A 1 690 ? 15.550 -13.273 9.242 1.00 96.62 690 LEU A CA 1
ATOM 5585 C C . LEU A 1 690 ? 15.112 -12.518 10.493 1.00 96.62 690 LEU A C 1
ATOM 5587 O O . LEU A 1 690 ? 15.616 -12.799 11.580 1.00 96.62 690 LEU A O 1
ATOM 5591 N N . MET A 1 691 ? 14.107 -11.656 10.355 1.00 96.94 691 MET A N 1
ATOM 5592 C CA . MET A 1 691 ? 13.513 -10.951 11.484 1.00 96.94 691 MET A CA 1
ATOM 5593 C C . MET A 1 691 ? 12.755 -11.916 12.395 1.00 96.94 691 MET A C 1
ATOM 5595 O O . MET A 1 691 ? 11.654 -12.349 12.065 1.00 96.94 691 MET A O 1
ATOM 5599 N N . GLN A 1 692 ? 13.340 -12.293 13.530 1.00 94.31 692 GLN A N 1
ATOM 5600 C CA . GLN A 1 692 ? 12.715 -13.243 14.466 1.00 94.31 692 GLN A CA 1
ATOM 5601 C C . GLN A 1 692 ? 11.889 -12.549 15.551 1.00 94.31 692 GLN A C 1
ATOM 5603 O O . GLN A 1 692 ? 10.911 -13.105 16.045 1.00 94.31 692 GLN A O 1
ATOM 5608 N N . ARG A 1 693 ? 12.294 -11.337 15.942 1.00 94.06 693 ARG A N 1
ATOM 5609 C CA . ARG A 1 693 ? 11.589 -10.508 16.924 1.00 94.06 693 ARG A CA 1
ATOM 5610 C C . ARG A 1 693 ? 10.941 -9.341 16.211 1.00 94.06 693 ARG A C 1
ATOM 5612 O O . ARG A 1 693 ? 11.527 -8.792 15.286 1.00 94.06 693 ARG A O 1
ATOM 5619 N N . ASP A 1 694 ? 9.767 -8.941 16.678 1.00 94.69 694 ASP A N 1
ATOM 5620 C CA . ASP A 1 694 ? 9.075 -7.801 16.097 1.00 94.69 694 ASP A CA 1
ATOM 5621 C C . ASP A 1 694 ? 9.748 -6.493 16.497 1.00 94.69 694 ASP A C 1
ATOM 5623 O O . ASP A 1 694 ? 9.559 -5.961 17.590 1.00 94.69 694 ASP A O 1
ATOM 5627 N N . THR A 1 695 ? 10.595 -6.018 15.594 1.00 94.75 695 THR A N 1
ATOM 5628 C CA . THR A 1 695 ? 11.308 -4.749 15.699 1.00 94.75 695 THR A CA 1
ATOM 5629 C C . THR A 1 695 ? 10.927 -3.808 14.557 1.00 94.75 695 THR A C 1
ATOM 5631 O O . THR A 1 695 ? 11.526 -2.736 14.435 1.00 94.75 695 THR A O 1
ATOM 5634 N N . ILE A 1 696 ? 9.903 -4.165 13.762 1.00 95.81 696 ILE A N 1
ATOM 5635 C CA . ILE A 1 696 ? 9.484 -3.446 12.549 1.00 95.81 696 ILE A CA 1
ATOM 5636 C C . ILE A 1 696 ? 9.299 -1.966 12.876 1.00 95.81 696 ILE A C 1
ATOM 5638 O O . ILE A 1 696 ? 9.973 -1.107 12.318 1.00 95.81 696 ILE A O 1
ATOM 5642 N N . LEU A 1 697 ? 8.443 -1.655 13.850 1.00 94.81 697 LEU A N 1
ATOM 5643 C CA . LEU A 1 697 ? 8.150 -0.267 14.210 1.00 94.81 697 LEU A CA 1
ATOM 5644 C C . LEU A 1 697 ? 9.295 0.407 14.960 1.00 94.81 697 LEU A C 1
ATOM 5646 O O . LEU A 1 697 ? 9.445 1.612 14.861 1.00 94.81 697 LEU A O 1
ATOM 5650 N N . SER A 1 698 ? 10.122 -0.326 15.704 1.00 93.94 698 SER A N 1
ATOM 5651 C CA . SER A 1 698 ? 11.249 0.294 16.413 1.00 93.94 698 SER A CA 1
ATOM 5652 C C . SER A 1 698 ? 12.370 0.755 15.477 1.00 93.94 698 SER A C 1
ATOM 5654 O O . SER A 1 698 ? 13.046 1.726 15.795 1.00 93.94 698 SER A O 1
ATOM 5656 N N . GLN A 1 699 ? 12.553 0.068 14.344 1.00 94.88 699 GLN A N 1
ATOM 5657 C CA . GLN A 1 699 ? 13.597 0.369 13.360 1.00 94.88 699 GLN A CA 1
ATOM 5658 C C . GLN A 1 699 ? 13.114 1.301 12.239 1.00 94.88 699 GLN A C 1
ATOM 5660 O O . GLN A 1 699 ? 13.920 1.992 11.625 1.00 94.88 699 GLN A O 1
ATOM 5665 N N . LEU A 1 700 ? 11.808 1.330 11.954 1.00 95.38 700 LEU A N 1
ATOM 5666 C CA . LEU A 1 700 ? 11.261 2.249 10.959 1.00 95.38 700 LEU A CA 1
ATOM 5667 C C . LEU A 1 700 ? 11.376 3.716 11.415 1.00 95.38 700 LEU A C 1
ATOM 5669 O O . LEU A 1 700 ? 11.146 4.013 12.594 1.00 95.38 700 LEU A O 1
ATOM 5673 N N . PRO A 1 701 ? 11.648 4.651 10.484 1.00 91.62 701 PRO A N 1
ATOM 5674 C CA . PRO A 1 701 ? 11.618 6.078 10.788 1.00 91.62 701 PRO A CA 1
ATOM 5675 C C . PRO A 1 701 ? 10.226 6.495 11.287 1.00 91.62 701 PRO A C 1
ATOM 5677 O O . PRO A 1 701 ? 9.205 5.997 10.813 1.00 91.62 701 PRO A O 1
ATOM 5680 N N . ASP A 1 702 ? 10.185 7.377 12.289 1.00 89.38 702 ASP A N 1
ATOM 5681 C CA . ASP A 1 702 ? 8.957 7.824 12.973 1.00 89.38 702 ASP A CA 1
ATOM 5682 C C . ASP A 1 702 ? 8.066 6.690 13.517 1.00 89.38 702 ASP A C 1
ATOM 5684 O O . ASP A 1 702 ? 6.872 6.877 13.758 1.00 89.38 702 ASP A O 1
ATOM 5688 N N . HIS A 1 703 ? 8.633 5.497 13.699 1.00 92.50 703 HIS A N 1
ATOM 5689 C CA . HIS A 1 703 ? 7.925 4.292 14.111 1.00 92.50 703 HIS A CA 1
ATOM 5690 C C . HIS A 1 703 ? 6.749 3.882 13.213 1.00 92.50 703 HIS A C 1
ATOM 5692 O O . HIS A 1 703 ? 5.772 3.302 13.706 1.00 92.50 703 HIS A O 1
ATOM 5698 N N . ARG A 1 704 ? 6.835 4.162 11.903 1.00 92.38 704 ARG A N 1
ATOM 5699 C CA . ARG A 1 704 ? 5.790 3.855 10.911 1.00 92.38 704 ARG A CA 1
ATOM 5700 C C . ARG A 1 704 ? 6.334 3.671 9.493 1.00 92.38 704 ARG A C 1
ATOM 5702 O O . ARG A 1 704 ? 7.463 4.039 9.194 1.00 92.38 704 ARG A O 1
ATOM 5709 N N . LEU A 1 705 ? 5.515 3.119 8.596 1.00 94.31 705 LEU A N 1
ATOM 5710 C CA . LEU A 1 705 ? 5.859 3.090 7.175 1.00 94.31 705 LEU A CA 1
ATOM 5711 C C . LEU A 1 705 ? 5.756 4.510 6.586 1.00 94.31 705 LEU A C 1
ATOM 5713 O O . LEU A 1 705 ? 4.726 5.165 6.791 1.00 94.31 705 LEU A O 1
ATOM 5717 N N . PRO A 1 706 ? 6.771 4.983 5.834 1.00 93.19 706 PRO A N 1
ATOM 5718 C CA . PRO A 1 706 ? 6.708 6.271 5.148 1.00 93.19 706 PRO A CA 1
ATOM 5719 C C . PRO A 1 706 ? 5.521 6.355 4.185 1.00 93.19 706 PRO A C 1
ATOM 5721 O O . PRO A 1 706 ? 5.057 5.334 3.660 1.00 93.19 706 PRO A O 1
ATOM 5724 N N . PHE A 1 707 ? 5.053 7.574 3.912 1.00 91.19 707 PHE A N 1
ATOM 5725 C CA . PHE A 1 707 ? 4.132 7.799 2.800 1.00 91.19 707 PHE A CA 1
ATOM 5726 C C . PHE A 1 707 ? 4.814 7.455 1.474 1.00 91.19 707 PHE A C 1
ATOM 5728 O O . PHE A 1 707 ? 6.039 7.450 1.374 1.00 91.19 707 PHE A O 1
ATOM 5735 N N . PHE A 1 708 ? 4.022 7.121 0.456 1.00 91.88 708 PHE A N 1
ATOM 5736 C CA . PHE A 1 708 ? 4.566 6.671 -0.825 1.00 91.88 708 PHE A CA 1
ATOM 5737 C C . PHE A 1 708 ? 5.415 7.757 -1.499 1.00 91.88 708 PHE A C 1
ATOM 5739 O O . PHE A 1 708 ? 6.444 7.450 -2.088 1.00 91.88 708 PHE A O 1
ATOM 5746 N N . GLU A 1 709 ? 5.013 9.019 -1.356 1.00 90.12 709 GLU A N 1
ATOM 5747 C CA . GLU A 1 709 ? 5.707 10.201 -1.873 1.00 90.12 709 GLU A CA 1
ATOM 5748 C C . GLU A 1 709 ? 7.081 10.417 -1.228 1.00 90.12 709 GLU A C 1
ATOM 5750 O O . GLU A 1 709 ? 7.977 10.971 -1.863 1.00 90.12 709 GLU A O 1
ATOM 5755 N N . ASP A 1 710 ? 7.242 9.961 0.016 1.00 91.50 710 ASP A N 1
ATOM 5756 C CA . ASP A 1 710 ? 8.461 10.115 0.809 1.00 91.50 710 ASP A CA 1
ATOM 5757 C C . ASP A 1 710 ? 9.407 8.909 0.666 1.00 91.50 710 ASP A C 1
ATOM 5759 O O . ASP A 1 710 ? 10.523 8.926 1.194 1.00 91.50 710 ASP A O 1
ATOM 5763 N N . LEU A 1 711 ? 8.983 7.843 -0.029 1.00 95.38 711 LEU A N 1
ATOM 5764 C CA . LEU A 1 711 ? 9.831 6.677 -0.249 1.00 95.38 711 LEU A CA 1
ATOM 5765 C C . LEU A 1 711 ? 10.970 7.024 -1.218 1.00 95.38 711 LEU A C 1
ATOM 5767 O O . LEU A 1 711 ? 10.716 7.453 -2.346 1.00 95.38 711 LEU A O 1
ATOM 5771 N N . PRO A 1 712 ? 12.235 6.759 -0.854 1.00 97.56 712 PRO A N 1
ATOM 5772 C CA . PRO A 1 712 ? 13.323 6.852 -1.809 1.00 97.56 712 PRO A CA 1
ATOM 5773 C C . PRO A 1 712 ? 13.134 5.829 -2.931 1.00 97.56 712 PRO A C 1
ATOM 5775 O O . PRO A 1 712 ? 12.850 4.656 -2.680 1.00 97.56 712 PRO A O 1
ATOM 5778 N N . VAL A 1 713 ? 13.339 6.264 -4.175 1.00 97.75 713 VAL A N 1
ATOM 5779 C CA . VAL A 1 713 ? 13.134 5.432 -5.365 1.00 97.75 713 VAL A CA 1
ATOM 5780 C C . VAL A 1 713 ? 14.464 5.139 -6.044 1.00 97.75 713 VAL A C 1
ATOM 5782 O O . VAL A 1 713 ? 15.211 6.053 -6.384 1.00 97.75 713 VAL A O 1
ATOM 5785 N N . LEU A 1 714 ? 14.752 3.863 -6.279 1.00 97.19 714 LEU A N 1
ATOM 5786 C CA . LEU A 1 714 ? 15.950 3.393 -6.964 1.00 97.19 714 LEU A CA 1
ATOM 5787 C C . LEU A 1 714 ? 15.616 2.835 -8.351 1.00 97.19 714 LEU A C 1
ATOM 5789 O O . LEU A 1 714 ? 14.672 2.056 -8.520 1.00 97.19 714 LEU A O 1
ATOM 5793 N N . ASP A 1 715 ? 16.429 3.180 -9.345 1.00 95.50 715 ASP A N 1
ATOM 5794 C CA . ASP A 1 715 ? 16.346 2.561 -10.670 1.00 95.50 715 ASP A CA 1
ATOM 5795 C C . ASP A 1 715 ? 16.944 1.140 -10.706 1.00 95.50 715 ASP A C 1
ATOM 5797 O O . ASP A 1 715 ? 17.386 0.583 -9.696 1.00 95.50 715 ASP A O 1
ATOM 5801 N N . LEU A 1 716 ? 16.962 0.530 -11.896 1.00 93.62 716 LEU A N 1
ATOM 5802 C CA . LEU A 1 716 ? 17.521 -0.809 -12.126 1.00 93.62 716 LEU A CA 1
ATOM 5803 C C . LEU A 1 716 ? 19.017 -0.940 -11.781 1.00 93.62 716 LEU A C 1
ATOM 5805 O O . LEU A 1 716 ? 19.514 -2.062 -11.653 1.00 93.62 716 LEU A O 1
ATOM 5809 N N . TRP A 1 717 ? 19.743 0.172 -11.644 1.00 93.50 717 TRP A N 1
ATOM 5810 C CA . TRP A 1 717 ? 21.175 0.202 -11.337 1.00 93.50 717 TRP A CA 1
ATOM 5811 C C . TRP A 1 717 ? 21.466 0.674 -9.908 1.00 93.50 717 TRP A C 1
ATOM 5813 O O . TRP A 1 717 ? 22.631 0.884 -9.571 1.00 93.50 717 TRP A O 1
ATOM 5823 N N . GLY A 1 718 ? 20.437 0.808 -9.063 1.00 92.88 718 GLY A N 1
ATOM 5824 C CA . GLY A 1 718 ? 20.579 1.204 -7.661 1.00 92.88 718 GLY A CA 1
ATOM 5825 C C . GLY A 1 718 ? 20.862 2.691 -7.460 1.00 92.88 718 GLY A C 1
ATOM 5826 O O . GLY A 1 718 ? 21.346 3.073 -6.397 1.00 92.88 718 GLY A O 1
ATOM 5827 N N . GLN A 1 719 ? 20.595 3.533 -8.464 1.00 94.38 719 GLN A N 1
ATOM 5828 C CA . GLN A 1 719 ? 20.742 4.982 -8.341 1.00 94.38 719 GLN A CA 1
ATOM 5829 C C . GLN A 1 719 ? 19.433 5.618 -7.886 1.00 94.38 719 GLN A C 1
ATOM 5831 O O . GLN A 1 719 ? 18.357 5.231 -8.343 1.00 94.38 719 GLN A O 1
ATOM 5836 N N . LEU A 1 720 ? 19.537 6.631 -7.026 1.00 96.69 720 LEU A N 1
ATOM 5837 C CA . LEU A 1 720 ? 18.388 7.398 -6.560 1.00 96.69 720 LEU A CA 1
ATOM 5838 C C . LEU A 1 720 ? 17.765 8.198 -7.715 1.00 96.69 720 LEU A C 1
ATOM 5840 O O . LEU A 1 720 ? 18.460 8.900 -8.451 1.00 96.69 720 LEU A O 1
ATOM 5844 N N . GLN A 1 721 ? 16.452 8.080 -7.867 1.00 96.94 721 GLN A N 1
ATOM 5845 C CA . GLN A 1 721 ? 15.634 8.739 -8.880 1.00 96.94 721 GLN A CA 1
ATOM 5846 C C . GLN A 1 721 ? 14.328 9.242 -8.249 1.00 96.94 721 GLN A C 1
ATOM 5848 O O . GLN A 1 721 ? 14.009 8.928 -7.107 1.00 96.94 721 GLN A O 1
ATOM 5853 N N . THR A 1 722 ? 13.555 10.015 -9.009 1.00 95.81 722 THR A N 1
ATOM 5854 C CA . THR A 1 722 ? 12.163 10.351 -8.675 1.00 95.81 722 THR A CA 1
ATOM 5855 C C . THR A 1 722 ? 11.207 9.526 -9.534 1.00 95.81 722 THR A C 1
ATOM 5857 O O . THR A 1 722 ? 11.574 9.092 -10.631 1.00 95.81 722 THR A O 1
ATOM 5860 N N . HIS A 1 723 ? 9.962 9.347 -9.083 1.00 94.25 723 HIS A N 1
ATOM 5861 C CA . HIS A 1 723 ? 8.924 8.706 -9.898 1.00 94.25 723 HIS A CA 1
ATOM 5862 C C . HIS A 1 723 ? 8.731 9.406 -11.251 1.00 94.25 723 HIS A C 1
ATOM 5864 O O . HIS A 1 723 ? 8.628 8.734 -12.272 1.00 94.25 723 HIS A O 1
ATOM 5870 N N . GLU A 1 724 ? 8.770 10.742 -11.278 1.00 94.31 724 GLU A N 1
ATOM 5871 C CA . GLU A 1 724 ? 8.686 11.535 -12.512 1.00 94.31 724 GLU A CA 1
ATOM 5872 C C . GLU A 1 724 ? 9.863 11.269 -13.463 1.00 94.31 724 GLU A C 1
ATOM 5874 O O . GLU A 1 724 ? 9.666 11.126 -14.667 1.00 94.31 724 GLU A O 1
ATOM 5879 N N . SER A 1 725 ? 11.089 11.149 -12.934 1.00 96.25 725 SER A N 1
ATOM 5880 C CA . SER A 1 725 ? 12.283 10.826 -13.729 1.00 96.25 725 SER A CA 1
ATOM 5881 C C . SER A 1 725 ? 12.184 9.432 -14.352 1.00 96.25 725 SER A C 1
ATOM 5883 O O . SER A 1 725 ? 12.490 9.251 -15.534 1.00 96.25 725 SER A O 1
ATOM 5885 N N . LEU A 1 726 ? 11.729 8.439 -13.579 1.00 95.75 726 LEU A N 1
ATOM 5886 C CA . LEU A 1 726 ? 11.506 7.090 -14.099 1.00 95.75 726 LEU A CA 1
ATOM 5887 C C . LEU A 1 726 ? 10.411 7.077 -15.168 1.00 95.75 726 LEU A C 1
ATOM 5889 O O . LEU A 1 726 ? 10.592 6.437 -16.202 1.00 95.75 726 LEU A O 1
ATOM 5893 N N . ASP A 1 727 ? 9.313 7.804 -14.952 1.00 94.75 727 ASP A N 1
ATOM 5894 C CA . ASP A 1 727 ? 8.215 7.894 -15.915 1.00 94.75 727 ASP A CA 1
ATOM 5895 C C . ASP A 1 727 ? 8.644 8.584 -17.216 1.00 94.75 727 ASP A C 1
ATOM 5897 O O . ASP A 1 727 ? 8.324 8.099 -18.299 1.00 94.75 727 ASP A O 1
ATOM 5901 N N . ALA A 1 728 ? 9.459 9.641 -17.132 1.00 95.38 728 ALA A N 1
ATOM 5902 C CA . ALA A 1 728 ? 10.032 10.310 -18.298 1.00 95.38 728 ALA A CA 1
ATOM 5903 C C . ALA A 1 728 ? 10.957 9.380 -19.103 1.00 95.38 728 ALA A C 1
ATOM 5905 O O . ALA A 1 728 ? 10.841 9.307 -20.328 1.00 95.38 728 ALA A O 1
ATOM 5906 N N . LYS A 1 729 ? 11.838 8.621 -18.428 1.00 94.44 729 LYS A N 1
ATOM 5907 C CA . LYS A 1 729 ? 12.694 7.606 -19.076 1.00 94.44 729 LYS A CA 1
ATOM 5908 C C . LYS A 1 729 ? 11.855 6.513 -19.742 1.00 94.44 729 LYS A C 1
ATOM 5910 O O . LYS A 1 729 ? 12.131 6.136 -20.878 1.00 94.44 729 LYS A O 1
ATOM 5915 N N . ALA A 1 730 ? 10.822 6.037 -19.052 1.00 93.75 730 ALA A N 1
ATOM 5916 C CA . ALA A 1 730 ? 9.903 5.029 -19.564 1.00 93.75 730 ALA A CA 1
ATOM 5917 C C . ALA A 1 730 ? 9.104 5.537 -20.773 1.00 93.75 730 ALA A C 1
ATOM 5919 O O . ALA A 1 730 ? 8.954 4.809 -21.747 1.00 93.75 730 ALA A O 1
ATOM 5920 N N . SER A 1 731 ? 8.638 6.789 -20.746 1.00 93.50 731 SER A N 1
ATOM 5921 C CA . SER A 1 731 ? 7.918 7.417 -21.858 1.00 93.50 731 SER A CA 1
ATOM 5922 C C . SER A 1 731 ? 8.805 7.585 -23.089 1.00 93.50 731 SER A C 1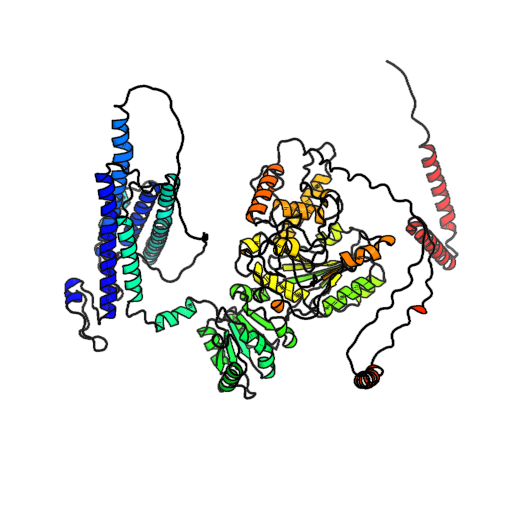
ATOM 5924 O O . SER A 1 731 ? 8.390 7.226 -24.186 1.00 93.50 731 SER A O 1
ATOM 5926 N N . ALA A 1 732 ? 10.040 8.063 -22.911 1.00 92.00 732 ALA A N 1
ATOM 5927 C CA . ALA A 1 732 ? 10.995 8.194 -24.010 1.00 92.00 732 ALA A CA 1
ATOM 5928 C C . ALA A 1 732 ? 11.345 6.830 -24.628 1.00 92.00 732 ALA A C 1
ATOM 5930 O O . ALA A 1 732 ? 11.424 6.692 -25.845 1.00 92.00 732 ALA A O 1
ATOM 5931 N N . TYR A 1 733 ? 11.520 5.800 -23.795 1.00 90.31 733 TYR A N 1
ATOM 5932 C CA . TYR A 1 733 ? 11.783 4.448 -24.284 1.00 90.31 733 TYR A CA 1
ATOM 5933 C C . TYR A 1 733 ? 10.542 3.794 -24.918 1.00 90.31 733 TYR A C 1
ATOM 5935 O O . TYR A 1 733 ? 10.668 3.011 -25.854 1.00 90.31 733 TYR A O 1
ATOM 5943 N N . HIS A 1 734 ? 9.335 4.134 -24.462 1.00 90.44 734 HIS A N 1
ATOM 5944 C CA . HIS A 1 734 ? 8.085 3.658 -25.058 1.00 90.44 734 HIS A CA 1
ATOM 5945 C C . HIS A 1 734 ? 7.942 4.105 -26.515 1.00 90.44 734 HIS A C 1
ATOM 5947 O O . HIS A 1 734 ? 7.621 3.270 -27.353 1.00 90.44 734 HIS A O 1
ATOM 5953 N N . GLU A 1 735 ? 8.228 5.373 -26.829 1.00 88.19 735 GLU A N 1
ATOM 5954 C CA . GLU A 1 735 ? 8.175 5.908 -28.205 1.00 88.19 735 GLU A CA 1
ATOM 5955 C C . GLU A 1 735 ? 9.132 5.183 -29.163 1.00 88.19 735 GLU A C 1
ATOM 5957 O O . GLU A 1 735 ? 8.858 5.065 -30.355 1.00 88.19 735 GLU A O 1
ATOM 5962 N N . HIS A 1 736 ? 10.238 4.660 -28.631 1.00 83.38 736 HIS A N 1
ATOM 5963 C CA . HIS A 1 736 ? 11.198 3.855 -29.384 1.00 83.38 736 HIS A CA 1
ATOM 5964 C C . HIS A 1 736 ? 10.684 2.436 -29.677 1.00 83.38 736 HIS A C 1
ATOM 5966 O O . HIS A 1 736 ? 10.983 1.856 -30.717 1.00 83.38 736 HIS A O 1
ATOM 5972 N N . VAL A 1 737 ? 9.898 1.865 -28.761 1.00 83.44 737 VAL A N 1
ATOM 5973 C CA . VAL A 1 737 ? 9.432 0.469 -28.827 1.00 83.44 737 VAL A CA 1
ATOM 5974 C C . VAL A 1 737 ? 8.052 0.327 -29.484 1.00 83.44 737 VAL A C 1
ATOM 5976 O O . VAL A 1 737 ? 7.747 -0.724 -30.056 1.00 83.44 737 VAL A O 1
ATOM 5979 N N . SER A 1 738 ? 7.207 1.357 -29.408 1.00 86.06 738 SER A N 1
ATOM 5980 C CA . SER A 1 738 ? 5.825 1.331 -29.887 1.00 86.06 738 SER A CA 1
ATOM 5981 C C . SER A 1 738 ? 5.363 2.699 -30.392 1.00 86.06 738 SER A C 1
ATOM 5983 O O . SER A 1 738 ? 5.588 3.725 -29.758 1.00 86.06 738 SER A O 1
ATOM 5985 N N . SER A 1 739 ? 4.620 2.700 -31.501 1.00 84.75 739 SER A N 1
ATOM 5986 C CA . SER A 1 739 ? 3.986 3.901 -32.068 1.00 84.75 739 SER A CA 1
ATOM 5987 C C . SER A 1 739 ? 2.689 4.316 -31.366 1.00 84.75 739 SER A C 1
ATOM 5989 O O . SER A 1 739 ? 2.177 5.413 -31.596 1.00 84.75 739 SER A O 1
ATOM 5991 N N . CYS A 1 740 ? 2.117 3.449 -30.527 1.00 87.81 740 CYS A N 1
ATOM 5992 C CA . CYS A 1 740 ? 0.894 3.775 -29.804 1.00 87.81 740 CYS A CA 1
ATOM 5993 C C . CYS A 1 740 ? 1.167 4.736 -28.646 1.00 87.81 740 CYS A C 1
ATOM 5995 O O . CYS A 1 740 ? 2.201 4.620 -27.993 1.00 87.81 740 CYS A O 1
ATOM 5997 N N . PRO A 1 741 ? 0.217 5.625 -28.304 1.00 89.50 741 PRO A N 1
ATOM 5998 C CA . PRO A 1 741 ? 0.349 6.457 -27.117 1.00 89.50 741 PRO A CA 1
ATOM 5999 C C . PRO A 1 741 ? 0.388 5.585 -25.855 1.00 89.50 741 PRO A C 1
ATOM 6001 O O . PRO A 1 741 ? -0.446 4.690 -25.684 1.00 89.50 741 PRO A O 1
ATOM 6004 N N . ARG A 1 742 ? 1.341 5.872 -24.963 1.00 89.56 742 ARG A N 1
ATOM 6005 C CA . ARG A 1 742 ? 1.520 5.165 -23.687 1.00 89.56 742 ARG A CA 1
ATOM 6006 C C . ARG A 1 742 ? 0.289 5.335 -22.794 1.00 89.56 742 ARG A C 1
ATOM 6008 O O . ARG A 1 742 ? -0.081 6.454 -22.436 1.00 89.56 742 ARG A O 1
ATOM 6015 N N . LYS A 1 743 ? -0.339 4.226 -22.397 1.00 87.81 743 LYS A N 1
ATOM 6016 C CA . LYS A 1 743 ? -1.540 4.210 -21.542 1.00 87.81 743 LYS A CA 1
ATOM 6017 C C . LYS A 1 743 ? -1.191 3.982 -20.075 1.00 87.81 743 LYS A C 1
ATOM 6019 O O . LYS A 1 743 ? -1.223 2.862 -19.561 1.00 87.81 743 LYS A O 1
ATOM 6024 N N . VAL A 1 744 ? -0.907 5.073 -19.377 1.00 83.38 744 VAL A N 1
ATOM 6025 C CA . VAL A 1 744 ? -0.552 5.063 -17.954 1.00 83.38 744 VAL A CA 1
ATOM 6026 C C . VAL A 1 744 ? -1.713 4.543 -17.086 1.00 83.38 744 VAL A C 1
ATOM 6028 O O . VAL A 1 744 ? -2.824 5.058 -17.157 1.00 83.38 744 VAL A O 1
ATOM 6031 N N . GLY A 1 745 ? -1.457 3.521 -16.259 1.00 78.00 745 GLY A N 1
ATOM 6032 C CA . GLY A 1 745 ? -2.423 2.972 -15.289 1.00 78.00 745 GLY A CA 1
ATOM 6033 C C . GLY A 1 745 ? -3.515 2.057 -15.857 1.00 78.00 745 GLY A C 1
ATOM 6034 O O . GLY A 1 745 ? -4.437 1.706 -15.132 1.00 78.00 745 GLY A O 1
ATOM 6035 N N . SER A 1 746 ? -3.423 1.665 -17.132 1.00 82.50 746 SER A N 1
ATOM 6036 C CA . SER A 1 746 ? -4.412 0.781 -17.770 1.00 82.50 746 SER A CA 1
ATOM 6037 C C . SER A 1 746 ? -4.196 -0.721 -17.516 1.00 82.50 746 SER A C 1
ATOM 6039 O O . SER A 1 746 ? -5.100 -1.500 -17.807 1.00 82.50 746 SER A O 1
ATOM 6041 N N . PHE A 1 747 ? -3.033 -1.115 -16.969 1.00 93.31 747 PHE A N 1
ATOM 6042 C CA . PHE A 1 747 ? -2.602 -2.508 -16.729 1.00 93.31 747 PHE A CA 1
ATOM 6043 C C . PHE A 1 747 ? -2.820 -3.443 -17.927 1.00 93.31 747 PHE A C 1
ATOM 6045 O O . PHE A 1 747 ? -3.180 -4.613 -17.789 1.00 93.31 747 PHE A O 1
ATOM 6052 N N . ASP A 1 748 ? -2.636 -2.903 -19.127 1.00 92.12 748 ASP A N 1
ATOM 6053 C CA . ASP A 1 748 ? -2.891 -3.578 -20.388 1.00 92.12 748 ASP A CA 1
ATOM 6054 C C . ASP A 1 748 ? -1.704 -3.326 -21.317 1.00 92.12 748 ASP A C 1
ATOM 6056 O O . ASP A 1 748 ? -1.466 -2.175 -21.688 1.00 92.12 748 ASP A O 1
ATOM 6060 N N . PRO A 1 749 ? -0.961 -4.366 -21.728 1.00 91.88 749 PRO A N 1
ATOM 6061 C CA . PRO A 1 749 ? 0.278 -4.179 -22.463 1.00 91.88 749 PRO A CA 1
ATOM 6062 C C . PRO A 1 749 ? 0.050 -3.946 -23.962 1.00 91.88 749 PRO A C 1
ATOM 6064 O O . PRO A 1 749 ? 1.019 -3.853 -24.710 1.00 91.88 749 PRO A O 1
ATOM 6067 N N . ARG A 1 750 ? -1.200 -3.871 -24.452 1.00 89.44 750 ARG A N 1
ATOM 6068 C CA . ARG A 1 750 ? -1.502 -3.707 -25.891 1.00 89.44 750 ARG A CA 1
ATOM 6069 C C . ARG A 1 750 ? -0.852 -2.473 -26.518 1.00 89.44 750 ARG A C 1
ATOM 6071 O O . ARG A 1 750 ? -0.460 -2.524 -27.681 1.00 89.44 750 ARG A O 1
ATOM 6078 N N . ASP A 1 751 ? -0.719 -1.384 -25.766 1.00 89.25 751 ASP A N 1
ATOM 6079 C CA . ASP A 1 751 ? -0.047 -0.163 -26.223 1.00 89.25 751 ASP A CA 1
ATOM 6080 C C . ASP A 1 751 ? 1.466 -0.341 -26.430 1.00 89.25 751 ASP A C 1
ATOM 6082 O O . ASP A 1 751 ? 2.065 0.475 -27.122 1.00 89.25 751 ASP A O 1
ATOM 6086 N N . LEU A 1 752 ? 2.081 -1.406 -25.901 1.00 88.25 752 LEU A N 1
ATOM 6087 C CA . LEU A 1 752 ? 3.498 -1.742 -26.101 1.00 88.25 752 LEU A CA 1
ATOM 6088 C C . LEU A 1 752 ? 3.761 -2.477 -27.428 1.00 88.25 752 LEU A C 1
ATOM 6090 O O . LEU A 1 752 ? 4.913 -2.679 -27.801 1.00 88.25 752 LEU A O 1
ATOM 6094 N N . PHE A 1 753 ? 2.709 -2.894 -28.145 1.00 83.50 753 PHE A N 1
ATOM 6095 C CA . PHE A 1 753 ? 2.820 -3.784 -29.307 1.00 83.50 753 PHE A CA 1
ATOM 6096 C C . PHE A 1 753 ? 2.306 -3.183 -30.625 1.00 83.50 753 PHE A C 1
ATOM 6098 O O . PHE A 1 753 ? 2.109 -3.914 -31.602 1.00 83.50 753 PHE A O 1
ATOM 6105 N N . CYS A 1 754 ? 2.179 -1.862 -30.742 1.00 80.12 754 CYS A N 1
ATOM 6106 C CA . CYS A 1 754 ? 1.801 -1.217 -32.008 1.00 80.12 754 CYS A CA 1
ATOM 6107 C C . CYS A 1 754 ? 2.973 -1.128 -32.998 1.00 80.12 754 CYS A C 1
ATOM 6109 O O . CYS A 1 754 ? 4.125 -1.048 -32.584 1.00 80.12 754 CYS A O 1
ATOM 6111 N N . LEU A 1 755 ? 2.689 -1.228 -34.305 1.00 67.75 755 LEU A N 1
ATOM 6112 C CA . LEU A 1 755 ? 3.701 -1.287 -35.374 1.00 67.75 755 LEU A CA 1
ATOM 6113 C C . LEU A 1 755 ? 4.603 -0.051 -35.366 1.00 67.75 755 LEU A C 1
ATOM 6115 O O . LEU A 1 755 ? 4.105 1.068 -35.439 1.00 67.75 755 LEU A O 1
ATOM 6119 N N . VAL A 1 756 ? 5.913 -0.274 -35.280 1.00 55.91 756 VAL A N 1
ATOM 6120 C CA . VAL A 1 756 ? 6.938 0.748 -35.504 1.00 55.91 756 VAL A CA 1
ATOM 6121 C C . VAL A 1 756 ? 7.448 0.545 -36.927 1.00 55.91 756 VAL A C 1
ATOM 6123 O O . VAL A 1 756 ? 7.896 -0.553 -37.252 1.00 55.91 756 VAL A O 1
ATOM 6126 N N . ASP A 1 757 ? 7.362 1.570 -37.771 1.00 42.47 757 ASP A N 1
ATOM 6127 C CA . ASP A 1 757 ? 8.043 1.580 -39.067 1.00 42.47 757 ASP A CA 1
ATOM 6128 C C . ASP A 1 757 ? 9.534 1.876 -38.822 1.00 42.47 757 ASP A C 1
ATOM 6130 O O . ASP A 1 757 ? 9.887 2.991 -38.434 1.00 42.47 757 ASP A O 1
ATOM 6134 N N . GLY A 1 758 ? 10.424 0.894 -39.007 1.00 46.03 758 GLY A N 1
ATOM 6135 C CA . GLY A 1 758 ? 11.872 1.114 -38.894 1.00 46.03 758 GLY A CA 1
ATOM 6136 C C . GLY A 1 758 ? 12.713 -0.159 -38.722 1.00 46.03 758 GLY A C 1
ATOM 6137 O O . GLY A 1 758 ? 12.183 -1.199 -38.333 1.00 46.03 758 GLY A O 1
ATOM 6138 N N . PRO A 1 759 ? 14.027 -0.102 -39.021 1.00 40.19 759 PRO A N 1
ATOM 6139 C CA . PRO A 1 759 ? 14.927 -1.238 -38.843 1.00 40.19 759 PRO A CA 1
ATOM 6140 C C . PRO A 1 759 ? 15.098 -1.590 -37.351 1.00 40.19 759 PRO A C 1
ATOM 6142 O O . PRO A 1 759 ? 15.080 -0.689 -36.510 1.00 40.19 759 PRO A O 1
ATOM 6145 N N . PRO A 1 760 ? 15.296 -2.877 -37.006 1.00 49.59 760 PRO A N 1
ATOM 6146 C CA . PRO A 1 760 ? 15.537 -3.305 -35.630 1.00 49.59 760 PRO A CA 1
ATOM 6147 C C . PRO A 1 760 ? 16.783 -2.635 -35.040 1.00 49.59 760 PRO A C 1
ATOM 6149 O O . PRO A 1 760 ? 17.750 -2.359 -35.756 1.00 49.59 760 PRO A O 1
ATOM 6152 N N . ASP A 1 761 ? 16.779 -2.423 -33.721 1.00 42.72 761 ASP A N 1
ATOM 6153 C CA . ASP A 1 761 ? 17.935 -1.875 -33.012 1.00 42.72 761 ASP A CA 1
ATOM 6154 C C . ASP A 1 761 ? 19.206 -2.684 -33.304 1.00 42.72 761 ASP A C 1
ATOM 6156 O O . ASP A 1 761 ? 19.185 -3.922 -33.237 1.00 42.72 761 ASP A O 1
ATOM 6160 N N . PRO A 1 762 ? 20.345 -2.020 -33.577 1.00 41.81 762 PRO A N 1
ATOM 6161 C CA . PRO A 1 762 ? 21.607 -2.719 -33.721 1.00 41.81 762 PRO A CA 1
ATOM 6162 C C . PRO A 1 762 ? 21.938 -3.462 -32.413 1.00 41.81 762 PRO A C 1
ATOM 6164 O O . PRO A 1 762 ? 21.760 -2.908 -31.322 1.00 41.81 762 PRO A O 1
ATOM 6167 N N . PRO A 1 763 ? 22.441 -4.709 -32.484 1.00 40.84 763 PRO A N 1
ATOM 6168 C CA . PRO A 1 763 ? 22.769 -5.489 -31.297 1.00 40.84 763 PRO A CA 1
ATOM 6169 C C . PRO A 1 763 ? 23.749 -4.718 -30.405 1.00 40.84 763 PRO A C 1
ATOM 6171 O O . PRO A 1 763 ? 24.823 -4.313 -30.853 1.00 40.84 763 PRO A O 1
ATOM 6174 N N . GLN A 1 764 ? 23.386 -4.518 -29.133 1.00 40.41 764 GLN A N 1
ATOM 6175 C CA . GLN A 1 764 ? 24.225 -3.772 -28.194 1.00 40.41 764 GLN A CA 1
ATOM 6176 C C . GLN A 1 764 ? 25.563 -4.495 -27.989 1.00 40.41 764 GLN A C 1
ATOM 6178 O O . GLN A 1 764 ? 25.639 -5.583 -27.411 1.00 40.41 764 GLN A O 1
ATOM 6183 N N . VAL A 1 765 ? 26.648 -3.876 -28.459 1.00 33.94 765 VAL A N 1
ATOM 6184 C CA . VAL A 1 765 ? 28.010 -4.379 -28.266 1.00 33.94 765 VAL A CA 1
ATOM 6185 C C . VAL A 1 765 ? 28.466 -4.002 -26.860 1.00 33.94 765 VAL A C 1
ATOM 6187 O O . VAL A 1 765 ? 28.885 -2.877 -26.597 1.00 33.94 765 VAL A O 1
ATOM 6190 N N . PHE A 1 766 ? 28.391 -4.952 -25.931 1.00 37.16 766 PHE A N 1
ATOM 6191 C CA . PHE A 1 766 ? 28.968 -4.767 -24.602 1.00 37.16 766 PHE A CA 1
ATOM 6192 C C . PHE A 1 766 ? 30.499 -4.695 -24.710 1.00 37.16 766 PHE A C 1
ATOM 6194 O O . PHE A 1 766 ? 31.093 -5.586 -25.328 1.00 37.16 766 PHE A O 1
ATOM 6201 N N . PRO A 1 767 ? 31.173 -3.720 -24.072 1.00 37.44 767 PRO A N 1
ATOM 6202 C CA . PRO A 1 767 ? 32.622 -3.754 -23.970 1.00 37.44 767 PRO A CA 1
ATOM 6203 C C . PRO A 1 767 ? 33.018 -5.053 -23.262 1.00 37.44 767 PRO A C 1
ATOM 6205 O O . PRO A 1 767 ? 32.654 -5.290 -22.107 1.00 37.44 767 PRO A O 1
ATOM 6208 N N . MET A 1 768 ? 33.732 -5.933 -23.970 1.00 34.19 768 MET A N 1
ATOM 6209 C CA . MET A 1 768 ? 34.287 -7.135 -23.358 1.00 34.19 768 MET A CA 1
ATOM 6210 C C . MET A 1 768 ? 35.186 -6.689 -22.207 1.00 34.19 768 MET A C 1
ATOM 6212 O O . MET A 1 768 ? 36.171 -5.982 -22.431 1.00 34.19 768 MET A O 1
ATOM 6216 N N . SER A 1 769 ? 34.889 -7.113 -20.974 1.00 38.75 769 SER A N 1
ATOM 6217 C CA . SER A 1 769 ? 35.866 -6.979 -19.896 1.00 38.75 769 SER A CA 1
ATOM 6218 C C . SER A 1 769 ? 37.142 -7.662 -20.380 1.00 38.75 769 SER A C 1
ATOM 6220 O O . SER A 1 769 ? 37.082 -8.842 -20.749 1.00 38.75 769 SER A O 1
ATOM 6222 N N . ARG A 1 770 ? 38.276 -6.950 -20.407 1.00 40.88 770 ARG A N 1
ATOM 6223 C CA . ARG A 1 770 ? 39.581 -7.572 -20.664 1.00 40.88 770 ARG A CA 1
ATOM 6224 C C . ARG A 1 770 ? 39.659 -8.811 -19.776 1.00 40.88 770 ARG A C 1
ATOM 6226 O O . ARG A 1 770 ? 39.574 -8.679 -18.555 1.00 40.88 770 ARG A O 1
ATOM 6233 N N . LYS A 1 771 ? 39.729 -10.007 -20.375 1.00 37.66 771 LYS A N 1
ATOM 6234 C CA . LYS A 1 771 ? 39.901 -11.249 -19.615 1.00 37.66 771 LYS A CA 1
ATOM 6235 C C . LYS A 1 771 ? 41.131 -11.030 -18.738 1.00 37.66 771 LYS A C 1
ATOM 6237 O O . LYS A 1 771 ? 42.227 -10.884 -19.275 1.00 37.66 771 LYS A O 1
ATOM 6242 N N . LYS A 1 772 ? 40.959 -10.944 -17.414 1.00 44.28 772 LYS A N 1
ATOM 6243 C CA . LYS A 1 772 ? 42.112 -10.973 -16.513 1.00 44.28 772 LYS A CA 1
ATOM 6244 C C . LYS A 1 772 ? 42.842 -12.288 -16.815 1.00 44.28 772 LYS A C 1
ATOM 6246 O O . LYS A 1 772 ? 42.165 -13.322 -16.868 1.00 44.28 772 LYS A O 1
ATOM 6251 N N . PRO A 1 773 ? 44.157 -12.268 -17.092 1.00 43.25 773 PRO A N 1
ATOM 6252 C CA . PRO A 1 773 ? 44.903 -13.501 -17.286 1.00 43.25 773 PRO A CA 1
ATOM 6253 C C . PRO A 1 773 ? 44.666 -14.378 -16.058 1.00 43.25 773 PRO A C 1
ATOM 6255 O O . PRO A 1 773 ? 44.734 -13.892 -14.927 1.00 43.25 773 PRO A O 1
ATOM 6258 N N . LYS A 1 774 ? 44.293 -15.642 -16.281 1.00 34.09 774 LYS A N 1
ATOM 6259 C CA . LYS A 1 774 ? 44.148 -16.603 -15.188 1.00 34.09 774 LYS A CA 1
ATOM 6260 C C . LYS A 1 774 ? 45.505 -16.664 -14.476 1.00 34.09 774 LYS A C 1
ATOM 6262 O O . LYS A 1 774 ? 46.480 -17.002 -15.149 1.00 34.09 774 LYS A O 1
ATOM 6267 N N . PRO A 1 775 ? 45.608 -16.323 -13.180 1.00 41.31 775 PRO A N 1
ATOM 6268 C CA . PRO A 1 775 ? 46.838 -16.594 -12.459 1.00 41.31 775 PRO A CA 1
ATOM 6269 C C . PRO A 1 775 ? 47.063 -18.115 -12.450 1.00 41.31 775 PRO A C 1
ATOM 6271 O O . PRO A 1 775 ? 46.083 -18.871 -12.414 1.00 41.31 775 PRO A O 1
ATOM 6274 N N . PRO A 1 776 ? 48.321 -18.575 -12.535 1.00 35.34 776 PRO A N 1
ATOM 6275 C CA . PRO A 1 776 ? 48.624 -19.994 -12.457 1.00 35.34 776 PRO A CA 1
ATOM 6276 C C . PRO A 1 776 ? 48.100 -20.529 -11.123 1.00 35.34 776 PRO A C 1
ATOM 6278 O O . PRO A 1 776 ? 48.360 -19.964 -10.062 1.00 35.34 776 PRO A O 1
ATOM 6281 N N . VAL A 1 777 ? 47.306 -21.595 -11.197 1.00 32.88 777 VAL A N 1
ATOM 6282 C CA . VAL A 1 777 ? 46.800 -22.306 -10.026 1.00 32.88 777 VAL A CA 1
ATOM 6283 C C . VAL A 1 777 ? 47.995 -22.985 -9.362 1.00 32.88 777 VAL A C 1
ATOM 6285 O O . VAL A 1 777 ? 48.459 -24.020 -9.833 1.00 32.88 777 VAL A O 1
ATOM 6288 N N . LEU A 1 778 ? 48.509 -22.385 -8.289 1.00 36.38 778 LEU A N 1
ATOM 6289 C CA . LEU A 1 778 ? 49.379 -23.075 -7.344 1.00 36.38 778 LEU A CA 1
ATOM 6290 C C . LEU A 1 778 ? 48.497 -23.913 -6.417 1.00 36.38 778 LEU A C 1
ATOM 6292 O O . LEU A 1 778 ? 47.564 -23.423 -5.781 1.00 36.38 778 LEU A O 1
ATOM 6296 N N . VAL A 1 779 ? 48.767 -25.211 -6.428 1.00 37.97 779 VAL A N 1
ATOM 6297 C CA . VAL A 1 779 ? 48.074 -26.240 -5.659 1.00 37.97 779 VAL A CA 1
ATOM 6298 C C . VAL A 1 779 ? 48.445 -26.117 -4.177 1.00 37.97 779 VAL A C 1
ATOM 6300 O O . VAL A 1 779 ? 49.621 -26.137 -3.848 1.00 37.97 779 VAL A O 1
ATOM 6303 N N . LYS A 1 780 ? 47.400 -26.045 -3.339 1.00 41.75 780 LYS A N 1
ATOM 6304 C CA . LYS A 1 780 ? 47.274 -26.425 -1.915 1.00 41.75 780 LYS A CA 1
ATOM 6305 C C . LYS A 1 780 ? 48.407 -26.059 -0.946 1.00 41.75 780 LYS A C 1
ATOM 6307 O O . LYS A 1 780 ? 49.442 -26.703 -0.949 1.00 41.75 780 LYS A O 1
ATOM 6312 N N . GLU A 1 781 ? 48.043 -25.284 0.074 1.00 31.34 781 GLU A N 1
ATOM 6313 C CA . GLU A 1 781 ? 48.395 -25.597 1.464 1.00 31.34 781 GLU A CA 1
ATOM 6314 C C . GLU A 1 781 ? 47.165 -25.381 2.358 1.00 31.34 781 GLU A C 1
ATOM 6316 O O . GLU A 1 781 ? 46.387 -24.444 2.173 1.00 31.34 781 GLU A O 1
ATOM 6321 N N . ALA A 1 782 ? 46.931 -26.339 3.255 1.00 34.78 782 ALA A N 1
ATOM 6322 C CA . ALA A 1 782 ? 45.772 -26.415 4.130 1.00 34.78 782 ALA A CA 1
ATOM 6323 C C . ALA A 1 782 ? 45.811 -25.305 5.191 1.00 34.78 782 ALA A C 1
ATOM 6325 O O . ALA A 1 782 ? 46.769 -25.208 5.954 1.00 34.78 782 ALA A O 1
ATOM 6326 N N . VAL A 1 783 ? 44.748 -24.505 5.280 1.00 32.00 783 VAL A N 1
ATOM 6327 C CA . VAL A 1 783 ? 44.535 -23.602 6.417 1.00 32.00 783 VAL A CA 1
ATOM 6328 C C . VAL A 1 783 ? 43.809 -24.393 7.503 1.00 32.00 783 VAL A C 1
ATOM 6330 O O . VAL A 1 783 ? 42.716 -24.910 7.274 1.00 32.00 783 VAL A O 1
ATOM 6333 N N . GLN A 1 784 ? 44.455 -24.534 8.661 1.00 32.84 784 GLN A N 1
ATOM 6334 C CA . GLN A 1 784 ? 43.897 -25.189 9.846 1.00 32.84 784 GLN A CA 1
ATOM 6335 C C . GLN A 1 784 ? 42.668 -24.438 10.397 1.00 32.84 784 GLN A C 1
ATOM 6337 O O . GLN A 1 784 ? 42.557 -23.224 10.200 1.00 32.84 784 GLN A O 1
ATOM 6342 N N . PRO A 1 785 ? 41.740 -25.134 11.083 1.00 32.09 785 PRO A N 1
ATOM 6343 C CA . PRO A 1 785 ? 40.510 -24.531 11.586 1.00 32.09 785 PRO A CA 1
ATOM 6344 C C . PRO A 1 785 ? 40.794 -23.478 12.666 1.00 32.09 785 PRO A C 1
ATOM 6346 O O . PRO A 1 785 ? 41.554 -23.711 13.603 1.00 32.09 785 PRO A O 1
ATOM 6349 N N . ILE A 1 786 ? 40.157 -22.313 12.528 1.00 32.34 786 ILE A N 1
ATOM 6350 C CA . ILE A 1 786 ? 40.189 -21.226 13.511 1.00 32.34 786 ILE A CA 1
ATOM 6351 C C . ILE A 1 786 ? 39.222 -21.575 14.648 1.00 32.34 786 ILE A C 1
ATOM 6353 O O . ILE A 1 786 ? 38.048 -21.857 14.416 1.00 32.34 786 ILE A O 1
ATOM 6357 N N . GLU A 1 787 ? 39.726 -21.543 15.877 1.00 25.59 787 GLU A N 1
ATOM 6358 C CA . GLU A 1 787 ? 38.977 -21.802 17.104 1.00 25.59 787 GLU A CA 1
ATOM 6359 C C . GLU A 1 787 ? 38.216 -20.534 17.542 1.00 25.59 787 GLU A C 1
ATOM 6361 O O . GLU A 1 787 ? 38.809 -19.474 17.763 1.00 25.59 787 GLU A O 1
ATOM 6366 N N . TYR A 1 788 ? 36.887 -20.619 17.656 1.00 29.61 788 TYR A N 1
ATOM 6367 C CA . TYR A 1 788 ? 36.048 -19.505 18.102 1.00 29.61 788 TYR A CA 1
ATOM 6368 C C . TYR A 1 788 ? 36.080 -19.390 19.631 1.00 29.61 788 TYR A C 1
ATOM 6370 O O . TYR A 1 788 ? 35.520 -20.227 20.338 1.00 29.61 788 TYR A O 1
ATOM 6378 N N . LYS A 1 789 ? 36.686 -18.321 20.159 1.00 29.73 789 LYS A N 1
ATOM 6379 C CA . LYS A 1 789 ? 36.538 -17.948 21.573 1.00 29.73 789 LYS A CA 1
ATOM 6380 C C . LYS A 1 789 ? 35.251 -17.151 21.770 1.00 29.73 789 LYS A C 1
ATOM 6382 O O . LYS A 1 789 ? 35.222 -15.948 21.524 1.00 29.73 789 LYS A O 1
ATOM 6387 N N . TYR A 1 790 ? 34.209 -17.818 22.252 1.00 33.69 790 TYR A N 1
ATOM 6388 C CA . TYR A 1 790 ? 33.048 -17.149 22.833 1.00 33.69 790 TYR A CA 1
ATOM 6389 C C . TYR A 1 790 ? 33.427 -16.613 24.215 1.00 33.69 790 TYR A C 1
ATOM 6391 O O . TYR A 1 790 ? 33.974 -17.342 25.042 1.00 33.69 790 TYR A O 1
ATOM 6399 N N . LYS A 1 791 ? 33.160 -15.330 24.461 1.00 32.56 791 LYS A N 1
ATOM 6400 C CA . LYS A 1 791 ? 33.265 -14.729 25.790 1.00 32.56 791 LYS A CA 1
ATOM 6401 C C . LYS A 1 791 ? 31.846 -14.445 26.271 1.00 32.56 791 LYS A C 1
ATOM 6403 O O . LYS A 1 791 ? 31.202 -13.531 25.767 1.00 32.56 791 LYS A O 1
ATOM 6408 N N . THR A 1 792 ? 31.356 -15.266 27.189 1.00 36.50 792 THR A N 1
ATOM 6409 C CA . THR A 1 792 ? 30.073 -15.095 27.877 1.00 36.50 792 THR A CA 1
ATOM 6410 C C . THR A 1 792 ? 30.348 -14.680 29.317 1.00 36.50 792 THR A C 1
ATOM 6412 O O . THR A 1 792 ? 31.029 -15.398 30.048 1.00 36.50 792 THR A O 1
ATOM 6415 N N . ASP A 1 793 ? 29.848 -13.511 29.715 1.00 43.75 793 ASP A N 1
ATOM 6416 C CA . ASP A 1 793 ? 29.885 -13.035 31.099 1.00 43.75 793 ASP A CA 1
ATOM 6417 C C . ASP A 1 793 ? 28.751 -13.709 31.891 1.00 43.75 793 ASP A C 1
ATOM 6419 O O . ASP A 1 793 ? 27.675 -13.142 32.053 1.00 43.75 793 ASP A O 1
ATOM 6423 N N . HIS A 1 794 ? 28.982 -14.936 32.364 1.00 49.72 794 HIS A N 1
ATOM 6424 C CA . HIS A 1 794 ? 28.130 -15.607 33.353 1.00 49.72 794 HIS A CA 1
ATOM 6425 C C . HIS A 1 794 ? 28.999 -16.248 34.441 1.00 49.72 794 HIS A C 1
ATOM 6427 O O . HIS A 1 794 ? 30.102 -16.737 34.174 1.00 49.72 794 HIS A O 1
ATOM 6433 N N . THR A 1 795 ? 28.531 -16.218 35.689 1.00 60.97 795 THR A N 1
ATOM 6434 C CA . THR A 1 795 ? 29.206 -16.854 36.826 1.00 60.97 795 THR A CA 1
ATOM 6435 C C . THR A 1 795 ? 28.980 -18.368 36.796 1.00 60.97 795 THR A C 1
ATOM 6437 O O . THR A 1 795 ? 27.897 -18.854 36.484 1.00 60.97 795 THR A O 1
ATOM 6440 N N . LYS A 1 796 ? 30.022 -19.137 37.141 1.00 48.97 796 LYS A N 1
ATOM 6441 C CA . LYS A 1 796 ? 30.054 -20.612 37.041 1.00 48.97 796 LYS A CA 1
ATOM 6442 C C . LYS A 1 796 ? 28.935 -21.343 37.801 1.00 48.97 796 LYS A C 1
ATOM 6444 O O . LYS A 1 796 ? 28.619 -22.472 37.450 1.00 48.97 796 LYS A O 1
ATOM 6449 N N . GLU A 1 797 ? 28.339 -20.718 38.813 1.00 53.25 797 GLU A N 1
ATOM 6450 C CA . GLU A 1 797 ? 27.240 -21.306 39.592 1.00 53.25 797 GLU A CA 1
ATOM 6451 C C . GLU A 1 797 ? 25.894 -21.271 38.837 1.00 53.25 797 GLU A C 1
ATOM 6453 O O . GLU A 1 797 ? 25.097 -22.200 38.974 1.00 53.25 797 GLU A O 1
ATOM 6458 N N . GLU A 1 798 ? 25.663 -20.274 37.970 1.00 53.00 798 GLU A N 1
ATOM 6459 C CA . GLU A 1 798 ? 24.447 -20.180 37.141 1.00 53.00 798 GLU A CA 1
ATOM 6460 C C . GLU A 1 798 ? 24.459 -21.209 35.990 1.00 53.00 798 GLU A C 1
ATOM 6462 O O . GLU A 1 798 ? 23.417 -21.754 35.616 1.00 53.00 798 GLU A O 1
ATOM 6467 N N . GLU A 1 799 ? 25.646 -21.550 35.469 1.00 52.38 799 GLU A N 1
ATOM 6468 C CA . GLU A 1 799 ? 25.812 -22.576 34.429 1.00 52.38 799 GLU A CA 1
ATOM 6469 C C . GLU A 1 799 ? 25.537 -24.003 34.931 1.00 52.38 799 GLU A C 1
ATOM 6471 O O . GLU A 1 799 ? 25.004 -24.821 34.173 1.00 52.38 799 GLU A O 1
ATOM 6476 N N . GLU A 1 800 ? 25.881 -24.334 36.181 1.00 49.16 800 GLU A N 1
ATOM 6477 C CA . GLU A 1 800 ? 25.667 -25.688 36.715 1.00 49.16 800 GLU A CA 1
ATOM 6478 C C . GLU A 1 800 ? 24.195 -25.961 37.061 1.00 49.16 800 GLU A C 1
ATOM 6480 O O . GLU A 1 800 ? 23.699 -27.060 36.790 1.00 49.16 800 GLU A O 1
ATOM 6485 N N . GLN A 1 801 ? 23.449 -24.965 37.558 1.00 46.19 801 GLN A N 1
ATOM 6486 C CA . GLN A 1 801 ? 21.999 -25.103 37.772 1.00 46.19 801 GLN A CA 1
ATOM 6487 C C . GLN A 1 801 ? 21.211 -25.150 36.452 1.00 46.19 801 GLN A C 1
ATOM 6489 O O . GLN A 1 801 ? 20.260 -25.929 36.322 1.00 46.19 801 GLN A O 1
ATOM 6494 N N . GLY A 1 802 ? 21.632 -24.385 35.438 1.00 51.22 802 GLY A N 1
ATOM 6495 C CA . GLY A 1 802 ? 21.024 -24.419 34.104 1.00 51.22 802 GLY A CA 1
ATOM 6496 C C . GLY A 1 802 ? 21.255 -25.742 33.364 1.00 51.22 802 GLY A C 1
ATOM 6497 O O . GLY A 1 802 ? 20.338 -26.262 32.721 1.00 51.22 802 GLY A O 1
ATOM 6498 N N . LYS A 1 803 ? 22.451 -26.338 33.494 1.00 44.75 803 LYS A N 1
ATOM 6499 C CA . LYS A 1 803 ? 22.801 -27.606 32.828 1.00 44.75 803 LYS A CA 1
ATOM 6500 C C . LYS A 1 803 ? 22.026 -28.810 33.353 1.00 44.75 803 LYS A C 1
ATOM 6502 O O . LYS A 1 803 ? 21.630 -29.649 32.549 1.00 44.75 803 LYS A O 1
ATOM 6507 N N . ASN A 1 804 ? 21.758 -28.891 34.654 1.00 44.38 804 ASN A N 1
ATOM 6508 C CA . ASN A 1 804 ? 21.042 -30.047 35.203 1.00 44.38 804 ASN A CA 1
ATOM 6509 C C . ASN A 1 804 ? 19.551 -30.069 34.824 1.00 44.38 804 ASN A C 1
ATOM 6511 O O . ASN A 1 804 ? 18.971 -31.144 34.728 1.00 44.38 804 ASN A O 1
ATOM 6515 N N . THR A 1 805 ? 18.948 -28.916 34.514 1.00 42.38 805 THR A N 1
ATOM 6516 C CA . THR A 1 805 ? 17.513 -28.829 34.175 1.00 42.38 805 THR A CA 1
ATOM 6517 C C . THR A 1 805 ? 17.231 -29.082 32.682 1.00 42.38 805 THR A C 1
ATOM 6519 O O . THR A 1 805 ? 16.144 -29.522 32.315 1.00 42.38 805 THR A O 1
ATOM 6522 N N . LEU A 1 806 ? 18.213 -28.847 31.800 1.00 41.41 806 LEU A N 1
ATOM 6523 C CA . LEU A 1 806 ? 18.078 -28.998 30.339 1.00 41.41 806 LEU A CA 1
ATOM 6524 C C . LEU A 1 806 ? 18.439 -30.397 29.806 1.00 41.41 806 LEU A C 1
ATOM 6526 O O . LEU A 1 806 ? 18.097 -30.720 28.669 1.00 41.41 806 LEU A O 1
ATOM 6530 N N . VAL A 1 807 ? 19.111 -31.236 30.601 1.00 44.19 807 VAL A N 1
ATOM 6531 C CA . VAL A 1 807 ? 19.584 -32.567 30.167 1.00 44.19 807 VAL A CA 1
ATOM 6532 C C . VAL A 1 807 ? 18.521 -33.671 30.322 1.00 44.19 807 VAL A C 1
ATOM 6534 O O . VAL A 1 807 ? 18.639 -34.706 29.671 1.00 44.19 807 VAL A O 1
ATOM 6537 N N . GLU A 1 808 ? 17.438 -33.454 31.078 1.00 43.50 808 GLU A N 1
ATOM 6538 C CA . GLU A 1 808 ? 16.375 -34.464 31.257 1.00 43.50 808 GLU A CA 1
ATOM 6539 C C . GLU A 1 808 ? 15.228 -34.417 30.221 1.00 43.50 808 GLU A C 1
ATOM 6541 O O . GLU A 1 808 ? 14.449 -35.366 30.158 1.00 43.50 808 GLU A O 1
ATOM 6546 N N . LEU A 1 809 ? 15.112 -33.384 29.367 1.00 43.75 809 LEU A N 1
ATOM 6547 C CA . LEU A 1 809 ? 13.909 -33.174 28.525 1.00 43.75 809 LEU A CA 1
ATOM 6548 C C . LEU A 1 809 ? 14.136 -32.997 27.006 1.00 43.75 809 LEU A C 1
ATOM 6550 O O . LEU A 1 809 ? 13.196 -32.648 26.292 1.00 43.75 809 LEU A O 1
ATOM 6554 N N . GLY A 1 810 ? 15.328 -33.276 26.465 1.00 41.97 810 GLY A N 1
ATOM 6555 C CA . GLY A 1 810 ? 15.606 -33.144 25.021 1.00 41.97 810 GLY A CA 1
ATOM 6556 C C . GLY A 1 810 ? 16.287 -34.368 24.387 1.00 41.97 810 GLY A C 1
ATOM 6557 O O . GLY A 1 810 ? 17.122 -35.000 25.037 1.00 41.97 810 GLY A O 1
ATOM 6558 N N . PRO A 1 811 ? 15.986 -34.722 23.117 1.00 38.28 811 PRO A N 1
ATOM 6559 C CA . PRO A 1 811 ? 16.720 -35.768 22.407 1.00 38.28 811 PRO A CA 1
ATOM 6560 C C . PRO A 1 811 ? 18.163 -35.324 22.125 1.00 38.28 811 PRO A C 1
ATOM 6562 O O . PRO A 1 811 ? 18.417 -34.180 21.746 1.00 38.28 811 PRO A O 1
ATOM 6565 N N . LYS A 1 812 ? 19.120 -36.241 22.315 1.00 40.16 812 LYS A N 1
ATOM 6566 C CA . LYS A 1 812 ? 20.554 -35.957 22.166 1.00 40.16 812 LYS A CA 1
ATOM 6567 C C . LYS A 1 812 ? 20.927 -35.665 20.697 1.00 40.16 812 LYS A C 1
ATOM 6569 O O . LYS A 1 812 ? 20.454 -36.385 19.816 1.00 40.16 812 LYS A O 1
ATOM 6574 N N . PRO A 1 813 ? 21.796 -34.671 20.424 1.00 39.03 813 PRO A N 1
ATOM 6575 C CA . PRO A 1 813 ? 22.307 -34.398 19.080 1.00 39.03 813 PRO A CA 1
ATOM 6576 C C . PRO A 1 813 ? 23.109 -35.582 18.520 1.00 39.03 813 PRO A C 1
ATOM 6578 O O . PRO A 1 813 ? 23.893 -36.198 19.242 1.00 39.03 813 PRO A O 1
ATOM 6581 N N . ILE A 1 814 ? 22.928 -35.877 17.231 1.00 46.31 814 ILE A N 1
ATOM 6582 C CA . ILE A 1 814 ? 23.683 -36.908 16.505 1.00 46.31 814 ILE A CA 1
ATOM 6583 C C . ILE A 1 814 ? 25.084 -36.368 16.186 1.00 46.31 814 ILE A C 1
ATOM 6585 O O . ILE A 1 814 ? 25.222 -35.278 15.630 1.00 46.31 814 ILE A O 1
ATOM 6589 N N . ASP A 1 815 ? 26.114 -37.142 16.532 1.00 45.41 815 ASP A N 1
ATOM 6590 C CA . ASP A 1 815 ? 27.517 -36.835 16.252 1.00 45.41 815 ASP A CA 1
ATOM 6591 C C . ASP A 1 815 ? 27.833 -37.058 14.764 1.00 45.41 815 ASP A C 1
ATOM 6593 O O . ASP A 1 815 ? 27.961 -38.183 14.276 1.00 45.41 815 ASP A O 1
ATOM 6597 N N . VAL A 1 816 ? 27.943 -35.949 14.033 1.00 40.28 816 VAL A N 1
ATOM 6598 C CA . VAL A 1 816 ? 28.164 -35.912 12.581 1.00 40.28 816 VAL A CA 1
ATOM 6599 C C . VAL A 1 816 ? 29.553 -36.445 12.195 1.00 40.28 816 VAL A C 1
ATOM 6601 O O . VAL A 1 816 ? 29.757 -36.830 11.046 1.00 40.28 816 VAL A O 1
ATOM 6604 N N . ALA A 1 817 ? 30.499 -36.540 13.138 1.00 40.75 817 ALA A N 1
ATOM 6605 C CA . ALA A 1 817 ? 31.828 -37.097 12.878 1.00 40.75 817 ALA A CA 1
ATOM 6606 C C . ALA A 1 817 ? 31.829 -38.631 12.724 1.00 40.75 817 ALA A C 1
ATOM 6608 O O . ALA A 1 817 ? 32.826 -39.197 12.279 1.00 40.75 817 ALA A O 1
ATOM 6609 N N . GLN A 1 818 ? 30.723 -39.306 13.065 1.00 38.59 818 GLN A N 1
ATOM 6610 C CA . GLN A 1 818 ? 30.604 -40.768 12.986 1.00 38.59 818 GLN A CA 1
ATOM 6611 C C . GLN A 1 818 ? 29.907 -41.272 11.714 1.00 38.59 818 GLN A C 1
ATOM 6613 O O . GLN A 1 818 ? 29.785 -42.481 11.522 1.00 38.59 818 GLN A O 1
ATOM 6618 N N . LEU A 1 819 ? 29.466 -40.379 10.822 1.00 34.84 819 LEU A N 1
ATOM 6619 C CA . LEU A 1 819 ? 28.855 -40.768 9.552 1.00 34.84 819 LEU A CA 1
ATOM 6620 C C . LEU A 1 819 ? 29.929 -40.856 8.461 1.00 34.84 819 LEU A C 1
ATOM 6622 O O . LEU A 1 819 ? 30.501 -39.851 8.043 1.00 34.84 819 LEU A O 1
ATOM 6626 N N . SER A 1 820 ? 30.208 -42.074 7.991 1.00 33.06 820 SER A N 1
ATOM 6627 C CA . SER A 1 820 ? 31.129 -42.310 6.879 1.00 33.06 820 SER A CA 1
ATOM 6628 C C . SER A 1 820 ? 30.571 -41.707 5.589 1.00 33.06 820 SER A C 1
ATOM 6630 O O . SER A 1 820 ? 29.502 -42.108 5.126 1.00 33.06 820 SER A O 1
ATOM 6632 N N . ALA A 1 821 ? 31.310 -40.774 4.990 1.00 33.78 821 ALA A N 1
ATOM 6633 C CA . ALA A 1 821 ? 31.023 -40.274 3.655 1.00 33.78 821 ALA A CA 1
ATOM 6634 C C . ALA A 1 821 ? 31.224 -41.407 2.638 1.00 33.78 821 ALA A C 1
ATOM 6636 O O . ALA A 1 821 ? 32.351 -41.835 2.388 1.00 33.78 821 ALA A O 1
ATOM 6637 N N . VAL A 1 822 ? 30.134 -41.899 2.055 1.00 32.53 822 VAL A N 1
ATOM 6638 C CA . VAL A 1 822 ? 30.213 -42.698 0.832 1.00 32.53 822 VAL A CA 1
ATOM 6639 C C . VAL A 1 822 ? 30.505 -41.713 -0.298 1.00 32.53 822 VAL A C 1
ATOM 6641 O O . VAL A 1 822 ? 29.634 -40.954 -0.717 1.00 32.53 822 VAL A O 1
ATOM 6644 N N . GLU A 1 823 ? 31.766 -41.658 -0.729 1.00 36.75 823 GLU A N 1
ATOM 6645 C CA . GLU A 1 823 ? 32.136 -41.044 -2.003 1.00 36.75 823 GLU A CA 1
ATOM 6646 C C . GLU A 1 823 ? 31.525 -41.884 -3.124 1.00 36.75 823 GLU A C 1
ATOM 6648 O O . GLU A 1 823 ? 32.062 -42.939 -3.467 1.00 36.75 823 GLU A O 1
ATOM 6653 N N . ASP A 1 824 ? 30.425 -41.417 -3.708 1.00 29.73 824 ASP A N 1
ATOM 6654 C CA . ASP A 1 824 ? 29.961 -41.976 -4.969 1.00 29.73 824 ASP A CA 1
ATOM 6655 C C . ASP A 1 824 ? 30.792 -41.376 -6.111 1.00 29.73 824 ASP A C 1
ATOM 6657 O O . ASP A 1 824 ? 30.744 -40.176 -6.409 1.00 29.73 824 ASP A O 1
ATOM 6661 N N . LYS A 1 825 ? 31.657 -42.212 -6.686 1.00 36.47 825 LYS A N 1
ATOM 6662 C CA . LYS A 1 825 ? 32.493 -41.884 -7.840 1.00 36.47 825 LYS A CA 1
ATOM 6663 C C . LYS A 1 825 ? 31.784 -42.355 -9.103 1.00 36.47 825 LYS A C 1
ATOM 6665 O O . LYS A 1 825 ? 32.134 -43.399 -9.643 1.00 36.47 825 LYS A O 1
ATOM 6670 N N . SER A 1 826 ? 30.908 -41.525 -9.656 1.00 31.05 826 SER A N 1
ATOM 6671 C CA . SER A 1 826 ? 30.547 -41.615 -11.071 1.00 31.05 826 SER A CA 1
ATOM 6672 C C . SER A 1 826 ? 30.714 -40.251 -11.750 1.00 31.05 826 SER A C 1
ATOM 6674 O O . SER A 1 826 ? 30.004 -39.275 -11.527 1.00 31.05 826 SER A O 1
ATOM 6676 N N . LYS A 1 827 ? 31.751 -40.159 -12.589 1.00 42.00 827 LYS A N 1
ATOM 6677 C CA . LYS A 1 827 ? 31.757 -39.249 -13.736 1.00 42.00 827 LYS A CA 1
ATOM 6678 C C . LYS A 1 827 ? 31.138 -40.046 -14.884 1.00 42.00 827 LYS A C 1
ATOM 6680 O O . LYS A 1 827 ? 31.828 -40.890 -15.446 1.00 42.00 827 LYS A O 1
ATOM 6685 N N . GLY A 1 828 ? 29.883 -39.780 -15.222 1.00 35.56 828 GLY A N 1
ATOM 6686 C CA . GLY A 1 828 ? 29.163 -40.419 -16.326 1.00 35.56 828 GLY A CA 1
ATOM 6687 C C . GLY A 1 828 ? 28.142 -39.460 -16.937 1.00 35.56 828 GLY A C 1
ATOM 6688 O O . GLY A 1 828 ? 27.721 -38.514 -16.281 1.00 35.56 828 GLY A O 1
ATOM 6689 N N . LYS A 1 829 ? 27.848 -39.629 -18.226 1.00 37.94 829 LYS A N 1
ATOM 6690 C CA . LYS A 1 829 ? 26.755 -38.957 -18.950 1.00 37.94 829 LYS A CA 1
ATOM 6691 C C . LYS A 1 829 ? 25.400 -39.425 -18.392 1.00 37.94 829 LYS A C 1
ATOM 6693 O O . LYS A 1 829 ? 25.358 -40.553 -17.930 1.00 37.94 829 LYS A O 1
ATOM 6698 N N . ASP A 1 830 ? 24.361 -38.586 -18.534 1.00 43.34 830 ASP A N 1
ATOM 6699 C CA . ASP A 1 830 ? 22.946 -38.872 -18.212 1.00 43.34 830 ASP A CA 1
ATOM 6700 C C . ASP A 1 830 ? 22.594 -40.362 -18.374 1.00 43.34 830 ASP A C 1
ATOM 6702 O O . ASP A 1 830 ? 22.559 -40.894 -19.485 1.00 43.34 830 ASP A O 1
ATOM 6706 N N . ASP A 1 831 ? 22.354 -41.003 -17.237 1.00 46.12 831 ASP A N 1
ATOM 6707 C CA . ASP A 1 831 ? 22.237 -42.445 -17.032 1.00 46.12 831 ASP A CA 1
ATOM 6708 C C . ASP A 1 831 ? 20.769 -42.922 -17.038 1.00 46.12 831 ASP A C 1
ATOM 6710 O O . ASP A 1 831 ? 20.501 -44.098 -16.820 1.00 46.12 831 ASP A O 1
ATOM 6714 N N . GLU A 1 832 ? 19.797 -42.049 -17.345 1.00 46.75 832 GLU A N 1
ATOM 6715 C CA . GLU A 1 832 ? 18.365 -42.406 -17.326 1.00 46.75 832 GLU A CA 1
ATOM 6716 C C . GLU A 1 832 ? 18.002 -43.513 -18.338 1.00 46.75 832 GLU A C 1
ATOM 6718 O O . GLU A 1 832 ? 17.055 -44.255 -18.096 1.00 46.75 832 GLU A O 1
ATOM 6723 N N . LEU A 1 833 ? 18.742 -43.669 -19.447 1.00 42.72 833 LEU A N 1
ATOM 6724 C CA . LEU A 1 833 ? 18.486 -44.744 -20.420 1.00 42.72 833 LEU A CA 1
ATOM 6725 C C . LEU A 1 833 ? 19.071 -46.094 -19.971 1.00 42.72 833 LEU A C 1
ATOM 6727 O O . LEU A 1 833 ? 18.465 -47.128 -20.217 1.00 42.72 833 LEU A O 1
ATOM 6731 N N . VAL A 1 834 ? 20.215 -46.075 -19.280 1.00 45.81 834 VAL A N 1
ATOM 6732 C CA . VAL A 1 834 ? 20.904 -47.283 -18.793 1.00 45.81 834 VAL A CA 1
ATOM 6733 C C . VAL A 1 834 ? 20.208 -47.828 -17.548 1.00 45.81 834 VAL A C 1
ATOM 6735 O O . VAL A 1 834 ? 20.068 -49.040 -17.406 1.00 45.81 834 VAL A O 1
ATOM 6738 N N . ASP A 1 835 ? 19.710 -46.948 -16.678 1.00 48.00 835 ASP A N 1
ATOM 6739 C CA . ASP A 1 835 ? 18.873 -47.343 -15.543 1.00 48.00 835 ASP A CA 1
ATOM 6740 C C . ASP A 1 835 ? 17.521 -47.890 -16.021 1.00 48.00 835 ASP A C 1
ATOM 6742 O O . ASP A 1 835 ? 17.050 -48.892 -15.490 1.00 48.00 835 ASP A O 1
ATOM 6746 N N . LEU A 1 836 ? 16.938 -47.316 -17.084 1.00 46.03 836 LEU A N 1
ATOM 6747 C CA . LEU A 1 836 ? 15.720 -47.849 -17.696 1.00 46.03 836 LEU A CA 1
ATOM 6748 C C . LEU A 1 836 ? 15.964 -49.196 -18.393 1.00 46.03 836 LEU A C 1
ATOM 6750 O O . LEU A 1 836 ? 15.149 -50.093 -18.226 1.00 46.03 836 LEU A O 1
ATOM 6754 N N . GLU A 1 837 ? 17.066 -49.374 -19.130 1.00 45.38 837 GLU A N 1
ATOM 6755 C CA . GLU A 1 837 ? 17.436 -50.664 -19.738 1.00 45.38 837 GLU A CA 1
ATOM 6756 C C . GLU A 1 837 ? 17.708 -51.737 -18.680 1.00 45.38 837 GLU A C 1
ATOM 6758 O O . GLU A 1 837 ? 17.249 -52.869 -18.825 1.00 45.38 837 GLU A O 1
ATOM 6763 N N . ASN A 1 838 ? 18.388 -51.388 -17.585 1.00 46.94 838 ASN A N 1
ATOM 6764 C CA . ASN A 1 838 ? 18.662 -52.317 -16.489 1.00 46.94 838 ASN A CA 1
ATOM 6765 C C . ASN A 1 838 ? 17.396 -52.668 -15.698 1.00 46.94 838 ASN A C 1
ATOM 6767 O O . ASN A 1 838 ? 17.208 -53.831 -15.330 1.00 46.94 838 ASN A O 1
ATOM 6771 N N . ASP A 1 839 ? 16.505 -51.703 -15.463 1.00 54.28 839 ASP A N 1
ATOM 6772 C CA . ASP A 1 839 ? 15.221 -51.941 -14.800 1.00 54.28 839 ASP A CA 1
ATOM 6773 C C . ASP A 1 839 ? 14.265 -52.729 -15.704 1.00 54.28 839 ASP A C 1
ATOM 6775 O O . ASP A 1 839 ? 13.539 -53.599 -15.216 1.00 54.28 839 ASP A O 1
ATOM 6779 N N . LEU A 1 840 ? 14.297 -52.493 -17.020 1.00 47.44 840 LEU A N 1
ATOM 6780 C CA . LEU A 1 840 ? 13.508 -53.231 -18.005 1.00 47.44 840 LEU A CA 1
ATOM 6781 C C . LEU A 1 840 ? 14.034 -54.662 -18.185 1.00 47.44 840 LEU A C 1
ATOM 6783 O O . LEU A 1 840 ? 13.229 -55.588 -18.206 1.00 47.44 840 LEU A O 1
ATOM 6787 N N . ASP A 1 841 ? 15.354 -54.881 -18.221 1.00 50.12 841 ASP A N 1
ATOM 6788 C CA . ASP A 1 841 ? 15.956 -56.225 -18.245 1.00 50.12 841 ASP A CA 1
ATOM 6789 C C . ASP A 1 841 ? 15.680 -56.977 -16.933 1.00 50.12 841 ASP A C 1
ATOM 6791 O O . ASP A 1 841 ? 15.358 -58.166 -16.933 1.00 50.12 841 ASP A O 1
ATOM 6795 N N . THR A 1 842 ? 15.693 -56.274 -15.798 1.00 55.62 842 THR A N 1
ATOM 6796 C CA . THR A 1 842 ? 15.343 -56.853 -14.493 1.00 55.62 842 THR A CA 1
ATOM 6797 C C . THR A 1 842 ? 13.859 -57.222 -14.419 1.00 55.62 842 THR A C 1
ATOM 6799 O O . THR A 1 842 ? 13.520 -58.317 -13.965 1.00 55.62 842 THR A O 1
ATOM 6802 N N . LEU A 1 843 ? 12.961 -56.361 -14.909 1.00 47.66 843 LEU A N 1
ATOM 6803 C CA . LEU A 1 843 ? 11.522 -56.633 -14.976 1.00 47.66 843 LEU A CA 1
ATOM 6804 C C . LEU A 1 843 ? 11.193 -57.749 -15.968 1.00 47.66 843 LEU A C 1
ATOM 6806 O O . LEU A 1 843 ? 10.376 -58.611 -15.646 1.00 47.66 843 LEU A O 1
ATOM 6810 N N . ASN A 1 844 ? 11.868 -57.791 -17.117 1.00 47.38 844 ASN A N 1
ATOM 6811 C CA . ASN A 1 844 ? 11.736 -58.861 -18.101 1.00 47.38 844 ASN A CA 1
ATOM 6812 C C . ASN A 1 844 ? 12.221 -60.193 -17.525 1.00 47.38 844 ASN A C 1
ATOM 6814 O O . ASN A 1 844 ? 11.493 -61.181 -17.577 1.00 47.38 844 ASN A O 1
ATOM 6818 N N . ARG A 1 845 ? 13.383 -60.234 -16.860 1.00 54.16 845 ARG A N 1
ATOM 6819 C CA . ARG A 1 845 ? 13.860 -61.448 -16.173 1.00 54.16 845 ARG A CA 1
ATOM 6820 C C . ARG A 1 845 ? 12.891 -61.915 -15.093 1.00 54.16 845 ARG A C 1
ATOM 6822 O O . ARG A 1 845 ? 12.626 -63.112 -15.005 1.00 54.16 845 ARG A O 1
ATOM 6829 N N . ILE A 1 846 ? 12.323 -61.005 -14.299 1.00 53.53 846 ILE A N 1
ATOM 6830 C CA . ILE A 1 846 ? 11.312 -61.345 -13.285 1.00 53.53 846 ILE A CA 1
ATOM 6831 C C . ILE A 1 846 ? 10.033 -61.876 -13.952 1.00 53.53 846 ILE A C 1
ATOM 6833 O O . ILE A 1 846 ? 9.496 -62.890 -13.508 1.00 53.53 846 ILE A O 1
ATOM 6837 N N . TYR A 1 847 ? 9.580 -61.257 -15.043 1.00 46.81 847 TYR A N 1
ATOM 6838 C CA . TYR A 1 847 ? 8.405 -61.684 -15.804 1.00 46.81 847 TYR A CA 1
ATOM 6839 C C . TYR A 1 847 ? 8.586 -63.078 -16.432 1.00 46.81 847 TYR A C 1
ATOM 6841 O O . TYR A 1 847 ? 7.711 -63.930 -16.271 1.00 46.81 847 TYR A O 1
ATOM 6849 N N . TYR A 1 848 ? 9.742 -63.365 -17.040 1.00 47.72 848 TYR A N 1
ATOM 6850 C CA . TYR A 1 848 ? 10.057 -64.680 -17.620 1.00 47.72 848 TYR A CA 1
ATOM 6851 C C . TYR A 1 848 ? 10.325 -65.760 -16.566 1.00 47.72 848 TYR A C 1
ATOM 6853 O O . TYR A 1 848 ? 10.016 -66.929 -16.787 1.00 47.72 848 TYR A O 1
ATOM 6861 N N . THR A 1 849 ? 10.813 -65.378 -15.382 1.00 51.12 849 THR A N 1
ATOM 6862 C CA . THR A 1 849 ? 10.923 -66.295 -14.232 1.00 51.12 849 THR A CA 1
ATOM 6863 C C . THR A 1 849 ? 9.541 -66.672 -13.681 1.00 51.12 849 THR A C 1
ATOM 6865 O O . THR A 1 849 ? 9.364 -67.766 -13.146 1.00 51.12 849 THR A O 1
ATOM 6868 N N . LEU A 1 850 ? 8.550 -65.784 -13.824 1.00 46.22 850 LEU A N 1
ATOM 6869 C CA . LEU A 1 850 ? 7.174 -65.994 -13.365 1.00 46.22 850 LEU A CA 1
ATOM 6870 C C . LEU A 1 850 ? 6.271 -66.667 -14.417 1.00 46.22 850 LEU A C 1
ATOM 6872 O O . LEU A 1 850 ? 5.290 -67.294 -14.024 1.00 46.22 850 LEU A O 1
ATOM 6876 N N . ASN A 1 851 ? 6.595 -66.583 -15.716 1.00 46.94 851 ASN A N 1
ATOM 6877 C CA . ASN A 1 851 ? 5.808 -67.153 -16.821 1.00 46.94 851 ASN A CA 1
ATOM 6878 C C . ASN A 1 851 ? 6.692 -67.829 -17.900 1.00 46.94 851 ASN A C 1
ATOM 6880 O O . ASN A 1 851 ? 6.875 -67.279 -18.986 1.00 46.94 851 ASN A O 1
ATOM 6884 N N . PRO A 1 852 ? 7.206 -69.048 -17.654 1.00 53.56 852 PRO A N 1
ATOM 6885 C CA . PRO A 1 852 ? 8.164 -69.722 -18.543 1.00 53.56 852 PRO A CA 1
ATOM 6886 C C . PRO A 1 852 ? 7.584 -70.237 -19.877 1.00 53.56 852 PRO A C 1
ATOM 6888 O O . PRO A 1 852 ? 8.342 -70.686 -20.729 1.00 53.56 852 PRO A O 1
ATOM 6891 N N . ASN A 1 853 ? 6.264 -70.171 -20.087 1.00 55.75 853 ASN A N 1
ATOM 6892 C CA . ASN A 1 853 ? 5.595 -70.698 -21.289 1.00 55.75 853 ASN A CA 1
ATOM 6893 C C . ASN A 1 853 ? 5.396 -69.652 -22.406 1.00 55.75 853 ASN A C 1
ATOM 6895 O O . ASN A 1 853 ? 4.716 -69.941 -23.384 1.00 55.75 853 ASN A O 1
ATOM 6899 N N . HIS A 1 854 ? 5.929 -68.436 -22.252 1.00 54.22 854 HIS A N 1
ATOM 6900 C CA . HIS A 1 854 ? 5.735 -67.315 -23.185 1.00 54.22 854 HIS A CA 1
ATOM 6901 C C . HIS A 1 854 ? 6.996 -66.977 -24.012 1.00 54.22 854 HIS A C 1
ATOM 6903 O O . HIS A 1 854 ? 7.120 -65.858 -24.502 1.00 54.22 854 HIS A O 1
ATOM 6909 N N . LEU A 1 855 ? 7.934 -67.925 -24.160 1.00 52.53 855 LEU A N 1
ATOM 6910 C CA . LEU A 1 855 ? 9.205 -67.704 -24.870 1.00 52.53 855 LEU A CA 1
ATOM 6911 C C . LEU A 1 855 ? 9.057 -67.590 -26.400 1.00 52.53 855 LEU A C 1
ATOM 6913 O O . LEU A 1 855 ? 9.799 -66.831 -27.013 1.00 52.53 855 LEU A O 1
ATOM 6917 N N . ASP A 1 856 ? 8.089 -68.283 -27.003 1.00 50.59 856 ASP A N 1
ATOM 6918 C CA . ASP A 1 856 ? 8.015 -68.437 -28.468 1.00 50.59 856 ASP A CA 1
ATOM 6919 C C . ASP A 1 856 ? 7.586 -67.156 -29.211 1.00 50.59 856 ASP A C 1
ATOM 6921 O O . ASP A 1 856 ? 7.800 -67.032 -30.409 1.00 50.59 856 ASP A O 1
ATOM 6925 N N . PHE A 1 857 ? 7.008 -66.172 -28.515 1.00 46.25 857 PHE A N 1
ATOM 6926 C CA . PHE A 1 857 ? 6.549 -64.922 -29.137 1.00 46.25 857 PHE A CA 1
ATOM 6927 C C . PHE A 1 857 ? 7.701 -63.959 -29.478 1.00 46.25 857 PHE A C 1
ATOM 6929 O O . PHE A 1 857 ? 7.578 -63.149 -30.391 1.00 46.25 857 PHE A O 1
ATOM 6936 N N . LEU A 1 858 ? 8.830 -64.049 -28.764 1.00 45.50 858 LEU A N 1
ATOM 6937 C CA . LEU A 1 858 ? 9.959 -63.136 -28.955 1.00 45.50 858 LEU A CA 1
ATOM 6938 C C . LEU A 1 858 ? 10.909 -63.550 -30.081 1.00 45.50 858 LEU A C 1
ATOM 6940 O O . LEU A 1 858 ? 11.621 -62.690 -30.588 1.00 45.50 858 LEU A O 1
ATOM 6944 N N . GLU A 1 859 ? 10.957 -64.825 -30.471 1.00 49.97 859 GLU A N 1
ATOM 6945 C CA . GLU A 1 859 ? 11.812 -65.243 -31.593 1.00 49.97 859 GLU A CA 1
ATOM 6946 C C . GLU A 1 859 ? 11.236 -64.768 -32.939 1.00 49.97 859 GLU A C 1
ATOM 6948 O O . GLU A 1 859 ? 11.998 -64.323 -33.794 1.00 49.97 859 GLU A O 1
ATOM 6953 N N . ASP A 1 860 ? 9.906 -64.725 -33.076 1.00 47.75 860 ASP A N 1
ATOM 6954 C CA . ASP A 1 860 ? 9.224 -64.226 -34.279 1.00 47.75 860 ASP A CA 1
ATOM 6955 C C . ASP A 1 860 ? 9.285 -62.688 -34.409 1.00 47.75 860 ASP A C 1
ATOM 6957 O O . ASP A 1 860 ? 9.380 -62.154 -35.514 1.00 47.75 860 ASP A O 1
ATOM 6961 N N . GLU A 1 861 ? 9.253 -61.952 -33.291 1.00 46.28 861 GLU A N 1
ATOM 6962 C CA . GLU A 1 861 ? 9.279 -60.479 -33.299 1.00 46.28 861 GLU A CA 1
ATOM 6963 C C . GLU A 1 861 ? 10.703 -59.930 -33.489 1.00 46.28 861 GLU A C 1
ATOM 6965 O O . GLU A 1 861 ? 10.900 -58.916 -34.155 1.00 46.28 861 GLU A O 1
ATOM 6970 N N . LYS A 1 862 ? 11.720 -60.647 -32.992 1.00 44.72 862 LYS A N 1
ATOM 6971 C CA . LYS A 1 862 ? 13.131 -60.280 -33.172 1.00 44.72 862 LYS A CA 1
ATOM 6972 C C . LYS A 1 862 ? 13.606 -60.462 -34.617 1.00 44.72 862 LYS A C 1
ATOM 6974 O O . LYS A 1 862 ? 14.422 -59.677 -35.081 1.00 44.72 862 LYS A O 1
ATOM 6979 N N . MET A 1 863 ? 13.047 -61.441 -35.333 1.00 44.81 863 MET A N 1
ATOM 6980 C CA . MET A 1 863 ? 13.349 -61.677 -36.747 1.00 44.81 863 MET A CA 1
ATOM 6981 C C . MET A 1 863 ? 12.754 -60.585 -37.659 1.00 44.81 863 MET A C 1
ATOM 6983 O O . MET A 1 863 ? 13.399 -60.184 -38.617 1.00 44.81 863 MET A O 1
ATOM 6987 N N . ASN A 1 864 ? 11.578 -60.038 -37.323 1.00 44.41 864 ASN A N 1
ATOM 6988 C CA . ASN A 1 864 ? 10.974 -58.927 -38.077 1.00 44.41 864 ASN A CA 1
ATOM 6989 C C . ASN A 1 864 ? 11.682 -57.579 -37.851 1.00 44.41 864 ASN A C 1
ATOM 6991 O O . ASN A 1 864 ? 11.687 -56.740 -38.744 1.00 44.41 864 ASN A O 1
ATOM 6995 N N . ILE A 1 865 ? 12.277 -57.363 -36.673 1.00 46.06 865 ILE A N 1
ATOM 6996 C CA . ILE A 1 865 ? 12.997 -56.119 -36.351 1.00 46.06 865 ILE A CA 1
ATOM 6997 C C . ILE A 1 865 ? 14.396 -56.110 -36.993 1.00 46.06 865 ILE A C 1
ATOM 6999 O O . ILE A 1 865 ? 14.843 -55.065 -37.459 1.00 46.06 865 ILE A O 1
ATOM 7003 N N . GLU A 1 866 ? 15.067 -57.266 -37.084 1.00 45.38 866 GLU A N 1
ATOM 7004 C CA . GLU A 1 866 ? 16.364 -57.384 -37.775 1.00 45.38 866 GLU A CA 1
ATOM 7005 C C . GLU A 1 866 ? 16.249 -57.173 -39.302 1.00 45.38 866 GLU A C 1
ATOM 7007 O O . GLU A 1 866 ? 17.186 -56.656 -39.914 1.00 45.38 866 GLU A O 1
ATOM 7012 N N . ASP A 1 867 ? 15.098 -57.497 -39.906 1.00 44.88 867 ASP A N 1
ATOM 7013 C CA . ASP A 1 867 ? 14.830 -57.249 -41.330 1.00 44.88 867 ASP A CA 1
ATOM 7014 C C . ASP A 1 867 ? 14.507 -55.764 -41.624 1.00 44.88 867 ASP A C 1
ATOM 7016 O O . ASP A 1 867 ? 14.934 -55.240 -42.654 1.00 44.88 867 ASP A O 1
ATOM 7020 N N . GLU A 1 868 ? 13.828 -55.048 -40.714 1.00 44.16 868 GLU A N 1
ATOM 7021 C CA . GLU A 1 868 ? 13.540 -53.606 -40.865 1.00 44.16 868 GLU A CA 1
ATOM 7022 C C . GLU A 1 868 ? 14.776 -52.718 -40.596 1.00 44.16 868 GLU A C 1
ATOM 7024 O O . GLU A 1 868 ? 14.962 -51.699 -41.266 1.00 44.16 868 GLU A O 1
ATOM 7029 N N . GLU A 1 869 ? 15.676 -53.111 -39.683 1.00 44.16 869 GLU A N 1
ATOM 7030 C CA . GLU A 1 869 ? 16.911 -52.357 -39.396 1.00 44.16 869 GLU A CA 1
ATOM 7031 C C . GLU A 1 869 ? 17.987 -52.491 -40.498 1.00 44.16 869 GLU A C 1
ATOM 7033 O O . GLU A 1 869 ? 18.844 -51.610 -40.628 1.00 44.16 869 GLU A O 1
ATOM 7038 N N . MET A 1 870 ? 17.945 -53.543 -41.332 1.00 40.38 870 MET A N 1
ATOM 7039 C CA . MET A 1 870 ? 18.833 -53.661 -42.502 1.00 40.38 870 MET A CA 1
ATOM 7040 C C . MET A 1 870 ? 18.410 -52.769 -43.681 1.00 40.38 870 MET A C 1
ATOM 7042 O O . MET A 1 870 ? 19.288 -52.296 -44.403 1.00 40.38 870 MET A O 1
ATOM 7046 N N . GLU A 1 871 ? 17.115 -52.479 -43.864 1.00 42.62 871 GLU A N 1
ATOM 7047 C CA . GLU A 1 871 ? 16.647 -51.596 -44.950 1.00 42.62 871 GLU A CA 1
ATOM 7048 C C . GLU A 1 871 ? 16.923 -50.103 -44.672 1.00 42.62 871 GLU A C 1
ATOM 7050 O O . GLU A 1 871 ? 17.160 -49.337 -45.609 1.00 42.62 871 GLU A O 1
ATOM 7055 N N . GLU A 1 872 ? 16.975 -49.667 -43.406 1.00 40.53 872 GLU A N 1
ATOM 7056 C CA . GLU A 1 872 ? 17.290 -48.268 -43.059 1.00 40.53 872 GLU A CA 1
ATOM 7057 C C . GLU A 1 872 ? 18.798 -47.942 -43.067 1.00 40.53 872 GLU A C 1
ATOM 7059 O O . GLU A 1 872 ? 19.168 -46.770 -43.194 1.00 40.53 872 GLU A O 1
ATOM 7064 N N . MET A 1 873 ? 19.685 -48.945 -42.990 1.00 39.50 873 MET A N 1
ATOM 7065 C CA . MET A 1 873 ? 21.142 -48.729 -43.009 1.00 39.50 873 MET A CA 1
ATOM 7066 C C . MET A 1 873 ? 21.772 -48.645 -44.410 1.00 39.50 873 MET A C 1
ATOM 7068 O O . MET A 1 873 ? 22.865 -48.092 -44.527 1.00 39.50 873 MET A O 1
ATOM 7072 N N . GLU A 1 874 ? 21.106 -49.097 -45.479 1.00 38.84 874 GLU A N 1
ATOM 7073 C CA . GLU A 1 874 ? 21.607 -48.925 -46.861 1.00 38.84 874 GLU A CA 1
ATOM 7074 C C . GLU A 1 874 ? 21.255 -47.550 -47.478 1.00 38.84 874 GLU A C 1
ATOM 7076 O O . GLU A 1 874 ? 21.734 -47.212 -48.558 1.00 38.84 874 GLU A O 1
ATOM 7081 N N . GLY A 1 875 ? 20.457 -46.715 -46.798 1.00 42.94 875 GLY A N 1
ATOM 7082 C CA . GLY A 1 875 ? 19.916 -45.465 -47.358 1.00 42.94 875 GLY A CA 1
ATOM 7083 C C . GLY A 1 875 ? 20.688 -44.164 -47.083 1.00 42.94 875 GLY A C 1
ATOM 7084 O O . GLY A 1 875 ? 20.218 -43.104 -47.500 1.00 42.94 875 GLY A O 1
ATOM 7085 N N . LEU A 1 876 ? 21.817 -44.179 -46.358 1.00 37.16 876 LEU A N 1
ATOM 7086 C CA . LEU A 1 876 ? 22.466 -42.942 -45.863 1.00 37.16 876 LEU A CA 1
ATOM 7087 C C . LEU A 1 876 ? 23.983 -42.818 -46.102 1.00 37.16 876 LEU A C 1
ATOM 7089 O O . LEU A 1 876 ? 24.610 -41.904 -45.564 1.00 37.16 876 LEU A O 1
ATOM 7093 N N . GLU A 1 877 ? 24.566 -43.649 -46.966 1.00 40.62 877 GLU A N 1
ATOM 7094 C CA . GLU A 1 877 ? 25.931 -43.457 -47.475 1.00 40.62 877 GLU A CA 1
ATOM 7095 C C . GLU A 1 877 ? 25.963 -43.552 -49.006 1.00 40.62 877 GLU A C 1
ATOM 7097 O O . GLU A 1 877 ? 26.369 -44.569 -49.539 1.00 40.62 877 GLU A O 1
ATOM 7102 N N . GLU A 1 878 ? 25.516 -42.504 -49.709 1.00 34.38 878 GLU A N 1
ATOM 7103 C CA . GLU A 1 878 ? 26.044 -42.030 -51.007 1.00 34.38 878 GLU A CA 1
ATOM 7104 C C . GLU A 1 878 ? 25.085 -40.982 -51.599 1.00 34.38 878 GLU A C 1
ATOM 7106 O O . GLU A 1 878 ? 23.941 -41.292 -51.896 1.00 34.38 878 GLU A O 1
ATOM 7111 N N . GLU A 1 879 ? 25.542 -39.729 -51.720 1.00 33.28 879 GLU A N 1
ATOM 7112 C CA . GLU A 1 879 ? 25.328 -38.825 -52.872 1.00 33.28 879 GLU A CA 1
ATOM 7113 C C . GLU A 1 879 ? 25.581 -37.357 -52.474 1.00 33.28 879 GLU A C 1
ATOM 7115 O O . GLU A 1 879 ? 24.685 -36.544 -52.271 1.00 33.28 879 GLU A O 1
ATOM 7120 N N . ASP A 1 880 ? 26.863 -37.003 -52.419 1.00 34.66 880 ASP A N 1
ATOM 7121 C CA . ASP A 1 880 ? 27.343 -35.759 -53.014 1.00 34.66 880 ASP A CA 1
ATOM 7122 C C . ASP A 1 880 ? 28.359 -36.194 -54.080 1.00 34.66 880 ASP A C 1
ATOM 7124 O O . ASP A 1 880 ? 29.212 -37.024 -53.761 1.00 34.66 880 ASP A O 1
ATOM 7128 N N . VAL A 1 881 ? 28.271 -35.620 -55.296 1.00 32.03 881 VAL A N 1
ATOM 7129 C CA . VAL A 1 881 ? 29.321 -35.445 -56.342 1.00 32.03 881 VAL A CA 1
ATOM 7130 C C . VAL A 1 881 ? 28.823 -35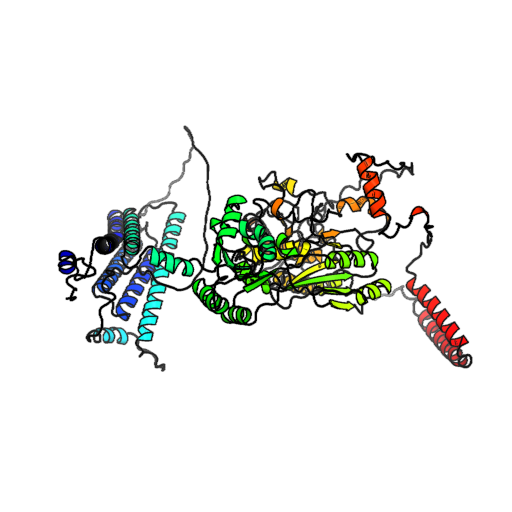.723 -57.788 1.00 32.03 881 VAL A C 1
ATOM 7132 O O . VAL A 1 881 ? 28.935 -36.816 -58.322 1.00 32.03 881 VAL A O 1
ATOM 7135 N N . GLN A 1 882 ? 28.425 -34.620 -58.449 1.00 32.12 882 GLN A N 1
ATOM 7136 C CA . GLN A 1 882 ? 29.013 -34.070 -59.698 1.00 32.12 882 GLN A CA 1
ATOM 7137 C C . GLN A 1 882 ? 28.434 -34.299 -61.127 1.00 32.12 882 GLN A C 1
ATOM 7139 O O . GLN A 1 882 ? 28.446 -35.395 -61.666 1.00 32.12 882 GLN A O 1
ATOM 7144 N N . ILE A 1 883 ? 28.239 -33.132 -61.788 1.00 33.62 883 ILE A N 1
ATOM 7145 C CA . ILE A 1 883 ? 28.547 -32.729 -63.194 1.00 33.62 883 ILE A CA 1
ATOM 7146 C C . ILE A 1 883 ? 27.596 -33.204 -64.325 1.00 33.62 883 ILE A C 1
ATOM 7148 O O . ILE A 1 883 ? 27.403 -34.393 -64.517 1.00 33.62 883 ILE A O 1
ATOM 7152 N N . VAL A 1 884 ? 27.050 -32.267 -65.130 1.00 32.53 884 VAL A N 1
ATOM 7153 C CA . VAL A 1 884 ? 27.404 -31.931 -66.544 1.00 32.53 884 VAL A CA 1
ATOM 7154 C C . VAL A 1 884 ? 26.472 -30.810 -67.072 1.00 32.53 884 VAL A C 1
ATOM 7156 O O . VAL A 1 884 ? 25.296 -30.741 -66.736 1.00 32.53 884 VAL A O 1
ATOM 7159 N N . GLU A 1 885 ? 27.091 -29.939 -67.871 1.00 34.50 885 GLU A N 1
ATOM 7160 C CA . GLU A 1 885 ? 26.640 -28.895 -68.810 1.00 34.50 885 GLU A CA 1
ATOM 7161 C C . GLU A 1 885 ? 25.279 -29.073 -69.523 1.00 34.50 885 GLU A C 1
ATOM 7163 O O . GLU A 1 885 ? 24.980 -30.148 -70.036 1.00 34.50 885 GLU A O 1
ATOM 7168 N N . GLU A 1 886 ? 24.526 -27.971 -69.670 1.00 34.38 886 GLU A N 1
ATOM 7169 C CA . GLU A 1 886 ? 24.392 -27.190 -70.926 1.00 34.38 886 GLU A CA 1
ATOM 7170 C C . GLU A 1 886 ? 23.899 -25.757 -70.644 1.00 34.38 886 GLU A C 1
ATOM 7172 O O . GLU A 1 886 ? 23.034 -25.587 -69.750 1.00 34.38 886 GLU A O 1
#

pLDDT: mean 72.21, std 23.47, range [20.7, 98.56]

Secondary structure (DSSP, 8-state):
-----SEETTEEB-HHHHHHH----BSHHHHHHHHHHHHHHHHHHHHSHHHHHHHHHHT--TTS-HHHHHHHHHHHHHHHHHHHHTT--HHHHHHHHHHHHHHHHHHHHHHIIIIIHHHHHTTS------------------------------------S---------GGGGG-------GGGTHHHHGGGG------------HHHHHHHHHHHHHHHHHHHHHHHHHHHHHHHHHT--TT--HHHHHHHHHHHHHHHHHHHT-TTS-HHHHHHSHHHHS--EEEEEE-SHHHHHHHHHHHTT--SS-EEEEE---SS--HHHHHHHHHHTT-TTGGGEEEEE-TT-S-HHHHHHHHHHHTTEEEEEEESSPPPHHHHHHHHHHT-EEEEE-GGGGGG-TTGGGS-HHHHHTTTT-EEEEEEEESS-HHHHHHHHHHHHTS--TT----EEEEE-TT--HHHHHHHHHPPPSSS-EEEEE-SS---HHHHHHTT---SSSSEEEEEEETTEEE-TTHHHHHHHHHHHHHSSS-HHHHHHEEEEESS--SEE--STT--EE--THHHHGGGTPPTT--EEESSPP-SSEEE-HHHHHHHHHHHHHHHHHHTS-TTS-------TT-GGGG-TT-HHHHHHHHHHHHT-EEEE---GGG-BSEEE---SBTTB-GGGHHHHHHHH---B--S--HHHHSGGGSPPPGGGS-EE-TTS-EE-HHHHHHHHHHHHHHH-SSPP-TT---GGGGSSPP-SPPPPP--------PPPPP-----PPPPPP--------HHHHHHHHHHHSSSSPPPP-GGGS---------S--HHHHHHHHHHHHHHHHHHH-TT--HHHHHHHHHHHHHHHHHHSSSS---------

Radius of gyration: 39.8 Å; chains: 1; bounding box: 99×125×110 Å

Organism: Rhizopus oryzae (NCBI:txid64495)